Protein AF-A0A519VM79-F1 (afdb_monomer)

Structure (mmCIF, N/CA/C/O backbone):
data_AF-A0A519VM79-F1
#
_entry.id   AF-A0A519VM79-F1
#
loop_
_atom_site.group_PDB
_atom_site.id
_atom_site.type_symbol
_atom_site.label_atom_id
_atom_site.label_alt_id
_atom_site.label_comp_id
_atom_site.label_asym_id
_atom_site.label_entity_id
_atom_site.label_seq_id
_atom_site.pdbx_PDB_ins_code
_atom_site.Cartn_x
_atom_site.Cartn_y
_atom_site.Cartn_z
_atom_site.occupancy
_atom_site.B_iso_or_equiv
_atom_site.auth_seq_id
_atom_site.auth_comp_id
_atom_site.auth_asym_id
_atom_site.auth_atom_id
_atom_site.pdbx_PDB_model_num
ATOM 1 N N . VAL A 1 1 ? 31.205 -3.477 -10.791 1.00 62.97 1 VAL A N 1
ATOM 2 C CA . VAL A 1 1 ? 29.980 -2.893 -10.199 1.00 62.97 1 VAL A CA 1
ATOM 3 C C . VAL A 1 1 ? 28.782 -3.643 -10.773 1.00 62.97 1 VAL A C 1
ATOM 5 O O . VAL A 1 1 ? 28.865 -4.031 -11.931 1.00 62.97 1 VAL A O 1
ATOM 8 N N . LYS A 1 2 ? 27.751 -3.973 -9.988 1.00 83.25 2 LYS A N 1
ATOM 9 C CA . LYS A 1 2 ? 26.575 -4.744 -10.444 1.00 83.25 2 LYS A CA 1
ATOM 10 C C . LYS A 1 2 ? 25.308 -3.921 -10.225 1.00 83.25 2 LYS A C 1
ATOM 12 O O . LYS A 1 2 ? 24.507 -4.230 -9.357 1.00 83.25 2 LYS A O 1
ATOM 17 N N . ASN A 1 3 ? 25.203 -2.827 -10.970 1.00 88.94 3 ASN A N 1
ATOM 18 C CA . ASN A 1 3 ? 24.183 -1.797 -10.795 1.00 88.94 3 ASN A CA 1
ATOM 19 C C . ASN A 1 3 ? 23.744 -1.204 -12.145 1.00 88.94 3 ASN A C 1
ATOM 21 O O . ASN A 1 3 ? 24.187 -1.653 -13.213 1.00 88.94 3 ASN A O 1
ATOM 25 N N . ASN A 1 4 ? 22.920 -0.161 -12.080 1.00 91.69 4 ASN A N 1
ATOM 26 C CA . ASN A 1 4 ? 22.358 0.556 -13.219 1.00 91.69 4 ASN A CA 1
ATOM 27 C C . ASN A 1 4 ? 23.410 0.972 -14.279 1.00 91.69 4 ASN A C 1
ATOM 29 O O . ASN A 1 4 ? 23.183 0.757 -15.470 1.00 91.69 4 ASN A O 1
ATOM 33 N N . HIS A 1 5 ? 24.605 1.434 -13.879 1.00 93.06 5 HIS A N 1
ATOM 34 C CA . HIS A 1 5 ? 25.670 1.846 -14.810 1.00 93.06 5 HIS A CA 1
ATOM 35 C C . HIS A 1 5 ? 26.137 0.704 -15.724 1.00 93.06 5 HIS A C 1
ATOM 37 O O . HIS A 1 5 ? 26.454 0.912 -16.901 1.00 93.06 5 HIS A O 1
ATOM 43 N N . THR A 1 6 ? 26.173 -0.520 -15.188 1.00 94.94 6 THR A N 1
ATOM 44 C CA . THR A 1 6 ? 26.555 -1.708 -15.962 1.00 94.94 6 THR A CA 1
ATOM 45 C C . THR A 1 6 ? 25.464 -2.070 -16.957 1.00 94.94 6 THR A C 1
ATOM 47 O O . THR A 1 6 ? 25.777 -2.363 -18.107 1.00 94.94 6 THR A O 1
ATOM 50 N N . LEU A 1 7 ? 24.193 -1.997 -16.549 1.00 96.44 7 LEU A N 1
ATOM 51 C CA . LEU A 1 7 ? 23.055 -2.242 -17.438 1.00 96.44 7 LEU A CA 1
ATOM 52 C C . LEU A 1 7 ? 23.012 -1.232 -18.583 1.00 96.44 7 LEU A C 1
ATOM 54 O O . LEU A 1 7 ? 22.883 -1.629 -19.739 1.00 96.44 7 LEU A O 1
ATOM 58 N N . MET A 1 8 ? 23.205 0.054 -18.284 1.00 94.38 8 MET A N 1
ATOM 59 C CA . MET A 1 8 ? 23.216 1.105 -19.297 1.00 94.38 8 MET A CA 1
ATOM 60 C C . MET A 1 8 ? 24.316 0.914 -20.337 1.00 94.38 8 MET A C 1
ATOM 62 O O . MET A 1 8 ? 24.041 0.969 -21.538 1.00 94.38 8 MET A O 1
ATOM 66 N N . THR A 1 9 ? 25.549 0.675 -19.883 1.00 95.31 9 THR A N 1
ATOM 67 C CA . THR A 1 9 ? 26.703 0.479 -20.772 1.00 95.31 9 THR A CA 1
ATOM 68 C C . THR A 1 9 ? 26.555 -0.806 -21.590 1.00 95.31 9 THR A C 1
ATOM 70 O O . THR A 1 9 ? 26.780 -0.802 -22.798 1.00 95.31 9 THR A O 1
ATOM 73 N N . ALA A 1 10 ? 26.117 -1.900 -20.957 1.00 96.44 10 ALA A N 1
ATOM 74 C CA . ALA A 1 10 ? 25.907 -3.184 -21.621 1.00 96.44 10 ALA A CA 1
ATOM 75 C C . ALA A 1 10 ? 24.810 -3.112 -22.693 1.00 96.44 10 ALA A C 1
ATOM 77 O O . ALA A 1 10 ? 24.986 -3.637 -23.792 1.00 96.44 10 ALA A O 1
ATOM 78 N N . ALA A 1 11 ? 23.699 -2.434 -22.400 1.00 95.62 11 ALA A N 1
ATOM 79 C CA . ALA A 1 11 ? 22.617 -2.247 -23.355 1.00 95.62 11 ALA A CA 1
ATOM 80 C C . ALA A 1 11 ? 23.006 -1.312 -24.507 1.00 95.62 11 ALA A C 1
ATOM 82 O O . ALA A 1 11 ? 22.643 -1.586 -25.647 1.00 95.62 11 ALA A O 1
ATOM 83 N N . ALA A 1 12 ? 23.786 -0.257 -24.246 1.00 94.56 12 ALA A N 1
ATOM 84 C CA . ALA A 1 12 ? 24.314 0.608 -25.302 1.00 94.56 12 ALA A CA 1
ATOM 85 C C . ALA A 1 12 ? 25.232 -0.168 -26.263 1.00 94.56 12 ALA A C 1
ATOM 87 O O . ALA A 1 12 ? 25.083 -0.058 -27.479 1.00 94.56 12 ALA A O 1
ATOM 88 N N . LEU A 1 13 ? 26.127 -1.002 -25.723 1.00 95.25 13 LEU A N 1
ATOM 89 C CA . LEU A 1 13 ? 27.006 -1.864 -26.514 1.00 95.25 13 LEU A CA 1
ATOM 90 C C . LEU A 1 13 ? 26.213 -2.903 -27.326 1.00 95.25 13 LEU A C 1
ATOM 92 O O . LEU A 1 13 ? 26.481 -3.106 -28.508 1.00 95.25 13 LEU A O 1
ATOM 96 N N . GLY A 1 14 ? 25.197 -3.519 -26.715 1.00 95.12 14 GLY A N 1
ATOM 97 C CA . GLY A 1 14 ? 24.291 -4.440 -27.400 1.00 95.12 14 GLY A CA 1
ATOM 98 C C . GLY A 1 14 ? 23.494 -3.766 -28.520 1.00 95.12 14 GLY A C 1
ATOM 99 O O . GLY A 1 14 ? 23.377 -4.317 -29.611 1.00 95.12 14 GLY A O 1
ATOM 100 N N . LEU A 1 15 ? 22.994 -2.548 -28.299 1.00 94.38 15 LEU A N 1
ATOM 101 C CA . LEU A 1 15 ? 22.299 -1.782 -29.332 1.00 94.38 15 LEU A CA 1
ATOM 102 C C . LEU A 1 15 ? 23.239 -1.415 -30.488 1.00 94.38 15 LEU A C 1
ATOM 104 O O . LEU A 1 15 ? 22.848 -1.551 -31.645 1.00 94.38 15 LEU A O 1
ATOM 108 N N . ALA A 1 16 ? 24.480 -1.011 -30.197 1.00 95.19 16 ALA A N 1
ATOM 109 C CA . ALA A 1 16 ? 25.490 -0.753 -31.223 1.00 95.19 16 ALA A CA 1
ATOM 110 C C . ALA A 1 16 ? 25.760 -1.999 -32.080 1.00 95.19 16 ALA A C 1
ATOM 112 O O . ALA A 1 16 ? 25.867 -1.885 -33.298 1.00 95.19 16 ALA A O 1
ATOM 113 N N . ALA A 1 17 ? 25.782 -3.189 -31.471 1.00 95.12 17 ALA A N 1
ATOM 114 C CA . ALA A 1 17 ? 25.907 -4.452 -32.195 1.00 95.12 17 ALA A CA 1
ATOM 115 C C . ALA A 1 17 ? 24.742 -4.719 -33.155 1.00 95.12 17 ALA A C 1
ATOM 117 O O . ALA A 1 17 ? 24.956 -5.242 -34.244 1.00 95.12 17 ALA A O 1
ATOM 118 N N . VAL A 1 18 ? 23.514 -4.357 -32.767 1.00 92.50 18 VAL A N 1
ATOM 119 C CA . VAL A 1 18 ? 22.342 -4.487 -33.646 1.00 92.50 18 VAL A CA 1
ATOM 120 C C . VAL A 1 18 ? 22.433 -3.510 -34.819 1.00 92.50 18 VAL A C 1
ATOM 122 O O . VAL A 1 18 ? 22.150 -3.894 -35.948 1.00 92.50 18 VAL A O 1
ATOM 125 N N . VAL A 1 19 ? 22.840 -2.262 -34.564 1.00 93.00 19 VAL A N 1
ATOM 126 C CA . VAL A 1 19 ? 22.942 -1.213 -35.595 1.00 93.00 19 VAL A CA 1
ATOM 127 C C . VAL A 1 19 ? 24.080 -1.484 -36.580 1.00 93.00 19 VAL A C 1
ATOM 129 O O . VAL A 1 19 ? 23.922 -1.255 -37.773 1.00 93.00 19 VAL A O 1
ATOM 132 N N . LEU A 1 20 ? 25.220 -1.966 -36.090 1.00 95.44 20 LEU A N 1
ATOM 133 C CA . LEU A 1 20 ? 26.428 -2.214 -36.876 1.00 95.44 20 LEU A CA 1
ATOM 134 C C . LEU A 1 20 ? 26.612 -3.704 -37.178 1.00 95.44 20 LEU A C 1
ATOM 136 O O . LEU A 1 20 ? 27.744 -4.158 -37.278 1.00 95.44 20 LEU A O 1
ATOM 140 N N . ASN A 1 21 ? 25.532 -4.478 -37.294 1.00 93.19 21 ASN A N 1
ATOM 141 C CA . ASN A 1 21 ? 25.582 -5.944 -37.387 1.00 93.19 21 ASN A CA 1
ATOM 142 C C . ASN A 1 21 ? 26.389 -6.495 -38.585 1.00 93.19 21 ASN A C 1
ATOM 144 O O . ASN A 1 21 ? 26.817 -7.646 -38.545 1.00 93.19 21 ASN A O 1
ATOM 148 N N . GLU A 1 22 ? 26.633 -5.678 -39.611 1.00 93.56 22 GLU A N 1
ATOM 149 C CA . GLU A 1 22 ? 27.446 -5.997 -40.792 1.00 93.56 22 GLU A CA 1
ATOM 150 C C . GLU A 1 22 ? 28.919 -5.565 -40.665 1.00 93.56 22 GLU A C 1
ATOM 152 O O . GLU A 1 22 ? 29.732 -5.866 -41.540 1.00 93.56 22 GLU A O 1
ATOM 157 N N . ALA A 1 23 ? 29.298 -4.861 -39.593 1.00 93.19 23 ALA A N 1
ATOM 158 C CA . ALA A 1 23 ? 30.673 -4.420 -39.401 1.00 93.19 23 ALA A CA 1
ATOM 159 C C . ALA A 1 23 ? 31.616 -5.617 -39.205 1.00 93.19 23 ALA A C 1
ATOM 161 O O . ALA A 1 23 ? 31.386 -6.498 -38.374 1.00 93.19 23 ALA A O 1
ATOM 162 N N . SER A 1 24 ? 32.720 -5.622 -39.950 1.00 93.12 24 SER A N 1
ATOM 163 C CA . SER A 1 24 ? 33.740 -6.669 -39.902 1.00 93.12 24 SER A CA 1
ATOM 164 C C . SER A 1 24 ? 35.077 -6.121 -39.411 1.00 93.12 24 SER A C 1
ATOM 166 O O . SER A 1 24 ? 35.515 -5.065 -39.865 1.00 93.12 24 SER A O 1
ATOM 168 N N . SER A 1 25 ? 35.767 -6.870 -38.551 1.00 95.25 25 SER A N 1
ATOM 169 C CA . SER A 1 25 ? 37.140 -6.578 -38.125 1.00 95.25 25 SER A CA 1
ATOM 170 C C . SER A 1 25 ? 37.900 -7.874 -37.846 1.00 95.25 25 SER A C 1
ATOM 172 O O . SER A 1 25 ? 37.303 -8.878 -37.449 1.00 95.25 25 SER A O 1
ATOM 174 N N . ALA A 1 26 ? 39.220 -7.853 -38.048 1.00 95.38 26 ALA A N 1
ATOM 175 C CA . ALA A 1 26 ? 40.108 -8.944 -37.645 1.00 95.38 26 ALA A CA 1
ATOM 176 C C . ALA A 1 26 ? 40.309 -8.995 -36.118 1.00 95.38 26 ALA A C 1
ATOM 178 O O . ALA A 1 26 ? 40.639 -10.048 -35.577 1.00 95.38 26 ALA A O 1
ATOM 179 N N . ASP A 1 27 ? 40.088 -7.877 -35.419 1.00 94.19 27 ASP A N 1
ATOM 180 C CA . ASP A 1 27 ? 40.059 -7.833 -33.959 1.00 94.19 27 ASP A CA 1
ATOM 181 C C . ASP A 1 27 ? 38.678 -8.280 -33.464 1.00 94.19 27 ASP A C 1
ATOM 183 O O . ASP A 1 27 ? 37.670 -7.611 -33.704 1.00 94.19 27 ASP A O 1
ATOM 187 N N . ALA A 1 28 ? 38.629 -9.402 -32.743 1.00 88.88 28 ALA A N 1
ATOM 188 C CA . ALA A 1 28 ? 37.393 -9.941 -32.182 1.00 88.88 28 ALA A CA 1
ATOM 189 C C . ALA A 1 28 ? 36.674 -8.940 -31.260 1.00 88.88 28 ALA A C 1
ATOM 191 O O . ALA A 1 28 ? 35.446 -8.952 -31.193 1.00 88.88 28 ALA A O 1
ATOM 192 N N . ASN A 1 29 ? 37.399 -8.037 -30.589 1.00 89.50 29 ASN A N 1
ATOM 193 C CA . ASN A 1 29 ? 36.801 -7.009 -29.731 1.00 89.50 29 ASN A CA 1
ATOM 194 C C . ASN A 1 29 ? 36.119 -5.887 -30.518 1.00 89.50 29 ASN A C 1
ATOM 196 O O . ASN A 1 29 ? 35.408 -5.081 -29.925 1.00 89.50 29 ASN A O 1
ATOM 200 N N . GLN A 1 30 ? 36.326 -5.823 -31.832 1.00 92.06 30 GLN A N 1
ATOM 201 C CA . GLN A 1 30 ? 35.690 -4.864 -32.734 1.00 92.06 30 GLN A CA 1
ATOM 202 C C . GLN A 1 30 ? 34.558 -5.503 -33.551 1.00 92.06 30 GLN A C 1
ATOM 204 O O . GLN A 1 30 ? 34.051 -4.890 -34.488 1.00 92.06 30 GLN A O 1
ATOM 209 N N . GLN A 1 31 ? 34.173 -6.740 -33.221 1.00 94.25 31 GLN A N 1
ATOM 210 C CA . GLN A 1 31 ? 33.093 -7.443 -33.900 1.00 94.25 31 GLN A CA 1
ATOM 211 C C . GLN A 1 31 ? 31.752 -7.236 -33.174 1.00 94.25 31 GLN A C 1
ATOM 213 O O . GLN A 1 31 ? 31.678 -7.429 -31.954 1.00 94.25 31 GLN A O 1
ATOM 218 N N . PRO A 1 32 ? 30.661 -6.946 -33.908 1.00 95.12 32 PRO A N 1
ATOM 219 C CA . PRO A 1 32 ? 29.314 -6.819 -33.349 1.00 95.12 32 PRO A CA 1
ATOM 220 C C . PRO A 1 32 ? 28.860 -8.037 -32.536 1.00 95.12 32 PRO A C 1
ATOM 222 O O . PRO A 1 32 ? 28.220 -7.891 -31.498 1.00 95.12 32 PRO A O 1
ATOM 225 N N . SER A 1 33 ? 29.226 -9.251 -32.953 1.00 92.00 33 SER A N 1
ATOM 226 C CA . SER A 1 33 ? 28.912 -10.487 -32.222 1.00 92.00 33 SER A CA 1
ATOM 227 C C . SER A 1 33 ? 29.493 -10.493 -30.802 1.00 92.00 33 SER A C 1
ATOM 229 O O . SER A 1 33 ? 28.796 -10.855 -29.852 1.00 92.00 33 SER A O 1
ATOM 231 N N . SER A 1 34 ? 30.733 -10.026 -30.632 1.00 94.19 34 SER A N 1
ATOM 232 C CA . SER A 1 34 ? 31.384 -9.879 -29.325 1.00 94.19 34 SER A CA 1
ATOM 233 C C . SER A 1 34 ? 30.710 -8.808 -28.469 1.00 94.19 34 SER A C 1
ATOM 235 O O . SER A 1 34 ? 30.526 -8.997 -27.267 1.00 94.19 34 SER A O 1
ATOM 237 N N . TRP A 1 35 ? 30.295 -7.695 -29.079 1.00 96.31 35 TRP A N 1
ATOM 238 C CA . TRP A 1 35 ? 29.572 -6.613 -28.403 1.00 96.31 35 TRP A CA 1
ATOM 239 C C . TRP A 1 35 ? 28.198 -7.067 -27.899 1.00 96.31 35 TRP A C 1
ATOM 241 O O . TRP A 1 35 ? 27.870 -6.856 -26.729 1.00 96.31 35 TRP A O 1
ATOM 251 N N . ALA A 1 36 ? 27.422 -7.756 -28.743 1.00 93.75 36 ALA A N 1
ATOM 252 C CA . ALA A 1 36 ? 26.147 -8.360 -28.362 1.00 93.75 36 ALA A CA 1
ATOM 253 C C . ALA A 1 36 ? 26.337 -9.405 -27.252 1.00 93.75 36 ALA A C 1
ATOM 255 O O . ALA A 1 36 ? 25.593 -9.406 -26.269 1.00 93.75 36 ALA A O 1
ATOM 256 N N . GLY A 1 37 ? 27.372 -10.245 -27.374 1.00 94.56 37 GLY A N 1
ATOM 257 C CA . GLY A 1 37 ? 27.750 -11.241 -26.374 1.00 94.56 37 GLY A CA 1
ATOM 258 C C . GLY A 1 37 ? 28.049 -10.629 -25.005 1.00 94.56 37 GLY A C 1
ATOM 259 O O . GLY A 1 37 ? 27.474 -11.042 -23.995 1.00 94.56 37 GLY A O 1
ATOM 260 N N . ALA A 1 38 ? 28.883 -9.586 -24.976 1.00 95.06 38 ALA A N 1
ATOM 261 C CA . ALA A 1 38 ? 29.217 -8.836 -23.769 1.00 95.06 38 ALA A CA 1
ATOM 262 C C . ALA A 1 38 ? 27.999 -8.113 -23.169 1.00 95.06 38 ALA A C 1
ATOM 264 O O . ALA A 1 38 ? 27.812 -8.129 -21.947 1.00 95.06 38 ALA A O 1
ATOM 265 N N . GLY A 1 39 ? 27.159 -7.502 -24.010 1.00 95.88 39 GLY A N 1
ATOM 266 C CA . GLY A 1 39 ? 25.940 -6.812 -23.590 1.00 95.88 39 GLY A CA 1
ATOM 267 C C . GLY A 1 39 ? 24.953 -7.757 -22.903 1.00 95.88 39 GLY A C 1
ATOM 268 O O . GLY A 1 39 ? 24.583 -7.547 -21.745 1.00 95.88 39 GLY A O 1
ATOM 269 N N . LEU A 1 40 ? 24.587 -8.852 -23.576 1.00 96.12 40 LEU A N 1
ATOM 270 C CA . LEU A 1 40 ? 23.679 -9.866 -23.033 1.00 96.12 40 LEU A CA 1
ATOM 271 C C . LEU A 1 40 ? 24.250 -10.538 -21.781 1.00 96.12 40 LEU A C 1
ATOM 273 O O . LEU A 1 40 ? 23.513 -10.725 -20.812 1.00 96.12 40 LEU A O 1
ATOM 277 N N . TYR A 1 41 ? 25.557 -10.828 -21.753 1.00 96.25 41 TYR A N 1
ATOM 278 C CA . TYR A 1 41 ? 26.212 -11.397 -20.575 1.00 96.25 41 TYR A CA 1
ATOM 279 C C . TYR A 1 41 ? 26.046 -10.516 -19.343 1.00 96.25 41 TYR A C 1
ATOM 281 O O . TYR A 1 41 ? 25.646 -10.999 -18.283 1.00 96.25 41 TYR A O 1
ATOM 289 N N . ASN A 1 42 ? 26.349 -9.224 -19.465 1.00 96.19 42 ASN A N 1
ATOM 290 C CA . ASN A 1 42 ? 26.306 -8.324 -18.321 1.00 96.19 42 ASN A CA 1
ATOM 291 C C . ASN A 1 42 ? 24.869 -8.036 -17.870 1.00 96.19 42 ASN A C 1
ATOM 293 O O . ASN A 1 42 ? 24.631 -7.989 -16.665 1.00 96.19 42 ASN A O 1
ATOM 297 N N . ILE A 1 43 ? 23.912 -7.934 -18.798 1.00 96.75 43 ILE A N 1
ATOM 298 C CA . ILE A 1 43 ? 22.486 -7.791 -18.467 1.00 96.75 43 ILE A CA 1
ATOM 299 C C . ILE A 1 43 ? 21.973 -9.027 -17.716 1.00 96.75 43 ILE A C 1
ATOM 301 O O . ILE A 1 43 ? 21.389 -8.887 -16.642 1.00 96.75 43 ILE A O 1
ATOM 305 N N . ASP A 1 44 ? 22.227 -10.234 -18.235 1.00 96.31 44 ASP A N 1
ATOM 306 C CA . ASP A 1 44 ? 21.806 -11.488 -17.594 1.00 96.31 44 ASP A CA 1
ATOM 307 C C . ASP A 1 44 ? 22.456 -11.650 -16.213 1.00 96.31 44 ASP A C 1
ATOM 309 O O . ASP A 1 44 ? 21.819 -12.057 -15.241 1.00 96.31 44 ASP A O 1
ATOM 313 N N . ASN A 1 45 ? 23.736 -11.288 -16.104 1.00 95.31 45 ASN A N 1
ATOM 314 C CA . ASN A 1 45 ? 24.470 -11.392 -14.854 1.00 95.31 45 ASN A CA 1
ATOM 315 C C . ASN A 1 45 ? 23.938 -10.419 -13.796 1.00 95.31 45 ASN A C 1
ATOM 317 O O . ASN A 1 45 ? 23.619 -10.856 -12.696 1.00 95.31 45 ASN A O 1
ATOM 321 N N . VAL A 1 46 ? 23.837 -9.126 -14.120 1.00 95.62 46 VAL A N 1
ATOM 322 C CA . VAL A 1 46 ? 23.421 -8.084 -13.166 1.00 95.62 46 VAL A CA 1
ATOM 323 C C . VAL A 1 46 ? 21.974 -8.261 -12.728 1.00 95.62 46 VAL A C 1
ATOM 325 O O . VAL A 1 46 ? 21.685 -8.069 -11.551 1.00 95.62 46 VAL A O 1
ATOM 328 N N . LEU A 1 47 ? 21.065 -8.636 -13.630 1.00 95.94 47 LEU A N 1
ATOM 329 C CA . LEU A 1 47 ? 19.665 -8.793 -13.251 1.00 95.94 47 LEU A CA 1
ATOM 330 C C . LEU A 1 47 ? 19.390 -10.129 -12.563 1.00 95.94 47 LEU A C 1
ATOM 332 O O . LEU A 1 47 ? 18.621 -10.136 -11.610 1.00 95.94 47 LEU A O 1
ATOM 336 N N . TRP A 1 48 ? 19.994 -11.241 -13.007 1.00 95.62 48 TRP A N 1
ATOM 337 C CA . TRP A 1 48 ? 19.449 -12.570 -12.691 1.00 95.62 48 TRP A CA 1
ATOM 338 C C . TRP A 1 48 ? 20.416 -13.555 -12.036 1.00 95.62 48 TRP A C 1
ATOM 340 O O . TRP A 1 48 ? 19.957 -14.424 -11.299 1.00 95.62 48 TRP A O 1
ATOM 350 N N . ARG A 1 49 ? 21.724 -13.485 -12.309 1.00 93.31 49 ARG A N 1
ATOM 351 C CA . ARG A 1 49 ? 22.651 -14.576 -11.929 1.00 93.31 49 ARG A CA 1
ATOM 352 C C . ARG A 1 49 ? 23.622 -14.240 -10.815 1.00 93.31 49 ARG A C 1
ATOM 354 O O . ARG A 1 49 ? 24.069 -15.149 -10.124 1.00 93.31 49 ARG A O 1
ATOM 361 N N . ASP A 1 50 ? 24.004 -12.978 -10.688 1.00 93.25 50 ASP A N 1
ATOM 362 C CA . ASP A 1 50 ? 24.992 -12.576 -9.696 1.00 93.25 50 ASP A CA 1
ATOM 363 C C . ASP A 1 50 ? 24.468 -12.786 -8.263 1.00 93.25 50 ASP A C 1
ATOM 365 O O . ASP A 1 50 ? 23.260 -12.741 -8.003 1.00 93.25 50 ASP A O 1
ATOM 369 N N . ALA A 1 51 ? 25.375 -12.992 -7.310 1.00 89.38 51 ALA A N 1
ATOM 370 C CA . ALA A 1 51 ? 25.004 -13.026 -5.899 1.00 89.38 51 ALA A CA 1
ATOM 371 C C . ALA A 1 51 ? 24.468 -11.655 -5.445 1.00 89.38 51 ALA A C 1
ATOM 373 O O . ALA A 1 51 ? 23.504 -11.590 -4.687 1.00 89.38 51 ALA A O 1
ATOM 374 N N . GLN A 1 52 ? 25.029 -10.570 -5.992 1.00 89.44 52 GLN A N 1
ATOM 375 C CA . GLN A 1 52 ? 24.589 -9.187 -5.782 1.00 89.44 52 GLN A CA 1
ATOM 376 C C . GLN A 1 52 ? 23.683 -8.692 -6.920 1.00 89.44 52 GLN A C 1
ATOM 378 O O . GLN A 1 52 ? 23.743 -7.532 -7.332 1.00 89.44 52 GLN A O 1
ATOM 383 N N . ARG A 1 53 ? 22.875 -9.592 -7.492 1.00 93.44 53 ARG A N 1
ATOM 384 C CA . ARG A 1 53 ? 21.944 -9.248 -8.570 1.00 93.44 53 ARG A CA 1
ATOM 385 C C . ARG A 1 53 ? 20.888 -8.240 -8.121 1.00 93.44 53 ARG A C 1
ATOM 387 O O . ARG A 1 53 ? 20.486 -8.196 -6.960 1.00 93.44 53 ARG A O 1
ATOM 394 N N . GLN A 1 54 ? 20.401 -7.475 -9.084 1.00 94.50 54 GLN A N 1
ATOM 395 C CA . GLN A 1 54 ? 19.479 -6.370 -8.855 1.00 94.50 54 GLN A CA 1
ATOM 396 C C . GLN A 1 54 ? 18.003 -6.785 -8.853 1.00 94.50 54 GLN A C 1
ATOM 398 O O . GLN A 1 54 ? 17.162 -6.006 -8.414 1.00 94.50 54 GLN A O 1
ATOM 403 N N . SER A 1 55 ? 17.670 -7.987 -9.333 1.00 95.75 55 SER A N 1
ATOM 404 C CA . SER A 1 55 ? 16.297 -8.496 -9.345 1.00 95.75 55 SER A CA 1
ATOM 405 C C . SER A 1 55 ? 16.250 -10.029 -9.274 1.00 95.75 55 SER A C 1
ATOM 407 O O . SER A 1 55 ? 17.275 -10.704 -9.163 1.00 95.75 55 SER A O 1
ATOM 409 N N . ASP A 1 56 ? 15.046 -10.595 -9.284 1.00 94.12 56 ASP A N 1
ATOM 410 C CA . ASP A 1 56 ? 14.826 -12.035 -9.214 1.00 94.12 56 ASP A CA 1
ATOM 411 C C . ASP A 1 56 ? 13.982 -12.522 -10.392 1.00 94.12 56 ASP A C 1
ATOM 413 O O . ASP A 1 56 ? 12.980 -11.921 -10.767 1.00 94.12 56 ASP A O 1
ATOM 417 N N . SER A 1 57 ? 14.411 -13.633 -10.985 1.00 94.44 57 SER A N 1
ATOM 418 C CA . SER A 1 57 ? 13.759 -14.222 -12.156 1.00 94.44 57 SER A CA 1
ATOM 419 C C . SER A 1 57 ? 12.534 -15.080 -11.832 1.00 94.44 57 SER A C 1
ATOM 421 O O . SER A 1 57 ? 11.814 -15.478 -12.745 1.00 94.44 57 SER A O 1
ATOM 423 N N . THR A 1 58 ? 12.314 -15.393 -10.555 1.00 93.62 58 THR A N 1
ATOM 424 C CA . THR A 1 58 ? 11.303 -16.360 -10.103 1.00 93.62 58 THR A CA 1
ATOM 425 C C . THR A 1 58 ? 10.115 -15.708 -9.400 1.00 93.62 58 THR A C 1
ATOM 427 O O . THR A 1 58 ? 9.101 -16.364 -9.175 1.00 93.62 58 THR A O 1
ATOM 430 N N . GLN A 1 59 ? 10.219 -14.420 -9.067 1.00 93.31 59 GLN A N 1
ATOM 431 C CA . GLN A 1 59 ? 9.216 -13.688 -8.298 1.00 93.31 59 GLN A CA 1
ATOM 432 C C . GLN A 1 59 ? 9.277 -12.182 -8.569 1.00 93.31 59 GLN A C 1
ATOM 434 O O . GLN A 1 59 ? 10.270 -11.655 -9.065 1.00 93.31 59 GLN A O 1
ATOM 439 N N . VAL A 1 60 ? 8.224 -11.465 -8.180 1.00 93.81 60 VAL A N 1
ATOM 440 C CA . VAL A 1 60 ? 8.170 -9.998 -8.247 1.00 93.81 60 VAL A CA 1
ATOM 441 C C . VAL A 1 60 ? 9.027 -9.398 -7.118 1.00 93.81 60 VAL A C 1
ATOM 443 O O . VAL A 1 60 ? 8.523 -9.061 -6.050 1.00 93.81 60 VAL A O 1
ATOM 446 N N . ALA A 1 61 ? 10.340 -9.297 -7.347 1.00 92.88 61 ALA A N 1
ATOM 447 C CA . ALA A 1 61 ? 11.319 -8.778 -6.379 1.00 92.88 61 ALA A CA 1
ATOM 448 C C . ALA A 1 61 ? 11.663 -7.288 -6.560 1.00 92.88 61 ALA A C 1
ATOM 450 O O . ALA A 1 61 ? 12.392 -6.715 -5.755 1.00 92.88 61 ALA A O 1
ATOM 451 N N . GLY A 1 62 ? 11.126 -6.648 -7.601 1.00 94.44 62 GLY A N 1
ATOM 452 C CA . GLY A 1 62 ? 11.459 -5.270 -7.952 1.00 94.44 62 GLY A CA 1
ATOM 453 C C . GLY A 1 62 ? 12.907 -5.097 -8.408 1.00 94.44 62 GLY A C 1
ATOM 454 O O . GLY A 1 62 ? 13.502 -6.031 -8.949 1.00 94.44 62 GLY A O 1
ATOM 455 N N . TYR A 1 63 ? 13.449 -3.894 -8.234 1.00 95.50 63 TYR A N 1
ATOM 456 C CA . TYR A 1 63 ? 14.834 -3.549 -8.558 1.00 95.50 63 TYR A CA 1
ATOM 457 C C . TYR A 1 63 ? 15.508 -2.957 -7.324 1.00 95.50 63 TYR A C 1
ATOM 459 O O . TYR A 1 63 ? 14.956 -2.033 -6.726 1.00 95.50 63 TYR A O 1
ATOM 467 N N . ALA A 1 64 ? 16.667 -3.487 -6.929 1.00 92.94 64 ALA A N 1
ATOM 468 C CA . ALA A 1 64 ? 17.214 -3.194 -5.608 1.00 92.94 64 ALA A CA 1
ATOM 469 C C . ALA A 1 64 ? 17.563 -1.710 -5.399 1.00 92.94 64 ALA A C 1
ATOM 471 O O . ALA A 1 64 ? 17.362 -1.208 -4.304 1.00 92.94 64 ALA A O 1
ATOM 472 N N . GLU A 1 65 ? 17.998 -0.976 -6.427 1.00 93.00 65 GLU A N 1
ATOM 473 C CA . GLU A 1 65 ? 18.289 0.470 -6.315 1.00 93.00 65 GLU A CA 1
ATOM 474 C C . GLU A 1 65 ? 17.028 1.364 -6.338 1.00 93.00 65 GLU A C 1
ATOM 476 O O . GLU A 1 65 ? 17.140 2.587 -6.345 1.00 93.00 65 GLU A O 1
ATOM 481 N N . GLY A 1 66 ? 15.828 0.778 -6.380 1.00 93.88 66 GLY A N 1
ATOM 482 C CA . GLY A 1 66 ? 14.563 1.509 -6.369 1.00 93.88 66 GLY A CA 1
ATOM 483 C C . GLY A 1 66 ? 13.988 1.829 -7.758 1.00 93.88 66 GLY A C 1
ATOM 484 O O . GLY A 1 66 ? 14.586 1.520 -8.798 1.00 93.88 66 GLY A O 1
ATOM 485 N N . PRO A 1 67 ? 12.773 2.407 -7.800 1.00 95.25 67 PRO A N 1
ATOM 486 C CA . PRO A 1 67 ? 12.015 2.587 -9.035 1.00 95.25 67 PRO A CA 1
ATOM 487 C C . PRO A 1 67 ? 12.658 3.582 -10.008 1.00 95.25 67 PRO A C 1
ATOM 489 O O . PRO A 1 67 ? 12.637 3.341 -11.219 1.00 95.25 67 PRO A O 1
ATOM 492 N N . TYR A 1 68 ? 13.271 4.665 -9.520 1.00 94.06 68 TYR A N 1
ATOM 493 C CA . TYR A 1 68 ? 13.945 5.616 -10.404 1.00 94.06 68 TYR A CA 1
ATOM 494 C C . TYR A 1 68 ? 15.182 5.014 -11.078 1.00 94.06 68 TYR A C 1
ATOM 496 O O . TYR A 1 68 ? 15.336 5.130 -12.293 1.00 94.06 68 TYR A O 1
ATOM 504 N N . TYR A 1 69 ? 16.044 4.316 -10.336 1.00 94.38 69 TYR A N 1
ATOM 505 C CA . TYR A 1 69 ? 17.229 3.698 -10.935 1.00 94.38 69 TYR A CA 1
ATOM 506 C C . TYR A 1 69 ? 16.898 2.489 -11.816 1.00 94.38 69 TYR A C 1
ATOM 508 O O . TYR A 1 69 ? 17.631 2.229 -12.775 1.00 94.38 69 TYR A O 1
ATOM 516 N N . LEU A 1 70 ? 15.754 1.821 -11.598 1.00 94.88 70 LEU A N 1
ATOM 517 C CA . LEU A 1 70 ? 15.208 0.902 -12.600 1.00 94.88 70 LEU A CA 1
ATOM 518 C C . LEU A 1 70 ? 14.879 1.646 -13.897 1.00 94.88 70 LEU A C 1
ATOM 520 O O . LEU A 1 70 ? 15.317 1.214 -14.963 1.00 94.88 70 LEU A O 1
ATOM 524 N N . LYS A 1 71 ? 14.125 2.754 -13.820 1.00 92.00 71 LYS A N 1
ATOM 525 C CA . LYS A 1 71 ? 13.828 3.595 -14.990 1.00 92.00 71 LYS A CA 1
ATOM 526 C C . LYS A 1 71 ? 15.125 3.984 -15.699 1.00 92.00 71 LYS A C 1
ATOM 528 O O . LYS A 1 71 ? 15.241 3.743 -16.897 1.00 92.00 71 LYS A O 1
ATOM 533 N N . TYR A 1 72 ? 16.103 4.511 -14.964 1.00 91.94 72 TYR A N 1
ATOM 534 C CA . TYR A 1 72 ? 17.389 4.954 -15.501 1.00 91.94 72 TYR A CA 1
ATOM 535 C C . TYR A 1 72 ? 18.132 3.834 -16.248 1.00 91.94 72 TYR A C 1
ATOM 537 O O . TYR A 1 72 ? 18.532 4.016 -17.396 1.00 91.94 72 TYR A O 1
ATOM 545 N N . ALA A 1 73 ? 18.227 2.635 -15.661 1.00 93.69 73 ALA A N 1
ATOM 546 C CA . ALA A 1 73 ? 18.814 1.472 -16.329 1.00 93.69 73 ALA A CA 1
ATOM 547 C C . ALA A 1 73 ? 18.036 1.059 -17.593 1.00 93.69 73 ALA A C 1
ATOM 549 O O . ALA A 1 73 ? 18.623 0.695 -18.621 1.00 93.69 73 ALA A O 1
ATOM 550 N N . LEU A 1 74 ? 16.703 1.108 -17.525 1.00 91.81 74 LEU A N 1
ATOM 551 C CA . LEU A 1 74 ? 15.826 0.679 -18.607 1.00 91.81 74 LEU A CA 1
ATOM 552 C C . LEU A 1 74 ? 15.757 1.655 -19.785 1.00 91.81 74 LEU A C 1
ATOM 554 O O . LEU A 1 74 ? 15.391 1.204 -20.871 1.00 91.81 74 LEU A O 1
ATOM 558 N N . LEU A 1 75 ? 16.178 2.916 -19.627 1.00 87.75 75 LEU A N 1
ATOM 559 C CA . LEU A 1 75 ? 16.293 3.866 -20.743 1.00 87.75 75 LEU A CA 1
ATOM 560 C C . LEU A 1 75 ? 17.173 3.319 -21.875 1.00 87.75 75 LEU A C 1
ATOM 562 O O . LEU A 1 75 ? 16.821 3.453 -23.041 1.00 87.75 75 LEU A O 1
ATOM 566 N N . ASN A 1 76 ? 18.254 2.603 -21.552 1.00 90.38 76 ASN A N 1
ATOM 567 C CA . ASN A 1 76 ? 19.081 1.947 -22.570 1.00 90.38 76 ASN A CA 1
ATOM 568 C C . ASN A 1 76 ? 18.626 0.510 -22.861 1.00 90.38 76 ASN A C 1
ATOM 570 O O . ASN A 1 76 ? 18.709 0.050 -24.003 1.00 90.38 76 ASN A O 1
ATOM 574 N N . CYS A 1 77 ? 18.149 -0.220 -21.846 1.00 94.12 77 CYS A N 1
ATOM 575 C CA . CYS A 1 77 ? 17.784 -1.627 -22.018 1.00 94.12 77 CYS A CA 1
ATOM 576 C C . CYS A 1 77 ? 16.546 -1.813 -22.901 1.00 94.12 77 CYS A C 1
ATOM 578 O O . CYS A 1 77 ? 16.548 -2.690 -23.759 1.00 94.12 77 CYS A O 1
ATOM 580 N N . LEU A 1 78 ? 15.494 -1.005 -22.728 1.00 91.69 78 LEU A N 1
ATOM 581 C CA . LEU A 1 78 ? 14.247 -1.167 -23.480 1.00 91.69 78 LEU A CA 1
ATOM 582 C C . LEU A 1 78 ? 14.422 -0.960 -24.993 1.00 91.69 78 LEU A C 1
ATOM 584 O O . LEU A 1 78 ? 13.935 -1.812 -25.738 1.00 91.69 78 LEU A O 1
ATOM 588 N N . PRO A 1 79 ? 15.135 0.075 -25.483 1.00 89.25 79 PRO A N 1
ATOM 589 C CA . PRO A 1 79 ? 15.456 0.190 -26.904 1.00 89.25 79 PRO A CA 1
ATOM 590 C C . PRO A 1 79 ? 16.226 -1.016 -27.441 1.00 89.25 79 PRO A C 1
ATOM 592 O O . PRO A 1 79 ? 15.887 -1.528 -28.507 1.00 89.25 79 PRO A O 1
ATOM 595 N N . PHE A 1 80 ? 17.221 -1.510 -26.695 1.00 92.44 80 PHE A N 1
ATOM 596 C CA . PHE A 1 80 ? 17.975 -2.697 -27.095 1.00 92.44 80 PHE A CA 1
ATOM 597 C C . PHE A 1 80 ? 17.077 -3.937 -27.172 1.00 92.44 80 PHE A C 1
ATOM 599 O O . PHE A 1 80 ? 17.075 -4.632 -28.187 1.00 92.44 80 PHE A O 1
ATOM 606 N N . PHE A 1 81 ? 16.249 -4.186 -26.155 1.00 94.19 81 PHE A N 1
ATOM 607 C CA . PHE A 1 81 ? 15.313 -5.311 -26.151 1.00 94.19 81 PHE A CA 1
ATOM 608 C C . PHE A 1 81 ? 14.322 -5.196 -27.304 1.00 94.19 81 PHE A C 1
ATOM 610 O O . PHE A 1 81 ? 14.119 -6.158 -28.036 1.00 94.19 81 PHE A O 1
ATOM 617 N N . ARG A 1 82 ? 13.754 -4.009 -27.532 1.00 90.31 82 ARG A N 1
ATOM 618 C CA . ARG A 1 82 ? 12.848 -3.780 -28.657 1.00 90.31 82 ARG A CA 1
ATOM 619 C C . ARG A 1 82 ? 13.528 -4.037 -30.000 1.00 90.31 82 ARG A C 1
ATOM 621 O O . ARG A 1 82 ? 12.911 -4.641 -30.872 1.00 90.31 82 ARG A O 1
ATOM 628 N N . ALA A 1 83 ? 14.784 -3.625 -30.163 1.00 90.44 83 ALA A N 1
ATOM 629 C CA . ALA A 1 83 ? 15.554 -3.907 -31.368 1.00 90.44 83 ALA A CA 1
ATOM 630 C C . ALA A 1 83 ? 15.746 -5.422 -31.563 1.00 90.44 83 ALA A C 1
ATOM 632 O O . ALA A 1 83 ? 15.451 -5.932 -32.641 1.00 90.44 83 ALA A O 1
ATOM 633 N N . LEU A 1 84 ? 16.116 -6.164 -30.511 1.00 91.25 84 LEU A N 1
ATOM 634 C CA . LEU A 1 84 ? 16.176 -7.630 -30.565 1.00 91.25 84 LEU A CA 1
ATOM 635 C C . LEU A 1 84 ? 14.825 -8.244 -30.956 1.00 91.25 84 LEU A C 1
ATOM 637 O O . LEU A 1 84 ? 14.796 -9.150 -31.776 1.00 91.25 84 LEU A O 1
ATOM 641 N N . GLY A 1 85 ? 13.709 -7.751 -30.416 1.00 91.31 85 GLY A N 1
ATOM 642 C CA . GLY A 1 85 ? 12.366 -8.227 -30.763 1.00 91.31 85 GLY A CA 1
ATOM 643 C C . GLY A 1 85 ? 11.925 -7.907 -32.196 1.00 91.31 85 GLY A C 1
ATOM 644 O O . GLY A 1 85 ? 11.108 -8.632 -32.755 1.00 91.31 85 GLY A O 1
ATOM 645 N N . ASN A 1 86 ? 12.460 -6.843 -32.803 1.00 89.38 86 ASN A N 1
ATOM 646 C CA . ASN A 1 86 ? 12.173 -6.491 -34.196 1.00 89.38 86 ASN A CA 1
ATOM 647 C C . ASN A 1 86 ? 12.940 -7.378 -35.193 1.00 89.38 86 ASN A C 1
ATOM 649 O O . ASN A 1 86 ? 12.427 -7.644 -36.277 1.00 89.38 86 ASN A O 1
ATOM 653 N N . PHE A 1 87 ? 14.164 -7.796 -34.853 1.00 89.31 87 PHE A N 1
ATOM 654 C CA . PHE A 1 87 ? 15.061 -8.498 -35.782 1.00 89.31 87 PHE A CA 1
ATOM 655 C C . PHE A 1 87 ? 15.217 -9.993 -35.500 1.00 89.31 87 PHE A C 1
ATOM 657 O O . PHE A 1 87 ? 15.619 -10.738 -36.390 1.00 89.31 87 PHE A O 1
ATOM 664 N N . LEU A 1 88 ? 14.921 -10.445 -34.280 1.00 88.94 88 LEU A N 1
ATOM 665 C CA . LEU A 1 88 ? 15.111 -11.828 -33.853 1.00 88.94 88 LEU A CA 1
ATOM 666 C C . LEU A 1 88 ? 13.798 -12.388 -33.291 1.00 88.94 88 LEU A C 1
ATOM 668 O O . LEU A 1 88 ? 13.094 -11.686 -32.558 1.00 88.94 88 LEU A O 1
ATOM 672 N N . PRO A 1 89 ? 13.463 -13.656 -33.590 1.00 92.44 89 PRO A N 1
ATOM 673 C CA . PRO A 1 89 ? 12.250 -14.273 -33.077 1.00 92.44 89 PRO A CA 1
ATOM 674 C C . PRO A 1 89 ? 12.324 -14.491 -31.560 1.00 92.44 89 PRO A C 1
ATOM 676 O O . PRO A 1 89 ? 13.365 -14.312 -30.911 1.00 92.44 89 PRO A O 1
ATOM 679 N N . ASP A 1 90 ? 11.199 -14.916 -30.992 1.00 95.56 90 ASP A N 1
ATOM 680 C CA . ASP A 1 90 ? 11.179 -15.496 -29.657 1.00 95.56 90 ASP A CA 1
ATOM 681 C C . ASP A 1 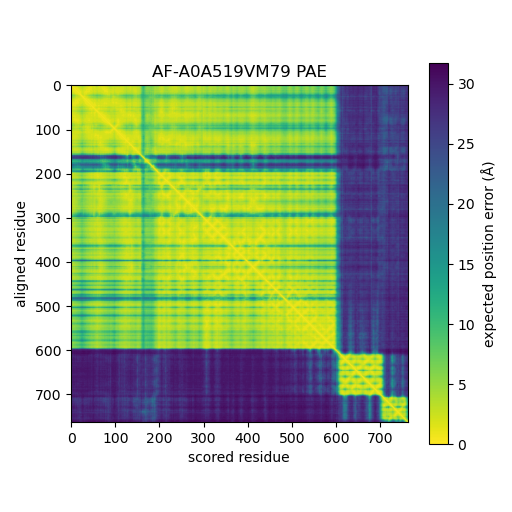90 ? 11.956 -16.818 -29.658 1.00 95.56 90 ASP A C 1
ATOM 683 O O . ASP A 1 90 ? 11.701 -17.715 -30.461 1.00 95.56 90 ASP A O 1
ATOM 687 N N . GLY A 1 91 ? 12.943 -16.918 -28.778 1.00 93.69 91 GLY A N 1
ATOM 688 C CA . GLY A 1 91 ? 13.840 -18.056 -28.713 1.00 93.69 91 GLY A CA 1
ATOM 689 C C . GLY A 1 91 ? 15.028 -17.792 -27.805 1.00 93.69 91 GLY A C 1
ATOM 690 O O . GLY A 1 91 ? 15.264 -16.670 -27.346 1.00 93.69 91 GLY A O 1
ATOM 691 N N . THR A 1 92 ? 15.778 -18.851 -27.531 1.00 94.06 92 THR A N 1
ATOM 692 C CA . THR A 1 92 ? 16.995 -18.798 -26.727 1.00 94.06 92 THR A CA 1
ATOM 693 C C . THR A 1 92 ? 18.204 -18.567 -27.621 1.00 94.06 92 THR A C 1
ATOM 695 O O . THR A 1 92 ? 18.413 -19.290 -28.590 1.00 94.06 92 THR A O 1
ATOM 698 N N . GLN A 1 93 ? 19.012 -17.569 -27.273 1.00 88.50 93 GLN A N 1
ATOM 699 C CA . GLN A 1 93 ? 20.228 -17.214 -27.990 1.00 88.50 93 GLN A CA 1
ATOM 700 C C . GLN A 1 93 ? 21.445 -17.521 -27.129 1.00 88.50 93 GLN A C 1
ATOM 702 O O . GLN A 1 93 ? 21.460 -17.232 -25.927 1.00 88.50 93 GLN A O 1
ATOM 707 N N . ALA A 1 94 ? 22.461 -18.116 -27.751 1.00 93.06 94 ALA A N 1
ATOM 708 C CA . ALA A 1 94 ? 23.773 -18.245 -27.144 1.00 93.06 94 ALA A CA 1
ATOM 709 C C . ALA A 1 94 ? 24.481 -16.887 -27.158 1.00 93.06 94 ALA A C 1
ATOM 711 O O . ALA A 1 94 ? 24.389 -16.139 -28.129 1.00 93.06 94 ALA A O 1
ATOM 712 N N . TYR A 1 95 ? 25.195 -16.579 -26.084 1.00 93.00 95 TYR A N 1
ATOM 713 C CA . TYR A 1 95 ? 26.020 -15.386 -25.983 1.00 93.00 95 TYR A CA 1
ATOM 714 C C . TYR A 1 95 ? 27.331 -15.740 -25.282 1.00 93.00 95 TYR A C 1
ATOM 716 O O . TYR A 1 95 ? 27.353 -16.560 -24.356 1.00 93.00 95 TYR A O 1
ATOM 724 N N . THR A 1 96 ? 28.424 -15.120 -25.718 1.00 90.25 96 THR A N 1
ATOM 725 C CA . THR A 1 96 ? 29.770 -15.414 -25.220 1.00 90.25 96 THR A CA 1
ATOM 726 C C . THR A 1 96 ? 30.438 -14.135 -24.742 1.00 90.25 96 THR A C 1
ATOM 728 O O . THR A 1 96 ? 30.397 -13.111 -25.420 1.00 90.25 96 THR A O 1
ATOM 731 N N . PHE A 1 97 ? 31.058 -14.195 -23.565 1.00 91.69 97 PHE A N 1
ATOM 732 C CA . PHE A 1 97 ? 31.913 -13.136 -23.040 1.00 91.69 97 PHE A CA 1
ATOM 733 C C . PHE A 1 97 ? 33.150 -13.757 -22.387 1.00 91.69 97 PHE A C 1
ATOM 735 O O . PHE A 1 97 ? 33.044 -14.588 -21.477 1.00 91.69 97 PHE A O 1
ATOM 742 N N . GLY A 1 98 ? 34.332 -13.383 -22.881 1.00 88.56 98 GLY A N 1
ATOM 743 C CA . GLY A 1 98 ? 35.575 -14.078 -22.548 1.00 88.56 98 GLY A CA 1
ATOM 744 C C . GLY A 1 98 ? 35.478 -15.571 -22.885 1.00 88.56 98 GLY A C 1
ATOM 745 O O . GLY A 1 98 ? 35.013 -15.942 -23.957 1.00 88.56 98 GLY A O 1
ATOM 746 N N . ALA A 1 99 ? 35.865 -16.433 -21.945 1.00 90.69 99 ALA A N 1
ATOM 747 C CA . ALA A 1 99 ? 35.789 -17.890 -22.103 1.00 90.69 99 ALA A CA 1
ATOM 748 C C . ALA A 1 99 ? 34.410 -18.493 -21.759 1.00 90.69 99 ALA A C 1
ATOM 750 O O . ALA A 1 99 ? 34.242 -19.710 -21.789 1.00 90.69 99 ALA A O 1
ATOM 751 N N . THR A 1 100 ? 33.423 -17.671 -21.384 1.00 93.44 100 THR A N 1
ATOM 752 C CA . THR A 1 100 ? 32.130 -18.160 -20.891 1.00 93.44 100 THR A CA 1
ATOM 753 C C . THR A 1 100 ? 31.055 -18.012 -21.956 1.00 93.44 100 THR A C 1
ATOM 755 O O . THR A 1 100 ? 30.730 -16.895 -22.355 1.00 93.44 100 THR A O 1
ATOM 758 N N . THR A 1 101 ? 30.451 -19.132 -22.355 1.00 94.69 101 THR A N 1
ATOM 759 C CA . THR A 1 101 ? 29.252 -19.156 -23.206 1.00 94.69 101 THR A CA 1
ATOM 760 C C . THR A 1 101 ? 28.039 -19.544 -22.373 1.00 94.69 101 THR A C 1
ATOM 762 O O . THR A 1 101 ? 28.088 -20.485 -21.581 1.00 94.69 101 THR A O 1
ATOM 765 N N . ARG A 1 102 ? 26.952 -18.794 -22.527 1.00 95.19 102 ARG A N 1
ATOM 766 C CA . ARG A 1 102 ? 25.677 -18.994 -21.829 1.00 95.19 102 ARG A CA 1
ATOM 767 C C . ARG A 1 102 ? 24.528 -18.800 -22.811 1.00 95.19 102 ARG A C 1
ATOM 769 O O . ARG A 1 102 ? 24.736 -18.538 -23.993 1.00 95.19 102 ARG A O 1
ATOM 776 N N . SER A 1 103 ? 23.308 -18.930 -22.307 1.00 94.50 103 SER A N 1
ATOM 777 C CA . SER A 1 103 ? 22.100 -18.747 -23.098 1.00 94.50 103 SER A CA 1
ATOM 778 C C . SER A 1 103 ? 21.069 -17.902 -22.360 1.00 94.50 103 SER A C 1
ATOM 780 O O . SER A 1 103 ? 20.914 -18.023 -21.142 1.00 94.50 103 SER A O 1
ATOM 782 N N . ILE A 1 104 ? 20.376 -17.042 -23.105 1.00 94.44 104 ILE A N 1
ATOM 783 C CA . ILE A 1 104 ? 19.288 -16.181 -22.626 1.00 94.44 104 ILE A CA 1
ATOM 784 C C . ILE A 1 104 ? 18.150 -16.215 -23.647 1.00 94.44 104 ILE A C 1
ATOM 786 O O . ILE A 1 104 ? 18.394 -16.239 -24.852 1.00 94.44 104 ILE A O 1
ATOM 790 N N . ARG A 1 105 ? 16.897 -16.260 -23.185 1.00 95.75 105 ARG A N 1
ATOM 791 C CA . ARG A 1 105 ? 15.746 -16.043 -24.070 1.00 95.75 105 ARG A CA 1
ATOM 792 C C . ARG A 1 105 ? 15.730 -14.580 -24.492 1.00 95.75 105 ARG A C 1
ATOM 794 O O . ARG A 1 105 ? 16.063 -13.724 -23.683 1.00 95.75 105 ARG A O 1
ATOM 801 N N . ASN A 1 106 ? 15.361 -14.290 -25.735 1.00 95.31 106 ASN A N 1
ATOM 802 C CA . ASN A 1 106 ? 15.265 -12.922 -26.239 1.00 95.31 106 ASN A CA 1
ATOM 803 C C . ASN A 1 106 ? 14.548 -12.011 -25.207 1.00 95.31 106 ASN A C 1
ATOM 805 O O . ASN A 1 106 ? 13.360 -12.234 -24.945 1.00 95.31 106 ASN A O 1
ATOM 809 N N . PRO A 1 107 ? 15.242 -11.012 -24.615 1.00 95.69 107 PRO A N 1
ATOM 810 C CA . PRO A 1 107 ? 14.719 -10.202 -23.512 1.00 95.69 107 PRO A CA 1
ATOM 811 C C . PRO A 1 107 ? 13.370 -9.533 -23.782 1.00 95.69 107 PRO A C 1
ATOM 813 O O . PRO A 1 107 ? 12.606 -9.284 -22.855 1.00 95.69 107 PRO A O 1
ATOM 816 N N . TYR A 1 108 ? 13.048 -9.268 -25.050 1.00 94.75 108 TYR A N 1
ATOM 817 C CA . TYR A 1 108 ? 11.761 -8.698 -25.443 1.00 94.75 108 TYR A CA 1
ATOM 818 C C . TYR A 1 108 ? 10.569 -9.628 -25.149 1.00 94.75 108 TYR A C 1
ATOM 820 O O . TYR A 1 108 ? 9.490 -9.181 -24.744 1.00 94.75 108 TYR A O 1
ATOM 828 N N . PHE A 1 109 ? 10.772 -10.936 -25.324 1.00 95.62 109 PHE A N 1
ATOM 829 C CA . PHE A 1 109 ? 9.755 -11.973 -25.137 1.00 95.62 109 PHE A CA 1
ATOM 830 C C . PHE A 1 109 ? 9.870 -12.689 -23.785 1.00 95.62 109 PHE A C 1
ATOM 832 O O . PHE A 1 109 ? 8.947 -13.393 -23.376 1.00 95.62 109 PHE A O 1
ATOM 839 N N . ASP A 1 110 ? 10.984 -12.512 -23.076 1.00 96.44 110 ASP A N 1
ATOM 840 C CA . ASP A 1 110 ? 11.278 -13.242 -21.849 1.00 96.44 110 ASP A CA 1
ATOM 841 C C . ASP A 1 110 ? 10.395 -12.765 -20.667 1.00 96.44 110 ASP A C 1
ATOM 843 O O . ASP A 1 110 ? 10.422 -11.585 -20.291 1.00 96.44 110 ASP A O 1
ATOM 847 N N . PRO A 1 111 ? 9.604 -13.667 -20.045 1.00 95.56 111 PRO A N 1
ATOM 848 C CA . PRO A 1 111 ? 8.701 -13.318 -18.950 1.00 95.56 111 PRO A CA 1
ATOM 849 C C . PRO A 1 111 ? 9.418 -12.820 -17.688 1.00 95.56 111 PRO A C 1
ATOM 851 O O . PRO A 1 111 ? 8.787 -12.130 -16.890 1.00 95.56 111 PRO A O 1
ATOM 854 N N . LYS A 1 112 ? 10.723 -13.072 -17.507 1.00 96.06 112 LYS A N 1
ATOM 855 C CA . LYS A 1 112 ? 11.480 -12.525 -16.365 1.00 96.06 112 LYS A CA 1
ATOM 856 C C . LYS A 1 112 ? 11.433 -10.997 -16.326 1.00 96.06 112 LYS A C 1
ATOM 858 O O . LYS A 1 112 ? 11.292 -10.402 -15.264 1.00 96.06 112 LYS A O 1
ATOM 863 N N . TYR A 1 113 ? 11.477 -10.348 -17.488 1.00 96.31 113 TYR A N 1
ATOM 864 C CA . TYR A 1 113 ? 11.403 -8.888 -17.578 1.00 96.31 113 TYR A CA 1
ATOM 865 C C . TYR A 1 113 ? 9.989 -8.363 -17.304 1.00 96.31 113 TYR A C 1
ATOM 867 O O . TYR A 1 113 ? 9.827 -7.262 -16.784 1.00 96.31 113 TYR A O 1
ATOM 875 N N . ALA A 1 114 ? 8.958 -9.173 -17.568 1.00 95.00 114 ALA A N 1
ATOM 876 C CA . ALA A 1 114 ? 7.582 -8.834 -17.217 1.00 95.00 114 ALA A CA 1
ATOM 877 C C . ALA A 1 114 ? 7.375 -8.710 -15.697 1.00 95.00 114 ALA A C 1
ATOM 879 O O . ALA A 1 114 ? 6.514 -7.938 -15.281 1.00 95.00 114 ALA A O 1
ATOM 880 N N . LEU A 1 115 ? 8.182 -9.393 -14.871 1.00 96.06 115 LEU A N 1
ATOM 881 C CA . LEU A 1 115 ? 8.169 -9.234 -13.410 1.00 96.06 115 LEU A CA 1
ATOM 882 C C . LEU A 1 115 ? 8.618 -7.825 -12.985 1.00 96.06 115 LEU A C 1
ATOM 884 O O . LEU A 1 115 ? 8.012 -7.243 -12.088 1.00 96.06 115 LEU A O 1
ATOM 888 N N . LEU A 1 116 ? 9.617 -7.243 -13.663 1.00 95.88 116 LEU A N 1
ATOM 889 C CA . LEU A 1 116 ? 10.072 -5.865 -13.421 1.00 95.88 116 LEU A CA 1
ATOM 890 C C . LEU A 1 116 ? 9.006 -4.843 -13.826 1.00 95.88 116 LEU A C 1
ATOM 892 O O . LEU A 1 116 ? 8.694 -3.932 -13.062 1.00 95.88 116 LEU A O 1
ATOM 896 N N . TYR A 1 117 ? 8.424 -5.006 -15.017 1.00 94.38 117 TYR A N 1
ATOM 897 C CA . TYR A 1 117 ? 7.389 -4.094 -15.519 1.00 94.38 117 TYR A CA 1
ATOM 898 C C . TYR A 1 117 ? 6.106 -4.196 -14.684 1.00 94.38 117 TYR A C 1
ATOM 900 O O . TYR A 1 117 ? 5.477 -3.186 -14.368 1.00 94.38 117 TYR A O 1
ATOM 908 N N . GLY A 1 118 ? 5.741 -5.420 -14.292 1.00 94.38 118 GLY A N 1
ATOM 909 C CA . GLY A 1 118 ? 4.623 -5.700 -13.398 1.00 94.38 118 GLY A CA 1
ATOM 910 C C . GLY A 1 118 ? 4.819 -5.072 -12.023 1.00 94.38 118 GLY A C 1
ATOM 911 O O . GLY A 1 118 ? 3.918 -4.392 -11.550 1.00 94.38 118 GLY A O 1
ATOM 912 N N . TRP A 1 119 ? 6.006 -5.211 -11.421 1.00 95.88 119 TRP A N 1
ATOM 913 C CA . TRP A 1 119 ? 6.338 -4.522 -10.171 1.00 95.88 119 TRP A CA 1
ATOM 914 C C . TRP A 1 119 ? 6.167 -3.009 -10.295 1.00 95.88 119 TRP A C 1
ATOM 916 O O . TRP A 1 119 ? 5.412 -2.417 -9.528 1.00 95.88 119 TRP A O 1
ATOM 926 N N . LEU A 1 120 ? 6.834 -2.394 -11.277 1.00 94.75 120 LEU A N 1
ATOM 927 C CA . LEU A 1 120 ? 6.870 -0.940 -11.400 1.00 94.75 120 LEU A CA 1
ATOM 928 C C . LEU A 1 120 ? 5.470 -0.354 -11.606 1.00 94.75 120 LEU A C 1
ATOM 930 O O . LEU A 1 120 ? 5.131 0.657 -11.005 1.00 94.75 120 LEU A O 1
ATOM 934 N N . THR A 1 121 ? 4.640 -1.013 -12.419 1.00 92.50 121 THR A N 1
ATOM 935 C CA . THR A 1 121 ? 3.260 -0.573 -12.676 1.00 92.50 121 THR A CA 1
ATOM 936 C C . THR A 1 121 ? 2.312 -0.825 -11.507 1.00 92.50 121 THR A C 1
ATOM 938 O O . THR A 1 121 ? 1.373 -0.053 -11.324 1.00 92.50 121 THR A O 1
ATOM 941 N N . ALA A 1 122 ? 2.562 -1.853 -10.693 1.00 94.19 122 ALA A N 1
ATOM 942 C CA . ALA A 1 122 ? 1.760 -2.159 -9.511 1.00 94.19 122 ALA A CA 1
ATOM 943 C C . ALA A 1 122 ? 1.943 -1.135 -8.375 1.00 94.19 122 ALA A C 1
ATOM 945 O O . ALA A 1 122 ? 1.030 -0.946 -7.572 1.00 94.19 122 ALA A O 1
ATOM 946 N N . ILE A 1 123 ? 3.096 -0.458 -8.319 1.00 95.38 123 ILE A N 1
ATOM 947 C CA . ILE A 1 123 ? 3.428 0.511 -7.261 1.00 95.38 123 ILE A CA 1
ATOM 948 C C . ILE A 1 123 ? 3.180 1.974 -7.645 1.00 95.38 123 ILE A C 1
ATOM 950 O O . ILE A 1 123 ? 3.448 2.855 -6.835 1.00 95.38 123 ILE A O 1
ATOM 954 N N . LEU A 1 124 ? 2.713 2.259 -8.865 1.00 93.62 124 LEU A N 1
ATOM 955 C CA . LEU A 1 124 ? 2.493 3.638 -9.313 1.00 93.62 124 LEU A CA 1
ATOM 956 C C . LEU A 1 124 ? 1.475 4.359 -8.436 1.00 93.62 124 LEU A C 1
ATOM 958 O O . LEU A 1 124 ? 0.438 3.799 -8.073 1.00 93.62 124 LEU A O 1
ATOM 962 N N . MET A 1 125 ? 1.722 5.638 -8.178 1.00 93.06 125 MET A N 1
ATOM 963 C CA . MET A 1 125 ? 0.709 6.521 -7.617 1.00 93.06 125 MET A CA 1
ATOM 964 C C . MET A 1 125 ? -0.475 6.662 -8.597 1.00 93.06 125 MET A C 1
ATOM 966 O O . MET A 1 125 ? -0.327 6.394 -9.794 1.00 93.06 125 MET A O 1
ATOM 970 N N . PRO A 1 126 ? -1.682 7.025 -8.119 1.00 89.50 126 PRO A N 1
ATOM 971 C CA . PRO A 1 126 ? -2.881 7.179 -8.958 1.00 89.50 126 PRO A CA 1
ATOM 972 C C . PRO A 1 126 ? -2.689 8.058 -10.196 1.00 89.50 126 PRO A C 1
ATOM 974 O O . PRO A 1 126 ? -3.255 7.782 -11.250 1.00 89.50 126 PRO A O 1
ATOM 977 N N . ASP A 1 127 ? -1.847 9.077 -10.089 1.00 85.00 127 ASP A N 1
ATOM 978 C CA . ASP A 1 127 ? -1.510 10.003 -11.162 1.00 85.00 127 ASP A CA 1
ATOM 979 C C . ASP A 1 127 ? -0.407 9.496 -12.110 1.00 85.00 127 ASP A C 1
ATOM 981 O O . ASP A 1 127 ? 0.088 10.255 -12.937 1.00 85.00 127 ASP A O 1
ATOM 985 N N . GLY A 1 128 ? -0.004 8.226 -12.014 1.00 84.81 128 GLY A N 1
ATOM 986 C CA . GLY A 1 128 ? 0.990 7.606 -12.893 1.00 84.81 128 GLY A CA 1
ATOM 987 C C . GLY A 1 128 ? 2.446 7.932 -12.554 1.00 84.81 128 GLY A C 1
ATOM 988 O O . GLY A 1 128 ? 3.345 7.437 -13.243 1.00 84.81 128 GLY A O 1
ATOM 989 N N . ARG A 1 129 ? 2.708 8.718 -11.502 1.00 88.62 129 ARG A N 1
ATOM 990 C CA . ARG A 1 129 ? 4.069 8.931 -10.999 1.00 88.62 129 ARG A CA 1
ATOM 991 C C . ARG A 1 129 ? 4.579 7.715 -10.223 1.00 88.62 129 ARG A C 1
ATOM 993 O O . ARG A 1 129 ? 3.823 6.953 -9.618 1.00 88.62 129 ARG A O 1
ATOM 1000 N N . LEU A 1 130 ? 5.894 7.542 -10.239 1.00 92.25 130 LEU A N 1
ATOM 1001 C CA . LEU A 1 130 ? 6.619 6.635 -9.365 1.00 92.25 130 LEU A CA 1
ATOM 1002 C C . LEU A 1 130 ? 6.502 7.141 -7.921 1.00 92.25 130 LEU A C 1
ATOM 1004 O O . LEU A 1 130 ? 6.611 8.346 -7.688 1.00 92.25 130 LEU A O 1
ATOM 1008 N N . PRO A 1 131 ? 6.317 6.246 -6.941 1.00 94.62 131 PRO A N 1
ATOM 1009 C CA . PRO A 1 131 ? 6.479 6.625 -5.550 1.00 94.62 131 PRO A CA 1
ATOM 1010 C C . PRO A 1 131 ? 7.956 6.972 -5.305 1.00 94.62 131 PRO A C 1
ATOM 1012 O O . PRO A 1 131 ? 8.848 6.298 -5.831 1.00 94.62 131 PRO A O 1
ATOM 1015 N N . ALA A 1 132 ? 8.216 8.009 -4.509 1.00 92.62 132 ALA A N 1
ATOM 1016 C CA . ALA A 1 132 ? 9.561 8.488 -4.183 1.00 92.62 132 ALA A CA 1
ATOM 1017 C C . ALA A 1 132 ? 10.275 7.568 -3.175 1.00 92.62 132 ALA A C 1
ATOM 1019 O O . ALA A 1 132 ? 10.655 7.986 -2.094 1.00 92.62 132 ALA A O 1
ATOM 1020 N N . LEU A 1 133 ? 10.385 6.282 -3.510 1.00 90.94 133 LEU A N 1
ATOM 1021 C CA . LEU A 1 133 ? 11.047 5.277 -2.688 1.00 90.94 133 LEU A CA 1
ATOM 1022 C C . LEU A 1 133 ? 12.526 5.201 -3.036 1.00 90.94 133 LEU A C 1
ATOM 1024 O O . LEU A 1 133 ? 12.880 5.139 -4.215 1.00 90.94 133 LEU A O 1
ATOM 1028 N N . GLU A 1 134 ? 13.364 5.085 -2.009 1.00 92.00 134 GLU A N 1
ATOM 1029 C CA . GLU A 1 134 ? 14.821 5.083 -2.170 1.00 92.00 134 GLU A CA 1
ATOM 1030 C C . GLU A 1 134 ? 15.294 6.373 -2.847 1.00 92.00 134 GLU A C 1
ATOM 1032 O O . GLU A 1 134 ? 14.637 7.404 -2.737 1.00 92.00 134 GLU A O 1
ATOM 1037 N N . ASP A 1 135 ? 16.425 6.345 -3.544 1.00 93.56 135 ASP A N 1
ATOM 1038 C CA . ASP A 1 135 ? 16.888 7.467 -4.358 1.00 93.56 135 ASP A CA 1
ATOM 1039 C C . ASP A 1 135 ? 16.001 7.673 -5.617 1.00 93.56 135 ASP A C 1
ATOM 1041 O O . ASP A 1 135 ? 16.431 7.491 -6.760 1.00 93.56 135 ASP A O 1
ATOM 1045 N N . SER A 1 136 ? 14.737 8.053 -5.401 1.00 93.69 136 SER A N 1
ATOM 1046 C CA . SER A 1 136 ? 13.745 8.365 -6.431 1.00 93.69 136 SER A CA 1
ATOM 1047 C C . SER A 1 136 ? 13.165 9.765 -6.264 1.00 93.69 136 SER A C 1
ATOM 1049 O O . SER A 1 136 ? 12.801 10.191 -5.174 1.00 93.69 136 SER A O 1
ATOM 1051 N N . TYR A 1 137 ? 13.025 10.461 -7.388 1.00 91.31 137 TYR A N 1
ATOM 1052 C CA . TYR A 1 137 ? 12.426 11.791 -7.457 1.00 91.31 137 TYR A CA 1
ATOM 1053 C C . TYR A 1 137 ? 10.902 11.754 -7.264 1.00 91.31 137 TYR A C 1
ATOM 1055 O O . TYR A 1 137 ? 10.234 10.851 -7.771 1.00 91.31 137 TYR A O 1
ATOM 1063 N N . VAL A 1 138 ? 10.345 12.784 -6.617 1.00 87.56 138 VAL A N 1
ATOM 1064 C CA . VAL A 1 138 ? 8.889 12.923 -6.368 1.00 87.56 138 VAL A CA 1
ATOM 1065 C C . VAL A 1 138 ? 8.083 13.201 -7.643 1.00 87.56 138 VAL A C 1
ATOM 1067 O O . VAL A 1 138 ? 6.891 12.887 -7.714 1.00 87.56 138 VAL A O 1
ATOM 1070 N N . ASP A 1 139 ? 8.716 13.773 -8.666 1.00 82.00 139 ASP A N 1
ATOM 1071 C CA . ASP A 1 139 ? 8.066 14.159 -9.920 1.00 82.00 139 ASP A CA 1
ATOM 1072 C C . ASP A 1 139 ? 8.587 13.363 -11.127 1.00 82.00 139 ASP A C 1
ATOM 1074 O O . ASP A 1 139 ? 9.179 13.899 -12.062 1.00 82.00 139 ASP A O 1
ATOM 1078 N N . MET A 1 140 ? 8.436 12.038 -11.075 1.00 82.31 140 MET A N 1
ATOM 1079 C CA . MET A 1 140 ? 8.863 11.138 -12.150 1.00 82.31 140 MET A CA 1
ATOM 1080 C C . MET A 1 140 ? 7.803 10.088 -12.455 1.00 82.31 140 MET A C 1
ATOM 1082 O O . MET A 1 140 ? 7.194 9.544 -11.549 1.00 82.31 140 MET A O 1
ATOM 1086 N N . GLY A 1 141 ? 7.655 9.724 -13.727 1.00 83.38 141 GLY A N 1
ATOM 1087 C CA . GLY A 1 141 ? 6.957 8.516 -14.186 1.00 83.38 141 GLY A CA 1
ATOM 1088 C C . GLY A 1 141 ? 7.798 7.757 -15.212 1.00 83.38 141 GLY A C 1
ATOM 1089 O O . GLY A 1 141 ? 8.935 8.153 -15.489 1.00 83.38 141 GLY A O 1
ATOM 1090 N N . MET A 1 142 ? 7.256 6.679 -15.786 1.00 85.25 142 MET A N 1
ATOM 1091 C CA . MET A 1 142 ? 7.956 5.872 -16.798 1.00 85.25 142 MET A CA 1
ATOM 1092 C C . MET A 1 142 ? 7.073 5.548 -18.022 1.00 85.25 142 MET A C 1
ATOM 1094 O O . MET A 1 142 ? 6.714 4.385 -18.243 1.00 85.25 142 MET A O 1
ATOM 1098 N N . PRO A 1 143 ? 6.699 6.548 -18.845 1.00 79.56 143 PRO A N 1
ATOM 1099 C CA . PRO A 1 143 ? 5.976 6.297 -20.094 1.00 79.56 143 PRO A CA 1
ATOM 1100 C C . PRO A 1 143 ? 6.770 5.411 -21.080 1.00 79.56 143 PRO A C 1
ATOM 1102 O O . PRO A 1 143 ? 6.178 4.756 -21.940 1.00 79.56 143 PRO A O 1
ATOM 1105 N N . GLU A 1 144 ? 8.096 5.315 -20.930 1.00 82.00 144 GLU A N 1
ATOM 1106 C CA . GLU A 1 144 ? 9.002 4.514 -21.763 1.00 82.00 144 GLU A CA 1
ATOM 1107 C C . GLU A 1 144 ? 8.699 3.007 -21.722 1.00 82.00 144 GLU A C 1
ATOM 1109 O O . GLU A 1 144 ? 9.088 2.283 -22.641 1.00 82.00 144 GLU A O 1
ATOM 1114 N N . LEU A 1 145 ? 7.931 2.521 -20.733 1.00 86.94 145 LEU A N 1
ATOM 1115 C CA . LEU A 1 145 ? 7.412 1.145 -20.719 1.00 86.94 145 LEU A CA 1
ATOM 1116 C C . LEU A 1 145 ? 6.588 0.795 -21.967 1.00 86.94 145 LEU A C 1
ATOM 1118 O O . LEU A 1 145 ? 6.415 -0.383 -22.281 1.00 86.94 145 LEU A O 1
ATOM 1122 N N . ALA A 1 146 ? 6.130 1.780 -22.736 1.00 82.06 146 ALA A N 1
ATOM 1123 C CA . ALA A 1 146 ? 5.513 1.542 -24.032 1.00 82.06 146 ALA A CA 1
ATOM 1124 C C . ALA A 1 146 ? 6.447 0.852 -25.052 1.00 82.06 146 ALA A C 1
ATOM 1126 O O . ALA A 1 146 ? 5.969 0.123 -25.922 1.00 82.06 146 ALA A O 1
ATOM 1127 N N . LEU A 1 147 ? 7.773 0.947 -24.897 1.00 84.69 147 LEU A N 1
ATOM 1128 C CA . LEU A 1 147 ? 8.743 0.198 -25.712 1.00 84.69 147 LEU A CA 1
ATOM 1129 C C . LEU A 1 147 ? 8.669 -1.324 -25.517 1.00 84.69 147 LEU A C 1
ATOM 1131 O O . LEU A 1 147 ? 9.164 -2.076 -26.357 1.00 84.69 147 LEU A O 1
ATOM 1135 N N . THR A 1 148 ? 8.001 -1.798 -24.462 1.00 88.75 148 THR A N 1
ATOM 1136 C CA . THR A 1 148 ? 7.701 -3.228 -24.290 1.00 88.75 148 THR A CA 1
ATOM 1137 C C . THR A 1 148 ? 6.729 -3.760 -25.347 1.00 88.75 148 THR A C 1
ATOM 1139 O O . THR A 1 148 ? 6.601 -4.973 -25.492 1.00 88.75 148 THR A O 1
ATOM 1142 N N . GLY A 1 149 ? 6.013 -2.878 -26.061 1.00 84.94 149 GLY A N 1
ATOM 1143 C CA . GLY A 1 149 ? 4.962 -3.256 -27.005 1.00 84.94 149 GLY A CA 1
ATOM 1144 C C . GLY A 1 149 ? 3.677 -3.770 -26.347 1.00 84.94 149 GLY A C 1
ATOM 1145 O O . GLY A 1 149 ? 2.793 -4.246 -27.053 1.00 84.94 149 GLY A O 1
ATOM 1146 N N . LYS A 1 150 ? 3.567 -3.708 -25.012 1.00 87.06 150 LYS A N 1
ATOM 1147 C CA . LYS A 1 150 ? 2.474 -4.304 -24.231 1.00 87.06 150 LYS A CA 1
ATOM 1148 C C . LYS A 1 150 ? 1.642 -3.199 -23.577 1.00 87.06 150 LYS A C 1
ATOM 1150 O O . LYS A 1 150 ? 2.096 -2.546 -22.639 1.00 87.06 150 LYS A O 1
ATOM 1155 N N . THR A 1 151 ? 0.406 -3.009 -24.043 1.00 84.12 151 THR A N 1
ATOM 1156 C CA . THR A 1 151 ? -0.498 -1.917 -23.614 1.00 84.12 151 THR A CA 1
ATOM 1157 C C . THR A 1 151 ? -0.769 -1.896 -22.108 1.00 84.12 151 THR A C 1
ATOM 1159 O O . THR A 1 151 ? -0.936 -0.826 -21.525 1.00 84.12 151 THR A O 1
ATOM 1162 N N . GLN A 1 152 ? -0.745 -3.060 -21.453 1.00 86.12 152 GLN A N 1
ATOM 1163 C CA . GLN A 1 152 ? -0.948 -3.193 -20.007 1.00 86.12 152 GLN A CA 1
ATOM 1164 C C . GLN A 1 152 ? 0.094 -2.441 -19.162 1.00 86.12 152 GLN A C 1
ATOM 1166 O O . GLN A 1 152 ? -0.236 -2.001 -18.060 1.00 86.12 152 GLN A O 1
ATOM 1171 N N . TYR A 1 153 ? 1.314 -2.237 -19.680 1.00 88.19 153 TYR A N 1
ATOM 1172 C CA . TYR A 1 153 ? 2.383 -1.512 -18.982 1.00 88.19 153 TYR A CA 1
ATOM 1173 C C . TYR A 1 153 ? 2.440 -0.022 -19.320 1.00 88.19 153 TYR A C 1
ATOM 1175 O O . TYR A 1 153 ? 3.195 0.721 -18.702 1.00 88.19 153 TYR A O 1
ATOM 1183 N N . VAL A 1 154 ? 1.631 0.433 -20.276 1.00 81.81 154 VAL A N 1
ATOM 1184 C CA . VAL A 1 154 ? 1.548 1.849 -20.627 1.00 81.81 154 VAL A CA 1
ATOM 1185 C C . VAL A 1 154 ? 0.669 2.543 -19.593 1.00 81.81 154 VAL A C 1
ATOM 1187 O O . VAL A 1 154 ? -0.499 2.183 -19.408 1.00 81.81 154 VAL A O 1
ATOM 1190 N N . LYS A 1 155 ? 1.252 3.501 -18.871 1.00 78.88 155 LYS A N 1
ATOM 1191 C CA . LYS A 1 155 ? 0.603 4.248 -17.789 1.00 78.88 155 LYS A CA 1
ATOM 1192 C C . LYS A 1 155 ? 0.915 5.738 -17.968 1.00 78.88 155 LYS A C 1
ATOM 1194 O O . LYS A 1 155 ? 2.050 6.139 -17.721 1.00 78.88 155 LYS A O 1
ATOM 1199 N N . PRO A 1 156 ? -0.042 6.536 -18.475 1.00 72.31 156 PRO A N 1
ATOM 1200 C CA . PRO A 1 156 ? 0.129 7.978 -18.591 1.00 72.31 156 PRO A CA 1
ATOM 1201 C C . PRO A 1 156 ? 0.259 8.631 -17.216 1.00 72.31 156 PRO A C 1
ATOM 1203 O O . PRO A 1 156 ? -0.318 8.142 -16.244 1.00 72.31 156 PRO A O 1
ATOM 1206 N N . MET A 1 157 ? 0.963 9.756 -17.162 1.00 76.38 157 MET A N 1
ATOM 1207 C CA . MET A 1 157 ? 0.972 10.638 -15.998 1.00 76.38 157 MET A CA 1
ATOM 1208 C C . MET A 1 157 ? -0.189 11.639 -16.070 1.00 76.38 157 MET A C 1
ATOM 1210 O O . MET A 1 157 ? -0.494 12.160 -17.143 1.00 76.38 157 MET A O 1
ATOM 1214 N N . TYR A 1 158 ? -0.824 11.938 -14.943 1.00 71.25 158 TYR A N 1
ATOM 1215 C CA . TYR A 1 158 ? -1.950 12.865 -14.837 1.00 71.25 158 TYR A CA 1
ATOM 1216 C C . TYR A 1 158 ? -1.580 14.028 -13.923 1.00 71.25 158 TYR A C 1
ATOM 1218 O O . TYR A 1 158 ? -1.669 13.944 -12.706 1.00 71.25 158 TYR A O 1
ATOM 1226 N N . PHE A 1 159 ? -1.177 15.146 -14.512 1.00 61.66 159 PHE A N 1
ATOM 1227 C CA . PHE A 1 159 ? -0.767 16.320 -13.753 1.00 61.66 159 PHE A CA 1
ATOM 1228 C C . PHE A 1 159 ? -1.860 17.384 -13.724 1.00 61.66 159 PHE A C 1
ATOM 1230 O O . PHE A 1 159 ? -2.319 17.838 -14.772 1.00 61.66 159 PHE A O 1
ATOM 1237 N N . SER A 1 160 ? -2.190 17.885 -12.533 1.00 45.78 160 SER A N 1
ATOM 1238 C CA . SER A 1 160 ? -3.105 19.024 -12.367 1.00 45.78 160 SER A CA 1
ATOM 1239 C C . SER A 1 160 ? -2.576 20.313 -13.025 1.00 45.78 160 SER A C 1
ATOM 1241 O O . SER A 1 160 ? -3.347 21.060 -13.625 1.00 45.78 160 SER A O 1
ATOM 1243 N N . LYS A 1 161 ? -1.250 20.537 -13.008 1.00 39.16 161 LYS A N 1
ATOM 1244 C CA . LYS A 1 161 ? -0.577 21.690 -13.648 1.00 39.16 161 LYS A CA 1
ATOM 1245 C C . LYS A 1 161 ? -0.435 21.603 -15.175 1.00 39.16 161 LYS A C 1
ATOM 1247 O O . LYS A 1 161 ? -0.003 22.577 -15.782 1.00 39.16 161 LYS A O 1
ATOM 1252 N N . LEU A 1 162 ? -0.754 20.470 -15.803 1.00 43.75 162 LEU A N 1
ATOM 1253 C CA . LEU A 1 162 ? -0.569 20.287 -17.252 1.00 43.75 162 LEU A CA 1
ATOM 1254 C C . LEU A 1 162 ? -1.864 20.429 -18.057 1.00 43.75 162 LEU A C 1
ATOM 1256 O O . LEU A 1 162 ? -1.873 20.187 -19.263 1.00 43.75 162 LEU A O 1
ATOM 1260 N N . SER A 1 163 ? -2.951 20.873 -17.422 1.00 38.69 163 SER A N 1
ATOM 1261 C CA . SER A 1 163 ? -4.115 21.383 -18.144 1.00 38.69 163 SER A CA 1
ATOM 1262 C C . SER A 1 163 ? -3.727 22.688 -18.860 1.00 38.69 163 SER A C 1
ATOM 1264 O O . SER A 1 163 ? -3.781 23.777 -18.304 1.00 38.69 163 SER A O 1
ATOM 1266 N N . GLY A 1 164 ? -3.239 22.569 -20.098 1.00 38.34 164 GLY A N 1
ATOM 1267 C CA . GLY A 1 164 ? -2.868 23.714 -20.940 1.00 38.34 164 GLY A CA 1
ATOM 1268 C C . GLY A 1 164 ? -1.599 23.528 -21.773 1.00 38.34 164 GLY A C 1
ATOM 1269 O O . GLY A 1 164 ? -1.430 24.214 -22.776 1.00 38.34 164 GLY A O 1
ATOM 1270 N N . THR A 1 165 ? -0.733 22.572 -21.431 1.00 39.84 165 THR A N 1
ATOM 1271 C CA . THR A 1 165 ? 0.341 22.103 -22.319 1.00 39.84 165 THR A CA 1
ATOM 1272 C C . THR A 1 165 ? -0.123 20.796 -22.958 1.00 39.84 165 THR A C 1
ATOM 1274 O O . THR A 1 165 ? -0.846 20.027 -22.335 1.00 39.84 165 THR A O 1
ATOM 1277 N N . GLY A 1 166 ? 0.229 20.515 -24.215 1.00 43.62 166 GLY A N 1
ATOM 1278 C CA . GLY A 1 166 ? -0.275 19.362 -24.987 1.00 43.62 166 GLY A CA 1
ATOM 1279 C C . GLY A 1 166 ? 0.027 17.956 -24.427 1.00 43.62 166 GLY A C 1
ATOM 1280 O O . GLY A 1 166 ? -0.151 16.983 -25.148 1.00 43.62 166 GLY A O 1
ATOM 1281 N N . LEU A 1 167 ? 0.449 17.841 -23.165 1.00 46.75 167 LEU A N 1
ATOM 1282 C CA . LEU A 1 167 ? 0.875 16.670 -22.393 1.00 46.75 167 LEU A CA 1
ATOM 1283 C C . LEU A 1 167 ? -0.259 15.734 -21.929 1.00 46.75 167 LEU A C 1
ATOM 1285 O O . LEU A 1 167 ? -0.015 14.775 -21.197 1.00 46.75 167 LEU A O 1
ATOM 1289 N N . ALA A 1 168 ? -1.489 15.965 -22.393 1.00 51.66 168 ALA A N 1
ATOM 1290 C CA . ALA A 1 168 ? -2.663 15.141 -22.089 1.00 51.66 168 ALA A CA 1
ATOM 1291 C C . ALA A 1 168 ? -2.683 13.776 -22.814 1.00 51.66 168 ALA A C 1
ATOM 1293 O O . ALA A 1 168 ? -3.565 12.958 -22.563 1.00 51.66 168 ALA A O 1
ATOM 1294 N N . SER A 1 169 ? -1.729 13.509 -23.714 1.00 59.53 169 SER A N 1
ATOM 1295 C CA . SER A 1 169 ? -1.597 12.217 -24.399 1.00 59.53 169 SER A CA 1
ATOM 1296 C C . SER A 1 169 ? -0.271 11.539 -24.062 1.00 59.53 169 SER A C 1
ATOM 1298 O O . SER A 1 169 ? 0.752 12.207 -23.910 1.00 59.53 169 SER A O 1
ATOM 1300 N N . ALA A 1 170 ? -0.258 10.202 -24.020 1.00 63.91 170 ALA A N 1
ATOM 1301 C CA . ALA A 1 170 ? 0.971 9.421 -23.853 1.00 63.91 170 ALA A CA 1
ATOM 1302 C C . ALA A 1 170 ? 2.043 9.795 -24.898 1.00 63.91 170 ALA A C 1
ATOM 1304 O O . ALA A 1 170 ? 3.227 9.833 -24.585 1.00 63.91 170 ALA A O 1
ATOM 1305 N N . VAL A 1 171 ? 1.621 10.149 -26.119 1.00 60.06 171 VAL A N 1
ATOM 1306 C CA . VAL A 1 171 ? 2.496 10.635 -27.198 1.00 60.06 171 VAL A CA 1
ATOM 1307 C C . VAL A 1 171 ? 3.207 11.927 -26.803 1.00 60.06 171 VAL A C 1
ATOM 1309 O O . VAL A 1 171 ? 4.419 12.036 -26.966 1.00 60.06 171 VAL A O 1
ATOM 1312 N N . ALA A 1 172 ? 2.476 12.899 -26.259 1.00 61.03 172 ALA A N 1
ATOM 1313 C CA . ALA A 1 172 ? 3.070 14.150 -25.809 1.00 61.03 172 ALA A CA 1
ATOM 1314 C C . ALA A 1 172 ? 3.948 13.955 -24.570 1.00 61.03 172 ALA A C 1
ATOM 1316 O O . ALA A 1 172 ? 5.012 14.553 -24.486 1.00 61.03 172 ALA A O 1
ATOM 1317 N N . GLN A 1 173 ? 3.572 13.060 -23.654 1.00 64.75 173 GLN A N 1
ATOM 1318 C CA . GLN A 1 173 ? 4.408 12.724 -22.497 1.00 64.75 173 GLN A CA 1
ATOM 1319 C C . GLN A 1 173 ? 5.740 12.102 -22.913 1.00 64.75 173 GLN A C 1
ATOM 1321 O O . GLN A 1 173 ? 6.788 12.494 -22.412 1.00 64.75 173 GLN A O 1
ATOM 1326 N N . LEU A 1 174 ? 5.714 11.186 -23.881 1.00 64.69 174 LEU A N 1
ATOM 1327 C CA . LEU A 1 174 ? 6.922 10.613 -24.466 1.00 64.69 174 LEU A CA 1
ATOM 1328 C C . LEU A 1 174 ? 7.763 11.659 -25.215 1.00 64.69 174 LEU A C 1
ATOM 1330 O O . LEU A 1 174 ? 8.986 11.572 -25.181 1.00 64.69 174 LEU A O 1
ATOM 1334 N N . ARG A 1 175 ? 7.125 12.634 -25.878 1.00 59.50 175 ARG A N 1
ATOM 1335 C CA . ARG A 1 175 ? 7.797 13.713 -26.620 1.00 59.50 175 ARG A CA 1
ATOM 1336 C C . ARG A 1 175 ? 8.445 14.759 -25.706 1.00 59.50 175 ARG A C 1
ATOM 1338 O O . ARG A 1 175 ? 9.570 15.155 -25.983 1.00 59.50 175 ARG A O 1
ATOM 1345 N N . ASP A 1 176 ? 7.740 15.206 -24.666 1.00 55.50 176 ASP A N 1
ATOM 1346 C CA . ASP A 1 176 ? 8.090 16.428 -23.924 1.00 55.50 176 ASP A CA 1
ATOM 1347 C C . ASP A 1 176 ? 8.521 16.182 -22.463 1.00 55.50 176 ASP A C 1
ATOM 1349 O O . ASP A 1 176 ? 9.150 17.060 -21.880 1.00 55.50 176 ASP A O 1
ATOM 1353 N N . VAL A 1 177 ? 8.193 15.032 -21.847 1.00 53.88 177 VAL A N 1
ATOM 1354 C CA . VAL A 1 177 ? 8.569 14.721 -20.440 1.00 53.88 177 VAL A CA 1
ATOM 1355 C C . VAL A 1 177 ? 9.788 13.798 -20.353 1.00 53.88 177 VAL A C 1
ATOM 1357 O O . VAL A 1 177 ? 10.391 13.660 -19.290 1.00 53.88 177 VAL A O 1
ATOM 1360 N N . THR A 1 178 ? 10.184 13.160 -21.456 1.00 55.56 178 THR A N 1
ATOM 1361 C CA . THR A 1 178 ? 11.354 12.272 -21.477 1.00 55.56 178 THR A CA 1
ATOM 1362 C C . THR A 1 178 ? 12.540 12.957 -22.147 1.00 55.56 178 THR A C 1
ATOM 1364 O O . THR A 1 178 ? 12.386 13.689 -23.121 1.00 55.56 178 THR A O 1
ATOM 1367 N N . VAL A 1 179 ? 13.750 12.688 -21.652 1.00 51.66 179 VAL A N 1
ATOM 1368 C CA . VAL A 1 179 ? 15.004 13.148 -22.279 1.00 51.66 179 VAL A CA 1
ATOM 1369 C C . VAL A 1 179 ? 15.354 12.314 -23.528 1.00 51.66 179 VAL A C 1
ATOM 1371 O O . VAL A 1 179 ? 16.424 12.488 -24.106 1.00 51.66 179 VAL A O 1
ATOM 1374 N N . ASP A 1 180 ? 14.484 11.383 -23.944 1.00 55.25 180 ASP A N 1
ATOM 1375 C CA . ASP A 1 180 ? 14.799 10.347 -24.928 1.00 55.25 180 ASP A CA 1
ATOM 1376 C C . ASP A 1 180 ? 13.758 10.294 -26.060 1.00 55.25 180 ASP A C 1
ATOM 1378 O O . ASP A 1 180 ? 12.840 9.470 -26.103 1.00 55.25 180 ASP A O 1
ATOM 1382 N N . MET A 1 181 ? 13.955 11.177 -27.044 1.00 49.03 181 MET A N 1
ATOM 1383 C CA . MET A 1 181 ? 13.098 11.376 -28.226 1.00 49.03 181 MET A CA 1
ATOM 1384 C C . MET A 1 181 ? 12.849 10.098 -29.065 1.00 49.03 181 MET A C 1
ATOM 1386 O O . MET A 1 181 ? 11.982 10.082 -29.939 1.00 49.03 181 MET A O 1
ATOM 1390 N N . ARG A 1 182 ? 13.581 9.004 -28.806 1.00 52.97 182 ARG A N 1
ATOM 1391 C CA . ARG A 1 182 ? 13.494 7.711 -29.511 1.00 52.97 182 ARG A CA 1
ATOM 1392 C C . ARG A 1 182 ? 12.290 6.859 -29.091 1.00 52.97 182 ARG A C 1
ATOM 1394 O O . ARG A 1 182 ? 11.814 6.052 -29.890 1.00 52.97 182 ARG A O 1
ATOM 1401 N N . ALA A 1 183 ? 11.766 7.051 -27.878 1.00 52.44 183 ALA A N 1
ATOM 1402 C CA . ALA A 1 183 ? 10.604 6.308 -27.388 1.00 52.44 183 ALA A CA 1
ATOM 1403 C C . ALA A 1 183 ? 9.288 6.805 -28.012 1.00 52.44 183 ALA A C 1
ATOM 1405 O O . ALA A 1 183 ? 8.407 5.998 -28.307 1.00 52.44 183 ALA A O 1
ATOM 1406 N N . ALA A 1 184 ? 9.181 8.108 -28.290 1.00 51.59 184 ALA A N 1
ATOM 1407 C CA . ALA A 1 184 ? 7.960 8.743 -28.787 1.00 51.59 184 ALA A CA 1
ATOM 1408 C C . ALA A 1 184 ? 7.440 8.137 -30.101 1.00 51.59 184 ALA A C 1
ATOM 1410 O O . ALA A 1 184 ? 6.249 7.861 -30.209 1.00 51.59 184 ALA A O 1
ATOM 1411 N N . TRP A 1 185 ? 8.311 7.856 -31.077 1.00 51.53 185 TRP A N 1
ATOM 1412 C CA . TRP A 1 185 ? 7.896 7.311 -32.380 1.00 51.53 185 TRP A CA 1
ATOM 1413 C C . TRP A 1 185 ? 7.473 5.831 -32.317 1.00 51.53 185 TRP A C 1
ATOM 1415 O O . TRP A 1 185 ? 6.466 5.451 -32.912 1.00 51.53 185 TRP A O 1
ATOM 1425 N N . LEU A 1 186 ? 8.197 4.993 -31.562 1.00 54.34 186 LEU A N 1
ATOM 1426 C CA . LEU A 1 186 ? 7.926 3.548 -31.459 1.00 54.34 186 LEU A CA 1
ATOM 1427 C C . LEU A 1 186 ? 6.711 3.216 -30.577 1.00 54.34 186 LEU A C 1
ATOM 1429 O O . LEU A 1 186 ? 6.080 2.176 -30.767 1.00 54.34 186 LEU A O 1
ATOM 1433 N N . ALA A 1 187 ? 6.387 4.088 -29.621 1.00 56.78 187 ALA A N 1
ATOM 1434 C CA . ALA A 1 187 ? 5.306 3.894 -28.659 1.00 56.78 187 ALA A CA 1
ATOM 1435 C C . ALA A 1 187 ? 4.001 4.632 -29.005 1.00 56.78 187 ALA A C 1
ATOM 1437 O O . ALA A 1 187 ? 2.960 4.301 -28.437 1.00 56.78 187 ALA A O 1
ATOM 1438 N N . ALA A 1 188 ? 4.018 5.591 -29.940 1.00 55.94 188 ALA A N 1
ATOM 1439 C CA . ALA A 1 188 ? 2.863 6.447 -30.236 1.00 55.94 188 ALA A CA 1
ATOM 1440 C C . ALA A 1 188 ? 1.606 5.713 -30.739 1.00 55.94 188 ALA A C 1
ATOM 1442 O O . ALA A 1 188 ? 0.522 6.291 -30.742 1.00 55.94 188 ALA A O 1
ATOM 1443 N N . ALA A 1 189 ? 1.730 4.449 -31.153 1.00 60.81 189 ALA A N 1
ATOM 1444 C CA . ALA A 1 189 ? 0.617 3.638 -31.643 1.00 60.81 189 ALA A CA 1
ATOM 1445 C C . ALA A 1 189 ? -0.051 2.756 -30.567 1.00 60.81 189 ALA A C 1
ATOM 1447 O O . ALA A 1 189 ? -0.948 1.981 -30.898 1.00 60.81 189 ALA A O 1
ATOM 1448 N N . LEU A 1 190 ? 0.387 2.822 -29.304 1.00 69.44 190 LEU A N 1
ATOM 1449 C CA . LEU A 1 190 ? -0.171 2.009 -28.221 1.00 69.44 190 LEU A CA 1
ATOM 1450 C C . LEU A 1 190 ? -1.197 2.808 -27.419 1.00 69.44 190 LEU A C 1
ATOM 1452 O O . LEU A 1 190 ? -0.860 3.780 -26.746 1.00 69.44 190 LEU A O 1
ATOM 1456 N N . ALA A 1 191 ? -2.450 2.359 -27.452 1.00 69.56 191 ALA A N 1
ATOM 1457 C CA . ALA A 1 191 ? -3.472 2.857 -26.543 1.00 69.56 191 ALA A CA 1
ATOM 1458 C C . ALA A 1 191 ? -3.213 2.295 -25.130 1.00 69.56 191 ALA A C 1
ATOM 1460 O O . ALA A 1 191 ? -3.097 1.071 -24.984 1.00 69.56 191 ALA A O 1
ATOM 1461 N N . PRO A 1 192 ? -3.113 3.140 -24.088 1.00 70.50 192 PRO A N 1
ATOM 1462 C CA . PRO A 1 192 ? -3.027 2.662 -22.716 1.00 70.50 192 PRO A CA 1
ATOM 1463 C C . PRO A 1 192 ? -4.265 1.842 -22.358 1.00 70.50 192 PRO A C 1
ATOM 1465 O O . PRO A 1 192 ? -5.393 2.257 -22.622 1.00 70.50 192 PRO A O 1
ATOM 1468 N N . THR A 1 193 ? -4.068 0.690 -21.721 1.00 71.12 193 THR A N 1
ATOM 1469 C CA . THR A 1 193 ? -5.185 -0.015 -21.085 1.00 71.12 193 THR A CA 1
ATOM 1470 C C . THR A 1 193 ? -5.612 0.774 -19.842 1.00 71.12 193 THR A C 1
ATOM 1472 O O . THR A 1 193 ? -4.719 1.170 -19.075 1.00 71.12 193 THR A O 1
ATOM 1475 N N . PRO A 1 194 ? -6.927 0.993 -19.615 1.00 67.62 194 PRO A N 1
ATOM 1476 C CA . PRO A 1 194 ? -7.418 1.610 -18.389 1.00 67.62 194 PRO A CA 1
ATOM 1477 C C . PRO A 1 194 ? -6.765 0.966 -17.160 1.00 67.62 194 PRO A C 1
ATOM 1479 O O . PRO A 1 194 ? -6.580 -0.257 -17.148 1.00 67.62 194 PRO A O 1
ATOM 1482 N N . PRO A 1 195 ? -6.358 1.750 -16.150 1.00 66.38 195 PRO A N 1
ATOM 1483 C CA . PRO A 1 195 ? -5.725 1.184 -14.972 1.00 66.38 195 PRO A CA 1
ATOM 1484 C C . PRO A 1 195 ? -6.674 0.188 -14.292 1.00 66.38 195 PRO A C 1
ATOM 1486 O O . PRO A 1 195 ? -7.785 0.537 -13.906 1.00 66.38 195 PRO A O 1
ATOM 1489 N N . SER A 1 196 ? -6.227 -1.055 -14.123 1.00 70.56 196 SER A N 1
ATOM 1490 C CA . SER A 1 196 ? -6.845 -2.009 -13.204 1.00 70.56 196 SER A CA 1
ATOM 1491 C C . SER A 1 196 ? -5.874 -2.217 -12.051 1.00 70.56 196 SER A C 1
ATOM 1493 O O . SER A 1 196 ? -4.843 -2.871 -12.216 1.00 70.56 196 SER A O 1
ATOM 1495 N N . ALA A 1 197 ? -6.164 -1.625 -10.900 1.00 78.81 197 ALA A N 1
ATOM 1496 C CA . ALA A 1 197 ? -5.362 -1.802 -9.701 1.00 78.81 197 ALA A CA 1
ATOM 1497 C C . ALA A 1 197 ? -6.211 -2.491 -8.633 1.00 78.81 197 ALA A C 1
ATOM 1499 O O . ALA A 1 197 ? -7.366 -2.124 -8.419 1.00 78.81 197 ALA A O 1
ATOM 1500 N N . ALA A 1 198 ? -5.640 -3.510 -7.992 1.00 88.56 198 ALA A N 1
ATOM 1501 C CA . ALA A 1 198 ? -6.2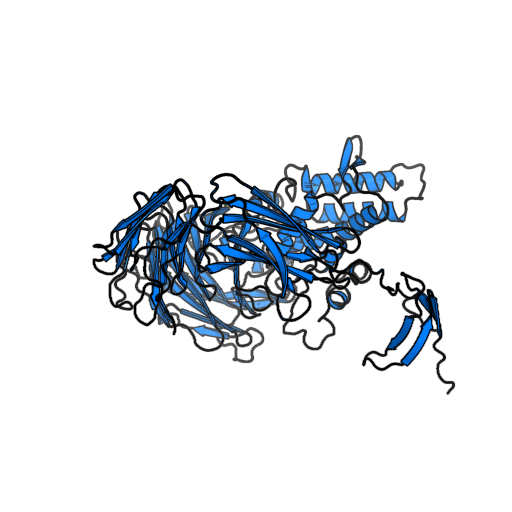80 -4.170 -6.865 1.00 88.56 198 ALA A CA 1
ATOM 1502 C C . ALA A 1 198 ? -6.406 -3.195 -5.685 1.00 88.56 198 ALA A C 1
ATOM 1504 O O . ALA A 1 198 ? -5.544 -2.332 -5.501 1.00 88.56 198 ALA A O 1
ATOM 1505 N N . ALA A 1 199 ? -7.452 -3.367 -4.872 1.00 92.44 199 ALA A N 1
ATOM 1506 C CA . ALA A 1 199 ? -7.632 -2.579 -3.652 1.00 92.44 199 ALA A CA 1
ATOM 1507 C C . ALA A 1 199 ? -6.495 -2.812 -2.641 1.00 92.44 199 ALA A C 1
ATOM 1509 O O . ALA A 1 199 ? -6.088 -1.891 -1.938 1.00 92.44 199 ALA A O 1
ATOM 1510 N N . LEU A 1 200 ? -5.925 -4.018 -2.632 1.00 97.38 200 LEU A N 1
ATOM 1511 C CA . LEU A 1 200 ? -4.714 -4.358 -1.901 1.00 97.38 200 LEU A CA 1
ATOM 1512 C C . LEU A 1 200 ? -3.721 -5.063 -2.828 1.00 97.38 200 LEU A C 1
ATOM 1514 O O . LEU A 1 200 ? -4.031 -6.089 -3.432 1.00 97.38 200 LEU A O 1
ATOM 1518 N N . THR A 1 201 ? -2.510 -4.523 -2.921 1.00 97.25 201 THR A N 1
ATOM 1519 C CA . THR A 1 201 ? -1.382 -5.129 -3.635 1.00 97.25 201 THR A CA 1
ATOM 1520 C C . THR A 1 201 ? -0.287 -5.475 -2.633 1.00 97.25 201 THR A C 1
ATOM 1522 O O . THR A 1 201 ? 0.195 -4.607 -1.907 1.00 97.25 201 THR A O 1
ATOM 1525 N N . VAL A 1 202 ? 0.108 -6.751 -2.601 1.00 97.06 202 VAL A N 1
ATOM 1526 C CA . VAL A 1 202 ? 1.070 -7.298 -1.634 1.00 97.06 202 VAL A CA 1
ATOM 1527 C C . VAL A 1 202 ? 2.244 -7.912 -2.386 1.00 97.06 202 VAL A C 1
ATOM 1529 O O . VAL A 1 202 ? 2.106 -8.967 -3.002 1.00 97.06 202 VAL A O 1
ATOM 1532 N N . LEU A 1 203 ? 3.404 -7.255 -2.346 1.00 96.00 203 LEU A N 1
ATOM 1533 C CA . LEU A 1 203 ? 4.620 -7.696 -3.035 1.00 96.00 203 LEU A CA 1
ATOM 1534 C C . LEU A 1 203 ? 5.744 -7.926 -2.010 1.00 96.00 203 LEU A C 1
ATOM 1536 O O . LEU A 1 203 ? 6.598 -7.056 -1.828 1.00 96.00 203 LEU A O 1
ATOM 1540 N N . PRO A 1 204 ? 5.773 -9.081 -1.317 1.00 93.19 204 PRO A N 1
ATOM 1541 C CA . PRO A 1 204 ? 6.729 -9.332 -0.236 1.00 93.19 204 PRO A CA 1
ATOM 1542 C C . PRO A 1 204 ? 8.181 -9.389 -0.725 1.00 93.19 204 PRO A C 1
ATOM 1544 O O . PRO A 1 204 ? 9.070 -8.900 -0.035 1.00 93.19 204 PRO A O 1
ATOM 1547 N N . GLY A 1 205 ? 8.422 -9.903 -1.938 1.00 92.19 205 GLY A N 1
ATOM 1548 C CA . GLY A 1 205 ? 9.765 -9.993 -2.524 1.00 92.19 205 GLY A CA 1
ATOM 1549 C C . GLY A 1 205 ? 10.445 -8.637 -2.742 1.00 92.19 205 GLY A C 1
ATOM 1550 O O . GLY A 1 205 ? 11.671 -8.572 -2.745 1.00 92.19 205 GLY A O 1
ATOM 1551 N N . SER A 1 206 ? 9.659 -7.566 -2.892 1.00 92.75 206 SER A N 1
ATOM 1552 C CA . SER A 1 206 ? 10.133 -6.183 -3.021 1.00 92.75 206 SER A CA 1
ATOM 1553 C C . SER A 1 206 ? 9.785 -5.307 -1.809 1.00 92.75 206 SER A C 1
ATOM 1555 O O . SER A 1 206 ? 10.214 -4.160 -1.733 1.00 92.75 206 SER A O 1
ATOM 1557 N N . GLY A 1 207 ? 9.000 -5.822 -0.857 1.00 94.31 207 GLY A N 1
ATOM 1558 C CA . GLY A 1 207 ? 8.510 -5.101 0.320 1.00 94.31 207 GLY A CA 1
ATOM 1559 C C . GLY A 1 207 ? 7.528 -3.970 0.017 1.00 94.31 207 GLY A C 1
ATOM 1560 O O . GLY A 1 207 ? 7.515 -2.988 0.747 1.00 94.31 207 GLY A O 1
ATOM 1561 N N . ASN A 1 208 ? 6.725 -4.074 -1.045 1.00 96.69 208 ASN A N 1
ATOM 1562 C CA . ASN A 1 208 ? 5.738 -3.043 -1.390 1.00 96.69 208 ASN A CA 1
ATOM 1563 C C . ASN A 1 208 ? 4.340 -3.500 -0.944 1.00 96.69 208 ASN A C 1
ATOM 1565 O O . ASN A 1 208 ? 3.845 -4.527 -1.420 1.00 96.69 208 ASN A O 1
ATOM 1569 N N . LEU A 1 209 ? 3.719 -2.749 -0.032 1.00 97.94 209 LEU A N 1
ATOM 1570 C CA . LEU A 1 209 ? 2.350 -2.960 0.439 1.00 97.94 209 LEU A CA 1
ATOM 1571 C C . LEU A 1 209 ? 1.512 -1.731 0.076 1.00 97.94 209 LEU A C 1
ATOM 1573 O O . LEU A 1 209 ? 1.693 -0.658 0.650 1.00 97.94 209 LEU A O 1
ATOM 1577 N N . VAL A 1 210 ? 0.612 -1.885 -0.894 1.00 98.25 210 VAL A N 1
ATOM 1578 C CA . VAL A 1 210 ? -0.155 -0.775 -1.474 1.00 98.25 210 VAL A CA 1
ATOM 1579 C C . VAL A 1 210 ? -1.646 -0.984 -1.250 1.00 98.25 210 VAL A C 1
ATOM 1581 O O . VAL A 1 210 ? -2.210 -1.995 -1.667 1.00 98.25 210 VAL A O 1
ATOM 1584 N N . PHE A 1 211 ? -2.282 0.017 -0.655 1.00 98.56 211 PHE A N 1
ATOM 1585 C CA . PHE A 1 211 ? -3.723 0.123 -0.461 1.00 98.56 211 PHE A CA 1
ATOM 1586 C C . PHE A 1 211 ? -4.294 1.114 -1.471 1.00 98.56 211 PHE A C 1
ATOM 1588 O O . PHE A 1 211 ? -3.704 2.176 -1.677 1.00 98.56 211 PHE A O 1
ATOM 1595 N N . ARG A 1 212 ? -5.433 0.795 -2.090 1.00 96.69 212 ARG A N 1
ATOM 1596 C CA . ARG A 1 212 ? -6.077 1.650 -3.089 1.00 96.69 212 ARG A CA 1
ATOM 1597 C C . ARG A 1 212 ? -7.602 1.596 -3.031 1.00 96.69 212 ARG A C 1
ATOM 1599 O O . ARG A 1 212 ? -8.185 0.528 -2.890 1.00 96.69 212 ARG A O 1
ATOM 1606 N N . ALA A 1 213 ? -8.254 2.745 -3.197 1.00 94.88 213 ALA A N 1
ATOM 1607 C CA . ALA A 1 213 ? -9.686 2.838 -3.476 1.00 94.88 213 ALA A CA 1
ATOM 1608 C C . ALA A 1 213 ? -9.912 3.747 -4.683 1.00 94.88 213 ALA A C 1
ATOM 1610 O O . ALA A 1 213 ? -9.489 4.901 -4.680 1.00 94.88 213 ALA A O 1
ATOM 1611 N N . GLY A 1 214 ? -10.577 3.214 -5.707 1.00 89.19 214 GLY A N 1
ATOM 1612 C CA . GLY A 1 214 ? -10.698 3.851 -7.017 1.00 89.19 214 GLY A CA 1
ATOM 1613 C C . GLY A 1 214 ? -9.653 3.351 -8.017 1.00 89.19 214 GLY A C 1
ATOM 1614 O O . GLY A 1 214 ? -8.682 2.679 -7.666 1.00 89.19 214 GLY A O 1
ATOM 1615 N N . THR A 1 215 ? -9.886 3.653 -9.291 1.00 83.69 215 THR A N 1
ATOM 1616 C CA . THR A 1 215 ? -9.059 3.190 -10.423 1.00 83.69 215 THR A CA 1
ATOM 1617 C C . THR A 1 215 ? -8.562 4.332 -11.310 1.00 83.69 215 THR A C 1
ATOM 1619 O O . THR A 1 215 ? -7.841 4.090 -12.275 1.00 83.69 215 THR A O 1
ATOM 1622 N N . ASP A 1 216 ? -8.911 5.573 -10.975 1.00 83.12 216 ASP A N 1
ATOM 1623 C CA . ASP A 1 216 ? -8.531 6.778 -11.705 1.00 83.12 216 ASP A CA 1
ATOM 1624 C C . ASP A 1 216 ? -7.423 7.562 -10.977 1.00 83.12 216 ASP A C 1
ATOM 1626 O O . ASP A 1 216 ? -6.869 7.120 -9.966 1.00 83.12 216 ASP A O 1
ATOM 1630 N N . SER A 1 217 ? -7.096 8.746 -11.498 1.00 83.44 217 SER A N 1
ATOM 1631 C CA . SER A 1 217 ? -6.105 9.645 -10.903 1.00 83.44 217 SER A CA 1
ATOM 1632 C C . SER A 1 217 ? -6.548 10.275 -9.582 1.00 83.44 217 SER A C 1
ATOM 1634 O O . SER A 1 217 ? -5.724 10.872 -8.894 1.00 83.44 217 SER A O 1
ATOM 1636 N N . LEU A 1 218 ? -7.826 10.169 -9.212 1.00 86.81 218 LEU A N 1
ATOM 1637 C CA . LEU A 1 218 ? -8.363 10.677 -7.949 1.00 86.81 218 LEU A CA 1
ATOM 1638 C C . LEU A 1 218 ? -8.357 9.617 -6.844 1.00 86.81 218 LEU A C 1
ATOM 1640 O O . LEU A 1 218 ? -8.621 9.954 -5.688 1.00 86.81 218 LEU A O 1
ATOM 1644 N N . ALA A 1 219 ? -8.022 8.369 -7.182 1.00 90.19 219 ALA A N 1
ATOM 1645 C CA . ALA A 1 219 ? -7.994 7.257 -6.249 1.00 90.19 219 ALA A CA 1
ATOM 1646 C C . ALA A 1 219 ? -7.208 7.584 -4.968 1.00 90.19 219 ALA A C 1
ATOM 1648 O O . ALA A 1 219 ? -6.153 8.229 -4.989 1.00 90.19 219 ALA A O 1
ATOM 1649 N N . THR A 1 220 ? -7.718 7.085 -3.848 1.00 96.25 220 THR A N 1
ATOM 1650 C CA . THR A 1 220 ? -6.995 7.074 -2.577 1.00 96.25 220 THR A CA 1
ATOM 1651 C C . THR A 1 220 ? -5.962 5.960 -2.625 1.00 96.25 220 THR A C 1
ATOM 1653 O O . THR A 1 220 ? -6.264 4.850 -3.060 1.00 96.25 220 THR A O 1
ATOM 1656 N N . TYR A 1 221 ? -4.746 6.256 -2.192 1.00 97.75 221 TYR A N 1
ATOM 1657 C CA . TYR A 1 221 ? -3.577 5.399 -2.265 1.00 97.75 221 TYR A CA 1
ATOM 1658 C C . TYR A 1 221 ? -2.706 5.617 -1.029 1.00 97.75 221 TYR A C 1
ATOM 1660 O O . TYR A 1 221 ? -2.353 6.751 -0.705 1.00 97.75 221 TYR A O 1
ATOM 1668 N N . LEU A 1 222 ? -2.325 4.527 -0.371 1.00 98.69 222 LEU A N 1
ATOM 1669 C CA . LEU A 1 222 ? -1.283 4.523 0.651 1.00 98.69 222 LEU A CA 1
ATOM 1670 C C . LEU A 1 222 ? -0.303 3.405 0.327 1.00 98.69 222 LEU A C 1
ATOM 1672 O O . LEU A 1 222 ? -0.711 2.270 0.085 1.00 98.69 222 LEU A O 1
ATOM 1676 N N . HIS A 1 223 ? 0.985 3.717 0.350 1.00 98.50 223 HIS A N 1
ATOM 1677 C CA . HIS A 1 223 ? 2.038 2.734 0.142 1.00 98.50 223 HIS A CA 1
ATOM 1678 C C . HIS A 1 223 ? 2.908 2.673 1.380 1.00 98.50 223 HIS A C 1
ATOM 1680 O O . HIS A 1 223 ? 3.589 3.645 1.674 1.00 98.50 223 HIS A O 1
ATOM 1686 N N . VAL A 1 224 ? 2.882 1.536 2.076 1.00 98.19 224 VAL A N 1
ATOM 1687 C CA . VAL A 1 224 ? 3.798 1.216 3.173 1.00 98.19 224 VAL A CA 1
ATOM 1688 C C . VAL A 1 224 ? 4.974 0.430 2.603 1.00 98.19 224 VAL A C 1
ATOM 1690 O O . VAL A 1 224 ? 4.799 -0.654 2.037 1.00 98.19 224 VAL A O 1
ATOM 1693 N N . TYR A 1 225 ? 6.174 0.983 2.727 1.00 95.31 225 TYR A N 1
ATOM 1694 C CA . TYR A 1 225 ? 7.376 0.412 2.146 1.00 95.31 225 TYR A CA 1
ATOM 1695 C C . TYR A 1 225 ? 8.159 -0.380 3.186 1.00 95.31 225 TYR A C 1
ATOM 1697 O O . TYR A 1 225 ? 8.874 0.149 4.031 1.00 95.31 225 TYR A O 1
ATOM 1705 N N . GLY A 1 226 ? 8.023 -1.696 3.114 1.00 91.75 226 GLY A N 1
ATOM 1706 C CA . GLY A 1 226 ? 8.717 -2.640 3.968 1.00 91.75 226 GLY A CA 1
ATOM 1707 C C . GLY A 1 226 ? 10.060 -3.123 3.435 1.00 91.75 226 GLY A C 1
ATOM 1708 O O . GLY A 1 226 ? 10.523 -4.106 3.991 1.00 91.75 226 GLY A O 1
ATOM 1709 N N . ARG A 1 227 ? 10.654 -2.536 2.383 1.00 87.81 227 ARG A N 1
ATOM 1710 C CA . ARG A 1 227 ? 12.000 -2.870 1.856 1.00 87.81 227 ARG A CA 1
ATOM 1711 C C . ARG A 1 227 ? 12.377 -4.362 1.963 1.00 87.81 227 ARG A C 1
ATOM 1713 O O . ARG A 1 227 ? 13.190 -4.761 2.792 1.00 87.81 227 ARG A O 1
ATOM 1720 N N . GLY A 1 228 ? 11.774 -5.190 1.118 1.00 84.62 228 GLY A N 1
ATOM 1721 C CA . GLY A 1 228 ? 11.955 -6.642 1.153 1.00 84.62 228 GLY A CA 1
ATOM 1722 C C . GLY A 1 228 ? 13.069 -7.143 0.231 1.00 84.62 228 GLY A C 1
ATOM 1723 O O . GLY A 1 228 ? 13.461 -6.479 -0.730 1.00 84.62 228 GLY A O 1
ATOM 1724 N N . GLY A 1 229 ? 13.553 -8.358 0.499 1.00 87.62 229 GLY A N 1
ATOM 1725 C CA . GLY A 1 229 ? 14.352 -9.146 -0.442 1.00 87.62 229 GLY A CA 1
ATOM 1726 C C . GLY A 1 229 ? 15.633 -8.461 -0.929 1.00 87.62 229 GLY A C 1
ATOM 1727 O O . GLY A 1 229 ? 16.481 -8.042 -0.140 1.00 87.62 229 GLY A O 1
ATOM 1728 N N . LEU A 1 230 ? 15.799 -8.384 -2.253 1.00 89.69 230 LEU A N 1
ATOM 1729 C CA . LEU A 1 230 ? 17.023 -7.860 -2.869 1.00 89.69 230 LEU A CA 1
ATOM 1730 C C . LEU A 1 230 ? 17.202 -6.356 -2.647 1.00 89.69 230 LEU A C 1
ATOM 1732 O O . LEU A 1 230 ? 18.343 -5.913 -2.589 1.00 89.69 230 LEU A O 1
ATOM 1736 N N . ALA A 1 231 ? 16.127 -5.584 -2.457 1.00 86.25 231 ALA A N 1
ATOM 1737 C CA . ALA A 1 231 ? 16.242 -4.174 -2.076 1.00 86.25 231 ALA A CA 1
ATOM 1738 C C . ALA A 1 231 ? 16.912 -4.021 -0.702 1.00 86.25 231 ALA A C 1
ATOM 1740 O O . ALA A 1 231 ? 17.755 -3.151 -0.507 1.00 86.25 231 ALA A O 1
ATOM 1741 N N . GLN A 1 232 ? 16.643 -4.925 0.241 1.00 86.25 232 GLN A N 1
ATOM 1742 C CA . GLN A 1 232 ? 17.355 -4.922 1.518 1.00 86.25 232 GLN A CA 1
ATOM 1743 C C . GLN A 1 232 ? 18.832 -5.319 1.351 1.00 86.25 232 GLN A C 1
ATOM 1745 O O . GLN A 1 232 ? 19.711 -4.697 1.945 1.00 86.25 232 GLN A O 1
ATOM 1750 N N . ALA A 1 233 ? 19.115 -6.342 0.540 1.00 85.56 233 ALA A N 1
ATOM 1751 C CA . ALA A 1 233 ? 20.459 -6.906 0.409 1.00 85.56 233 ALA A CA 1
ATOM 1752 C C . ALA A 1 233 ? 21.409 -6.078 -0.478 1.00 85.56 233 ALA A C 1
ATOM 1754 O O . ALA A 1 233 ? 22.598 -5.996 -0.180 1.00 85.56 233 ALA A O 1
ATOM 1755 N N . ASN A 1 234 ? 20.896 -5.479 -1.558 1.00 88.62 234 ASN A N 1
ATOM 1756 C CA . ASN A 1 234 ? 21.703 -5.024 -2.696 1.00 88.62 234 ASN A CA 1
ATOM 1757 C C . ASN A 1 234 ? 21.453 -3.564 -3.121 1.00 88.62 234 ASN A C 1
ATOM 1759 O O . ASN A 1 234 ? 22.113 -3.106 -4.054 1.00 88.62 234 ASN A O 1
ATOM 1763 N N . ALA A 1 235 ? 20.554 -2.819 -2.459 1.00 83.62 235 ALA A N 1
ATOM 1764 C CA . ALA A 1 235 ? 20.325 -1.399 -2.768 1.00 83.62 235 ALA A CA 1
ATOM 1765 C C . ALA A 1 235 ? 21.579 -0.534 -2.556 1.00 83.62 235 ALA A C 1
ATOM 1767 O O . ALA A 1 235 ? 21.799 0.445 -3.271 1.00 83.62 235 ALA A O 1
ATOM 1768 N N . GLY A 1 236 ? 22.425 -0.897 -1.583 1.00 82.25 236 GLY A N 1
ATOM 1769 C CA . GLY A 1 236 ? 23.703 -0.231 -1.350 1.00 82.25 236 GLY A CA 1
ATOM 1770 C C . GLY A 1 236 ? 23.558 1.273 -1.144 1.00 82.25 236 GLY A C 1
ATOM 1771 O O . GLY A 1 236 ? 22.749 1.741 -0.343 1.00 82.25 236 GLY A O 1
ATOM 1772 N N . GLY A 1 237 ? 24.341 2.035 -1.911 1.00 84.00 237 GLY A N 1
ATOM 1773 C CA . GLY A 1 237 ? 24.397 3.495 -1.839 1.00 84.00 237 GLY A CA 1
ATOM 1774 C C . GLY A 1 237 ? 23.142 4.218 -2.324 1.00 84.00 237 GLY A C 1
ATOM 1775 O O . GLY A 1 237 ? 23.073 5.426 -2.145 1.00 84.00 237 GLY A O 1
ATOM 1776 N N . HIS A 1 238 ? 22.168 3.505 -2.897 1.00 89.75 238 HIS A N 1
ATOM 1777 C CA . HIS A 1 238 ? 20.901 4.087 -3.346 1.00 89.75 238 HIS A CA 1
ATOM 1778 C C . HIS A 1 238 ? 19.774 3.960 -2.328 1.00 89.75 238 HIS A C 1
ATOM 1780 O O . HIS A 1 238 ? 18.668 4.430 -2.568 1.00 89.75 238 HIS A O 1
ATOM 1786 N N . SER A 1 239 ? 20.047 3.324 -1.190 1.00 90.56 239 SER A N 1
ATOM 1787 C CA . SER A 1 239 ? 19.031 3.070 -0.179 1.00 90.56 239 SER A CA 1
ATOM 1788 C C . SER A 1 239 ? 18.918 4.230 0.819 1.00 90.56 239 SER A C 1
ATOM 1790 O O . SER A 1 239 ? 19.943 4.779 1.238 1.00 90.56 239 SER A O 1
ATOM 1792 N N . GLN A 1 240 ? 17.704 4.583 1.238 1.00 93.12 240 GLN A N 1
ATOM 1793 C CA . GLN A 1 240 ? 17.442 5.644 2.227 1.00 93.12 240 GLN A CA 1
ATOM 1794 C C . GLN A 1 240 ? 17.106 5.103 3.631 1.00 93.12 240 GLN A C 1
ATOM 1796 O O . GLN A 1 240 ? 17.113 3.897 3.856 1.00 93.12 240 GLN A O 1
ATOM 1801 N N . GLY A 1 241 ? 16.847 5.961 4.614 1.00 92.94 241 GLY A N 1
ATOM 1802 C CA . GLY A 1 241 ? 16.465 5.561 5.975 1.00 92.94 241 GLY A CA 1
ATOM 1803 C C . GLY A 1 241 ? 14.989 5.171 6.125 1.00 92.94 241 GLY A C 1
ATOM 1804 O O . GLY A 1 241 ? 14.397 5.470 7.153 1.00 92.94 241 GLY A O 1
ATOM 1805 N N . ASN A 1 242 ? 14.372 4.562 5.109 1.00 92.56 242 ASN A N 1
ATOM 1806 C CA . ASN A 1 242 ? 12.916 4.567 4.903 1.00 92.56 242 ASN A CA 1
ATOM 1807 C C . ASN A 1 242 ? 12.207 3.218 5.121 1.00 92.56 242 ASN A C 1
ATOM 1809 O O . ASN A 1 242 ? 11.069 3.037 4.693 1.00 92.56 242 ASN A O 1
ATOM 1813 N N . ALA A 1 243 ? 12.846 2.249 5.780 1.00 91.12 243 ALA A N 1
ATOM 1814 C CA . ALA A 1 243 ? 12.185 0.979 6.083 1.00 91.12 243 ALA A CA 1
ATOM 1815 C C . ALA A 1 243 ? 10.965 1.214 7.001 1.00 91.12 243 ALA A C 1
ATOM 1817 O O . ALA A 1 243 ? 11.110 1.805 8.070 1.00 91.12 243 ALA A O 1
ATOM 1818 N N . SER A 1 244 ? 9.786 0.730 6.591 1.00 93.06 244 SER A N 1
ATOM 1819 C CA . SER A 1 244 ? 8.437 0.995 7.140 1.00 93.06 244 SER A CA 1
ATOM 1820 C C . SER A 1 244 ? 7.843 2.385 6.881 1.00 93.06 244 SER A C 1
ATOM 1822 O O . SER A 1 244 ? 6.758 2.675 7.403 1.00 93.06 244 SER A O 1
ATOM 1824 N N . SER A 1 245 ? 8.489 3.232 6.066 1.00 96.50 245 SER A N 1
ATOM 1825 C CA . SER A 1 245 ? 7.908 4.526 5.697 1.00 96.50 245 SER A CA 1
ATOM 1826 C C . SER A 1 245 ? 6.623 4.348 4.892 1.00 96.50 245 SER A C 1
ATOM 1828 O O . SER A 1 245 ? 6.330 3.267 4.368 1.00 96.50 245 SER A O 1
ATOM 1830 N N . PHE A 1 246 ? 5.826 5.409 4.806 1.00 98.31 246 PHE A N 1
ATOM 1831 C CA . PHE A 1 246 ? 4.680 5.425 3.914 1.00 98.31 246 PHE A CA 1
ATOM 1832 C C . PHE A 1 246 ? 4.519 6.747 3.184 1.00 98.31 246 PHE A C 1
ATOM 1834 O O . PHE A 1 246 ? 4.974 7.787 3.647 1.00 98.31 246 PHE A O 1
ATOM 1841 N N . ILE A 1 247 ? 3.792 6.697 2.073 1.00 98.00 247 ILE A N 1
ATOM 1842 C CA . ILE A 1 247 ? 3.287 7.868 1.350 1.00 98.00 247 ILE A CA 1
ATOM 1843 C C . ILE A 1 247 ? 1.778 7.755 1.171 1.00 98.00 247 ILE A C 1
ATOM 1845 O O . ILE A 1 247 ? 1.249 6.643 1.082 1.00 98.00 247 ILE A O 1
ATOM 1849 N N . LEU A 1 248 ? 1.094 8.896 1.083 1.00 98.38 248 LEU A N 1
ATOM 1850 C CA . LEU A 1 248 ? -0.360 8.968 0.918 1.00 98.38 248 LEU A CA 1
ATOM 1851 C C . LEU A 1 248 ? -0.703 9.917 -0.225 1.00 98.38 248 LEU A C 1
ATOM 1853 O O . LEU A 1 248 ? -0.299 11.077 -0.208 1.00 98.38 248 LEU A O 1
ATOM 1857 N N . HIS A 1 249 ? -1.493 9.437 -1.179 1.00 95.94 249 HIS A N 1
ATOM 1858 C CA . HIS A 1 249 ? -2.092 10.232 -2.244 1.00 95.94 249 HIS A CA 1
ATOM 1859 C C . HIS A 1 249 ? -3.607 10.024 -2.236 1.00 95.94 249 HIS A C 1
ATOM 1861 O O . HIS A 1 249 ? -4.068 8.892 -2.152 1.00 95.94 249 HIS A O 1
ATOM 1867 N N . ALA A 1 250 ? -4.399 11.082 -2.353 1.00 95.19 250 ALA A N 1
ATOM 1868 C CA . ALA A 1 250 ? -5.849 10.971 -2.484 1.00 95.19 250 ALA A CA 1
ATOM 1869 C C . ALA A 1 250 ? -6.408 12.186 -3.217 1.00 95.19 250 ALA A C 1
ATOM 1871 O O . ALA A 1 250 ? -5.825 13.265 -3.151 1.00 95.19 250 ALA A O 1
ATOM 1872 N N . GLN A 1 251 ? -7.543 12.024 -3.901 1.00 90.25 251 GLN A N 1
ATOM 1873 C CA . GLN A 1 251 ? -8.244 13.134 -4.560 1.00 90.25 251 GLN A CA 1
ATOM 1874 C C . GLN A 1 251 ? -7.348 13.905 -5.552 1.00 90.25 251 GLN A C 1
ATOM 1876 O O . GLN A 1 251 ? -7.454 15.120 -5.691 1.00 90.25 251 GLN A O 1
ATOM 1881 N N . GLY A 1 252 ? -6.425 13.206 -6.226 1.00 87.88 252 GLY A N 1
ATOM 1882 C CA . GLY A 1 252 ? -5.492 13.818 -7.181 1.00 87.88 252 GLY A CA 1
ATOM 1883 C C . GLY A 1 252 ? -4.338 14.599 -6.543 1.00 87.88 252 GLY A C 1
ATOM 1884 O O . GLY A 1 252 ? -3.655 15.343 -7.246 1.00 87.88 252 GLY A O 1
ATOM 1885 N N . GLN A 1 253 ? -4.133 14.470 -5.228 1.00 90.81 253 GLN A N 1
ATOM 1886 C CA . GLN A 1 253 ? -3.121 15.204 -4.482 1.00 90.81 253 GLN A CA 1
ATOM 1887 C C . GLN A 1 253 ? -2.237 14.259 -3.661 1.00 90.81 253 GLN A C 1
ATOM 1889 O O . GLN A 1 253 ? -2.718 13.390 -2.934 1.00 90.81 253 GLN A O 1
ATOM 1894 N N . LEU A 1 254 ? -0.919 14.467 -3.739 1.00 93.38 254 LEU A N 1
ATOM 1895 C CA . LEU A 1 254 ? 0.037 13.881 -2.799 1.00 93.38 254 LEU A CA 1
ATOM 1896 C C . LEU A 1 254 ? -0.095 14.606 -1.452 1.00 93.38 254 LEU A C 1
ATOM 1898 O O . LEU A 1 254 ? -0.036 15.834 -1.414 1.00 93.38 254 LEU A O 1
ATOM 1902 N N . LEU A 1 255 ? -0.295 13.859 -0.371 1.00 96.44 255 LEU A N 1
ATOM 1903 C CA . LEU A 1 255 ? -0.663 14.392 0.941 1.00 96.44 255 LEU A CA 1
ATOM 1904 C C . LEU A 1 255 ? 0.371 14.067 2.021 1.00 96.44 255 LEU A C 1
ATOM 1906 O O . LEU A 1 255 ? 0.777 14.981 2.730 1.00 96.44 255 LEU A O 1
ATOM 1910 N N . ALA A 1 256 ? 0.819 12.809 2.122 1.00 98.06 256 ALA A N 1
ATOM 1911 C CA . ALA A 1 256 ? 1.947 12.421 2.977 1.00 98.06 256 ALA A CA 1
ATOM 1912 C C . ALA A 1 256 ? 3.180 12.139 2.110 1.00 98.06 256 ALA A C 1
ATOM 1914 O O . ALA A 1 256 ? 3.099 11.359 1.154 1.00 98.06 256 ALA A O 1
ATOM 1915 N N . LEU A 1 257 ? 4.289 12.796 2.440 1.00 96.56 257 LEU A N 1
ATOM 1916 C CA . LEU A 1 257 ? 5.507 12.877 1.640 1.00 96.56 257 LEU A CA 1
ATOM 1917 C C . LEU A 1 257 ? 6.557 11.858 2.094 1.00 96.56 257 LEU A C 1
ATOM 1919 O O . LEU A 1 257 ? 6.774 11.680 3.288 1.00 96.56 257 LEU A O 1
ATOM 1923 N N . ASP A 1 258 ? 7.252 11.254 1.132 1.00 96.31 258 ASP A N 1
ATOM 1924 C CA . ASP A 1 258 ? 8.650 10.830 1.305 1.00 96.31 258 ASP A CA 1
ATOM 1925 C C . ASP A 1 258 ? 9.518 11.996 0.770 1.00 96.31 258 ASP A C 1
ATOM 1927 O O . ASP A 1 258 ? 9.031 12.770 -0.067 1.00 96.31 258 ASP A O 1
ATOM 1931 N N . PRO A 1 259 ? 10.767 12.190 1.224 1.00 95.12 259 PRO A N 1
ATOM 1932 C CA . PRO A 1 259 ? 11.506 13.421 0.974 1.00 95.12 259 PRO A CA 1
ATOM 1933 C C . PRO A 1 259 ? 12.144 13.485 -0.418 1.00 95.12 259 PRO A C 1
ATOM 1935 O O . PRO A 1 259 ? 12.684 14.529 -0.784 1.00 95.12 259 PRO A O 1
ATOM 1938 N N . GLY A 1 260 ? 12.049 12.420 -1.218 1.00 94.94 260 GLY A N 1
ATOM 1939 C CA . GLY A 1 260 ? 12.618 12.366 -2.562 1.00 94.94 260 GLY A CA 1
ATOM 1940 C C . GLY A 1 260 ? 14.123 12.119 -2.552 1.00 94.94 260 GLY A C 1
ATOM 1941 O O . GLY A 1 260 ? 14.643 11.434 -1.671 1.00 94.94 260 GLY A O 1
ATOM 1942 N N . TYR A 1 261 ? 14.837 12.654 -3.548 1.00 94.25 261 TYR A N 1
ATOM 1943 C CA . TYR A 1 261 ? 16.248 12.307 -3.750 1.00 94.25 261 TYR A CA 1
ATOM 1944 C C . TYR A 1 261 ? 17.212 13.496 -3.881 1.00 94.25 261 TYR A C 1
ATOM 1946 O O . TYR A 1 261 ? 18.316 13.446 -3.337 1.00 94.25 261 TYR A O 1
ATOM 1954 N N . LEU A 1 262 ? 16.823 14.572 -4.569 1.00 92.88 262 LEU A N 1
ATOM 1955 C CA . LEU A 1 262 ? 17.700 15.676 -4.993 1.00 92.88 262 LEU A CA 1
ATOM 1956 C C . LEU A 1 262 ? 18.788 15.256 -5.999 1.00 92.88 262 LEU A C 1
ATOM 1958 O O . LEU A 1 262 ? 18.669 15.477 -7.204 1.00 92.88 262 LEU A O 1
ATOM 1962 N N . SER A 1 263 ? 19.895 14.698 -5.521 1.00 92.94 263 SER A N 1
ATOM 1963 C CA . SER A 1 263 ? 21.012 14.205 -6.338 1.00 92.94 263 SER A CA 1
ATOM 1964 C C . SER A 1 263 ? 21.958 13.377 -5.476 1.00 92.94 263 SER A C 1
ATOM 1966 O O . SER A 1 263 ? 21.924 13.470 -4.252 1.00 92.94 263 SER A O 1
ATOM 1968 N N . TYR A 1 264 ? 22.841 12.594 -6.101 1.00 89.94 264 TYR A N 1
ATOM 1969 C CA . TYR A 1 264 ? 23.773 11.733 -5.368 1.00 89.94 264 TYR A CA 1
ATOM 1970 C C . TYR A 1 264 ? 24.602 12.495 -4.321 1.00 89.94 264 TYR A C 1
ATOM 1972 O O . TYR A 1 264 ? 24.672 12.061 -3.174 1.00 89.94 264 TYR A O 1
ATOM 1980 N N . ASP A 1 265 ? 25.146 13.663 -4.673 1.00 92.06 265 ASP A N 1
ATOM 1981 C CA . ASP A 1 265 ? 25.977 14.469 -3.765 1.00 92.06 265 ASP A CA 1
ATOM 1982 C C . ASP A 1 265 ? 25.169 15.158 -2.653 1.00 92.06 265 ASP A C 1
ATOM 1984 O O . ASP A 1 265 ? 25.723 15.554 -1.630 1.00 92.06 265 ASP A O 1
ATOM 1988 N N . ARG A 1 266 ? 23.849 15.282 -2.835 1.00 94.50 266 ARG A N 1
ATOM 1989 C CA . ARG A 1 266 ? 22.927 15.964 -1.911 1.00 94.50 266 ARG A CA 1
ATOM 1990 C C . ARG A 1 266 ? 21.987 15.019 -1.178 1.00 94.50 266 ARG A C 1
ATOM 1992 O O . ARG A 1 266 ? 21.197 15.449 -0.345 1.00 94.50 266 ARG A O 1
ATOM 1999 N N . ARG A 1 267 ? 22.086 13.715 -1.433 1.00 92.12 267 ARG A N 1
ATOM 2000 C CA . ARG A 1 267 ? 21.173 12.704 -0.885 1.00 92.12 267 ARG A CA 1
ATOM 2001 C C . ARG A 1 267 ? 21.120 12.695 0.639 1.00 92.12 267 ARG A C 1
ATOM 2003 O O . ARG A 1 267 ? 20.096 12.357 1.215 1.00 92.12 267 ARG A O 1
ATOM 2010 N N . ALA A 1 268 ? 22.210 13.082 1.303 1.00 91.81 268 ALA A N 1
ATOM 2011 C CA . ALA A 1 268 ? 22.272 13.150 2.759 1.00 91.81 268 ALA A CA 1
ATOM 2012 C C . ALA A 1 268 ? 21.371 14.247 3.357 1.00 91.81 268 ALA A C 1
ATOM 2014 O O . ALA A 1 268 ? 21.042 14.154 4.537 1.00 91.81 268 ALA A O 1
ATOM 2015 N N . GLU A 1 269 ? 20.956 15.246 2.567 1.00 94.56 269 GLU A N 1
ATOM 2016 C CA . GLU A 1 269 ? 20.012 16.291 2.991 1.00 94.56 269 GLU A CA 1
ATOM 2017 C C . GLU A 1 269 ? 18.603 15.720 3.230 1.00 94.56 269 GLU A C 1
ATOM 2019 O O . GLU A 1 269 ? 17.887 16.200 4.108 1.00 94.56 269 GLU A O 1
ATOM 2024 N N . VAL A 1 270 ? 18.217 14.684 2.472 1.00 94.56 270 VAL A N 1
ATOM 2025 C CA . VAL A 1 270 ? 16.849 14.140 2.448 1.00 94.56 270 VAL A CA 1
ATOM 2026 C C . VAL A 1 270 ? 16.751 12.678 2.884 1.00 94.56 270 VAL A C 1
ATOM 2028 O O . VAL A 1 270 ? 15.817 12.346 3.590 1.00 94.56 270 VAL A O 1
ATOM 2031 N N . GLY A 1 271 ? 17.723 11.812 2.598 1.00 94.25 271 GLY A N 1
ATOM 2032 C CA . GLY A 1 271 ? 17.590 10.358 2.789 1.00 94.25 271 GLY A CA 1
ATOM 2033 C C . GLY A 1 271 ? 17.775 9.824 4.216 1.00 94.25 271 GLY A C 1
ATOM 2034 O O . GLY A 1 271 ? 17.927 8.613 4.394 1.00 94.25 271 GLY A O 1
ATOM 2035 N N . GLN A 1 272 ? 17.840 10.692 5.230 1.00 94.75 272 GLN A N 1
ATOM 2036 C CA . GLN A 1 272 ? 17.921 10.288 6.639 1.00 94.75 272 GLN A CA 1
ATOM 2037 C C . GLN A 1 272 ? 16.547 9.878 7.169 1.00 94.75 272 GLN A C 1
ATOM 2039 O O . GLN A 1 272 ? 15.548 10.502 6.829 1.00 94.75 272 GLN A O 1
ATOM 2044 N N . ALA A 1 273 ? 16.498 8.908 8.089 1.00 95.69 273 ALA A N 1
ATOM 2045 C CA . ALA A 1 273 ? 15.251 8.423 8.698 1.00 95.69 273 ALA A CA 1
ATOM 2046 C C . ALA A 1 273 ? 14.345 9.534 9.266 1.00 95.69 273 ALA A C 1
ATOM 2048 O O . ALA A 1 273 ? 13.127 9.400 9.254 1.00 95.69 273 ALA A O 1
ATOM 2049 N N . THR A 1 274 ? 14.924 10.647 9.725 1.00 96.75 274 THR A N 1
ATOM 2050 C CA . THR A 1 274 ? 14.223 11.835 10.247 1.00 96.75 274 THR A CA 1
ATOM 2051 C C . THR A 1 274 ? 13.418 12.613 9.201 1.00 96.75 274 THR A C 1
ATOM 2053 O O . THR A 1 274 ? 12.747 13.574 9.556 1.00 96.75 274 THR A O 1
ATOM 2056 N N . ASN A 1 275 ? 13.514 12.243 7.924 1.00 97.06 275 ASN A N 1
ATOM 2057 C CA . ASN A 1 275 ? 12.783 12.853 6.816 1.00 97.06 275 ASN A CA 1
ATOM 2058 C C . ASN A 1 275 ? 11.718 11.911 6.212 1.00 97.06 275 ASN A C 1
ATOM 2060 O O . ASN A 1 275 ? 11.171 12.214 5.157 1.00 97.06 275 ASN A O 1
ATOM 2064 N N . HIS A 1 276 ? 11.437 10.765 6.845 1.00 97.62 276 HIS A N 1
ATOM 2065 C CA . HIS A 1 276 ? 10.481 9.763 6.358 1.00 97.62 276 HI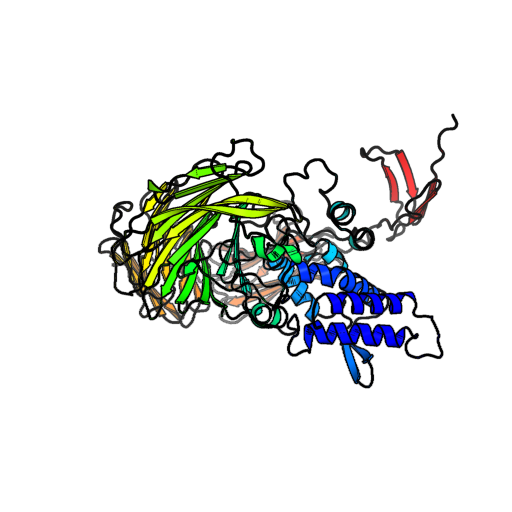S A CA 1
ATOM 2066 C C . HIS A 1 276 ? 9.353 9.511 7.364 1.00 97.62 276 HIS A C 1
ATOM 2068 O O . HIS A 1 276 ? 9.556 9.586 8.569 1.00 97.62 276 HIS A O 1
ATOM 2074 N N . ASN A 1 277 ? 8.174 9.094 6.902 1.00 98.31 277 ASN A N 1
ATOM 2075 C CA . ASN A 1 277 ? 7.033 8.791 7.780 1.00 98.31 277 ASN A CA 1
ATOM 2076 C C . ASN A 1 277 ? 7.204 7.467 8.551 1.00 98.31 277 ASN A C 1
ATOM 2078 O O . ASN A 1 277 ? 6.636 6.449 8.161 1.00 98.31 277 ASN A O 1
ATOM 2082 N N . LEU A 1 278 ? 7.983 7.441 9.636 1.00 96.31 278 LEU A N 1
ATOM 2083 C CA . LEU A 1 278 ? 8.283 6.239 10.436 1.00 96.31 278 LEU A CA 1
ATOM 2084 C C . LEU A 1 278 ? 8.324 6.527 11.948 1.00 96.31 278 LEU A C 1
ATOM 2086 O O . LEU A 1 278 ? 7.995 7.626 12.385 1.00 96.31 278 LEU A O 1
ATOM 2090 N N . VAL A 1 279 ? 8.672 5.524 12.759 1.00 98.31 279 VAL A N 1
ATOM 2091 C CA . VAL A 1 279 ? 8.874 5.693 14.208 1.00 98.31 279 VAL A CA 1
ATOM 2092 C C . VAL A 1 279 ? 10.368 5.768 14.512 1.00 98.31 279 VAL A C 1
ATOM 2094 O O . VAL A 1 279 ? 11.093 4.807 14.273 1.00 98.31 279 VAL A O 1
ATOM 2097 N N . LEU A 1 280 ? 10.850 6.879 15.055 1.00 98.38 280 LEU A N 1
ATOM 2098 C CA . LEU A 1 280 ? 12.229 6.997 15.532 1.00 98.38 280 LEU A CA 1
ATOM 2099 C C . LEU A 1 280 ? 12.375 6.386 16.930 1.00 98.38 280 LEU A C 1
ATOM 2101 O O . LEU A 1 280 ? 11.449 6.443 17.736 1.00 98.38 280 LEU A O 1
ATOM 2105 N N . VAL A 1 281 ? 13.557 5.851 17.224 1.00 98.19 281 VAL A N 1
ATOM 2106 C CA . VAL A 1 281 ? 13.984 5.337 18.532 1.00 98.19 281 VAL A CA 1
ATOM 2107 C C . VAL A 1 281 ? 15.133 6.223 19.002 1.00 98.19 281 VAL A C 1
ATOM 2109 O O . VAL A 1 281 ? 16.160 6.308 18.330 1.00 98.19 281 VAL A O 1
ATOM 2112 N N . ASP A 1 282 ? 14.928 6.944 20.102 1.00 97.75 282 ASP A N 1
ATOM 2113 C CA . ASP A 1 282 ? 15.841 7.971 20.622 1.00 97.75 282 ASP A CA 1
ATOM 2114 C C . ASP A 1 282 ? 16.297 8.978 19.549 1.00 97.75 282 ASP A C 1
ATOM 2116 O O . ASP A 1 282 ? 17.455 9.387 19.481 1.00 97.75 282 ASP A O 1
ATOM 2120 N N . GLY A 1 283 ? 15.365 9.366 18.670 1.00 96.69 283 GLY A N 1
ATOM 2121 C CA . GLY A 1 283 ? 15.617 10.308 17.575 1.00 96.69 283 GLY A CA 1
ATOM 2122 C C . GLY A 1 283 ? 16.327 9.711 16.353 1.00 96.69 283 GLY A C 1
ATOM 2123 O O . GLY A 1 283 ? 16.615 10.448 15.412 1.00 96.69 283 GLY A O 1
ATOM 2124 N N . ALA A 1 284 ? 16.583 8.400 16.322 1.00 96.31 284 ALA A N 1
ATOM 2125 C CA . ALA A 1 284 ? 17.235 7.716 15.209 1.00 96.31 284 ALA A CA 1
ATOM 2126 C C . ALA A 1 284 ? 16.337 6.648 14.561 1.00 96.31 284 ALA A C 1
ATOM 2128 O O . ALA A 1 284 ? 15.456 6.070 15.191 1.00 96.31 284 ALA A O 1
ATOM 2129 N N . GLY A 1 285 ? 16.584 6.347 13.288 1.00 94.69 285 GLY A N 1
ATOM 2130 C CA . GLY A 1 285 ? 15.925 5.258 12.561 1.00 94.69 285 GLY A CA 1
ATOM 2131 C C . GLY A 1 285 ? 16.931 4.424 11.763 1.00 94.69 285 GLY A C 1
ATOM 2132 O O . GLY A 1 285 ? 18.120 4.418 12.106 1.00 94.69 285 GLY A O 1
ATOM 2133 N N . PRO A 1 286 ? 16.487 3.715 10.709 1.00 92.00 286 PRO A N 1
ATOM 2134 C CA . PRO A 1 286 ? 17.382 3.030 9.784 1.00 92.00 286 PRO A CA 1
ATOM 2135 C C . PRO A 1 286 ? 18.421 3.986 9.186 1.00 92.00 286 PRO A C 1
ATOM 2137 O O . PRO A 1 286 ? 18.104 5.112 8.803 1.00 92.00 286 PRO A O 1
ATOM 2140 N N . ALA A 1 287 ? 19.667 3.530 9.077 1.00 89.12 287 ALA A N 1
ATOM 2141 C CA . ALA A 1 287 ? 20.718 4.315 8.444 1.00 89.12 287 ALA A CA 1
ATOM 2142 C C . ALA A 1 287 ? 20.503 4.411 6.928 1.00 89.12 287 ALA A C 1
ATOM 2144 O O . ALA A 1 287 ? 20.061 3.454 6.285 1.00 89.12 287 ALA A O 1
ATOM 2145 N N . ILE A 1 288 ? 20.896 5.550 6.360 1.00 90.25 288 ILE A N 1
ATOM 2146 C CA . ILE A 1 288 ? 21.044 5.702 4.916 1.00 90.25 288 ILE A CA 1
ATOM 2147 C C . ILE A 1 288 ? 22.076 4.686 4.391 1.00 90.25 288 ILE A C 1
ATOM 2149 O O . ILE A 1 288 ? 23.073 4.389 5.052 1.00 90.25 288 ILE A O 1
ATOM 2153 N N . GLY A 1 289 ? 21.832 4.121 3.211 1.00 86.12 289 GLY A N 1
ATOM 2154 C CA . GLY A 1 289 ? 22.681 3.079 2.644 1.00 86.12 289 GLY A CA 1
ATOM 2155 C C . GLY A 1 289 ? 24.051 3.571 2.190 1.00 86.12 289 GLY A C 1
ATOM 2156 O O . GLY A 1 289 ? 24.198 4.696 1.704 1.00 86.12 289 GLY A O 1
ATOM 2157 N N . THR A 1 290 ? 25.032 2.674 2.294 1.00 84.69 290 THR A N 1
ATOM 2158 C CA . THR A 1 290 ? 26.419 2.870 1.853 1.00 84.69 290 THR A CA 1
ATOM 2159 C C . THR A 1 290 ? 26.703 1.980 0.638 1.00 84.69 290 THR A C 1
ATOM 2161 O O . THR A 1 290 ? 26.261 0.825 0.615 1.00 84.69 290 THR A O 1
ATOM 2164 N N . PRO A 1 291 ? 27.450 2.453 -0.380 1.00 81.19 291 PRO A N 1
ATOM 2165 C CA . PRO A 1 291 ? 27.835 1.628 -1.523 1.00 81.19 291 PRO A CA 1
ATOM 2166 C C . PRO A 1 291 ? 28.455 0.285 -1.111 1.00 81.19 291 PRO A C 1
ATOM 2168 O O . PRO A 1 291 ? 29.393 0.237 -0.320 1.00 81.19 291 PRO A O 1
ATOM 2171 N N . GLY A 1 292 ? 27.929 -0.812 -1.663 1.00 74.50 292 GLY A N 1
ATOM 2172 C CA . GLY A 1 292 ? 28.417 -2.172 -1.403 1.00 74.50 292 GLY A CA 1
ATOM 2173 C C . GLY A 1 292 ? 27.933 -2.821 -0.101 1.00 74.50 292 GLY A C 1
ATOM 2174 O O . GLY A 1 292 ? 28.258 -3.985 0.123 1.00 74.50 292 GLY A O 1
ATOM 2175 N N . ALA A 1 293 ? 27.150 -2.121 0.727 1.00 78.69 293 ALA A N 1
ATOM 2176 C CA . ALA A 1 293 ? 26.577 -2.663 1.958 1.00 78.69 293 ALA A CA 1
ATOM 2177 C C . ALA A 1 293 ? 25.078 -2.973 1.807 1.00 78.69 293 ALA A C 1
ATOM 2179 O O . ALA A 1 293 ? 24.334 -2.207 1.199 1.00 78.69 293 ALA A O 1
ATOM 2180 N N . GLY A 1 294 ? 24.621 -4.076 2.402 1.00 77.00 294 GLY A N 1
ATOM 2181 C CA . GLY A 1 294 ? 23.191 -4.300 2.615 1.00 77.00 294 GLY A CA 1
ATOM 2182 C C . GLY A 1 294 ? 22.643 -3.374 3.703 1.00 77.00 294 GLY A C 1
ATOM 2183 O O . GLY A 1 294 ? 23.396 -2.836 4.518 1.00 77.00 294 GLY A O 1
ATOM 2184 N N . SER A 1 295 ? 21.325 -3.198 3.738 1.00 75.00 295 SER A N 1
ATOM 2185 C CA . SER A 1 295 ? 20.677 -2.473 4.830 1.00 75.00 295 SER A CA 1
ATOM 2186 C C . SER A 1 295 ? 20.725 -3.300 6.123 1.00 75.00 295 SER A C 1
ATOM 2188 O O . SER A 1 295 ? 20.385 -4.487 6.094 1.00 75.00 295 SER A O 1
ATOM 2190 N N . PRO A 1 296 ? 21.105 -2.700 7.267 1.00 67.25 296 PRO A N 1
ATOM 2191 C CA . PRO A 1 296 ? 21.085 -3.388 8.556 1.00 67.25 296 PRO A CA 1
ATOM 2192 C C . PRO A 1 296 ? 19.664 -3.548 9.120 1.00 67.25 296 PRO A C 1
ATOM 2194 O O . PRO A 1 296 ? 19.455 -4.369 10.009 1.00 67.25 296 PRO A O 1
ATOM 2197 N N . ALA A 1 297 ? 18.691 -2.774 8.625 1.00 69.88 297 ALA A N 1
ATOM 2198 C CA . ALA A 1 297 ? 17.305 -2.879 9.055 1.00 69.88 297 ALA A CA 1
ATOM 2199 C C . ALA A 1 297 ? 16.649 -4.086 8.376 1.00 69.88 297 ALA A C 1
ATOM 2201 O O . ALA A 1 297 ? 16.518 -4.134 7.152 1.00 69.88 297 ALA A O 1
ATOM 2202 N N . MET A 1 298 ? 16.225 -5.060 9.181 1.00 75.75 298 MET A N 1
ATOM 2203 C CA . MET A 1 298 ? 15.340 -6.121 8.708 1.00 75.75 298 MET A CA 1
ATOM 2204 C C . MET A 1 298 ? 13.946 -5.548 8.547 1.00 75.75 298 MET A C 1
ATOM 2206 O O . MET A 1 298 ? 13.458 -4.907 9.476 1.00 75.75 298 MET A O 1
ATOM 2210 N N . SER A 1 299 ? 13.324 -5.780 7.394 1.00 83.69 299 SER A N 1
ATOM 2211 C CA . SER A 1 299 ? 11.977 -5.305 7.125 1.00 83.69 299 SER A CA 1
ATOM 2212 C C . SER A 1 299 ? 11.205 -6.296 6.254 1.00 83.69 299 SER A C 1
ATOM 2214 O O . SER A 1 299 ? 11.758 -6.896 5.333 1.00 83.69 299 SER A O 1
ATOM 2216 N N . GLY A 1 300 ? 9.926 -6.516 6.552 1.00 89.75 300 GLY A N 1
ATOM 2217 C CA . GLY A 1 300 ? 9.132 -7.474 5.787 1.00 89.75 300 GLY A CA 1
ATOM 2218 C C . GLY A 1 300 ? 7.640 -7.402 6.059 1.00 89.75 300 GLY A C 1
ATOM 2219 O O . GLY A 1 300 ? 7.210 -7.131 7.181 1.00 89.75 300 GLY A O 1
ATOM 2220 N N . ILE A 1 301 ? 6.866 -7.681 5.010 1.00 94.94 301 ILE A N 1
ATOM 2221 C CA . ILE A 1 301 ? 5.414 -7.845 5.087 1.00 94.94 301 ILE A CA 1
ATOM 2222 C C . ILE A 1 301 ? 5.124 -9.208 5.721 1.00 94.94 301 ILE A C 1
ATOM 2224 O O . ILE A 1 301 ? 5.644 -10.216 5.243 1.00 94.94 301 ILE A O 1
ATOM 2228 N N . GLN A 1 302 ? 4.303 -9.242 6.771 1.00 90.00 302 GLN A N 1
ATOM 2229 C CA . GLN A 1 302 ? 3.999 -10.482 7.502 1.00 90.00 302 GLN A CA 1
ATOM 2230 C C . GLN A 1 302 ? 2.627 -11.040 7.120 1.00 90.00 302 GLN A C 1
ATOM 2232 O O . GLN A 1 302 ? 2.517 -12.133 6.566 1.00 90.00 302 GLN A O 1
ATOM 2237 N N . HIS A 1 303 ? 1.576 -10.262 7.375 1.00 91.94 303 HIS A N 1
ATOM 2238 C CA . HIS A 1 303 ? 0.191 -10.643 7.128 1.00 91.94 303 HIS A CA 1
ATOM 2239 C C . HIS A 1 303 ? -0.520 -9.540 6.356 1.00 91.94 303 HIS A C 1
ATOM 2241 O O . HIS A 1 303 ? -0.308 -8.357 6.615 1.00 91.94 303 HIS A O 1
ATOM 2247 N N . ALA A 1 304 ? -1.371 -9.932 5.412 1.00 96.62 304 ALA A N 1
ATOM 2248 C CA . ALA A 1 304 ? -2.209 -9.016 4.659 1.00 96.62 304 ALA A CA 1
ATOM 2249 C C . ALA A 1 304 ? -3.459 -9.740 4.154 1.00 96.62 304 ALA A C 1
ATOM 2251 O O . ALA A 1 304 ? -3.391 -10.902 3.749 1.00 96.62 304 ALA A O 1
ATOM 2252 N N . PHE A 1 305 ? -4.600 -9.061 4.181 1.00 96.75 305 PHE A N 1
ATOM 2253 C CA . PHE A 1 305 ? -5.848 -9.559 3.612 1.00 96.75 305 PHE A CA 1
ATOM 2254 C C . PHE A 1 305 ? -6.769 -8.390 3.271 1.00 96.75 305 PHE A C 1
ATOM 2256 O O . PHE A 1 305 ? -6.595 -7.274 3.758 1.00 96.75 305 PHE A O 1
ATOM 2263 N N . GLN A 1 306 ? -7.783 -8.658 2.456 1.00 96.50 306 GLN A N 1
ATOM 2264 C CA . GLN A 1 306 ? -8.833 -7.692 2.168 1.00 96.50 306 GLN A CA 1
ATOM 2265 C C . GLN A 1 306 ? -10.206 -8.357 2.230 1.00 96.50 306 GLN A C 1
ATOM 2267 O O . GLN A 1 306 ? -10.375 -9.522 1.865 1.00 96.50 306 GLN A O 1
ATOM 2272 N N . THR A 1 307 ? -11.184 -7.580 2.662 1.00 96.25 307 THR A N 1
ATOM 2273 C CA . THR A 1 307 ? -12.621 -7.809 2.524 1.00 96.25 307 THR A CA 1
ATOM 2274 C C . THR A 1 307 ? -13.209 -6.606 1.764 1.00 96.25 307 THR A C 1
ATOM 2276 O O . THR A 1 307 ? -12.524 -5.597 1.586 1.00 96.25 307 THR A O 1
ATOM 2279 N N . PRO A 1 308 ? -14.472 -6.647 1.301 1.00 95.19 308 PRO A N 1
ATOM 2280 C CA . PRO A 1 308 ? -15.031 -5.555 0.491 1.00 95.19 308 PRO A CA 1
ATOM 2281 C C . PRO A 1 308 ? -14.937 -4.125 1.060 1.00 95.19 308 PRO A C 1
ATOM 2283 O O . PRO A 1 308 ? -14.921 -3.174 0.286 1.00 95.19 308 PRO A O 1
ATOM 2286 N N . GLN A 1 309 ? -14.889 -3.950 2.384 1.00 95.44 309 GLN A N 1
ATOM 2287 C CA . GLN A 1 309 ? -14.878 -2.646 3.052 1.00 95.44 309 GLN A CA 1
ATOM 2288 C C . GLN A 1 309 ? -13.674 -2.476 3.994 1.00 95.44 309 GLN A C 1
ATOM 2290 O O . GLN A 1 309 ? -13.622 -1.500 4.743 1.00 95.44 309 GLN A O 1
ATOM 2295 N N . LEU A 1 310 ? -12.715 -3.405 3.994 1.00 97.25 310 LEU A N 1
ATOM 2296 C CA . LEU A 1 310 ? -11.511 -3.326 4.819 1.00 97.25 310 LEU A CA 1
ATOM 2297 C C . LEU A 1 310 ? -10.331 -3.928 4.072 1.00 97.25 310 LEU A C 1
ATOM 2299 O O . LEU A 1 310 ? -10.410 -5.040 3.562 1.00 97.25 310 LEU A O 1
ATOM 2303 N N . SER A 1 311 ? -9.201 -3.241 4.070 1.00 98.25 311 SER A N 1
ATOM 2304 C CA . SER A 1 311 ? -7.922 -3.867 3.733 1.00 98.25 311 SER A CA 1
ATOM 2305 C C . SER A 1 311 ? -6.991 -3.779 4.927 1.00 98.25 311 SER A C 1
ATOM 2307 O O . SER A 1 311 ? -6.954 -2.753 5.601 1.00 98.25 311 SER A O 1
ATOM 2309 N N . TYR A 1 312 ? -6.247 -4.848 5.181 1.00 98.50 312 TYR A N 1
ATOM 2310 C CA . TYR A 1 312 ? -5.273 -4.947 6.258 1.00 98.50 312 TYR A CA 1
ATOM 2311 C C . TYR A 1 312 ? -3.922 -5.383 5.708 1.00 98.50 312 TYR A C 1
ATOM 2313 O O . TYR A 1 312 ? -3.846 -6.268 4.853 1.00 98.50 312 TYR A O 1
ATOM 2321 N N . GLY A 1 313 ? -2.855 -4.824 6.261 1.00 97.94 313 GLY A N 1
ATOM 2322 C CA . GLY A 1 313 ? -1.526 -5.391 6.120 1.00 97.94 313 GLY A CA 1
ATOM 2323 C C . GLY A 1 313 ? -0.566 -4.860 7.171 1.00 97.94 313 GLY A C 1
ATOM 2324 O O . GLY A 1 313 ? -0.802 -3.800 7.752 1.00 97.94 313 GLY A O 1
ATOM 2325 N N . GLU A 1 314 ? 0.510 -5.599 7.422 1.00 96.75 314 GLU A N 1
ATOM 2326 C CA . GLU A 1 314 ? 1.509 -5.208 8.414 1.00 96.75 314 GLU A CA 1
ATOM 2327 C C . GLU A 1 314 ? 2.947 -5.387 7.926 1.00 96.75 314 GLU A C 1
ATOM 2329 O O . GLU A 1 314 ? 3.277 -6.338 7.208 1.00 96.75 314 GLU A O 1
ATOM 2334 N N . VAL A 1 315 ? 3.799 -4.458 8.354 1.00 97.44 315 VAL A N 1
ATOM 2335 C CA . VAL A 1 315 ? 5.240 -4.447 8.106 1.00 97.44 315 VAL A CA 1
ATOM 2336 C C . VAL A 1 315 ? 5.959 -4.439 9.447 1.00 97.44 315 VAL A C 1
ATOM 2338 O O . VAL A 1 315 ? 5.714 -3.570 10.283 1.00 97.44 315 VAL A O 1
ATOM 2341 N N . THR A 1 316 ? 6.865 -5.393 9.641 1.00 96.19 316 THR A N 1
ATOM 2342 C CA . THR A 1 316 ? 7.738 -5.443 10.819 1.00 96.19 316 THR A CA 1
ATOM 2343 C C . THR A 1 316 ? 9.130 -4.979 10.442 1.00 96.19 316 THR A C 1
ATOM 2345 O O . THR A 1 316 ? 9.697 -5.483 9.475 1.00 96.19 316 THR A O 1
ATOM 2348 N N . THR A 1 317 ? 9.681 -4.071 11.241 1.00 95.06 317 THR A N 1
ATOM 2349 C CA . THR A 1 317 ? 11.054 -3.576 11.160 1.00 95.06 317 THR A CA 1
ATOM 2350 C C . THR A 1 317 ? 11.798 -3.743 12.474 1.00 95.06 317 THR A C 1
ATOM 2352 O O . THR A 1 317 ? 11.192 -3.691 13.544 1.00 95.06 317 THR A O 1
ATOM 2355 N N . ALA A 1 318 ? 13.123 -3.859 12.404 1.00 93.81 318 ALA A N 1
ATOM 2356 C CA . ALA A 1 318 ? 13.984 -3.782 13.579 1.00 93.81 318 ALA A CA 1
ATOM 2357 C C . ALA A 1 318 ? 15.176 -2.849 13.341 1.00 93.81 318 ALA A C 1
ATOM 2359 O O . ALA A 1 318 ? 15.918 -3.005 12.368 1.00 93.81 318 ALA A O 1
ATOM 2360 N N . TYR A 1 319 ? 15.361 -1.887 14.242 1.00 93.56 319 TYR A N 1
ATOM 2361 C CA . TYR A 1 319 ? 16.500 -0.969 14.282 1.00 93.56 319 TYR A CA 1
ATOM 2362 C C . TYR A 1 319 ? 16.629 -0.376 15.684 1.00 93.56 319 TYR A C 1
ATOM 2364 O O . TYR A 1 319 ? 15.674 -0.376 16.454 1.00 93.56 319 TYR A O 1
ATOM 2372 N N . GLN A 1 320 ? 17.828 0.102 16.029 1.00 93.94 320 GLN A N 1
ATOM 2373 C CA . GLN A 1 320 ? 18.105 0.699 17.343 1.00 93.94 320 GLN A CA 1
ATOM 2374 C C . GLN A 1 320 ? 17.642 -0.179 18.521 1.00 93.94 320 GLN A C 1
ATOM 2376 O O . GLN A 1 320 ? 17.083 0.310 19.492 1.00 93.94 320 GLN A O 1
ATOM 2381 N N . GLN A 1 321 ? 17.841 -1.500 18.409 1.00 94.19 321 GLN A N 1
ATOM 2382 C CA . GLN A 1 321 ? 17.448 -2.496 19.422 1.00 94.19 321 GLN A CA 1
ATOM 2383 C C . GLN A 1 321 ? 15.941 -2.543 19.748 1.00 94.19 321 GLN A C 1
ATOM 2385 O O . GLN A 1 321 ? 15.538 -3.228 20.690 1.00 94.19 321 GLN A O 1
ATOM 2390 N N . ALA A 1 322 ? 15.108 -1.896 18.933 1.00 96.44 322 ALA A N 1
ATOM 2391 C CA . ALA A 1 322 ? 13.661 -1.965 19.004 1.00 96.44 322 ALA A CA 1
ATOM 2392 C C . ALA A 1 322 ? 13.094 -2.745 17.811 1.00 96.44 322 ALA A C 1
ATOM 2394 O O . ALA A 1 322 ? 13.585 -2.663 16.683 1.00 96.44 322 ALA A O 1
ATOM 2395 N N . SER A 1 323 ? 12.031 -3.496 18.077 1.00 96.94 323 SER A N 1
ATOM 2396 C CA . SER A 1 323 ? 11.159 -4.095 17.072 1.00 96.94 323 SER A CA 1
ATOM 2397 C C . SER A 1 323 ? 9.904 -3.243 16.952 1.00 96.94 323 SER A C 1
ATOM 2399 O O . SER A 1 323 ? 9.267 -2.935 17.961 1.00 96.94 323 SER A O 1
ATOM 2401 N N . ILE A 1 324 ? 9.541 -2.883 15.726 1.00 97.56 324 ILE A N 1
ATOM 2402 C CA . ILE A 1 324 ? 8.391 -2.038 15.403 1.00 97.56 324 ILE A CA 1
ATOM 2403 C C . ILE A 1 324 ? 7.545 -2.787 14.380 1.00 97.56 324 ILE A C 1
ATOM 2405 O O . ILE A 1 324 ? 8.052 -3.205 13.344 1.00 97.56 324 ILE A O 1
ATOM 2409 N N . THR A 1 325 ? 6.262 -2.990 14.666 1.00 97.94 325 THR A N 1
ATOM 2410 C CA . THR A 1 325 ? 5.306 -3.558 13.707 1.00 97.94 325 THR A CA 1
ATOM 2411 C C . THR A 1 325 ? 4.227 -2.539 13.404 1.00 97.94 325 THR A C 1
ATOM 2413 O O . THR A 1 325 ? 3.388 -2.254 14.260 1.00 97.94 325 THR A O 1
ATOM 2416 N N . ARG A 1 326 ? 4.251 -2.024 12.175 1.00 98.31 326 ARG A N 1
ATOM 2417 C CA . ARG A 1 326 ? 3.257 -1.108 11.629 1.00 98.31 326 ARG A CA 1
ATOM 2418 C C . ARG A 1 326 ? 2.113 -1.896 11.029 1.00 98.31 326 ARG A C 1
ATOM 2420 O O . ARG A 1 326 ? 2.309 -2.631 10.064 1.00 98.31 326 ARG A O 1
ATOM 2427 N N . LYS A 1 327 ? 0.925 -1.722 11.587 1.00 98.19 327 LYS A N 1
ATOM 2428 C CA . LYS A 1 327 ? -0.315 -2.375 11.167 1.00 98.19 327 LYS A CA 1
ATOM 2429 C C . LYS A 1 327 ? -1.202 -1.325 10.522 1.00 98.19 327 LYS A C 1
ATOM 2431 O O . LYS A 1 327 ? -1.484 -0.301 11.138 1.00 98.19 327 LYS A O 1
ATOM 2436 N N . THR A 1 328 ? -1.647 -1.572 9.301 1.00 98.62 328 THR A N 1
ATOM 2437 C CA . THR A 1 328 ? -2.419 -0.604 8.524 1.00 98.62 328 THR A CA 1
ATOM 2438 C C . THR A 1 328 ? -3.784 -1.173 8.190 1.00 98.62 328 THR A C 1
ATOM 2440 O O . THR A 1 328 ? -3.880 -2.230 7.568 1.00 98.62 328 THR A O 1
ATOM 2443 N N . LEU A 1 329 ? -4.835 -0.450 8.573 1.00 98.62 329 LEU A N 1
ATOM 2444 C CA . LEU A 1 329 ? -6.201 -0.683 8.118 1.00 98.62 329 LEU A CA 1
ATOM 2445 C C . LEU A 1 329 ? -6.598 0.423 7.148 1.00 98.62 329 LEU A C 1
ATOM 2447 O O . LEU A 1 329 ? -6.445 1.601 7.460 1.00 98.62 329 LEU A O 1
ATOM 2451 N N . PHE A 1 330 ? -7.159 0.043 6.006 1.00 98.56 330 PHE A N 1
ATOM 2452 C CA . PHE A 1 330 ? -7.832 0.962 5.102 1.00 98.56 330 PHE A CA 1
ATOM 2453 C C . PHE A 1 330 ? -9.337 0.743 5.197 1.00 98.56 330 PHE A C 1
ATOM 2455 O O . PHE A 1 330 ? -9.863 -0.275 4.736 1.00 98.56 330 PHE A O 1
ATOM 2462 N N . VAL A 1 331 ? -10.013 1.678 5.857 1.00 97.75 331 VAL A N 1
ATOM 2463 C CA . VAL A 1 331 ? -11.402 1.527 6.284 1.00 97.75 331 VAL A CA 1
ATOM 2464 C C . VAL A 1 331 ? -12.321 2.123 5.226 1.00 97.75 331 VAL A C 1
ATOM 2466 O O . VAL A 1 331 ? -12.257 3.317 4.933 1.00 97.75 331 VAL A O 1
ATOM 2469 N N . ARG A 1 332 ? -13.171 1.277 4.632 1.00 95.38 332 ARG A N 1
ATOM 2470 C CA . ARG A 1 332 ? -14.213 1.633 3.647 1.00 95.38 332 ARG A CA 1
ATOM 2471 C C . ARG A 1 332 ? -13.714 2.458 2.455 1.00 95.38 332 ARG A C 1
ATOM 2473 O O . ARG A 1 332 ? -14.483 3.183 1.833 1.00 95.38 332 ARG A O 1
ATOM 2480 N N . GLY A 1 333 ? -12.424 2.370 2.138 1.00 94.94 333 GLY A N 1
ATOM 2481 C CA . GLY A 1 333 ? -11.806 3.185 1.095 1.00 94.94 333 GLY A CA 1
ATOM 2482 C C . GLY A 1 333 ? -11.664 4.678 1.438 1.00 94.94 333 GLY A C 1
ATOM 2483 O O . GLY A 1 333 ? -11.308 5.463 0.560 1.00 94.94 333 GLY A O 1
ATOM 2484 N N . ALA A 1 334 ? -11.954 5.077 2.680 1.00 94.44 334 ALA A N 1
ATOM 2485 C CA . ALA A 1 334 ? -12.108 6.474 3.079 1.00 94.44 334 ALA A CA 1
ATOM 2486 C C . ALA A 1 334 ? -10.897 7.022 3.846 1.00 94.44 334 ALA A C 1
ATOM 2488 O O . ALA A 1 334 ? -10.437 8.123 3.556 1.00 94.44 334 ALA A O 1
ATOM 2489 N N . TYR A 1 335 ? -10.368 6.266 4.809 1.00 97.50 335 TYR A N 1
ATOM 2490 C CA . TYR A 1 335 ? -9.285 6.720 5.684 1.00 97.50 335 TYR A CA 1
ATOM 2491 C C . TYR A 1 335 ? -8.445 5.550 6.195 1.00 97.50 335 TYR A C 1
ATOM 2493 O O . TYR A 1 335 ? -8.842 4.385 6.085 1.00 97.50 335 TYR A O 1
ATOM 2501 N N . PHE A 1 336 ? -7.281 5.865 6.760 1.00 98.75 336 PHE A N 1
ATOM 2502 C CA . PHE A 1 336 ? -6.343 4.865 7.260 1.00 98.75 336 PHE A CA 1
ATOM 2503 C C . PHE A 1 336 ? -6.238 4.903 8.779 1.00 98.75 336 PHE A C 1
ATOM 2505 O O . PHE A 1 336 ? -6.126 5.982 9.357 1.00 98.75 336 PHE A O 1
ATOM 2512 N N . LEU A 1 337 ? -6.199 3.729 9.408 1.00 98.69 337 LEU A N 1
ATOM 2513 C CA . LEU A 1 337 ? -5.701 3.569 10.772 1.00 98.69 337 LEU A CA 1
ATOM 2514 C C . LEU A 1 337 ? -4.310 2.944 10.714 1.00 98.69 337 LEU A C 1
ATOM 2516 O O . LEU A 1 337 ? -4.126 1.911 10.067 1.00 98.69 337 LEU A O 1
ATOM 2520 N N . LEU A 1 338 ? -3.344 3.554 11.395 1.00 98.69 338 LEU A N 1
ATOM 2521 C CA . LEU A 1 338 ? -1.996 3.016 11.546 1.00 98.69 338 LEU A CA 1
ATOM 2522 C C . LEU A 1 338 ? -1.739 2.744 13.022 1.00 98.69 338 LEU A C 1
ATOM 2524 O O . LEU A 1 338 ? -1.717 3.674 13.824 1.00 98.69 338 LEU A O 1
ATOM 2528 N N . ALA A 1 339 ? -1.548 1.475 13.372 1.00 98.44 339 ALA A N 1
ATOM 2529 C CA . ALA A 1 339 ? -1.153 1.073 14.712 1.00 98.44 339 ALA A CA 1
ATOM 2530 C C . ALA A 1 339 ? 0.299 0.594 14.701 1.00 98.44 339 ALA A C 1
ATOM 2532 O O . ALA A 1 339 ? 0.614 -0.409 14.058 1.00 98.44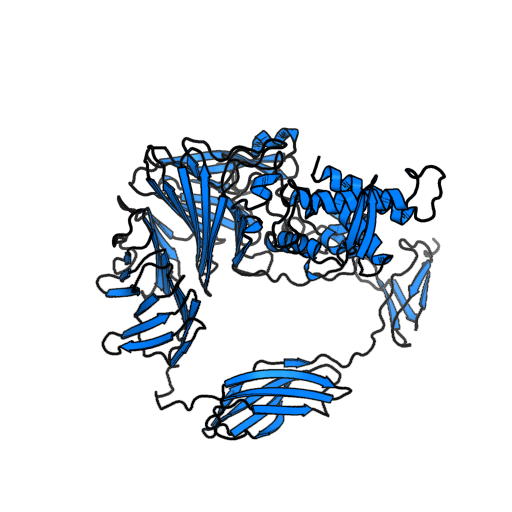 339 ALA A O 1
ATOM 2533 N N . ASP A 1 340 ? 1.173 1.294 15.416 1.00 98.50 340 ASP A N 1
ATOM 2534 C CA . ASP A 1 340 ? 2.583 0.932 15.537 1.00 98.50 340 ASP A CA 1
ATOM 2535 C C . ASP A 1 340 ? 2.828 0.284 16.900 1.00 98.50 340 ASP A C 1
ATOM 2537 O O . ASP A 1 340 ? 2.773 0.947 17.936 1.00 98.50 340 ASP A O 1
ATOM 2541 N N . ALA A 1 341 ? 3.096 -1.023 16.890 1.00 97.88 341 ALA A N 1
ATOM 2542 C CA . ALA A 1 341 ? 3.455 -1.786 18.078 1.00 97.88 341 ALA A CA 1
ATOM 2543 C C . ALA A 1 341 ? 4.974 -1.801 18.246 1.00 97.88 341 ALA A C 1
ATOM 2545 O O . ALA A 1 341 ? 5.676 -2.368 17.405 1.00 97.88 341 ALA A O 1
ATOM 2546 N N . VAL A 1 342 ? 5.472 -1.211 19.332 1.00 97.38 342 VAL A N 1
ATOM 2547 C CA . VAL A 1 342 ? 6.908 -1.069 19.589 1.00 97.38 342 VAL A CA 1
ATOM 2548 C C . VAL A 1 342 ? 7.320 -1.856 20.827 1.00 97.38 342 VAL A C 1
ATOM 2550 O O . VAL A 1 342 ? 6.629 -1.826 21.848 1.00 97.38 342 VAL A O 1
ATOM 2553 N N . SER A 1 343 ? 8.456 -2.550 20.750 1.00 97.38 343 SER A N 1
ATOM 2554 C CA . SER A 1 343 ? 9.052 -3.263 21.882 1.00 97.38 343 SER A CA 1
ATOM 2555 C C . SER A 1 343 ? 10.578 -3.283 21.826 1.00 97.38 343 SER A C 1
ATOM 2557 O O . SER A 1 343 ? 11.145 -3.558 20.768 1.00 97.38 343 SER A O 1
ATOM 2559 N N . ALA A 1 344 ? 11.227 -3.105 22.971 1.00 97.88 344 ALA A N 1
ATOM 2560 C CA . ALA A 1 344 ? 12.671 -3.188 23.152 1.00 97.88 344 ALA A CA 1
ATOM 2561 C C . ALA A 1 344 ? 13.023 -3.817 24.513 1.00 97.88 344 ALA A C 1
ATOM 2563 O O . ALA A 1 344 ? 12.186 -3.910 25.413 1.00 97.88 344 ALA A O 1
ATOM 2564 N N . ALA A 1 345 ? 14.277 -4.252 24.667 1.00 97.94 345 ALA A N 1
ATOM 2565 C CA . ALA A 1 345 ? 14.770 -4.832 25.921 1.00 97.94 345 ALA A CA 1
ATOM 2566 C C . ALA A 1 345 ? 15.026 -3.777 27.015 1.00 97.94 345 ALA A C 1
ATOM 2568 O O . ALA A 1 345 ? 14.955 -4.096 28.201 1.00 97.94 345 ALA A O 1
ATOM 2569 N N . ALA A 1 346 ? 15.315 -2.535 26.620 1.00 97.69 346 ALA A N 1
ATOM 2570 C CA . ALA A 1 346 ? 15.542 -1.400 27.506 1.00 97.69 346 ALA A CA 1
ATOM 2571 C C . ALA A 1 346 ? 14.539 -0.270 27.207 1.00 97.69 346 ALA A C 1
ATOM 2573 O O . ALA A 1 346 ? 13.948 -0.252 26.124 1.00 97.69 346 ALA A O 1
ATOM 2574 N N . PRO A 1 347 ? 14.293 0.649 28.158 1.00 97.50 347 PRO A N 1
ATOM 2575 C CA . PRO A 1 347 ? 13.463 1.815 27.897 1.00 97.50 347 PRO A CA 1
ATOM 2576 C C . PRO A 1 347 ? 14.094 2.739 26.852 1.00 97.50 347 PRO A C 1
ATOM 2578 O O . PRO A 1 347 ? 15.248 3.133 26.999 1.00 97.50 347 PRO A O 1
ATOM 2581 N N . HIS A 1 348 ? 13.307 3.127 25.851 1.00 97.81 348 HIS A N 1
ATOM 2582 C CA . HIS A 1 348 ? 13.663 4.129 24.846 1.00 97.81 348 HIS A CA 1
ATOM 2583 C C . HIS A 1 348 ? 12.547 5.156 24.717 1.00 97.81 348 HIS A C 1
ATOM 2585 O O . HIS A 1 348 ? 11.409 4.921 25.134 1.00 97.81 348 HIS A O 1
ATOM 2591 N N . THR A 1 349 ? 12.874 6.288 24.112 1.00 97.12 349 THR A N 1
ATOM 2592 C CA . THR A 1 349 ? 11.894 7.287 23.696 1.00 97.12 349 THR A CA 1
ATOM 2593 C C . THR A 1 349 ? 11.540 7.039 22.238 1.00 97.12 349 THR A C 1
ATOM 2595 O O . THR A 1 349 ? 12.437 6.926 21.404 1.00 97.12 349 THR A O 1
ATOM 2598 N N . TYR A 1 350 ? 10.253 6.974 21.908 1.00 98.38 350 TYR A N 1
ATOM 2599 C CA . TYR A 1 350 ? 9.816 6.716 20.538 1.00 98.38 350 TYR A CA 1
ATOM 2600 C C . TYR A 1 350 ? 9.124 7.942 19.964 1.00 98.38 350 TYR A C 1
ATOM 2602 O O . TYR A 1 350 ? 8.281 8.525 20.639 1.00 98.38 350 TYR A O 1
ATOM 2610 N N . THR A 1 351 ? 9.442 8.316 18.728 1.00 98.62 351 THR A N 1
ATOM 2611 C CA . THR A 1 351 ? 8.819 9.465 18.057 1.00 98.62 351 THR A CA 1
ATOM 2612 C C . THR A 1 351 ? 8.141 9.007 16.780 1.00 98.62 351 THR A C 1
ATOM 2614 O O . THR A 1 351 ? 8.810 8.648 15.815 1.00 98.62 351 THR A O 1
ATOM 2617 N N . TRP A 1 352 ? 6.813 9.024 16.768 1.00 98.62 352 TRP A N 1
ATOM 2618 C CA . TRP A 1 352 ? 6.025 8.861 15.554 1.00 98.62 352 TRP A CA 1
ATOM 2619 C C . TRP A 1 352 ? 6.028 10.178 14.777 1.00 98.62 352 TRP A C 1
ATOM 2621 O O . TRP A 1 352 ? 5.766 11.229 15.369 1.00 98.62 352 TRP A O 1
ATOM 2631 N N . GLN A 1 353 ? 6.330 10.139 13.478 1.00 98.44 353 GLN A N 1
ATOM 2632 C CA . GLN A 1 353 ? 6.397 11.351 12.660 1.00 98.44 353 GLN A CA 1
ATOM 2633 C C . GLN A 1 353 ? 5.604 11.255 11.357 1.00 98.44 353 GLN A C 1
ATOM 2635 O O . GLN A 1 353 ? 5.544 10.198 10.721 1.00 98.44 353 GLN A O 1
ATOM 2640 N N . LEU A 1 354 ? 5.026 12.391 10.959 1.00 98.75 354 LEU A N 1
ATOM 2641 C CA . LEU A 1 354 ? 4.317 12.559 9.694 1.00 98.75 354 LEU A CA 1
ATOM 2642 C C . LEU A 1 354 ? 4.725 13.855 8.999 1.00 98.75 354 LEU A C 1
ATOM 2644 O O . LEU A 1 354 ? 4.535 14.956 9.511 1.00 98.75 354 LEU A O 1
ATOM 2648 N N . HIS A 1 355 ? 5.223 13.681 7.789 1.00 98.50 355 HIS A N 1
ATOM 2649 C CA . HIS A 1 355 ? 5.611 14.677 6.818 1.00 98.50 355 HIS A CA 1
ATOM 2650 C C . HIS A 1 355 ? 4.441 14.889 5.856 1.00 98.50 355 HIS A C 1
ATOM 2652 O O . HIS A 1 355 ? 4.206 14.080 4.955 1.00 98.50 355 HIS A O 1
ATOM 2658 N N . GLY A 1 356 ? 3.663 15.949 6.064 1.00 97.62 356 GLY A N 1
ATOM 2659 C CA . GLY A 1 356 ? 2.549 16.290 5.181 1.00 97.62 356 GLY A CA 1
ATOM 2660 C C . GLY A 1 356 ? 2.891 17.403 4.191 1.00 97.62 356 GLY A C 1
ATOM 2661 O O . GLY A 1 356 ? 3.822 18.181 4.394 1.00 97.62 356 GLY A O 1
ATOM 2662 N N . TYR A 1 357 ? 2.115 17.503 3.112 1.00 96.31 357 TYR A N 1
ATOM 2663 C CA . TYR A 1 357 ? 2.303 18.520 2.075 1.00 96.31 357 TYR A CA 1
ATOM 2664 C C . TYR A 1 357 ? 1.707 19.873 2.504 1.00 96.31 357 TYR A C 1
ATOM 2666 O O . TYR A 1 357 ? 0.591 20.236 2.132 1.00 96.31 357 TYR A O 1
ATOM 2674 N N . GLY A 1 358 ? 2.466 20.624 3.298 1.00 96.94 358 GLY A N 1
ATOM 2675 C CA . GLY A 1 358 ? 2.132 21.982 3.728 1.00 96.94 358 GLY A CA 1
ATOM 2676 C C . GLY A 1 358 ? 3.168 22.562 4.689 1.00 96.94 358 GLY A C 1
ATOM 2677 O O . GLY A 1 358 ? 3.883 21.815 5.358 1.00 96.94 358 GLY A O 1
ATOM 2678 N N . LEU A 1 359 ? 3.230 23.891 4.786 1.00 98.06 359 LEU A N 1
ATOM 2679 C CA . LEU A 1 359 ? 4.135 24.593 5.699 1.00 98.06 359 LEU A CA 1
ATOM 2680 C C . LEU A 1 359 ? 3.357 25.511 6.654 1.00 98.06 359 LEU A C 1
ATOM 2682 O O . LEU A 1 359 ? 2.444 26.236 6.250 1.00 98.06 359 LEU A O 1
ATOM 2686 N N . ALA A 1 360 ? 3.721 25.487 7.934 1.00 97.38 360 ALA A N 1
ATOM 2687 C CA . ALA A 1 360 ? 3.149 26.351 8.959 1.00 97.38 360 ALA A CA 1
ATOM 2688 C C . ALA A 1 360 ? 3.464 27.824 8.664 1.00 97.38 360 ALA A C 1
ATOM 2690 O O . ALA A 1 360 ? 4.582 28.177 8.291 1.00 97.38 360 ALA A O 1
ATOM 2691 N N . GLY A 1 361 ? 2.466 28.695 8.823 1.00 94.75 361 GLY A N 1
ATOM 2692 C CA . GLY A 1 361 ? 2.603 30.127 8.538 1.00 94.75 361 GLY A CA 1
ATOM 2693 C C . GLY A 1 361 ? 2.641 30.492 7.048 1.00 94.75 361 GLY A C 1
ATOM 2694 O O . GLY A 1 361 ? 2.689 31.679 6.724 1.00 94.75 361 GLY A O 1
ATOM 2695 N N . ALA A 1 362 ? 2.583 29.519 6.131 1.00 93.38 362 ALA A N 1
ATOM 2696 C CA . ALA A 1 362 ? 2.424 29.807 4.712 1.00 93.38 362 ALA A CA 1
ATOM 2697 C C . ALA A 1 362 ? 1.025 30.400 4.431 1.00 93.38 362 ALA A C 1
ATOM 2699 O O . ALA A 1 362 ? 0.036 29.958 5.020 1.00 93.38 362 ALA A O 1
ATOM 2700 N N . PRO A 1 363 ? 0.901 31.394 3.531 1.00 88.50 363 PRO A N 1
ATOM 2701 C CA . PRO A 1 363 ? -0.404 31.922 3.145 1.00 88.50 363 PRO A CA 1
ATOM 2702 C C . PRO A 1 363 ? -1.217 30.869 2.377 1.00 88.50 363 PRO A C 1
ATOM 2704 O O . PRO A 1 363 ? -0.651 30.039 1.673 1.00 88.50 363 PRO A O 1
ATOM 2707 N N . ALA A 1 364 ? -2.550 30.952 2.421 1.00 81.31 364 ALA A N 1
ATOM 2708 C CA . ALA A 1 364 ? -3.446 29.975 1.780 1.00 81.31 364 ALA A CA 1
ATOM 2709 C C . ALA A 1 364 ? -3.202 29.776 0.267 1.00 81.31 364 ALA A C 1
ATOM 2711 O O . ALA A 1 364 ? -3.450 28.702 -0.272 1.00 81.31 364 ALA A O 1
ATOM 2712 N N . ALA A 1 365 ? -2.693 30.800 -0.426 1.00 82.00 365 ALA A N 1
ATOM 2713 C CA . ALA A 1 365 ? -2.364 30.737 -1.852 1.00 82.00 365 ALA A CA 1
ATOM 2714 C C . ALA A 1 365 ? -0.957 30.171 -2.147 1.00 82.00 365 ALA A C 1
ATOM 2716 O O . ALA A 1 365 ? -0.538 30.143 -3.305 1.00 82.00 365 ALA A O 1
ATOM 2717 N N . ALA A 1 366 ? -0.192 29.766 -1.128 1.00 84.62 366 ALA A N 1
ATOM 2718 C CA . ALA A 1 366 ? 1.185 29.333 -1.307 1.00 84.62 366 ALA A CA 1
ATOM 2719 C C . ALA A 1 366 ? 1.284 28.033 -2.116 1.00 84.62 366 ALA A C 1
ATOM 2721 O O . ALA A 1 366 ? 0.553 27.060 -1.906 1.00 84.62 366 ALA A O 1
ATOM 2722 N N . ALA A 1 367 ? 2.274 27.980 -3.007 1.00 86.38 367 ALA A N 1
ATOM 2723 C CA . ALA A 1 367 ? 2.566 26.780 -3.781 1.00 86.38 367 ALA A CA 1
ATOM 2724 C C . ALA A 1 367 ? 2.973 25.586 -2.898 1.00 86.38 367 ALA A C 1
ATOM 2726 O O . ALA A 1 367 ? 2.737 24.458 -3.317 1.00 86.38 367 ALA A O 1
ATOM 2727 N N . THR A 1 368 ? 3.482 25.831 -1.687 1.00 90.19 368 THR A N 1
ATOM 2728 C CA . THR A 1 368 ? 3.859 24.796 -0.709 1.00 90.19 368 THR A CA 1
ATOM 2729 C C . THR A 1 368 ? 2.674 24.196 0.055 1.00 90.19 368 THR A C 1
ATOM 2731 O O . THR A 1 368 ? 2.785 23.130 0.647 1.00 90.19 368 THR A O 1
ATOM 2734 N N . GLY A 1 369 ? 1.492 24.821 -0.019 1.00 95.62 369 GLY A N 1
ATOM 2735 C CA . GLY A 1 369 ? 0.353 24.456 0.828 1.00 95.62 369 GLY A CA 1
ATOM 2736 C C . GLY A 1 369 ? 0.493 25.003 2.249 1.00 95.62 369 GLY A C 1
ATOM 2737 O O . GLY A 1 369 ? 1.434 25.731 2.562 1.00 95.62 369 GLY A O 1
ATOM 2738 N N . THR A 1 370 ? -0.454 24.672 3.118 1.00 97.81 370 THR A N 1
ATOM 2739 C CA . THR A 1 370 ? -0.508 25.192 4.492 1.00 97.81 370 THR A CA 1
ATOM 2740 C C . THR A 1 370 ? -0.540 24.069 5.512 1.00 97.81 370 THR A C 1
ATOM 2742 O O . THR A 1 370 ? -1.092 23.006 5.238 1.00 97.81 370 THR A O 1
ATOM 2745 N N . PHE A 1 371 ? -0.022 24.337 6.706 1.00 98.44 371 PHE A N 1
ATOM 2746 C CA . PHE A 1 371 ? -0.237 23.508 7.888 1.00 98.44 371 PHE A CA 1
ATOM 2747 C C . PHE A 1 371 ? -1.018 24.290 8.948 1.00 98.44 371 PHE A C 1
ATOM 2749 O O . PHE A 1 371 ? -0.657 25.425 9.270 1.00 98.44 371 PHE A O 1
ATOM 2756 N N . ALA A 1 372 ? -2.063 23.671 9.489 1.00 97.38 372 ALA A N 1
ATOM 2757 C CA . ALA A 1 372 ? -2.797 24.140 10.651 1.00 97.38 372 ALA A CA 1
ATOM 2758 C C . ALA A 1 372 ? -2.454 23.262 11.861 1.00 97.38 372 ALA A C 1
ATOM 2760 O O . ALA A 1 372 ? -2.601 22.037 11.826 1.00 97.38 372 ALA A O 1
ATOM 2761 N N . ASP A 1 373 ? -1.994 23.925 12.918 1.00 95.44 373 ASP A N 1
ATOM 2762 C CA . ASP A 1 373 ? -1.694 23.325 14.213 1.00 95.44 373 ASP A CA 1
ATOM 2763 C C . ASP A 1 373 ? -2.998 22.930 14.929 1.00 95.44 373 ASP A C 1
ATOM 2765 O O . ASP A 1 373 ? -3.907 23.750 15.076 1.00 95.44 373 ASP A O 1
ATOM 2769 N N . GLY A 1 374 ? -3.071 21.669 15.363 1.00 96.88 374 GLY A N 1
ATOM 2770 C CA . GLY A 1 374 ? -4.105 21.127 16.242 1.00 96.88 374 GLY A CA 1
ATOM 2771 C C . GLY A 1 374 ? -3.514 20.311 17.398 1.00 96.88 374 GLY A C 1
ATOM 2772 O O . GLY A 1 374 ? -4.175 19.416 17.918 1.00 96.88 374 GLY A O 1
ATOM 2773 N N . LEU A 1 375 ? -2.270 20.582 17.813 1.00 97.25 375 LEU A N 1
ATOM 2774 C CA . LEU A 1 375 ? -1.499 19.729 18.729 1.00 97.25 375 LEU A CA 1
ATOM 2775 C C . LEU A 1 375 ? -2.203 19.518 20.079 1.00 97.25 375 LEU A C 1
ATOM 2777 O O . LEU A 1 375 ? -2.130 18.431 20.648 1.00 97.25 375 LEU A O 1
ATOM 2781 N N . ALA A 1 376 ? -2.932 20.525 20.575 1.00 96.12 376 ALA A N 1
ATOM 2782 C CA . ALA A 1 376 ? -3.720 20.424 21.808 1.00 96.12 376 ALA A CA 1
ATOM 2783 C C . ALA A 1 376 ? -4.877 19.410 21.711 1.00 96.12 376 ALA A C 1
ATOM 2785 O O . ALA A 1 376 ? -5.293 18.858 22.727 1.00 96.12 376 ALA A O 1
ATOM 2786 N N . ALA A 1 377 ? -5.377 19.161 20.500 1.00 95.31 377 ALA A N 1
ATOM 2787 C CA . ALA A 1 377 ? -6.360 18.126 20.191 1.00 95.31 377 ALA A CA 1
ATOM 2788 C C . ALA A 1 377 ? -5.707 16.814 19.717 1.00 95.31 377 ALA A C 1
ATOM 2790 O O . ALA A 1 377 ? -6.420 15.875 19.384 1.00 95.31 377 ALA A O 1
ATOM 2791 N N . HIS A 1 378 ? -4.370 16.731 19.731 1.00 97.19 378 HIS A N 1
ATOM 2792 C CA . HIS A 1 378 ? -3.574 15.634 19.169 1.00 97.19 378 HIS A CA 1
ATOM 2793 C C . HIS A 1 378 ? -3.635 15.533 17.635 1.00 97.19 378 HIS A C 1
ATOM 2795 O O . HIS A 1 378 ? -3.491 14.448 17.062 1.00 97.19 378 HIS A O 1
ATOM 2801 N N . GLU A 1 379 ? -3.824 16.677 16.975 1.00 97.94 379 GLU A N 1
ATOM 2802 C CA . GLU A 1 379 ? -4.045 16.775 15.537 1.00 97.94 379 GLU A CA 1
ATOM 2803 C C . GLU A 1 379 ? -2.972 17.600 14.808 1.00 97.94 379 GLU A C 1
ATOM 2805 O O . GLU A 1 379 ? -2.317 18.483 15.364 1.00 97.94 379 GLU A O 1
ATOM 2810 N N . GLY A 1 380 ? -2.842 17.346 13.508 1.00 98.31 380 GLY A N 1
ATOM 2811 C CA . GLY A 1 380 ? -2.188 18.233 12.549 1.00 98.31 380 GLY A CA 1
ATOM 2812 C C . GLY A 1 380 ? -2.905 18.161 11.205 1.00 98.31 380 GLY A C 1
ATOM 2813 O O . GLY A 1 380 ? -3.273 17.070 10.764 1.00 98.31 380 GLY A O 1
ATOM 2814 N N . THR A 1 381 ? -3.130 19.309 10.560 1.00 98.44 381 THR A N 1
ATOM 2815 C CA . THR A 1 381 ? -3.809 19.360 9.256 1.00 98.44 381 THR A CA 1
ATOM 2816 C C . THR A 1 381 ? -2.933 20.012 8.200 1.00 98.44 381 THR A C 1
ATOM 2818 O O . THR A 1 381 ? -2.584 21.183 8.317 1.00 98.44 381 THR A O 1
ATOM 2821 N N . TRP A 1 382 ? -2.651 19.290 7.119 1.00 98.50 382 TRP A N 1
ATOM 2822 C CA . TRP A 1 382 ? -2.025 19.845 5.918 1.00 98.50 382 TRP A CA 1
ATOM 2823 C C . TRP A 1 382 ? -3.080 20.083 4.852 1.00 98.50 382 TRP A C 1
ATOM 2825 O O . TRP A 1 382 ? -4.015 19.294 4.731 1.00 98.50 382 TRP A O 1
ATOM 2835 N N . GLN A 1 383 ? -2.928 21.142 4.062 1.00 96.12 383 GLN A N 1
ATOM 2836 C CA . GLN A 1 383 ? -3.826 21.447 2.955 1.00 96.12 383 GLN A CA 1
ATOM 2837 C C . GLN A 1 383 ? -3.040 21.869 1.718 1.00 96.12 383 GLN A C 1
ATOM 2839 O O . GLN A 1 383 ? -2.200 22.772 1.764 1.00 96.12 383 GLN A O 1
ATOM 2844 N N . LYS A 1 384 ? -3.357 21.235 0.588 1.00 92.56 384 LYS A N 1
ATOM 2845 C CA . LYS A 1 384 ? -2.767 21.536 -0.709 1.00 92.56 384 LYS A CA 1
ATOM 2846 C C . LYS A 1 384 ? -3.808 21.396 -1.811 1.00 92.56 384 LYS A C 1
ATOM 2848 O O . LYS A 1 384 ? -4.478 20.377 -1.918 1.00 92.56 384 LYS A O 1
ATOM 2853 N N . ASN A 1 385 ? -3.931 22.425 -2.653 1.00 89.31 385 ASN A N 1
ATOM 2854 C CA . ASN A 1 385 ? -4.820 22.433 -3.825 1.00 89.31 385 ASN A CA 1
ATOM 2855 C C . ASN A 1 385 ? -6.286 22.053 -3.504 1.00 89.31 385 ASN A C 1
ATOM 2857 O O . ASN A 1 385 ? -6.938 21.372 -4.289 1.00 89.31 385 ASN A O 1
ATOM 2861 N N . GLY A 1 386 ? -6.803 22.483 -2.346 1.00 89.56 386 GLY A N 1
ATOM 2862 C CA . GLY A 1 386 ? -8.176 22.186 -1.915 1.00 89.56 386 GLY A CA 1
ATOM 2863 C C . GLY A 1 386 ? -8.390 20.780 -1.339 1.00 89.56 386 GLY A C 1
ATOM 2864 O O . GLY A 1 386 ? -9.524 20.427 -1.029 1.00 89.56 386 GLY A O 1
ATOM 2865 N N . VAL A 1 387 ? -7.324 19.995 -1.168 1.00 94.88 387 VAL A N 1
ATOM 2866 C CA . VAL A 1 387 ? -7.353 18.696 -0.490 1.00 94.88 387 VAL A CA 1
ATOM 2867 C C . VAL A 1 387 ? -6.600 18.815 0.827 1.00 94.88 387 VAL A C 1
ATOM 2869 O O . VAL A 1 387 ? -5.477 19.321 0.867 1.00 94.88 387 VAL A O 1
ATOM 2872 N N . SER A 1 388 ? -7.221 18.343 1.897 1.00 97.44 388 SER A N 1
ATOM 2873 C CA . SER A 1 388 ? -6.661 18.332 3.239 1.00 97.44 388 SER A CA 1
ATOM 2874 C C . SER A 1 388 ? -6.319 16.916 3.685 1.00 97.44 388 SER A C 1
ATOM 2876 O O . SER A 1 388 ? -7.003 15.960 3.319 1.00 97.44 388 SER A O 1
ATOM 2878 N N . LEU A 1 389 ? -5.295 16.795 4.524 1.00 98.62 389 LEU A N 1
ATOM 2879 C CA . LEU A 1 389 ? -4.979 15.608 5.309 1.00 98.62 389 LEU A CA 1
ATOM 2880 C C . LEU A 1 389 ? -5.027 15.987 6.786 1.00 98.62 389 LEU A C 1
ATOM 2882 O O . LEU A 1 389 ? -4.156 16.722 7.246 1.00 98.62 389 LEU A O 1
ATOM 2886 N N . LEU A 1 390 ? -6.021 15.479 7.515 1.00 98.50 390 LEU A N 1
ATOM 2887 C CA . LEU A 1 390 ? -6.017 15.496 8.977 1.00 98.50 390 LEU A CA 1
ATOM 2888 C C . LEU A 1 390 ? -5.307 14.237 9.477 1.00 98.50 390 LEU A C 1
ATOM 2890 O O . LEU A 1 390 ? -5.660 13.126 9.075 1.00 98.50 390 LEU A O 1
ATOM 2894 N N . ALA A 1 391 ? -4.346 14.412 10.376 1.00 98.62 391 ALA A N 1
ATOM 2895 C CA . ALA A 1 391 ? -3.787 13.331 11.169 1.00 98.62 391 ALA A CA 1
ATOM 2896 C C . ALA A 1 391 ? -4.177 13.519 12.632 1.00 98.62 391 ALA A C 1
ATOM 2898 O O . ALA A 1 391 ? -3.884 14.564 13.203 1.00 98.62 391 ALA A O 1
ATOM 2899 N N . HIS A 1 392 ? -4.787 12.494 13.223 1.00 98.50 392 HIS A N 1
ATOM 2900 C CA . HIS A 1 392 ? -5.037 12.388 14.662 1.00 98.50 392 HIS A CA 1
ATOM 2901 C C . HIS A 1 392 ? -4.229 11.223 15.205 1.00 98.50 392 HIS A C 1
ATOM 2903 O O . HIS A 1 392 ? -4.274 10.136 14.631 1.00 98.50 392 HIS A O 1
ATOM 2909 N N . ILE A 1 393 ? -3.488 11.406 16.289 1.00 97.88 393 ILE A N 1
ATOM 2910 C CA . ILE A 1 393 ? -2.510 10.410 16.739 1.00 97.88 393 ILE A CA 1
ATOM 2911 C C . ILE A 1 393 ? -2.478 10.354 18.258 1.00 97.88 393 ILE A C 1
ATOM 2913 O O . ILE A 1 393 ? -2.489 11.367 18.937 1.00 97.88 393 ILE A O 1
ATOM 2917 N N . THR A 1 394 ? -2.443 9.149 18.813 1.00 95.88 394 THR A N 1
ATOM 2918 C CA . THR A 1 394 ? -2.338 8.932 20.256 1.00 95.88 394 THR A CA 1
ATOM 2919 C C . THR A 1 394 ? -1.396 7.778 20.574 1.00 95.88 394 THR A C 1
ATOM 2921 O O . THR A 1 394 ? -0.967 7.049 19.679 1.00 95.88 394 THR A O 1
ATOM 2924 N N . SER A 1 395 ? -1.070 7.598 21.853 1.00 95.12 395 SER A N 1
ATOM 2925 C CA . SER A 1 395 ? -0.263 6.476 22.326 1.00 95.12 395 SER A CA 1
ATOM 2926 C C . SER A 1 395 ? -0.711 5.957 23.692 1.00 95.12 395 SER A C 1
ATOM 2928 O O . SER A 1 395 ? -1.472 6.612 24.409 1.00 95.12 395 SER A O 1
ATOM 2930 N N . THR A 1 396 ? -0.249 4.757 24.040 1.00 91.69 396 THR A N 1
ATOM 2931 C CA . THR A 1 396 ? -0.463 4.130 25.354 1.00 91.69 396 THR A CA 1
ATOM 2932 C C . THR A 1 396 ? 0.200 4.908 26.489 1.00 91.69 396 THR A C 1
ATOM 2934 O O . THR A 1 396 ? 1.235 5.539 26.295 1.00 91.69 396 THR A O 1
ATOM 2937 N N . GLY A 1 397 ? -0.345 4.786 27.703 1.00 77.19 397 GLY A N 1
ATOM 2938 C CA . GLY A 1 397 ? 0.275 5.287 28.938 1.00 77.19 397 GLY A CA 1
ATOM 2939 C C . GLY A 1 397 ? -0.054 6.739 29.291 1.00 77.19 397 GLY A C 1
ATOM 2940 O O . GLY A 1 397 ? 0.103 7.125 30.447 1.00 77.19 397 GLY A O 1
ATOM 2941 N N . GLY A 1 398 ? -0.572 7.521 28.340 1.00 73.56 398 GLY A N 1
ATOM 2942 C CA . GLY A 1 398 ? -0.750 8.963 28.512 1.00 73.56 398 GLY A CA 1
ATOM 2943 C C . GLY A 1 398 ? 0.591 9.710 28.567 1.00 73.56 398 GLY A C 1
ATOM 2944 O O . GLY A 1 398 ? 1.651 9.125 28.766 1.00 73.56 398 GLY A O 1
ATOM 2945 N N . GLY A 1 399 ? 0.562 11.027 28.354 1.00 83.50 399 GLY A N 1
ATOM 2946 C CA . GLY A 1 399 ? 1.766 11.860 28.474 1.00 83.50 399 GLY A CA 1
ATOM 2947 C C . GLY A 1 399 ? 2.700 11.860 27.262 1.00 83.50 399 GLY A C 1
ATOM 2948 O O . GLY A 1 399 ? 3.854 12.259 27.401 1.00 83.50 399 GLY A O 1
ATOM 2949 N N . ALA A 1 400 ? 2.225 11.452 26.081 1.00 94.75 400 ALA A N 1
ATOM 2950 C CA . ALA A 1 400 ? 2.931 11.788 24.850 1.00 94.75 400 ALA A CA 1
ATOM 2951 C C . ALA A 1 400 ? 2.999 13.306 24.663 1.00 94.75 400 ALA A C 1
ATOM 2953 O O . ALA A 1 400 ? 2.050 14.025 24.987 1.00 94.75 400 ALA A O 1
ATOM 2954 N N . THR A 1 401 ? 4.117 13.782 24.129 1.00 97.50 401 THR A N 1
ATOM 2955 C CA . THR A 1 401 ? 4.291 15.183 23.755 1.00 97.50 401 THR A CA 1
ATOM 2956 C C . THR A 1 401 ? 4.056 15.348 22.261 1.00 97.50 401 THR A C 1
ATOM 2958 O O . THR A 1 401 ? 4.416 14.488 21.455 1.00 97.50 401 THR A O 1
ATOM 2961 N N . TYR A 1 402 ? 3.430 16.465 21.903 1.00 98.31 402 TYR A N 1
ATOM 2962 C CA . TYR A 1 402 ? 3.075 16.812 20.534 1.00 98.31 402 TYR A CA 1
ATOM 2963 C C . TYR A 1 402 ? 3.860 18.053 20.142 1.00 98.31 402 TYR A C 1
ATOM 2965 O O . TYR A 1 402 ? 3.898 19.035 20.885 1.00 98.31 402 TYR A O 1
ATOM 2973 N N . GLY A 1 403 ? 4.504 18.003 18.986 1.00 98.19 403 GLY A N 1
ATOM 2974 C CA . GLY A 1 403 ? 5.299 19.107 18.479 1.00 98.19 403 GLY A CA 1
ATOM 2975 C C . GLY A 1 403 ? 5.399 19.080 16.967 1.00 98.19 403 GLY A C 1
ATOM 2976 O O . GLY A 1 403 ? 4.874 18.191 16.297 1.00 98.19 403 GLY A O 1
ATOM 2977 N N . THR A 1 404 ? 6.111 20.062 16.431 1.00 98.44 404 THR A N 1
ATOM 2978 C CA . THR A 1 404 ? 6.373 20.161 14.998 1.00 98.44 404 THR A CA 1
ATOM 2979 C C . THR A 1 404 ? 7.849 20.375 14.716 1.00 98.44 404 THR A C 1
ATOM 2981 O O . THR A 1 404 ? 8.537 21.054 15.477 1.00 98.44 404 THR A O 1
ATOM 2984 N N . ALA A 1 405 ? 8.305 19.878 13.573 1.00 97.88 405 ALA A N 1
ATOM 2985 C CA . ALA A 1 405 ? 9.578 20.238 12.963 1.00 97.88 405 ALA A CA 1
ATOM 2986 C C . ALA A 1 405 ? 9.359 20.802 11.552 1.00 97.88 405 ALA A C 1
ATOM 2988 O O . ALA A 1 405 ? 8.237 20.875 11.051 1.00 97.88 405 ALA A O 1
ATOM 2989 N N . THR A 1 406 ? 10.442 21.246 10.921 1.00 97.88 406 THR A N 1
ATOM 2990 C CA . THR A 1 406 ? 10.461 21.645 9.512 1.00 97.88 406 THR A CA 1
ATOM 2991 C C . THR A 1 406 ? 11.536 20.839 8.806 1.00 97.88 406 THR A C 1
ATOM 2993 O O . THR A 1 406 ? 12.696 20.888 9.212 1.00 97.88 406 THR A O 1
ATOM 2996 N N . ASN A 1 407 ? 11.154 20.108 7.761 1.00 97.56 407 ASN A N 1
ATOM 2997 C CA . ASN A 1 407 ? 12.048 19.203 7.043 1.00 97.56 407 ASN A CA 1
ATOM 2998 C C . ASN A 1 407 ? 12.034 19.494 5.531 1.00 97.56 407 ASN A C 1
ATOM 3000 O O . ASN A 1 407 ? 10.972 19.826 4.983 1.00 97.56 407 ASN A O 1
ATOM 3004 N N . PRO A 1 408 ? 13.184 19.359 4.847 1.00 96.44 408 PRO A N 1
ATOM 3005 C CA . PRO A 1 408 ? 13.274 19.543 3.406 1.00 96.44 408 PRO A CA 1
ATOM 3006 C C . PRO A 1 408 ? 12.731 18.318 2.664 1.00 96.44 408 PRO A C 1
ATOM 3008 O O . PRO A 1 408 ? 13.031 17.179 3.014 1.00 96.44 408 PRO A O 1
ATOM 3011 N N . HIS A 1 409 ? 11.964 18.563 1.607 1.00 96.00 409 HIS A N 1
ATOM 3012 C CA . HIS A 1 409 ? 11.475 17.544 0.682 1.00 96.00 409 HIS A CA 1
ATOM 3013 C C . HIS A 1 409 ? 11.688 18.037 -0.742 1.00 96.00 409 HIS A C 1
ATOM 3015 O O . HIS A 1 409 ? 11.500 19.215 -1.038 1.00 96.00 409 HIS A O 1
ATOM 3021 N N . GLU A 1 410 ? 12.065 17.151 -1.645 1.00 93.38 410 GLU A N 1
ATOM 3022 C CA . GLU A 1 410 ? 12.123 17.477 -3.058 1.00 93.38 410 GLU A CA 1
ATOM 3023 C C . GLU A 1 410 ? 10.709 17.564 -3.648 1.00 93.38 410 GLU A C 1
ATOM 3025 O O . GLU A 1 410 ? 9.989 16.573 -3.705 1.00 93.38 410 GLU A O 1
ATOM 3030 N N . THR A 1 411 ? 10.310 18.736 -4.137 1.00 85.50 411 THR A N 1
ATOM 3031 C CA . THR A 1 411 ? 9.025 18.917 -4.849 1.00 85.50 411 THR A CA 1
ATOM 3032 C C . THR A 1 411 ? 9.213 19.133 -6.345 1.00 85.50 411 THR A C 1
ATOM 3034 O O . THR A 1 411 ? 8.284 18.973 -7.132 1.00 85.50 411 THR A O 1
ATOM 3037 N N . THR A 1 412 ? 10.424 19.506 -6.751 1.00 83.56 412 THR A N 1
ATOM 3038 C CA . THR A 1 412 ? 10.880 19.647 -8.135 1.00 83.56 412 THR A CA 1
ATOM 3039 C C . THR A 1 412 ? 12.330 19.185 -8.186 1.00 83.56 412 THR A C 1
ATOM 3041 O O . THR A 1 412 ? 13.046 19.330 -7.197 1.00 83.56 412 THR A O 1
ATOM 3044 N N . TYR A 1 413 ? 12.769 18.641 -9.323 1.00 85.31 413 TYR A N 1
ATOM 3045 C CA . TYR A 1 413 ? 14.116 18.092 -9.496 1.00 85.31 413 TYR A CA 1
ATOM 3046 C C . TYR A 1 413 ? 15.208 18.948 -8.830 1.00 85.31 413 TYR A C 1
ATOM 3048 O O . TYR A 1 413 ? 15.369 20.134 -9.137 1.00 85.31 413 TYR A O 1
ATOM 3056 N N . ASN A 1 414 ? 15.956 18.319 -7.921 1.00 89.50 414 ASN A N 1
ATOM 3057 C CA . ASN A 1 414 ? 17.100 18.881 -7.209 1.00 89.50 414 ASN A CA 1
ATOM 3058 C C . ASN A 1 414 ? 16.803 20.183 -6.435 1.00 89.50 414 ASN A C 1
ATOM 3060 O O . ASN A 1 414 ? 17.721 20.929 -6.088 1.00 89.50 414 ASN A O 1
ATOM 3064 N N . THR A 1 415 ? 15.534 20.461 -6.136 1.00 91.44 415 THR A N 1
ATOM 3065 C CA . THR A 1 415 ? 15.096 21.668 -5.429 1.00 91.44 415 THR A CA 1
ATOM 3066 C C . THR A 1 415 ? 14.364 21.268 -4.148 1.00 91.44 415 THR A C 1
ATOM 3068 O O . THR A 1 415 ? 13.269 20.707 -4.233 1.00 91.44 415 THR A O 1
ATOM 3071 N N . PRO A 1 416 ? 14.947 21.526 -2.962 1.00 93.50 416 PRO A N 1
ATOM 3072 C CA . PRO A 1 416 ? 14.277 21.249 -1.703 1.00 93.50 416 PRO A CA 1
ATOM 3073 C C . PRO A 1 416 ? 13.248 22.335 -1.379 1.00 93.50 416 PRO A C 1
ATOM 3075 O O . PRO A 1 416 ? 13.471 23.526 -1.600 1.00 93.50 416 PRO A O 1
ATOM 3078 N N . GLU A 1 417 ? 12.148 21.907 -0.783 1.00 94.62 417 GLU A N 1
ATOM 3079 C CA . GLU A 1 417 ? 11.083 22.737 -0.245 1.00 94.62 417 GLU A CA 1
ATOM 3080 C C . GLU A 1 417 ? 10.768 22.276 1.182 1.00 94.62 417 GLU A C 1
ATOM 3082 O O . GLU A 1 417 ? 10.679 21.080 1.471 1.00 94.62 417 GLU A O 1
ATOM 3087 N N . ASN A 1 418 ? 10.632 23.232 2.094 1.00 96.44 418 ASN A N 1
ATOM 3088 C CA . ASN A 1 418 ? 10.385 22.946 3.499 1.00 96.44 418 ASN A CA 1
ATOM 3089 C C . ASN A 1 418 ? 8.903 22.684 3.755 1.00 96.44 418 ASN A C 1
ATOM 3091 O O . ASN A 1 418 ? 8.059 23.479 3.353 1.00 96.44 418 ASN A O 1
ATOM 3095 N N . HIS A 1 419 ? 8.618 21.632 4.515 1.00 97.94 419 HIS A N 1
ATOM 3096 C CA . HIS A 1 419 ? 7.274 21.296 4.972 1.00 97.94 419 HIS A CA 1
ATOM 3097 C C . HIS A 1 419 ? 7.265 21.059 6.480 1.00 97.94 419 HIS A C 1
ATOM 3099 O O . HIS A 1 419 ? 8.293 20.718 7.075 1.00 97.94 419 HIS A O 1
ATOM 3105 N N . THR A 1 420 ? 6.104 21.251 7.099 1.00 98.62 420 THR A N 1
ATOM 3106 C CA . THR A 1 420 ? 5.914 20.989 8.525 1.00 98.62 420 THR A CA 1
ATOM 3107 C C . THR A 1 420 ? 5.741 19.496 8.774 1.00 98.62 420 THR A C 1
ATOM 3109 O O . THR A 1 420 ? 4.911 18.843 8.143 1.00 98.62 420 THR A O 1
ATOM 3112 N N . THR A 1 421 ? 6.496 18.983 9.739 1.00 98.69 421 THR A N 1
ATOM 3113 C CA . THR A 1 421 ? 6.439 17.596 10.205 1.00 98.69 421 THR A CA 1
ATOM 3114 C C . THR A 1 421 ? 5.762 17.564 11.566 1.00 98.69 421 THR A C 1
ATOM 3116 O O . THR A 1 421 ? 6.192 18.283 12.467 1.00 98.69 421 THR A O 1
ATOM 3119 N N . LEU A 1 422 ? 4.736 16.735 11.740 1.00 98.75 422 LEU A N 1
ATOM 3120 C CA . LEU A 1 422 ? 4.138 16.452 13.046 1.00 98.75 422 LEU A CA 1
ATOM 3121 C C . LEU A 1 422 ? 4.994 15.418 13.778 1.00 98.75 422 LEU A C 1
ATOM 3123 O O . LEU A 1 422 ? 5.335 14.390 13.196 1.00 98.75 422 LEU A O 1
ATOM 3127 N N . LEU A 1 423 ? 5.307 15.677 15.047 1.00 98.69 423 LEU A N 1
ATOM 3128 C CA . LEU A 1 423 ? 6.087 14.801 15.917 1.00 98.69 423 LEU A CA 1
ATOM 3129 C C . LEU A 1 423 ? 5.262 14.430 17.150 1.00 98.69 423 LEU A C 1
ATOM 3131 O O . LEU A 1 423 ? 4.810 15.313 17.880 1.00 98.69 423 LEU A O 1
ATOM 3135 N N . VAL A 1 424 ? 5.112 13.129 17.403 1.00 98.50 424 VAL A N 1
ATOM 3136 C CA . VAL A 1 424 ? 4.461 12.602 18.609 1.00 98.50 424 VAL A CA 1
ATOM 3137 C C . VAL A 1 424 ? 5.418 11.684 19.336 1.00 98.50 424 VAL A C 1
ATOM 3139 O O . VAL A 1 424 ? 5.725 10.588 18.868 1.00 98.50 424 VAL A O 1
ATOM 3142 N N . GLN A 1 425 ? 5.902 12.138 20.483 1.00 98.12 425 GLN A N 1
ATOM 3143 C CA . GLN A 1 425 ? 6.916 11.434 21.248 1.00 98.12 425 GLN A CA 1
ATOM 3144 C C . GLN A 1 425 ? 6.294 10.764 22.472 1.00 98.12 425 GLN A C 1
ATOM 3146 O O . GLN A 1 425 ? 5.620 11.414 23.268 1.00 98.12 425 GLN A O 1
ATOM 3151 N N . SER A 1 426 ? 6.515 9.461 22.632 1.00 95.75 426 SER A N 1
ATOM 3152 C CA . SER A 1 426 ? 6.092 8.733 23.826 1.00 95.75 426 SER A CA 1
ATOM 3153 C C . SER A 1 426 ? 6.982 9.079 25.025 1.00 95.75 426 SER A C 1
ATOM 3155 O O . SER A 1 426 ? 8.152 9.429 24.847 1.00 95.75 426 SER A O 1
ATOM 3157 N N . PRO A 1 427 ? 6.505 8.861 26.260 1.00 93.19 427 PRO A N 1
ATOM 3158 C CA . PRO A 1 427 ? 7.396 8.690 27.401 1.00 93.19 427 PRO A CA 1
ATOM 3159 C C . PRO A 1 427 ? 8.414 7.562 27.162 1.00 93.19 427 PRO A C 1
ATOM 3161 O O . PRO A 1 427 ? 8.201 6.684 26.316 1.00 93.19 427 PRO A O 1
ATOM 3164 N N . SER A 1 428 ? 9.509 7.565 27.929 1.00 95.25 428 SER A N 1
ATOM 3165 C CA . SER A 1 428 ? 10.494 6.479 27.891 1.00 95.25 428 SER A CA 1
ATOM 3166 C C . SER A 1 428 ? 9.864 5.168 28.367 1.00 95.25 428 SER A C 1
ATOM 3168 O O . SER A 1 428 ? 9.331 5.101 29.477 1.00 95.25 428 SER A O 1
ATOM 3170 N N . ALA A 1 429 ? 9.905 4.133 27.529 1.00 95.25 429 ALA A N 1
ATOM 3171 C CA . ALA A 1 429 ? 9.282 2.846 27.818 1.00 95.25 429 ALA A CA 1
ATOM 3172 C C . ALA A 1 429 ? 9.959 1.692 27.064 1.00 95.25 429 ALA A C 1
ATOM 3174 O O . ALA A 1 429 ? 10.577 1.873 26.016 1.00 95.25 429 ALA A O 1
ATOM 3175 N N . THR A 1 430 ? 9.823 0.470 27.582 1.00 96.50 430 THR A N 1
ATOM 3176 C CA . THR A 1 430 ? 10.227 -0.753 26.862 1.00 96.50 430 THR A CA 1
ATOM 3177 C C . THR A 1 430 ? 9.204 -1.155 25.804 1.00 96.50 430 THR A C 1
ATOM 3179 O O . THR A 1 430 ? 9.545 -1.856 24.857 1.00 96.50 430 THR A O 1
ATOM 3182 N N . GLN A 1 431 ? 7.949 -0.729 25.953 1.00 95.69 431 GLN A N 1
ATOM 3183 C CA . GLN A 1 431 ? 6.863 -0.998 25.021 1.00 95.69 431 GLN A CA 1
ATOM 3184 C C . GLN A 1 431 ? 5.955 0.223 24.914 1.00 95.69 431 GLN A C 1
ATOM 3186 O O . GLN A 1 431 ? 5.665 0.873 25.916 1.00 95.69 431 GLN A O 1
ATOM 3191 N N . THR A 1 432 ? 5.474 0.505 23.709 1.00 96.12 432 THR A N 1
ATOM 3192 C CA . THR A 1 432 ? 4.420 1.495 23.474 1.00 96.12 432 THR A CA 1
ATOM 3193 C C . THR A 1 432 ? 3.595 1.087 22.259 1.00 96.12 432 THR A C 1
ATOM 3195 O O . THR A 1 432 ? 4.072 0.346 21.395 1.00 96.12 432 THR A O 1
ATOM 3198 N N . GLN A 1 433 ? 2.348 1.539 22.202 1.00 96.81 433 GLN A N 1
ATOM 3199 C CA . GLN A 1 433 ? 1.539 1.510 20.991 1.00 96.81 433 GLN A CA 1
ATOM 3200 C C . GLN A 1 433 ? 1.272 2.945 20.564 1.00 96.81 433 GLN A C 1
ATOM 3202 O O . GLN A 1 433 ? 0.861 3.755 21.395 1.00 96.81 433 GLN A O 1
ATOM 3207 N N . PHE A 1 434 ? 1.441 3.237 19.281 1.00 98.31 434 PHE A N 1
ATOM 3208 C CA . PHE A 1 434 ? 0.843 4.414 18.656 1.00 98.31 434 PHE A CA 1
ATOM 3209 C C . PHE A 1 434 ? -0.396 3.995 17.873 1.00 98.31 434 PHE A C 1
ATOM 3211 O O . PHE A 1 434 ? -0.416 2.910 17.293 1.00 98.31 434 PHE A O 1
ATOM 3218 N N . LEU A 1 435 ? -1.410 4.855 17.839 1.00 98.44 435 LEU A N 1
ATOM 3219 C CA . LEU A 1 435 ? -2.581 4.691 16.985 1.00 98.44 435 LEU A CA 1
ATOM 3220 C C . LEU A 1 435 ? -2.897 6.018 16.296 1.00 98.44 435 LEU A C 1
ATOM 3222 O O . LEU A 1 435 ? -3.260 6.991 16.957 1.00 98.44 435 LEU A O 1
ATOM 3226 N N . ALA A 1 436 ? -2.749 6.036 14.975 1.00 98.56 436 ALA A N 1
ATOM 3227 C CA . ALA A 1 436 ? -3.013 7.183 14.119 1.00 98.56 436 ALA A CA 1
ATOM 3228 C C . ALA A 1 436 ? -4.258 6.951 13.260 1.00 98.56 436 ALA A C 1
ATOM 3230 O O . ALA A 1 436 ? -4.458 5.844 12.757 1.00 98.56 436 ALA A O 1
ATOM 3231 N N . ALA A 1 437 ? -5.029 8.005 13.012 1.00 98.56 437 ALA A N 1
ATOM 3232 C CA . ALA A 1 437 ? -6.030 8.068 11.961 1.00 98.56 437 ALA A CA 1
ATOM 3233 C C . ALA A 1 437 ? -5.642 9.148 10.940 1.00 98.56 437 ALA A C 1
ATOM 3235 O O . ALA A 1 437 ? -5.420 10.300 11.311 1.00 98.56 437 ALA A O 1
ATOM 3236 N N . LEU A 1 438 ? -5.552 8.770 9.662 1.00 98.75 438 LEU A N 1
ATOM 3237 C CA . LEU A 1 438 ? -5.197 9.657 8.552 1.00 98.75 438 LEU A CA 1
ATOM 3238 C C . LEU A 1 438 ? -6.393 9.831 7.616 1.00 98.75 438 LEU A C 1
ATOM 3240 O O . LEU A 1 438 ? -6.778 8.888 6.918 1.00 98.75 438 LEU A O 1
ATOM 3244 N N . TYR A 1 439 ? -6.947 11.041 7.586 1.00 97.81 439 TYR A N 1
ATOM 3245 C CA . TYR A 1 439 ? -8.158 11.377 6.845 1.00 97.81 439 TYR A CA 1
ATOM 3246 C C . TYR A 1 439 ? -7.880 12.368 5.713 1.00 97.81 439 TYR A C 1
ATOM 3248 O O . TYR A 1 439 ? -7.692 13.560 5.975 1.00 97.81 439 TYR A O 1
ATOM 3256 N N . PRO A 1 440 ? -7.897 11.913 4.449 1.00 97.19 440 PRO A N 1
ATOM 3257 C CA . PRO A 1 440 ? -8.008 12.814 3.314 1.00 97.19 440 PRO A CA 1
ATOM 3258 C C . PRO A 1 440 ? -9.445 13.354 3.191 1.00 97.19 440 PRO A C 1
ATOM 3260 O O . PRO A 1 440 ? -10.404 12.583 3.221 1.00 97.19 440 PRO A O 1
ATOM 3263 N N . TYR A 1 441 ? -9.614 14.666 3.017 1.00 95.31 441 TYR A N 1
ATOM 3264 C CA . TYR A 1 441 ? -10.927 15.292 2.806 1.00 95.31 441 TYR A CA 1
ATOM 3265 C C . TYR A 1 441 ? -10.831 16.574 1.965 1.00 95.31 441 TYR A C 1
ATOM 3267 O O . TYR A 1 441 ? -9.762 17.159 1.825 1.00 95.31 441 TYR A O 1
ATOM 3275 N N . THR A 1 442 ? -11.952 17.020 1.391 1.00 93.75 442 THR A N 1
ATOM 3276 C CA . THR A 1 442 ? -12.021 18.238 0.550 1.00 93.75 442 THR A CA 1
ATOM 3277 C C . THR A 1 442 ? -12.981 19.301 1.077 1.00 93.75 442 THR A C 1
ATOM 3279 O O . THR A 1 442 ? -12.883 20.462 0.692 1.00 93.75 442 THR A O 1
ATOM 3282 N N . THR A 1 443 ? -13.933 18.921 1.934 1.00 87.62 443 THR A N 1
ATOM 3283 C CA . THR A 1 443 ? -15.008 19.813 2.393 1.00 87.62 443 THR A CA 1
ATOM 3284 C C . THR A 1 443 ? -15.104 19.844 3.911 1.00 87.62 443 THR A C 1
ATOM 3286 O O . THR A 1 443 ? -14.678 20.819 4.523 1.00 87.62 443 THR A O 1
ATOM 3289 N N . GLN A 1 444 ? -15.643 18.790 4.525 1.00 87.56 444 GLN A N 1
ATOM 3290 C CA . GLN A 1 444 ? -15.804 18.705 5.974 1.00 87.56 444 GLN A CA 1
ATOM 3291 C C . GLN A 1 444 ? -14.736 17.800 6.600 1.00 87.56 444 GLN A C 1
ATOM 3293 O O . GLN A 1 444 ? -14.590 16.658 6.153 1.00 87.56 444 GLN A O 1
ATOM 3298 N N . PRO A 1 445 ? -14.001 18.282 7.620 1.00 88.62 445 PRO A N 1
ATOM 3299 C CA . PRO A 1 445 ? -13.101 17.431 8.381 1.00 88.62 445 PRO A CA 1
ATOM 3300 C C . PRO A 1 445 ? -13.908 16.405 9.193 1.00 88.62 445 PRO A C 1
ATOM 3302 O O . PRO A 1 445 ? -15.011 16.716 9.658 1.00 88.62 445 PRO A O 1
ATOM 3305 N N . PRO A 1 446 ? -13.374 15.191 9.401 1.00 89.69 446 PRO A N 1
ATOM 3306 C CA . PRO A 1 446 ? -13.952 14.254 10.361 1.00 89.69 446 PRO A CA 1
ATOM 3307 C C . PRO A 1 446 ? -13.832 14.822 11.784 1.00 89.69 446 PRO A C 1
ATOM 3309 O O . PRO A 1 446 ? -13.043 15.732 12.034 1.00 89.69 446 PRO A O 1
ATOM 3312 N N . GLN A 1 447 ? -14.600 14.280 12.725 1.00 93.12 447 GLN A N 1
ATOM 3313 C CA . GLN A 1 447 ? -14.401 14.554 14.149 1.00 93.12 447 GLN A CA 1
ATOM 3314 C C . GLN A 1 447 ? -13.709 13.354 14.776 1.00 93.12 447 GLN A C 1
ATOM 3316 O O . GLN A 1 447 ? -14.252 12.251 14.712 1.00 93.12 447 GLN A O 1
ATOM 3321 N N . VAL A 1 448 ? -12.527 13.551 15.357 1.00 94.88 448 VAL A N 1
ATOM 3322 C CA . VAL A 1 448 ? -11.760 12.483 16.005 1.00 94.88 448 VAL A CA 1
ATOM 3323 C C . VAL A 1 448 ? -11.465 12.877 17.448 1.00 94.88 448 VAL A C 1
ATOM 3325 O O . VAL A 1 448 ? -11.172 14.027 17.751 1.00 94.88 448 VAL A O 1
ATOM 3328 N N . ALA A 1 449 ? -11.586 11.921 18.362 1.00 93.69 449 ALA A N 1
ATOM 3329 C CA . ALA A 1 449 ? -11.295 12.107 19.775 1.00 93.69 449 ALA A CA 1
ATOM 3330 C C . ALA A 1 449 ? -10.337 11.019 20.257 1.00 93.69 449 ALA A C 1
ATOM 3332 O O . ALA A 1 449 ? -10.501 9.844 19.932 1.00 93.69 449 ALA A O 1
ATOM 3333 N N . THR A 1 450 ? -9.352 11.396 21.075 1.00 94.06 450 THR A N 1
ATOM 3334 C CA . THR A 1 450 ? -8.534 10.428 21.815 1.00 94.06 450 THR A CA 1
ATOM 3335 C C . THR A 1 450 ? -9.322 9.862 22.987 1.00 94.06 450 THR A C 1
ATOM 3337 O O . THR A 1 450 ? -9.882 10.603 23.791 1.00 94.06 450 THR A O 1
ATOM 3340 N N . THR A 1 451 ? -9.299 8.541 23.113 1.00 92.88 451 THR A N 1
ATOM 3341 C CA . THR A 1 451 ? -10.027 7.773 24.132 1.00 92.88 451 THR A CA 1
ATOM 3342 C C . THR A 1 451 ? -9.096 6.810 24.882 1.00 92.88 451 THR A C 1
ATOM 3344 O O . THR A 1 451 ? -9.543 5.931 25.620 1.00 92.88 451 THR A O 1
ATOM 3347 N N . SER A 1 452 ? -7.781 6.986 24.686 1.00 92.06 452 SER A N 1
ATOM 3348 C CA . SER A 1 452 ? -6.695 6.194 25.266 1.00 92.06 452 SER A CA 1
ATOM 3349 C C . SER A 1 452 ? -6.820 6.023 26.775 1.00 92.06 452 SER A C 1
ATOM 3351 O O . SER A 1 452 ? -7.163 6.948 27.512 1.00 92.06 452 SER A O 1
ATOM 3353 N N . GLN A 1 453 ? -6.455 4.832 27.239 1.00 88.00 453 GLN A N 1
ATOM 3354 C CA . GLN A 1 453 ? -6.321 4.501 28.653 1.00 88.00 453 GLN A CA 1
ATOM 3355 C C . GLN A 1 453 ? -4.862 4.158 28.967 1.00 88.00 453 GLN A C 1
ATOM 3357 O O . GLN A 1 453 ? -4.000 4.127 28.091 1.00 88.00 453 GLN A O 1
ATOM 3362 N N . ALA A 1 454 ? -4.566 3.841 30.229 1.00 87.56 454 ALA A N 1
ATOM 3363 C CA . ALA A 1 454 ? -3.208 3.487 30.642 1.00 87.56 454 ALA A CA 1
ATOM 3364 C C . ALA A 1 454 ? -2.600 2.345 29.797 1.00 87.56 454 ALA A C 1
ATOM 3366 O O . ALA A 1 454 ? -1.420 2.392 29.464 1.00 87.56 454 ALA A O 1
ATOM 3367 N N . ALA A 1 455 ? -3.408 1.348 29.418 1.00 89.56 455 ALA A N 1
ATOM 3368 C CA . ALA A 1 455 ? -2.959 0.167 28.675 1.00 89.56 455 ALA A CA 1
ATOM 3369 C C . ALA A 1 455 ? -3.305 0.185 27.174 1.00 89.56 455 ALA A C 1
ATOM 3371 O O . ALA A 1 455 ? -2.928 -0.747 26.462 1.00 89.56 455 ALA A O 1
ATOM 3372 N N . THR A 1 456 ? -4.023 1.204 26.686 1.00 93.19 456 THR A N 1
ATOM 3373 C CA . THR A 1 456 ? -4.532 1.243 25.306 1.00 93.19 456 THR A CA 1
ATOM 3374 C C . THR A 1 456 ? -4.262 2.592 24.642 1.00 93.19 456 THR A C 1
ATOM 3376 O O . THR A 1 456 ? -4.500 3.644 25.230 1.00 93.19 456 THR A O 1
ATOM 3379 N N . ALA A 1 457 ? -3.788 2.567 23.397 1.00 95.31 457 ALA A N 1
ATOM 3380 C CA . ALA A 1 457 ? -3.840 3.719 22.501 1.00 95.31 457 ALA A CA 1
ATOM 3381 C C . ALA A 1 457 ? -5.184 3.645 21.777 1.00 95.31 457 ALA A C 1
ATOM 3383 O O . ALA A 1 457 ? -5.409 2.677 21.052 1.00 95.31 457 ALA A O 1
ATOM 3384 N N . ALA A 1 458 ? -6.086 4.595 22.003 1.00 95.62 458 ALA A N 1
ATOM 3385 C CA . ALA A 1 458 ? -7.461 4.504 21.529 1.00 95.62 458 ALA A CA 1
ATOM 3386 C C . ALA A 1 458 ? -7.983 5.834 20.983 1.00 95.62 458 ALA A C 1
ATOM 3388 O O . ALA A 1 458 ? -7.654 6.915 21.484 1.00 95.62 458 ALA A O 1
ATOM 3389 N N . LEU A 1 459 ? -8.798 5.740 19.938 1.00 95.75 459 LEU A N 1
ATOM 3390 C CA . LEU A 1 459 ? -9.493 6.868 19.344 1.00 95.75 459 LEU A CA 1
ATOM 3391 C C . LEU A 1 459 ? -10.901 6.473 18.906 1.00 95.75 459 LEU A C 1
ATOM 3393 O O . LEU A 1 459 ? -11.180 5.307 18.611 1.00 95.75 459 LEU A O 1
ATOM 3397 N N . ALA A 1 460 ? -11.763 7.475 18.816 1.00 94.88 460 ALA A N 1
ATOM 3398 C CA . ALA A 1 460 ? -13.084 7.372 18.228 1.00 94.88 460 ALA A CA 1
ATOM 3399 C C . ALA A 1 460 ? -13.238 8.437 17.144 1.00 94.88 460 ALA A C 1
ATOM 3401 O O . ALA A 1 460 ? -12.778 9.566 17.319 1.00 94.88 460 ALA A O 1
ATOM 3402 N N . ALA A 1 461 ? -13.869 8.083 16.032 1.00 93.81 461 ALA A N 1
ATOM 3403 C CA . ALA A 1 461 ? -14.129 8.990 14.930 1.00 93.81 461 ALA A CA 1
ATOM 3404 C C . ALA A 1 461 ? -15.614 8.995 14.574 1.00 93.81 461 ALA A C 1
ATOM 3406 O O . ALA A 1 461 ? -16.232 7.942 14.425 1.00 93.81 461 ALA A O 1
ATOM 3407 N N . THR A 1 462 ? -16.168 10.189 14.400 1.00 90.75 462 THR A N 1
ATOM 3408 C CA . THR A 1 462 ? -17.558 10.390 14.001 1.00 90.75 462 THR A CA 1
ATOM 3409 C C . THR A 1 462 ? -17.597 11.038 12.626 1.00 90.75 462 THR A C 1
ATOM 3411 O O . THR A 1 462 ? -16.985 12.080 12.376 1.00 90.75 462 THR A O 1
ATOM 3414 N N . SER A 1 463 ? -18.343 10.405 11.728 1.00 85.06 463 SER A N 1
ATOM 3415 C CA . SER A 1 463 ? -18.652 10.883 10.383 1.00 85.06 463 SER A CA 1
ATOM 3416 C C . SER A 1 463 ? -20.172 10.882 10.181 1.00 85.06 463 SER A C 1
ATOM 3418 O O . SER A 1 463 ? -20.874 10.211 10.937 1.00 85.06 463 SER A O 1
ATOM 3420 N N . PRO A 1 464 ? -20.715 11.561 9.153 1.00 80.12 464 PRO A N 1
ATOM 3421 C CA . PRO A 1 464 ? -22.161 11.580 8.918 1.00 80.12 464 PRO A CA 1
ATOM 3422 C C . PRO A 1 464 ? -22.819 10.194 8.793 1.00 80.12 464 PRO A C 1
ATOM 3424 O O . PRO A 1 464 ? -24.017 10.079 9.023 1.00 80.12 464 PRO A O 1
ATOM 3427 N N . GLY A 1 465 ? -22.064 9.153 8.414 1.00 88.06 465 GLY A N 1
ATOM 3428 C CA . GLY A 1 465 ? -22.594 7.795 8.243 1.00 88.06 465 GLY A CA 1
ATOM 3429 C C . GLY A 1 465 ? -22.221 6.800 9.343 1.00 88.06 465 GLY A C 1
ATOM 3430 O O . GLY A 1 465 ? -22.921 5.801 9.500 1.00 88.06 465 GLY A O 1
ATOM 3431 N N . PHE A 1 466 ? -21.133 7.040 10.082 1.00 93.69 466 PHE A N 1
ATOM 3432 C CA . PHE A 1 466 ? -20.539 6.040 10.972 1.00 93.69 466 PHE A CA 1
ATOM 3433 C C . PHE A 1 466 ? -19.933 6.656 12.228 1.00 93.69 466 PHE A C 1
ATOM 3435 O O . PHE A 1 466 ? -19.331 7.733 12.168 1.00 93.69 466 PHE A O 1
ATOM 3442 N N . VAL A 1 467 ? -20.019 5.899 13.320 1.00 93.88 467 VAL A N 1
ATOM 3443 C CA . VAL A 1 467 ? -19.225 6.082 14.534 1.00 93.88 467 VAL A CA 1
ATOM 3444 C C . VAL A 1 467 ? -18.256 4.911 14.630 1.00 93.88 467 VAL A C 1
ATOM 3446 O O . VAL A 1 467 ? -18.659 3.755 14.779 1.00 93.88 467 VAL A O 1
ATOM 3449 N N . ASP A 1 468 ? -16.972 5.218 14.517 1.00 95.81 468 ASP A N 1
ATOM 3450 C CA . ASP A 1 468 ? -15.882 4.256 14.527 1.00 95.81 468 ASP A CA 1
ATOM 3451 C C . ASP A 1 468 ? -15.094 4.359 15.832 1.00 95.81 468 ASP A C 1
ATOM 3453 O O . ASP A 1 468 ? -14.779 5.451 16.298 1.00 95.81 468 ASP A O 1
ATOM 3457 N N . VAL A 1 469 ? -14.712 3.219 16.394 1.00 96.19 469 VAL A N 1
ATOM 3458 C CA . VAL A 1 469 ? -13.845 3.113 17.570 1.00 96.19 469 VAL A CA 1
ATOM 3459 C C . VAL A 1 469 ? -12.695 2.176 17.242 1.00 96.19 469 VAL A C 1
ATOM 3461 O O . VAL A 1 469 ? -12.904 1.076 16.726 1.00 96.19 469 VAL A O 1
ATOM 3464 N N . ALA A 1 470 ? -11.475 2.597 17.560 1.00 97.44 470 ALA A N 1
ATOM 3465 C CA . ALA A 1 470 ? -10.275 1.798 17.376 1.00 97.44 470 ALA A CA 1
ATOM 3466 C C . ALA A 1 470 ? -9.377 1.873 18.609 1.00 97.44 470 ALA A C 1
ATOM 3468 O O . ALA A 1 470 ? -9.197 2.942 19.189 1.00 97.44 470 ALA A O 1
ATOM 3469 N N . PHE A 1 471 ? -8.774 0.747 18.987 1.00 96.75 471 PHE A N 1
ATOM 3470 C CA . PHE A 1 471 ? -7.782 0.722 20.057 1.00 96.75 471 PHE A CA 1
ATOM 3471 C C . PHE A 1 471 ? -6.724 -0.360 19.855 1.00 96.75 471 PHE A C 1
ATOM 3473 O O . PHE A 1 471 ? -7.021 -1.485 19.445 1.00 96.75 471 PHE A O 1
ATOM 3480 N N . ALA A 1 472 ? -5.480 -0.004 20.165 1.00 96.75 472 ALA A N 1
ATOM 3481 C CA . ALA A 1 472 ? -4.308 -0.864 20.119 1.00 96.75 472 ALA A CA 1
ATOM 3482 C C . ALA A 1 472 ? -3.736 -1.080 21.526 1.00 96.75 472 ALA A C 1
ATOM 3484 O O . ALA A 1 472 ? -3.767 -0.182 22.371 1.00 96.75 472 ALA A O 1
ATOM 3485 N N . GLN A 1 473 ? -3.203 -2.276 21.770 1.00 94.94 473 GLN A N 1
ATOM 3486 C CA . GLN A 1 473 ? -2.710 -2.704 23.079 1.00 94.94 473 GLN A CA 1
ATOM 3487 C C . GLN A 1 473 ? -1.601 -3.753 22.957 1.00 94.94 473 GLN A C 1
ATOM 3489 O O . GLN A 1 473 ? -1.543 -4.513 21.990 1.00 94.94 473 GLN A O 1
ATOM 3494 N N . ALA A 1 474 ? -0.711 -3.788 23.952 1.00 91.44 474 ALA A N 1
ATOM 3495 C CA . ALA A 1 474 ? 0.384 -4.759 24.011 1.00 91.44 474 ALA A CA 1
ATOM 3496 C C . ALA A 1 474 ? -0.055 -6.092 24.636 1.00 91.44 474 ALA A C 1
ATOM 3498 O O . ALA A 1 474 ? 0.352 -7.161 24.175 1.00 91.44 474 ALA A O 1
ATOM 3499 N N . ASP A 1 475 ? -0.890 -6.028 25.679 1.00 86.88 475 ASP A N 1
ATOM 3500 C CA . ASP A 1 475 ? -1.507 -7.210 26.264 1.00 86.88 475 ASP A CA 1
ATOM 3501 C C . ASP A 1 475 ? -2.751 -7.625 25.487 1.00 86.88 475 ASP A C 1
ATOM 3503 O O . ASP A 1 475 ? -3.305 -6.901 24.664 1.00 86.88 475 ASP A O 1
ATOM 3507 N N . SER A 1 476 ? -3.169 -8.850 25.738 1.00 87.19 476 SER A N 1
ATOM 3508 C CA . SER A 1 476 ? -4.247 -9.473 25.004 1.00 87.19 476 SER A CA 1
ATOM 3509 C C . SER A 1 476 ? -5.420 -9.813 25.920 1.00 87.19 476 SER A C 1
ATOM 3511 O O . SER A 1 476 ? -6.149 -10.775 25.681 1.00 87.19 476 SER A O 1
ATOM 3513 N N . VAL A 1 477 ? -5.543 -9.087 27.029 1.00 91.38 477 VAL A N 1
ATOM 3514 C CA . VAL A 1 477 ? -6.676 -9.189 27.943 1.00 91.38 477 VAL A CA 1
ATOM 3515 C C . VAL A 1 477 ? -7.814 -8.346 27.375 1.00 91.38 477 VAL A C 1
ATOM 3517 O O . VAL A 1 477 ? -7.593 -7.396 26.628 1.00 91.38 477 VAL A O 1
ATOM 3520 N N . LEU A 1 478 ? -9.050 -8.712 27.705 1.00 92.00 478 LEU A N 1
ATOM 3521 C CA . LEU A 1 478 ? -10.228 -7.948 27.317 1.00 92.00 478 LEU A CA 1
ATOM 3522 C C . LEU A 1 478 ? -10.151 -6.531 27.917 1.00 92.00 478 LEU A C 1
ATOM 3524 O O . LEU A 1 478 ? -10.231 -6.370 29.137 1.00 92.00 478 LEU A O 1
ATOM 3528 N N . ARG A 1 479 ? -9.992 -5.515 27.067 1.00 90.38 479 ARG A N 1
ATOM 3529 C CA . ARG A 1 479 ? -9.975 -4.094 27.446 1.00 90.38 479 ARG A CA 1
ATOM 3530 C C . ARG A 1 479 ? -11.157 -3.374 26.829 1.00 90.38 479 ARG A C 1
ATOM 3532 O O . ARG A 1 479 ? -11.620 -3.764 25.764 1.00 90.38 479 ARG A O 1
ATOM 3539 N N . ALA A 1 480 ? -11.617 -2.334 27.510 1.00 86.00 480 ALA A N 1
ATOM 3540 C CA . ALA A 1 480 ? -12.770 -1.536 27.131 1.00 86.00 480 ALA A CA 1
ATOM 3541 C C . ALA A 1 480 ? -12.345 -0.174 26.571 1.00 86.00 480 ALA A C 1
ATOM 3543 O O . ALA A 1 480 ? -11.519 0.496 27.185 1.00 86.00 480 ALA A O 1
ATOM 3544 N N . ASP A 1 481 ? -12.962 0.273 25.481 1.00 83.12 481 ASP A N 1
ATOM 3545 C CA . ASP A 1 481 ? -12.981 1.680 25.088 1.00 83.12 481 ASP A CA 1
ATOM 3546 C C . ASP A 1 481 ? -14.056 2.427 25.894 1.00 83.12 481 ASP A C 1
ATOM 3548 O O . ASP A 1 481 ? -15.248 2.143 25.787 1.00 83.12 481 ASP A O 1
ATOM 3552 N N . ALA A 1 482 ? -13.634 3.383 26.724 1.00 69.94 482 ALA A N 1
ATOM 3553 C CA . ALA A 1 482 ? -14.517 4.138 27.622 1.00 69.94 482 ALA A CA 1
ATOM 3554 C C . ALA A 1 482 ? -14.848 5.541 27.081 1.00 69.94 482 ALA A C 1
ATOM 3556 O O . ALA A 1 482 ? -15.074 6.469 27.854 1.00 69.94 482 ALA A O 1
ATOM 3557 N N . SER A 1 483 ? -14.850 5.705 25.756 1.00 70.06 483 SER A N 1
ATOM 3558 C CA . SER A 1 483 ? -15.011 6.996 25.079 1.00 70.06 483 SER A CA 1
ATOM 3559 C C . SER A 1 483 ? -16.367 7.673 25.283 1.00 70.06 483 SER A C 1
ATOM 3561 O O . SER A 1 483 ? -16.477 8.889 25.139 1.00 70.06 483 SER A O 1
ATOM 3563 N N . GLY A 1 484 ? -17.412 6.883 25.552 1.00 72.75 484 GLY A N 1
ATOM 3564 C CA . GLY A 1 484 ? -18.802 7.344 25.569 1.00 72.75 484 GLY A CA 1
ATOM 3565 C C . GLY A 1 484 ? -19.326 7.815 24.204 1.00 72.75 484 GLY A C 1
ATOM 3566 O O . GLY A 1 484 ? -20.421 8.366 24.150 1.00 72.75 484 GLY A O 1
ATOM 3567 N N . GLN A 1 485 ? -18.565 7.622 23.115 1.00 77.31 485 GLN A N 1
ATOM 3568 C CA . GLN A 1 485 ? -18.965 8.025 21.758 1.00 77.31 485 GLN A CA 1
ATOM 3569 C C . GLN A 1 485 ? -19.969 7.050 21.141 1.00 77.31 485 GLN A C 1
ATOM 3571 O O . GLN A 1 485 ? -20.797 7.437 20.322 1.00 77.31 485 GLN A O 1
ATOM 3576 N N . LEU A 1 486 ? -19.921 5.786 21.563 1.00 78.12 486 LEU A N 1
ATOM 3577 C CA . LEU A 1 486 ? -20.959 4.806 21.276 1.00 78.12 486 LEU A CA 1
ATOM 3578 C C . LEU A 1 486 ? -21.924 4.691 22.466 1.00 78.12 486 LEU A C 1
ATOM 3580 O O . LEU A 1 486 ? -21.494 4.851 23.613 1.00 78.12 486 LEU A O 1
ATOM 3584 N N . PRO A 1 487 ? -23.204 4.331 22.229 1.00 75.94 487 PRO A N 1
ATOM 3585 C CA . PRO A 1 487 ? -24.186 4.131 23.300 1.00 75.94 487 PRO A CA 1
ATOM 3586 C C . PRO A 1 487 ? -23.756 3.101 24.352 1.00 75.94 487 PRO A C 1
ATOM 3588 O O . PRO A 1 487 ? -24.211 3.138 25.494 1.00 75.94 487 PRO A O 1
ATOM 3591 N N . GLN A 1 488 ? -22.896 2.157 23.962 1.00 84.00 488 GLN A N 1
ATOM 3592 C CA . GLN A 1 488 ? -22.337 1.137 24.834 1.00 84.00 488 GLN A CA 1
ATOM 3593 C C . GLN A 1 488 ? -20.832 1.004 24.608 1.00 84.00 488 GLN A C 1
ATOM 3595 O O . GLN A 1 488 ? -20.334 1.119 23.490 1.00 84.00 488 GLN A O 1
ATOM 3600 N N . VAL A 1 489 ? -20.125 0.707 25.695 1.00 90.00 489 VAL A N 1
ATOM 3601 C CA . VAL A 1 489 ? -18.681 0.460 25.720 1.00 90.00 489 VAL A CA 1
ATOM 3602 C C . VAL A 1 489 ? -18.323 -0.734 24.837 1.00 90.00 489 VAL A C 1
ATOM 3604 O O . VAL A 1 489 ? -18.904 -1.808 24.982 1.00 90.00 489 VAL A O 1
ATOM 3607 N N . VAL A 1 490 ? -17.327 -0.576 23.968 1.00 93.62 490 VAL A N 1
ATOM 3608 C CA . VAL A 1 490 ? -16.761 -1.683 23.183 1.00 93.62 490 VAL A CA 1
ATOM 3609 C C . VAL A 1 490 ? -15.620 -2.302 23.977 1.00 93.62 490 VAL A C 1
ATOM 3611 O O . VAL A 1 490 ? -14.795 -1.577 24.517 1.00 93.62 490 VAL A O 1
ATOM 3614 N N . SER A 1 491 ? -15.540 -3.628 24.076 1.00 95.75 491 SER A N 1
ATOM 3615 C CA . SER A 1 491 ? -14.386 -4.307 24.677 1.00 95.75 491 SER A CA 1
ATOM 3616 C C . SER A 1 491 ? -13.865 -5.443 23.811 1.00 95.75 491 SER A C 1
ATOM 3618 O O . SER A 1 491 ? -14.662 -6.208 23.276 1.00 95.75 491 SER A O 1
ATOM 3620 N N . ALA A 1 492 ? -12.545 -5.585 23.696 1.00 97.25 492 ALA A N 1
ATOM 3621 C CA . ALA A 1 492 ? -11.906 -6.628 22.894 1.00 97.25 492 ALA A CA 1
ATOM 3622 C C . ALA A 1 492 ? -10.533 -7.035 23.454 1.00 97.25 492 ALA A C 1
ATOM 3624 O O . ALA A 1 492 ? -9.948 -6.324 24.270 1.00 97.25 492 ALA A O 1
ATOM 3625 N N . ASP A 1 493 ? -10.054 -8.215 23.059 1.00 97.56 493 ASP A N 1
ATOM 3626 C CA . ASP A 1 493 ? -8.823 -8.847 23.563 1.00 97.56 493 ASP A CA 1
ATOM 3627 C C . ASP A 1 493 ? -7.715 -8.976 22.492 1.00 97.56 493 ASP A C 1
ATOM 3629 O O . ASP A 1 493 ? -6.700 -9.663 22.697 1.00 97.56 493 ASP A O 1
ATOM 3633 N N . GLY A 1 494 ? -7.936 -8.374 21.321 1.00 97.50 494 GLY A N 1
ATOM 3634 C CA . GLY A 1 494 ? -6.977 -8.316 20.226 1.00 97.50 494 GLY A CA 1
ATOM 3635 C C . GLY A 1 494 ? -5.908 -7.250 20.448 1.00 97.50 494 GLY A C 1
ATOM 3636 O O . GLY A 1 494 ? -6.062 -6.345 21.264 1.00 97.50 494 GLY A O 1
ATOM 3637 N N . GLN A 1 495 ? -4.810 -7.344 19.703 1.00 96.75 495 GLN A N 1
ATOM 3638 C CA . GLN A 1 495 ? -3.717 -6.362 19.775 1.00 96.75 495 GLN A CA 1
ATOM 3639 C C . GLN A 1 495 ? -4.034 -5.060 19.025 1.00 96.75 495 GLN A C 1
ATOM 3641 O O . GLN A 1 495 ? -3.509 -4.001 19.363 1.00 96.75 495 GLN A O 1
ATOM 3646 N N . LEU A 1 496 ? -4.889 -5.143 18.007 1.00 98.00 496 LEU A N 1
ATOM 3647 C CA . LEU A 1 496 ? -5.512 -4.020 17.316 1.00 98.00 496 LEU A CA 1
ATOM 3648 C C . LEU A 1 496 ? -6.984 -4.366 17.125 1.00 98.00 496 LEU A C 1
ATOM 3650 O O . LEU A 1 496 ? -7.308 -5.436 16.608 1.00 98.00 496 LEU A O 1
ATOM 3654 N N . ASN A 1 497 ? -7.859 -3.465 17.545 1.00 98.12 497 ASN A N 1
ATOM 3655 C CA . ASN A 1 497 ? -9.298 -3.665 17.543 1.00 98.12 497 ASN A CA 1
ATOM 3656 C C . ASN A 1 497 ? -9.968 -2.488 16.846 1.00 98.12 497 ASN A C 1
ATOM 3658 O O . ASN A 1 497 ? -9.543 -1.343 17.001 1.00 98.12 497 ASN A O 1
ATOM 3662 N N . PHE A 1 498 ? -11.018 -2.783 16.095 1.00 98.12 498 PHE A N 1
ATOM 3663 C CA . PHE A 1 498 ? -11.838 -1.816 15.388 1.00 98.12 498 PHE A CA 1
ATOM 3664 C C . PHE A 1 498 ? -13.297 -2.253 15.455 1.00 98.12 498 PHE A C 1
ATOM 3666 O O . PHE A 1 498 ? -13.616 -3.423 15.231 1.00 98.12 498 PHE A O 1
ATOM 3673 N N . TYR A 1 499 ? -14.180 -1.306 15.736 1.00 97.50 499 TYR A N 1
ATOM 3674 C CA . TYR A 1 499 ? -15.620 -1.491 15.710 1.00 97.50 499 TYR A CA 1
ATOM 3675 C C . TYR A 1 499 ? -16.273 -0.258 15.101 1.00 97.50 499 TYR A C 1
ATOM 3677 O O . TYR A 1 499 ? -15.883 0.867 15.396 1.00 97.50 499 TYR A O 1
ATOM 3685 N N . SER A 1 500 ? -17.277 -0.481 14.269 1.00 96.44 500 SER A N 1
ATOM 3686 C CA . SER A 1 500 ? -18.018 0.554 13.571 1.00 96.44 500 SER A CA 1
ATOM 3687 C C . SER A 1 500 ? -19.507 0.290 13.700 1.00 96.44 500 SER A C 1
ATOM 3689 O O . SER A 1 500 ? -19.978 -0.830 13.455 1.00 96.44 500 SER A O 1
ATOM 3691 N N . ALA A 1 501 ? -20.237 1.343 14.046 1.00 94.62 501 ALA A N 1
ATOM 3692 C CA . ALA A 1 501 ? -21.685 1.388 13.979 1.00 94.62 501 ALA A CA 1
ATOM 3693 C C . ALA A 1 501 ? -22.143 2.469 12.993 1.00 94.62 501 ALA A C 1
ATOM 3695 O O . ALA A 1 501 ? -21.430 3.443 12.745 1.00 94.62 501 ALA A O 1
ATOM 3696 N N . THR A 1 502 ? -23.342 2.309 12.438 1.00 92.12 502 THR A N 1
ATOM 3697 C CA . THR A 1 502 ? -24.033 3.392 11.729 1.00 92.12 502 THR A CA 1
ATOM 3698 C C . THR A 1 502 ? -24.368 4.528 12.698 1.00 92.12 502 THR A C 1
ATOM 3700 O O . THR A 1 502 ? -24.338 4.348 13.917 1.00 92.12 502 THR A O 1
ATOM 3703 N N . ALA A 1 503 ? -24.731 5.700 12.171 1.00 84.44 503 ALA A N 1
ATOM 3704 C CA . ALA A 1 503 ? -25.208 6.812 12.999 1.00 84.44 503 ALA A CA 1
ATOM 3705 C C . ALA A 1 503 ? -26.429 6.442 13.877 1.00 84.44 503 ALA A C 1
ATOM 3707 O O . ALA A 1 503 ? -26.592 6.998 14.960 1.00 84.44 503 ALA A O 1
ATOM 3708 N N . ASP A 1 504 ? -27.233 5.463 13.445 1.00 84.94 504 ASP A N 1
ATOM 3709 C CA . ASP A 1 504 ? -28.395 4.943 14.180 1.00 84.94 504 ASP A CA 1
ATOM 3710 C C . ASP A 1 504 ? -28.023 3.883 15.240 1.00 84.94 504 ASP 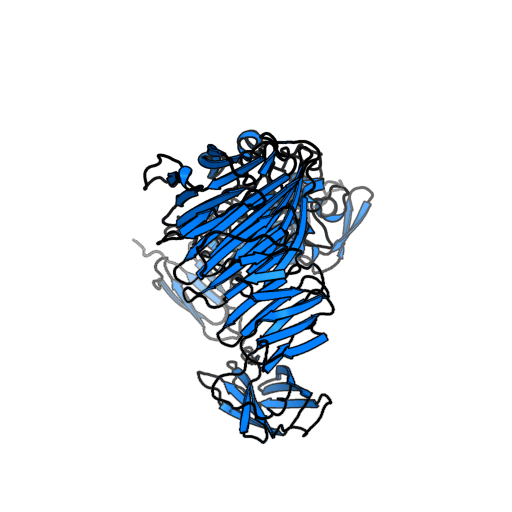A C 1
ATOM 3712 O O . ASP A 1 504 ? -28.879 3.411 15.986 1.00 84.94 504 ASP A O 1
ATOM 3716 N N . GLY A 1 505 ? -26.741 3.511 15.331 1.00 86.06 505 GLY A N 1
ATOM 3717 C CA . GLY A 1 505 ? -26.217 2.543 16.297 1.00 86.06 505 GLY A CA 1
ATOM 3718 C C . GLY A 1 505 ? -26.197 1.088 15.817 1.00 86.06 505 GLY A C 1
ATOM 3719 O O . GLY A 1 505 ? -25.782 0.210 16.577 1.00 86.06 505 GLY A O 1
ATOM 3720 N N . ASP A 1 506 ? -26.585 0.815 14.569 1.00 89.88 506 ASP A N 1
ATOM 3721 C CA . ASP A 1 506 ? -26.551 -0.534 14.001 1.00 89.88 506 ASP A CA 1
ATOM 3722 C C . ASP A 1 506 ? -25.122 -0.989 13.709 1.00 89.88 506 ASP A C 1
ATOM 3724 O O . ASP A 1 506 ? -24.268 -0.207 13.294 1.00 89.88 506 ASP A O 1
ATOM 3728 N N . PHE A 1 507 ? -24.864 -2.292 13.837 1.00 94.25 507 PHE A N 1
ATOM 3729 C CA . PHE A 1 507 ? -23.577 -2.874 13.462 1.00 94.25 507 PHE A CA 1
ATOM 3730 C C . PHE A 1 507 ? -23.242 -2.622 11.982 1.00 94.25 507 PHE A C 1
ATOM 3732 O O . PHE A 1 507 ? -24.008 -3.001 11.088 1.00 94.25 507 PHE A O 1
ATOM 3739 N N . ALA A 1 508 ? -22.054 -2.068 11.729 1.00 95.56 508 ALA A N 1
ATOM 3740 C CA . ALA A 1 508 ? -21.519 -1.880 10.385 1.00 95.56 508 ALA A CA 1
ATOM 3741 C C . ALA A 1 508 ? -20.333 -2.813 10.108 1.00 95.56 508 ALA A C 1
ATOM 3743 O O . ALA A 1 508 ? -20.341 -3.563 9.130 1.00 95.56 508 ALA A O 1
ATOM 3744 N N . GLN A 1 509 ? -19.305 -2.781 10.956 1.00 97.19 509 GLN A N 1
ATOM 3745 C CA . GLN A 1 509 ? -18.042 -3.473 10.692 1.00 97.19 509 GLN A CA 1
ATOM 3746 C C . GLN A 1 509 ? -17.242 -3.687 11.978 1.00 97.19 509 GLN A C 1
ATOM 3748 O O . GLN A 1 509 ? -17.301 -2.878 12.897 1.00 97.19 509 GLN A O 1
ATOM 3753 N N . LEU A 1 510 ? -16.450 -4.756 12.035 1.00 98.06 510 LEU A N 1
ATOM 3754 C CA . LEU A 1 510 ? -15.429 -4.957 13.056 1.00 98.06 510 LEU A CA 1
ATOM 3755 C C . LEU A 1 510 ? -14.154 -5.572 12.480 1.00 98.06 510 LEU A C 1
ATOM 3757 O O . LEU A 1 510 ? -14.158 -6.244 11.441 1.00 98.06 510 LEU A O 1
ATOM 3761 N N . PHE A 1 511 ? -13.065 -5.368 13.211 1.00 98.62 511 PHE A N 1
ATOM 3762 C CA . PHE A 1 511 ? -11.814 -6.085 13.044 1.00 98.62 511 PHE A CA 1
ATOM 3763 C C . PHE A 1 511 ? -11.151 -6.335 14.401 1.00 98.62 511 PHE A C 1
ATOM 3765 O O . PHE A 1 511 ? -11.138 -5.466 15.270 1.00 98.62 511 PHE A O 1
ATOM 3772 N N . VAL A 1 512 ? -10.596 -7.531 14.579 1.00 98.31 512 VAL A N 1
ATOM 3773 C CA . VAL A 1 512 ? -9.844 -7.929 15.771 1.00 98.31 512 VAL A CA 1
ATOM 3774 C C . VAL A 1 512 ? -8.583 -8.644 15.315 1.00 98.31 512 VAL A C 1
ATOM 3776 O O . VAL A 1 512 ? -8.666 -9.702 14.696 1.00 98.31 512 VAL A O 1
ATOM 3779 N N . GLN A 1 513 ? -7.416 -8.092 15.632 1.00 97.81 513 GLN A N 1
ATOM 3780 C CA . GLN A 1 513 ? -6.128 -8.713 15.338 1.00 97.81 513 GLN A CA 1
ATOM 3781 C C . GLN A 1 513 ? -5.715 -9.666 16.460 1.00 97.81 513 GLN A C 1
ATOM 3783 O O . GLN A 1 513 ? -5.655 -9.276 17.630 1.00 97.81 513 GLN A O 1
ATOM 3788 N N . ALA A 1 514 ? -5.355 -10.894 16.089 1.00 96.50 514 ALA A N 1
ATOM 3789 C CA . ALA A 1 514 ? -4.871 -11.933 16.987 1.00 96.50 514 ALA A CA 1
ATOM 3790 C C . ALA A 1 514 ? -5.734 -12.131 18.249 1.00 96.50 514 ALA A C 1
ATOM 3792 O O . ALA A 1 514 ? -5.192 -12.501 19.288 1.00 96.50 514 ALA A O 1
ATOM 3793 N N . GLY A 1 515 ? -7.049 -11.900 18.190 1.00 97.38 515 GLY A N 1
ATOM 3794 C CA . GLY A 1 515 ? -7.960 -11.925 19.343 1.00 97.38 515 GLY A CA 1
ATOM 3795 C C . GLY A 1 515 ? -8.981 -13.060 19.299 1.00 97.38 515 GLY A C 1
ATOM 3796 O O . GLY A 1 515 ? -9.037 -13.837 18.344 1.00 97.38 515 GLY A O 1
ATOM 3797 N N . THR A 1 516 ? -9.760 -13.182 20.371 1.00 97.88 516 THR A N 1
ATOM 3798 C CA . THR A 1 516 ? -10.827 -14.178 20.539 1.00 97.88 516 THR A CA 1
ATOM 3799 C C . THR A 1 516 ? -12.193 -13.582 20.830 1.00 97.88 516 THR A C 1
ATOM 3801 O O . THR A 1 516 ? -13.182 -14.299 20.696 1.00 97.88 516 THR A O 1
ATOM 3804 N N . ALA A 1 517 ? -12.285 -12.317 21.231 1.00 97.38 517 ALA A N 1
ATOM 3805 C CA . ALA A 1 517 ? -13.543 -11.733 21.658 1.00 97.38 517 ALA A CA 1
ATOM 3806 C C . ALA A 1 517 ? -13.636 -10.242 21.335 1.00 97.38 517 ALA A C 1
ATOM 3808 O O . ALA A 1 517 ? -12.685 -9.487 21.527 1.00 97.38 517 ALA A O 1
ATOM 3809 N N . LEU A 1 518 ? -14.833 -9.828 20.920 1.00 97.38 518 LEU A N 1
ATOM 3810 C CA . LEU A 1 518 ? -15.275 -8.439 20.932 1.00 97.38 518 LEU A CA 1
ATOM 3811 C C . LEU A 1 518 ? -16.720 -8.393 21.433 1.00 97.38 518 LEU A C 1
ATOM 3813 O O . LEU A 1 518 ? -17.570 -9.159 20.973 1.00 97.38 518 LEU A O 1
ATOM 3817 N N . GLN A 1 519 ? -16.999 -7.505 22.380 1.00 95.38 519 GLN A N 1
ATOM 3818 C CA . GLN A 1 519 ? -18.321 -7.293 22.964 1.00 95.38 519 GLN A CA 1
ATOM 3819 C C . GLN A 1 519 ? -18.682 -5.809 22.984 1.00 95.38 519 GLN A C 1
ATOM 3821 O O . GLN A 1 519 ? -17.805 -4.952 23.073 1.00 95.38 519 GLN A O 1
ATOM 3826 N N . VAL A 1 520 ? -19.977 -5.527 22.910 1.00 92.31 520 VAL A N 1
ATOM 3827 C CA . VAL A 1 520 ? -20.555 -4.185 23.021 1.00 92.31 520 VAL A CA 1
ATOM 3828 C C . VAL A 1 520 ? -21.492 -4.213 24.223 1.00 92.31 520 VAL A C 1
ATOM 3830 O O . VAL A 1 520 ? -22.419 -5.022 24.284 1.00 92.31 520 VAL A O 1
ATOM 3833 N N . GLY A 1 521 ? -21.170 -3.421 25.243 1.00 89.81 521 GLY A N 1
ATOM 3834 C CA . GLY A 1 521 ? -21.743 -3.569 26.574 1.00 89.81 521 GLY A CA 1
ATOM 3835 C C . GLY A 1 521 ? -21.452 -4.961 27.143 1.00 89.81 521 GLY A C 1
ATOM 3836 O O . GLY A 1 521 ? -20.302 -5.388 27.240 1.00 89.81 521 GLY A O 1
ATOM 3837 N N . VAL A 1 522 ? -22.512 -5.681 27.510 1.00 86.75 522 VAL A N 1
ATOM 3838 C CA . VAL A 1 522 ? -22.442 -7.078 27.981 1.00 86.75 522 VAL A CA 1
ATOM 3839 C C . VAL A 1 522 ? -22.658 -8.099 26.859 1.00 86.75 522 VAL A C 1
ATOM 3841 O O . VAL A 1 522 ? -22.511 -9.302 27.079 1.00 86.75 522 VAL A O 1
ATOM 3844 N N . SER A 1 523 ? -23.014 -7.634 25.660 1.00 88.44 523 SER A N 1
ATOM 3845 C CA . SER A 1 523 ? -23.395 -8.484 24.538 1.00 88.44 523 SER A CA 1
ATOM 3846 C C . SER A 1 523 ? -22.159 -8.867 23.721 1.00 88.44 523 SER A C 1
ATOM 3848 O O . SER A 1 523 ? -21.518 -7.990 23.136 1.00 88.44 523 SER A O 1
ATOM 3850 N N . PRO A 1 524 ? -21.793 -10.160 23.635 1.00 91.19 524 PRO A N 1
ATOM 3851 C CA . PRO A 1 524 ? -20.716 -10.582 22.747 1.00 91.19 524 PRO A CA 1
ATOM 3852 C C . PRO A 1 524 ? -21.149 -10.349 21.301 1.00 91.19 524 PRO A C 1
ATOM 3854 O O . PRO A 1 524 ? -22.218 -10.805 20.926 1.00 91.19 524 PRO A O 1
ATOM 3857 N N . VAL A 1 525 ? -20.336 -9.661 20.501 1.00 94.38 525 VAL A N 1
ATOM 3858 C CA . VAL A 1 525 ? -20.571 -9.466 19.056 1.00 94.38 525 VAL A CA 1
ATOM 3859 C C . VAL A 1 525 ? -19.773 -10.478 18.240 1.00 94.38 525 VAL A C 1
ATOM 3861 O O . VAL A 1 525 ? -20.235 -10.956 17.206 1.00 94.38 525 VAL A O 1
ATOM 3864 N N . LEU A 1 526 ? -18.591 -10.837 18.741 1.00 97.62 526 LEU A N 1
ATOM 3865 C CA . LEU A 1 526 ? -17.705 -11.839 18.177 1.00 97.62 526 LEU A CA 1
ATOM 3866 C C . LEU A 1 526 ? -17.118 -12.691 19.303 1.00 97.62 526 LEU A C 1
ATOM 3868 O O . LEU A 1 526 ? -16.595 -12.165 20.288 1.00 97.62 526 LEU A O 1
ATOM 3872 N N . ARG A 1 527 ? -17.124 -14.010 19.113 1.00 98.12 527 ARG A N 1
ATOM 3873 C CA . ARG A 1 527 ? -16.262 -14.956 19.826 1.00 98.12 527 ARG A CA 1
ATOM 3874 C C . ARG A 1 527 ? -15.580 -15.885 18.834 1.00 98.12 527 ARG A C 1
ATOM 3876 O O . ARG A 1 527 ? -16.196 -16.309 17.862 1.00 98.12 527 ARG A O 1
ATOM 3883 N N . ALA A 1 528 ? -14.334 -16.241 19.103 1.00 98.31 528 ALA A N 1
ATOM 3884 C CA . ALA A 1 528 ? -13.585 -17.224 18.341 1.00 98.31 528 ALA A CA 1
ATOM 3885 C C . ALA A 1 528 ? -13.026 -18.304 19.266 1.00 98.31 528 ALA A C 1
ATOM 3887 O O . ALA A 1 528 ? -12.562 -18.018 20.369 1.00 98.31 528 ALA A O 1
ATOM 3888 N N . SER A 1 529 ? -13.007 -19.553 18.802 1.00 98.31 529 SER A N 1
ATOM 3889 C CA . SER A 1 529 ? -12.461 -20.680 19.575 1.00 98.31 529 SER A CA 1
ATOM 3890 C C . SER A 1 529 ? -10.955 -20.570 19.840 1.00 98.31 529 SER A C 1
ATOM 3892 O O . SER A 1 529 ? -10.414 -21.304 20.663 1.00 98.31 529 SER A O 1
ATOM 3894 N N . ARG A 1 530 ? -10.249 -19.710 19.096 1.00 97.44 530 ARG A N 1
ATOM 3895 C CA . ARG A 1 530 ? -8.822 -19.426 19.263 1.00 97.44 530 ARG A CA 1
ATOM 3896 C C . ARG A 1 530 ? -8.453 -18.078 18.653 1.00 97.44 530 ARG A C 1
ATOM 3898 O O . ARG A 1 530 ? -9.178 -17.578 17.798 1.00 97.44 530 ARG A O 1
ATOM 3905 N N . ARG A 1 531 ? -7.287 -17.552 19.046 1.00 97.19 531 ARG A N 1
ATOM 3906 C CA . ARG A 1 531 ? -6.746 -16.290 18.521 1.00 97.19 531 ARG A CA 1
ATOM 3907 C C . ARG A 1 531 ? -6.557 -16.340 17.009 1.00 97.19 531 ARG A C 1
ATOM 3909 O O . ARG A 1 531 ? -5.884 -17.247 16.512 1.00 97.19 531 ARG A O 1
ATOM 3916 N N . ALA A 1 532 ? -7.122 -15.359 16.318 1.00 97.31 532 ALA A N 1
ATOM 3917 C CA . ALA A 1 532 ? -6.988 -15.146 14.882 1.00 97.31 532 ALA A CA 1
ATOM 3918 C C . ALA A 1 532 ? -7.169 -13.657 14.554 1.00 97.31 532 ALA A C 1
ATOM 3920 O O . ALA A 1 532 ? -7.691 -12.904 15.375 1.00 97.31 532 ALA A O 1
ATOM 3921 N N . ASP A 1 533 ? -6.768 -13.257 13.350 1.00 98.19 533 ASP A N 1
ATOM 3922 C CA . ASP A 1 533 ? -7.187 -11.974 12.785 1.00 98.19 533 ASP A CA 1
ATOM 3923 C C . ASP A 1 533 ? -8.547 -12.186 12.146 1.00 98.19 533 ASP A C 1
ATOM 3925 O O . ASP A 1 533 ? -8.709 -13.094 11.325 1.00 98.19 533 ASP A O 1
ATOM 3929 N N . ILE A 1 534 ? -9.524 -11.397 12.569 1.00 98.56 534 ILE A N 1
ATOM 3930 C CA . ILE A 1 534 ? -10.924 -11.586 12.213 1.00 98.56 534 ILE A CA 1
ATOM 3931 C C . ILE A 1 534 ? -11.463 -10.264 11.697 1.00 98.56 534 ILE A C 1
ATOM 3933 O O . ILE A 1 534 ? -11.340 -9.241 12.365 1.00 98.56 534 ILE A O 1
ATOM 3937 N N . SER A 1 535 ? -12.081 -10.293 10.521 1.00 98.38 535 SER A N 1
ATOM 3938 C CA . SER A 1 535 ? -12.875 -9.185 9.994 1.00 98.38 535 SER A CA 1
ATOM 3939 C C . SER A 1 535 ? -14.298 -9.668 9.768 1.00 98.38 535 SER A C 1
ATOM 3941 O O . SER A 1 535 ? -14.509 -10.793 9.313 1.00 98.38 535 SER A O 1
ATOM 3943 N N . TRP A 1 536 ? -15.266 -8.826 10.107 1.00 98.31 536 TRP A N 1
ATOM 3944 C CA . TRP A 1 536 ? -16.683 -9.086 9.893 1.00 98.31 536 TRP A CA 1
ATOM 3945 C C . TRP A 1 536 ? -17.378 -7.772 9.566 1.00 98.31 536 TRP A C 1
ATOM 3947 O O . TRP A 1 536 ? -17.128 -6.766 10.228 1.00 98.31 536 TRP A O 1
ATOM 3957 N N . GLN A 1 537 ? -18.209 -7.749 8.531 1.00 97.69 537 GLN A N 1
ATOM 3958 C CA . GLN A 1 537 ? -18.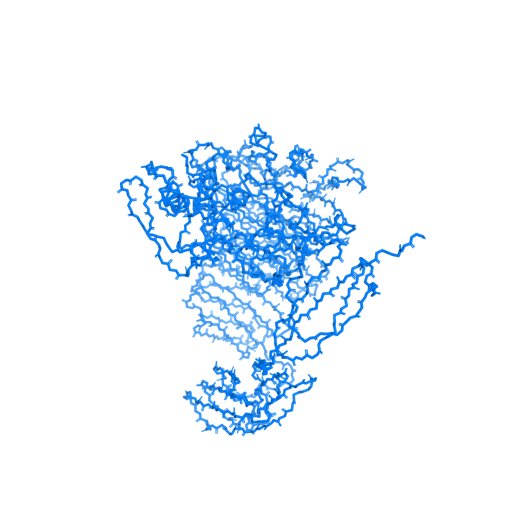798 -6.505 8.039 1.00 97.69 537 GLN A CA 1
ATOM 3959 C C . GLN A 1 537 ? -20.125 -6.736 7.332 1.00 97.69 537 GLN A C 1
ATOM 3961 O O . GLN A 1 537 ? -20.313 -7.740 6.647 1.00 97.69 537 GLN A O 1
ATOM 3966 N N . ARG A 1 538 ? -21.020 -5.763 7.462 1.00 96.12 538 ARG A N 1
ATOM 3967 C CA . ARG A 1 538 ? -22.275 -5.683 6.725 1.00 96.12 538 ARG A CA 1
ATOM 3968 C C . ARG A 1 538 ? -22.049 -4.877 5.447 1.00 96.12 538 ARG A C 1
ATOM 3970 O O . ARG A 1 538 ? -21.849 -3.668 5.498 1.00 96.12 538 ARG A O 1
ATOM 3977 N N . THR A 1 539 ? -22.082 -5.534 4.291 1.00 94.75 539 THR A N 1
ATOM 3978 C CA . THR A 1 539 ? -21.822 -4.883 2.993 1.00 94.75 539 THR A CA 1
ATOM 3979 C C . THR A 1 539 ? -23.084 -4.425 2.279 1.00 94.75 539 THR A C 1
ATOM 3981 O O . THR A 1 539 ? -23.021 -3.537 1.431 1.00 94.75 539 THR A O 1
ATOM 3984 N N . SER A 1 540 ? -24.238 -4.987 2.635 1.00 92.06 540 SER A N 1
ATOM 3985 C CA . SER A 1 540 ? -25.551 -4.478 2.237 1.00 92.06 540 SER A CA 1
ATOM 3986 C C . SER A 1 540 ? -26.600 -4.812 3.298 1.00 92.06 540 SER A C 1
ATOM 3988 O O . SER A 1 540 ? -26.301 -5.463 4.300 1.00 92.06 540 SER A O 1
ATOM 3990 N N . ALA A 1 541 ? -27.854 -4.413 3.075 1.00 88.69 541 ALA A N 1
ATOM 3991 C CA . ALA A 1 541 ? -28.946 -4.729 3.991 1.00 88.69 541 ALA A CA 1
ATOM 3992 C C . ALA A 1 541 ? -29.068 -6.237 4.285 1.00 88.69 541 ALA A C 1
ATOM 3994 O O . ALA A 1 541 ? -29.369 -6.592 5.424 1.00 88.69 541 ALA A O 1
ATOM 3995 N N . SER A 1 542 ? -28.778 -7.093 3.298 1.00 91.94 542 SER A N 1
ATOM 3996 C CA . SER A 1 542 ? -28.914 -8.550 3.382 1.00 91.94 542 SER A CA 1
ATOM 3997 C C . SER A 1 542 ? -27.598 -9.320 3.224 1.00 91.94 542 SER A C 1
ATOM 3999 O O . SER A 1 542 ? -27.628 -10.543 3.207 1.00 91.94 542 SER A O 1
ATOM 4001 N N . ARG A 1 543 ? -26.444 -8.653 3.109 1.00 95.62 543 ARG A N 1
ATOM 4002 C CA . ARG A 1 543 ? -25.156 -9.319 2.843 1.00 95.62 543 ARG A CA 1
ATOM 4003 C C . ARG A 1 543 ? -24.105 -8.930 3.865 1.00 95.62 543 ARG A C 1
ATOM 4005 O O . ARG A 1 543 ? -23.925 -7.746 4.160 1.00 95.62 543 ARG A O 1
ATOM 4012 N N . TYR A 1 544 ? -23.388 -9.937 4.341 1.00 97.94 544 TYR A N 1
ATOM 4013 C CA . TYR A 1 544 ? -22.239 -9.794 5.215 1.00 97.94 544 TYR A CA 1
ATOM 4014 C C . TYR A 1 544 ? -21.042 -10.549 4.646 1.00 97.94 544 TYR A C 1
ATOM 4016 O O . TYR A 1 544 ? -21.186 -11.600 4.020 1.00 97.94 544 TYR A O 1
ATOM 4024 N N . ASP A 1 545 ? -19.854 -10.028 4.918 1.00 98.31 545 ASP A N 1
ATOM 4025 C CA . ASP A 1 545 ? -18.590 -10.631 4.521 1.00 98.31 545 ASP A CA 1
ATOM 4026 C C . ASP A 1 545 ? -17.701 -10.795 5.749 1.00 98.31 545 ASP A C 1
ATOM 4028 O O . ASP A 1 545 ? -17.630 -9.923 6.618 1.00 98.31 545 ASP A O 1
ATOM 4032 N N . GLY A 1 546 ? -17.000 -11.918 5.811 1.00 98.00 546 GLY A N 1
ATOM 4033 C CA . GLY A 1 546 ? -16.099 -12.245 6.896 1.00 98.00 546 GLY A CA 1
ATOM 4034 C C . GLY A 1 546 ? -14.763 -12.776 6.410 1.00 98.00 546 GLY A C 1
ATOM 4035 O O . GLY A 1 546 ? -14.617 -13.254 5.285 1.00 98.00 546 GLY A O 1
ATOM 4036 N N . TYR A 1 547 ? -13.776 -12.702 7.291 1.00 98.44 547 TYR A N 1
ATOM 4037 C CA . TYR A 1 547 ? -12.463 -13.301 7.119 1.00 98.44 547 TYR A CA 1
ATOM 4038 C C . TYR A 1 547 ? -11.940 -13.787 8.467 1.00 98.44 547 TYR A C 1
ATOM 4040 O O . TYR A 1 547 ? -12.126 -13.116 9.483 1.00 98.44 547 TYR A O 1
ATOM 4048 N N . ALA A 1 548 ? -11.241 -14.920 8.459 1.00 98.31 548 ALA A N 1
ATOM 4049 C CA . ALA A 1 548 ? -10.381 -15.336 9.559 1.00 98.31 548 ALA A CA 1
ATOM 4050 C C . ALA A 1 548 ? -9.010 -15.757 9.018 1.00 98.31 548 ALA A C 1
ATOM 4052 O O . ALA A 1 548 ? -8.939 -16.473 8.018 1.00 98.31 548 ALA A O 1
ATOM 4053 N N . SER A 1 549 ? -7.923 -15.383 9.701 1.00 97.81 549 SER A N 1
ATOM 4054 C CA . SER A 1 549 ? -6.551 -15.699 9.263 1.00 97.81 549 SER A CA 1
ATOM 4055 C C . SER A 1 549 ? -6.104 -17.143 9.500 1.00 97.81 549 SER A C 1
ATOM 4057 O O . SER A 1 549 ? -4.963 -17.497 9.202 1.00 97.81 549 SER A O 1
ATOM 4059 N N . ARG A 1 550 ? -6.974 -18.003 10.045 1.00 97.12 550 ARG A N 1
ATOM 4060 C CA . ARG A 1 550 ? -6.716 -19.435 10.269 1.00 97.12 550 ARG A CA 1
ATOM 4061 C C . ARG A 1 550 ? -7.989 -20.200 10.617 1.00 97.12 550 ARG A C 1
ATOM 4063 O O . ARG A 1 550 ? -9.017 -19.604 10.922 1.00 97.12 550 ARG A O 1
ATOM 4070 N N . ALA A 1 551 ? -7.864 -21.528 10.660 1.00 97.88 551 ALA A N 1
ATOM 4071 C CA . ALA A 1 551 ? -8.907 -22.426 11.140 1.00 97.88 551 ALA A CA 1
ATOM 4072 C C . ALA A 1 551 ? -9.383 -22.029 12.547 1.00 97.88 551 ALA A C 1
ATOM 4074 O O . ALA A 1 551 ? -8.579 -21.934 13.482 1.00 97.88 551 ALA A O 1
ATOM 4075 N N . THR A 1 552 ? -10.684 -21.799 12.692 1.00 98.38 552 THR A N 1
ATOM 4076 C CA . THR A 1 552 ? -11.321 -21.354 13.935 1.00 98.38 552 THR A CA 1
ATOM 4077 C C . THR A 1 552 ? -12.830 -21.585 13.859 1.00 98.38 552 THR A C 1
ATOM 4079 O O . THR A 1 552 ? -13.379 -21.766 12.775 1.00 98.38 552 THR A O 1
ATOM 4082 N N . THR A 1 553 ? -13.508 -21.581 15.002 1.00 98.38 553 THR A N 1
ATOM 4083 C CA . THR A 1 553 ? -14.970 -21.489 15.068 1.00 98.38 553 THR A CA 1
ATOM 4084 C C . THR A 1 553 ? -15.339 -20.088 15.514 1.00 98.38 553 THR A C 1
ATOM 4086 O O . THR A 1 553 ? -14.911 -19.668 16.589 1.00 98.38 553 THR A O 1
ATOM 4089 N N . LEU A 1 554 ? -16.105 -19.377 14.692 1.00 98.50 554 LEU A N 1
ATOM 4090 C CA . LEU A 1 554 ? -16.621 -18.046 14.989 1.00 98.50 554 LEU A CA 1
ATOM 4091 C C . LEU A 1 554 ? -18.056 -18.163 15.494 1.00 98.50 554 LEU A C 1
ATOM 4093 O O . LEU A 1 554 ? -18.848 -18.872 14.888 1.00 98.50 554 LEU A O 1
ATOM 4097 N N . THR A 1 555 ? -18.391 -17.447 16.559 1.00 98.12 555 THR A N 1
ATOM 4098 C CA . THR A 1 555 ? -19.766 -17.166 16.982 1.00 98.12 555 THR A CA 1
ATOM 4099 C C . THR A 1 555 ? -19.976 -15.665 16.847 1.00 98.12 555 THR A C 1
ATOM 4101 O O . THR A 1 555 ? -19.282 -14.886 17.501 1.00 98.12 555 THR A O 1
ATOM 4104 N N . ILE A 1 556 ? -20.898 -15.266 15.978 1.00 96.56 556 ILE A N 1
ATOM 4105 C CA . ILE A 1 556 ? -21.153 -13.873 15.600 1.00 96.56 556 ILE A CA 1
ATOM 4106 C C . ILE A 1 556 ? -22.633 -13.546 15.753 1.00 96.56 556 ILE A C 1
ATOM 4108 O O . ILE A 1 556 ? -23.488 -14.383 15.460 1.00 96.56 556 ILE A O 1
ATOM 4112 N N . ASN A 1 557 ? -22.939 -12.329 16.193 1.00 93.56 557 ASN A N 1
ATOM 4113 C CA . ASN A 1 557 ? -24.324 -11.870 16.231 1.00 93.56 557 ASN A CA 1
ATOM 4114 C C . ASN A 1 557 ? -24.844 -11.669 14.808 1.00 93.56 557 ASN A C 1
ATOM 4116 O O . ASN A 1 557 ? -24.196 -11.023 13.981 1.00 93.56 557 ASN A O 1
ATOM 4120 N N . LEU A 1 558 ? -26.024 -12.217 14.542 1.00 93.88 558 LEU A N 1
ATOM 4121 C CA . LEU A 1 558 ? -26.709 -12.100 13.266 1.00 93.88 558 LEU A CA 1
ATOM 4122 C C . LEU A 1 558 ? -28.223 -12.033 13.532 1.00 93.88 558 LEU A C 1
ATOM 4124 O O . LEU A 1 558 ? -28.778 -12.979 14.097 1.00 93.88 558 LEU A O 1
ATOM 4128 N N . PRO A 1 559 ? -28.900 -10.936 13.146 1.00 89.44 559 PRO A N 1
ATOM 4129 C CA . PRO A 1 559 ? -30.258 -10.642 13.611 1.00 89.44 559 PRO A CA 1
ATOM 4130 C C . PRO A 1 559 ? -31.292 -11.677 13.155 1.00 89.44 559 PRO A C 1
ATOM 4132 O O . PRO A 1 559 ? -32.314 -11.864 13.812 1.00 89.44 559 PRO A O 1
ATOM 4135 N N . GLU A 1 560 ? -31.021 -12.363 12.048 1.00 91.38 560 GLU A N 1
ATOM 4136 C CA . GLU A 1 560 ? -31.942 -13.296 11.414 1.00 91.38 560 GLU A CA 1
ATOM 4137 C C . GLU A 1 560 ? -31.193 -14.532 10.917 1.00 91.38 560 GLU A C 1
ATOM 4139 O O . GLU A 1 560 ? -29.972 -14.510 10.731 1.00 91.38 560 GLU A O 1
ATOM 4144 N N . SER A 1 561 ? -31.931 -15.620 10.691 1.00 90.81 561 SER A N 1
ATOM 4145 C CA . SER A 1 561 ? -31.352 -16.856 10.168 1.00 90.81 561 SER A CA 1
ATOM 4146 C C . SER A 1 561 ? -30.790 -16.628 8.761 1.00 90.81 561 SER A C 1
ATOM 4148 O O . SER A 1 561 ? -31.487 -16.054 7.921 1.00 90.81 561 SER A O 1
ATOM 4150 N N . PRO A 1 562 ? -29.550 -17.059 8.468 1.00 94.44 562 PRO A N 1
ATOM 4151 C CA . PRO A 1 562 ? -28.970 -16.864 7.150 1.00 94.44 562 PRO A CA 1
ATOM 4152 C C . PRO A 1 562 ? -29.636 -17.779 6.120 1.00 94.44 562 PRO A C 1
ATOM 4154 O O . PRO A 1 562 ? -29.848 -18.965 6.369 1.00 94.44 562 PRO A O 1
ATOM 4157 N N . ALA A 1 563 ? -29.889 -17.245 4.926 1.00 93.00 563 ALA A N 1
ATOM 4158 C CA . ALA A 1 563 ? -30.280 -18.042 3.769 1.00 93.00 563 ALA A CA 1
ATOM 4159 C C . ALA A 1 563 ? -29.107 -18.911 3.287 1.00 93.00 563 ALA A C 1
ATOM 4161 O O . ALA A 1 563 ? -29.285 -20.094 3.003 1.00 93.00 563 ALA A O 1
ATOM 4162 N N . THR A 1 564 ? -27.898 -18.341 3.234 1.00 94.19 564 THR A N 1
ATOM 4163 C CA . THR A 1 564 ? -26.674 -19.072 2.877 1.00 94.19 564 THR A CA 1
ATOM 4164 C C . THR A 1 564 ? -25.473 -18.591 3.679 1.00 94.19 564 THR A C 1
ATOM 4166 O O . THR A 1 564 ? -25.346 -17.403 3.979 1.00 94.19 564 THR A O 1
ATOM 4169 N N . VAL A 1 565 ? -24.549 -19.512 3.953 1.00 94.31 565 VAL A N 1
ATOM 4170 C CA . VAL A 1 565 ? -23.186 -19.216 4.412 1.00 94.31 565 VAL A CA 1
ATOM 4171 C C . VAL A 1 565 ? -22.226 -19.935 3.475 1.00 94.31 565 VAL A C 1
ATOM 4173 O O . VAL A 1 565 ? -22.240 -21.164 3.402 1.00 94.31 565 VAL A O 1
ATOM 4176 N N . ALA A 1 566 ? -21.422 -19.183 2.730 1.00 94.25 566 ALA A N 1
ATOM 4177 C CA . ALA A 1 566 ? -20.591 -19.719 1.658 1.00 94.25 566 ALA A CA 1
ATOM 4178 C C . ALA A 1 566 ? -19.144 -19.230 1.764 1.00 94.25 566 ALA A C 1
ATOM 4180 O O . ALA A 1 566 ? -18.871 -18.118 2.198 1.00 94.25 566 ALA A O 1
ATOM 4181 N N . GLY A 1 567 ? -18.194 -20.064 1.358 1.00 93.62 567 GLY A N 1
ATOM 4182 C CA . GLY A 1 567 ? -16.770 -19.738 1.351 1.00 93.62 567 GLY A CA 1
ATOM 4183 C C . GLY A 1 567 ? -15.942 -21.013 1.300 1.00 93.62 567 GLY A C 1
ATOM 4184 O O . GLY A 1 567 ? -16.311 -22.015 1.909 1.00 93.62 567 GLY A O 1
ATOM 4185 N N . SER A 1 568 ? -14.818 -20.997 0.587 1.00 91.38 568 SER A N 1
ATOM 4186 C CA . SER A 1 568 ? -13.993 -22.200 0.376 1.00 91.38 568 SER A CA 1
ATOM 4187 C C . SER A 1 568 ? -13.450 -22.814 1.673 1.00 91.38 568 SER A C 1
ATOM 4189 O O . SER A 1 568 ? -13.147 -24.005 1.708 1.00 91.38 568 SER A O 1
ATOM 4191 N N . GLY A 1 569 ? -13.340 -22.024 2.747 1.00 91.94 569 GLY A N 1
ATOM 4192 C CA . GLY A 1 569 ? -12.915 -22.495 4.067 1.00 91.94 569 GLY A CA 1
ATOM 4193 C C . GLY A 1 569 ? -14.049 -22.894 5.014 1.00 91.94 569 GLY A C 1
ATOM 4194 O O . GLY A 1 569 ? -13.748 -23.387 6.102 1.00 91.94 569 GLY A O 1
ATOM 4195 N N . VAL A 1 570 ? -15.321 -22.714 4.640 1.00 96.44 570 VAL A N 1
ATOM 4196 C CA . VAL A 1 570 ? -16.476 -23.023 5.499 1.00 96.44 570 VAL A CA 1
ATOM 4197 C C . VAL A 1 570 ? -16.677 -24.538 5.590 1.00 96.44 570 VAL A C 1
ATOM 4199 O O . VAL A 1 570 ? -16.921 -25.215 4.597 1.00 96.44 570 VAL A O 1
ATOM 4202 N N . ALA A 1 571 ? -16.566 -25.087 6.800 1.00 89.75 571 ALA A N 1
ATOM 4203 C CA . ALA A 1 571 ? -16.783 -26.505 7.086 1.00 89.75 571 ALA A CA 1
ATOM 4204 C C . ALA A 1 571 ? -18.255 -26.834 7.339 1.00 89.75 571 ALA A C 1
ATOM 4206 O O . ALA A 1 571 ? -18.745 -27.867 6.891 1.00 89.75 571 ALA A O 1
ATOM 4207 N N . SER A 1 572 ? -18.899 -25.986 8.135 1.00 90.06 572 SER A N 1
ATOM 4208 C CA . SER A 1 572 ? -20.273 -26.107 8.612 1.00 90.06 572 SER A CA 1
ATOM 4209 C C . SER A 1 572 ? -20.680 -24.789 9.267 1.00 90.06 572 SER A C 1
ATOM 4211 O O . SER A 1 572 ? -1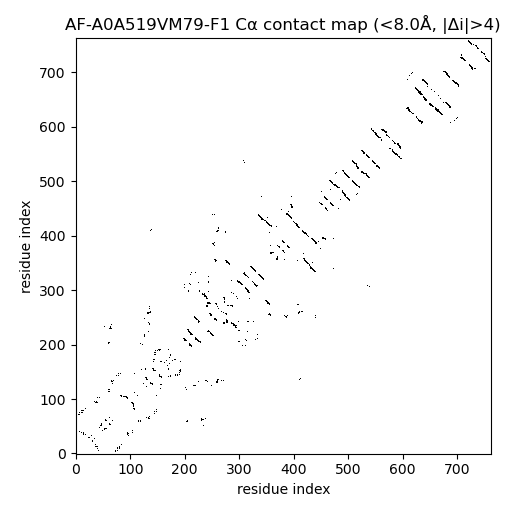9.821 -24.015 9.702 1.00 90.06 572 SER A O 1
ATOM 4213 N N . TYR A 1 573 ? -21.981 -24.562 9.397 1.00 96.62 573 TYR A N 1
ATOM 4214 C CA . TYR A 1 573 ? -22.525 -23.461 10.179 1.00 96.62 573 TYR A CA 1
ATOM 4215 C C . TYR A 1 573 ? -23.793 -23.900 10.913 1.00 96.62 573 TYR A C 1
ATOM 4217 O O . TYR A 1 573 ? -24.442 -24.868 10.515 1.00 96.62 573 TYR A O 1
ATOM 4225 N N . ALA A 1 574 ? -24.130 -23.197 11.988 1.00 88.06 574 ALA A N 1
ATOM 4226 C CA . ALA A 1 574 ? -25.358 -23.394 12.748 1.00 88.06 574 ALA A CA 1
ATOM 4227 C C . ALA A 1 574 ? -25.877 -22.038 13.229 1.00 88.06 574 ALA A C 1
ATOM 4229 O O . ALA A 1 574 ? -25.087 -21.197 13.652 1.00 88.06 574 ALA A O 1
ATOM 4230 N N . TYR A 1 575 ? -27.189 -21.822 13.165 1.00 94.31 575 TYR A N 1
ATOM 4231 C CA . TYR A 1 575 ? -27.823 -20.597 13.644 1.00 94.31 575 TYR A CA 1
ATOM 4232 C C . TYR A 1 575 ? -28.685 -20.889 14.872 1.00 94.31 575 TYR A C 1
ATOM 4234 O O . TYR A 1 575 ? -29.526 -21.786 14.839 1.00 94.31 575 TYR A O 1
ATOM 4242 N N . ASP A 1 576 ? -28.470 -20.125 15.936 1.00 90.25 576 ASP A N 1
ATOM 4243 C CA . ASP A 1 576 ? -29.274 -20.122 17.152 1.00 90.25 576 ASP A CA 1
ATOM 4244 C C . ASP A 1 576 ? -30.231 -18.927 17.094 1.00 90.25 576 ASP A C 1
ATOM 4246 O O . ASP A 1 576 ? -29.808 -17.775 17.227 1.00 90.25 576 ASP A O 1
ATOM 4250 N N . ALA A 1 577 ? -31.514 -19.208 16.860 1.00 87.88 577 ALA A N 1
ATOM 4251 C CA . ALA A 1 577 ? -32.545 -18.183 16.732 1.00 87.88 577 ALA A CA 1
ATOM 4252 C C . ALA A 1 577 ? -32.874 -17.498 18.066 1.00 87.88 577 ALA A C 1
ATOM 4254 O O . ALA A 1 577 ? -33.166 -16.305 18.067 1.00 87.88 577 ALA A O 1
ATOM 4255 N N . ASP A 1 578 ? -32.769 -18.213 19.190 1.00 90.44 578 ASP A N 1
ATOM 4256 C CA . ASP A 1 578 ? -33.068 -17.663 20.517 1.00 90.44 578 ASP A CA 1
ATOM 4257 C C . ASP A 1 578 ? -32.005 -16.644 20.939 1.00 90.44 578 ASP A C 1
ATOM 4259 O O . ASP A 1 578 ? -32.297 -15.662 21.621 1.00 90.44 578 ASP A O 1
ATOM 4263 N N . ARG A 1 579 ? -30.752 -16.875 20.526 1.00 89.38 579 ARG A N 1
ATOM 4264 C CA . ARG A 1 579 ? -29.617 -15.984 20.809 1.00 89.38 579 ARG A CA 1
ATOM 4265 C C . ARG A 1 579 ? -29.279 -15.027 19.671 1.00 89.38 579 ARG A C 1
ATOM 4267 O O . ARG A 1 579 ? -28.402 -14.189 19.860 1.00 89.38 579 ARG A O 1
ATOM 4274 N N . GLN A 1 580 ? -29.921 -15.167 18.511 1.00 93.62 580 GLN A N 1
ATOM 4275 C CA . GLN A 1 580 ? -29.576 -14.459 17.273 1.00 93.62 580 GLN A CA 1
ATOM 4276 C C . GLN A 1 580 ? -28.076 -14.557 16.947 1.00 93.62 580 GLN A C 1
ATOM 4278 O O . GLN A 1 580 ? -27.388 -13.564 16.694 1.00 93.62 580 GLN A O 1
ATOM 4283 N N . GLN A 1 581 ? -27.545 -15.780 17.001 1.00 94.62 581 GLN A N 1
ATOM 4284 C CA . GLN A 1 581 ? -26.119 -16.051 16.831 1.00 94.62 581 GLN A CA 1
ATOM 4285 C C . GLN A 1 581 ? -25.872 -17.065 15.725 1.00 94.62 581 GLN A C 1
ATOM 4287 O O . GLN A 1 581 ? -26.432 -18.158 15.713 1.00 94.62 581 GLN A O 1
ATOM 4292 N N . LEU A 1 582 ? -24.964 -16.719 14.818 1.00 96.81 582 LEU A N 1
ATOM 4293 C CA . LEU A 1 582 ? -24.441 -17.622 13.808 1.00 96.81 582 LEU A CA 1
ATOM 4294 C C . LEU A 1 582 ? -23.092 -18.177 14.273 1.00 96.81 582 LEU A C 1
ATOM 4296 O O . LEU A 1 582 ? -22.158 -17.427 14.557 1.00 96.81 582 LEU A O 1
ATOM 4300 N N . GLN A 1 583 ? -22.978 -19.500 14.312 1.00 97.69 583 GLN A N 1
ATOM 4301 C CA . GLN A 1 583 ? -21.714 -20.202 14.452 1.00 97.69 583 GLN A CA 1
ATOM 4302 C C . GLN A 1 583 ? -21.202 -20.638 13.075 1.00 97.69 583 GLN A C 1
ATOM 4304 O O . GLN A 1 583 ? -21.917 -21.316 12.343 1.00 97.69 583 GLN A O 1
ATOM 4309 N N . VAL A 1 584 ? -19.957 -20.301 12.737 1.00 97.38 584 VAL A N 1
ATOM 4310 C CA . VAL A 1 584 ? -19.286 -20.702 11.489 1.00 97.38 584 VAL A CA 1
ATOM 4311 C C . VAL A 1 584 ? -17.988 -21.425 11.826 1.00 97.38 584 VAL A C 1
ATOM 4313 O O . VAL A 1 584 ? -17.121 -20.875 12.505 1.00 97.38 584 VAL A O 1
ATOM 4316 N N . VAL A 1 585 ? -17.829 -22.654 11.341 1.00 97.12 585 VAL A N 1
ATOM 4317 C CA . VAL A 1 585 ? -16.598 -23.437 11.504 1.00 97.12 585 VAL A CA 1
ATOM 4318 C C . VAL A 1 585 ? -15.751 -23.288 10.246 1.00 97.12 585 VAL A C 1
ATOM 4320 O O . VAL A 1 585 ? -16.188 -23.661 9.159 1.00 97.12 585 VAL A O 1
ATOM 4323 N N . LEU A 1 586 ? -14.530 -22.774 10.385 1.00 97.38 586 LEU A N 1
ATOM 4324 C CA . LEU A 1 586 ? -13.585 -22.565 9.288 1.00 97.38 586 LEU A CA 1
ATOM 4325 C C . LEU A 1 586 ? -12.410 -23.548 9.376 1.00 97.38 586 LEU A C 1
ATOM 4327 O O . LEU A 1 586 ? -11.825 -23.739 10.444 1.00 97.38 586 LEU A O 1
ATOM 4331 N N . ARG A 1 587 ? -12.031 -24.159 8.245 1.00 96.44 587 ARG A N 1
ATOM 4332 C CA . ARG A 1 587 ? -10.949 -25.167 8.166 1.00 96.44 587 ARG A CA 1
ATOM 4333 C C . ARG A 1 587 ? -9.559 -24.578 7.942 1.00 96.44 587 ARG A C 1
ATOM 4335 O O . ARG A 1 587 ? -8.571 -25.275 8.152 1.00 96.44 587 ARG A O 1
ATOM 4342 N N . ALA A 1 588 ? -9.474 -23.332 7.490 1.00 95.62 588 ALA A N 1
ATOM 4343 C CA . ALA A 1 588 ? -8.231 -22.659 7.130 1.00 95.62 588 ALA A CA 1
ATOM 4344 C C . ALA A 1 588 ? -8.427 -21.136 7.157 1.00 95.62 588 ALA A C 1
ATOM 4346 O O . ALA A 1 588 ? -9.505 -20.657 7.502 1.00 95.62 588 ALA A O 1
ATOM 4347 N N . ALA A 1 589 ? -7.381 -20.386 6.801 1.00 96.75 589 ALA A N 1
ATOM 4348 C CA . ALA A 1 589 ? -7.521 -18.967 6.509 1.00 96.75 589 ALA A CA 1
ATOM 4349 C C . ALA A 1 589 ? -8.438 -18.790 5.292 1.00 96.75 589 ALA A C 1
ATOM 4351 O O . ALA A 1 589 ? -8.167 -19.367 4.237 1.00 96.75 589 ALA A O 1
ATOM 4352 N N . SER A 1 590 ? -9.527 -18.040 5.430 1.00 96.19 590 SER A N 1
ATOM 4353 C CA . SER A 1 590 ? -10.497 -17.895 4.342 1.00 96.19 590 SER A CA 1
ATOM 4354 C C . SER A 1 590 ? -11.408 -16.699 4.536 1.00 96.19 590 SER A C 1
ATOM 4356 O O . SER A 1 590 ? -11.795 -16.378 5.662 1.00 96.19 590 SER A O 1
ATOM 4358 N N . THR A 1 591 ? -11.821 -16.110 3.417 1.00 97.12 591 THR A N 1
ATOM 4359 C CA . THR A 1 591 ? -13.021 -15.281 3.365 1.00 97.12 591 THR A CA 1
ATOM 4360 C C . THR A 1 591 ? -14.274 -16.158 3.341 1.00 97.12 591 THR A C 1
ATOM 4362 O O . THR A 1 591 ? -14.241 -17.312 2.899 1.00 97.12 591 THR A O 1
ATOM 4365 N N . PHE A 1 592 ? -15.381 -15.613 3.827 1.00 97.75 592 PHE A N 1
ATOM 4366 C CA . PHE A 1 592 ? -16.704 -16.216 3.732 1.00 97.75 592 PHE A CA 1
ATOM 4367 C C . PHE A 1 592 ? -17.770 -15.126 3.613 1.00 97.75 592 PHE A C 1
ATOM 4369 O O . PHE A 1 592 ? -17.555 -13.979 3.999 1.00 97.75 592 PHE A O 1
ATOM 4376 N N . GLU A 1 593 ? -18.918 -15.493 3.071 1.00 98.19 593 GLU A N 1
ATOM 4377 C CA . GLU A 1 593 ? -20.073 -14.636 2.855 1.00 98.19 593 GLU A CA 1
ATOM 4378 C C . GLU A 1 593 ? -21.277 -15.219 3.592 1.00 98.19 593 GLU A C 1
ATOM 4380 O O . GLU A 1 593 ? -21.459 -16.439 3.651 1.00 98.19 593 GLU A O 1
ATOM 4385 N N . VAL A 1 594 ? -22.107 -14.338 4.142 1.00 97.94 594 VAL A N 1
ATOM 4386 C CA . VAL A 1 594 ? -23.399 -14.676 4.735 1.00 97.94 594 VAL A CA 1
ATOM 4387 C C . VAL A 1 594 ? -24.472 -13.831 4.066 1.00 97.94 594 VAL A C 1
ATOM 4389 O O . VAL A 1 594 ? -24.403 -12.600 4.077 1.00 97.94 594 VAL A O 1
ATOM 4392 N N . GLN A 1 595 ? -25.481 -14.499 3.518 1.00 96.50 595 GLN A N 1
ATOM 4393 C CA . GLN A 1 595 ? -26.624 -13.866 2.875 1.00 96.50 595 GLN A CA 1
ATOM 4394 C C . GLN A 1 595 ? -27.865 -14.077 3.743 1.00 96.50 595 GLN A C 1
ATOM 4396 O O . GLN A 1 595 ? -28.208 -15.210 4.084 1.00 96.50 595 GLN A O 1
ATOM 4401 N N . LEU A 1 596 ? -28.543 -12.990 4.093 1.00 93.06 596 LEU A N 1
ATOM 4402 C CA . LEU A 1 596 ? -29.844 -13.004 4.752 1.00 93.06 596 LEU A CA 1
ATOM 4403 C C . LEU A 1 596 ? -30.978 -13.164 3.723 1.00 93.06 596 LEU A C 1
ATOM 4405 O O . LEU A 1 596 ? -30.814 -12.760 2.561 1.00 93.06 596 LEU A O 1
ATOM 4409 N N . PRO A 1 597 ? -32.134 -13.715 4.136 1.00 85.69 597 PRO A N 1
ATOM 4410 C CA . PRO A 1 597 ? -33.348 -13.729 3.328 1.00 85.69 597 PRO A CA 1
ATOM 4411 C C . PRO A 1 597 ? -33.780 -12.304 2.951 1.00 85.69 597 PRO A C 1
ATOM 4413 O O . PRO A 1 597 ? -33.619 -11.364 3.726 1.00 85.69 597 PRO A O 1
ATOM 4416 N N . VAL A 1 598 ? -34.347 -12.122 1.758 1.00 74.44 598 VAL A N 1
ATOM 4417 C CA . VAL A 1 598 ? -34.918 -10.828 1.349 1.00 74.44 598 VAL A CA 1
ATOM 4418 C C . VAL A 1 598 ? -36.352 -10.735 1.879 1.00 74.44 598 VAL A C 1
ATOM 4420 O O . VAL A 1 598 ? -37.168 -11.618 1.606 1.00 74.44 598 VAL A O 1
ATOM 4423 N N . ALA A 1 599 ? -36.672 -9.672 2.626 1.00 55.12 599 ALA A N 1
ATOM 4424 C CA . ALA A 1 599 ? -38.008 -9.451 3.182 1.00 55.12 599 ALA A CA 1
ATOM 4425 C C . ALA A 1 599 ? -39.087 -9.481 2.078 1.00 55.12 599 ALA A C 1
ATOM 4427 O O . ALA A 1 599 ? -39.010 -8.734 1.104 1.00 55.12 599 ALA A O 1
ATOM 4428 N N . GLY A 1 600 ? -40.086 -10.361 2.230 1.00 51.66 600 GLY A N 1
ATOM 4429 C CA . GLY A 1 600 ? -41.201 -10.533 1.285 1.00 51.66 600 GLY A CA 1
ATOM 4430 C C . GLY A 1 600 ? -41.327 -11.926 0.656 1.00 51.66 600 GLY A C 1
ATOM 4431 O O . GLY A 1 600 ? -42.323 -12.186 -0.012 1.00 51.66 600 GLY A O 1
ATOM 4432 N N . HIS A 1 601 ? -40.376 -12.833 0.893 1.00 46.31 601 HIS A N 1
ATOM 4433 C CA . HIS A 1 601 ? -40.526 -14.256 0.574 1.00 46.31 601 HIS A CA 1
ATOM 4434 C C . HIS A 1 601 ? -40.592 -15.062 1.880 1.00 46.31 601 HIS A C 1
ATOM 4436 O O . HIS A 1 601 ? -39.633 -15.013 2.652 1.00 46.31 601 HIS A O 1
ATOM 4442 N N . PRO A 1 602 ? -41.698 -15.773 2.183 1.00 40.62 602 PRO A N 1
ATOM 4443 C CA . PRO A 1 602 ? -41.733 -16.648 3.347 1.00 40.62 602 PRO A CA 1
ATOM 4444 C C . PRO A 1 602 ? -40.630 -17.702 3.226 1.00 40.62 602 PRO A C 1
ATOM 4446 O O . PRO A 1 602 ? -40.348 -18.182 2.128 1.00 40.62 602 PRO A O 1
ATOM 4449 N N . ALA A 1 603 ? -40.035 -18.071 4.364 1.00 42.84 603 ALA A N 1
ATOM 4450 C CA . ALA A 1 603 ? -39.118 -19.198 4.504 1.00 42.84 603 ALA A CA 1
ATOM 4451 C C . ALA A 1 603 ? -39.864 -20.527 4.262 1.00 42.84 603 ALA A C 1
ATOM 4453 O O . ALA A 1 603 ? -40.099 -21.319 5.168 1.00 42.84 603 ALA A O 1
ATOM 4454 N N . GLY A 1 604 ? -40.309 -20.737 3.027 1.00 39.09 604 GLY A N 1
ATOM 4455 C CA . GLY A 1 604 ? -40.696 -22.025 2.485 1.00 39.09 604 GLY A CA 1
ATOM 4456 C C . GLY A 1 604 ? -39.495 -22.569 1.734 1.00 39.09 604 GLY A C 1
ATOM 4457 O O . GLY A 1 604 ? -38.859 -21.820 0.999 1.00 39.09 604 GLY A O 1
ATOM 4458 N N . VAL A 1 605 ? -39.177 -23.840 1.980 1.00 40.62 605 VAL A N 1
ATOM 4459 C CA . VAL A 1 605 ? -38.131 -24.640 1.328 1.00 40.62 605 VAL A CA 1
ATOM 4460 C C . VAL A 1 605 ? -37.874 -24.139 -0.095 1.00 40.62 605 VAL A C 1
ATOM 4462 O O . VAL A 1 605 ? -38.634 -24.449 -1.009 1.00 40.62 605 VAL A O 1
ATOM 4465 N N . SER A 1 606 ? -36.831 -23.324 -0.265 1.00 39.12 606 SER A N 1
ATOM 4466 C CA . SER A 1 606 ? -36.411 -22.901 -1.594 1.00 39.12 606 SER A CA 1
ATOM 4467 C C . SER A 1 606 ? -35.825 -24.151 -2.242 1.00 39.12 606 SER A C 1
ATOM 4469 O O . SER A 1 606 ? -34.867 -24.701 -1.683 1.00 39.12 606 SER A O 1
ATOM 4471 N N . PRO A 1 607 ? -36.408 -24.684 -3.330 1.00 38.41 607 PRO A N 1
ATOM 4472 C CA . PRO A 1 607 ? -35.772 -25.785 -4.032 1.00 38.41 607 PRO A CA 1
ATOM 4473 C C . PRO A 1 607 ? -34.371 -25.316 -4.421 1.00 38.41 607 PRO A C 1
ATOM 4475 O O . PRO A 1 607 ? -34.210 -24.185 -4.887 1.00 38.41 607 PRO A O 1
ATOM 4478 N N . LEU A 1 608 ? -33.351 -26.131 -4.129 1.00 50.91 608 LEU A N 1
ATOM 4479 C CA . LEU A 1 608 ? -31.972 -25.749 -4.413 1.00 50.91 608 LEU A CA 1
ATOM 4480 C C . LEU A 1 608 ? -31.885 -25.336 -5.891 1.00 50.91 608 LEU A C 1
ATOM 4482 O O . LEU A 1 608 ? -32.223 -26.145 -6.758 1.00 50.91 608 LEU A O 1
ATOM 4486 N N . PRO A 1 609 ? -31.466 -24.096 -6.199 1.00 55.62 609 PRO A N 1
ATOM 4487 C CA . PRO A 1 609 ? -31.350 -23.668 -7.580 1.00 55.62 609 PRO A CA 1
ATOM 4488 C C . PRO A 1 609 ? -30.300 -24.533 -8.277 1.00 55.62 609 PRO A C 1
ATOM 4490 O O . PRO A 1 609 ? -29.293 -24.901 -7.669 1.00 55.62 609 PRO A O 1
ATOM 4493 N N . VAL A 1 610 ? -30.508 -24.833 -9.565 1.00 60.16 610 VAL A N 1
ATOM 4494 C CA . VAL A 1 610 ? -29.444 -25.418 -10.396 1.00 60.16 610 VAL A CA 1
ATOM 4495 C C . VAL A 1 610 ? -28.199 -24.561 -10.225 1.00 60.16 610 VAL A C 1
ATOM 4497 O O . VAL A 1 610 ? -28.233 -23.342 -10.421 1.00 60.16 610 VAL A O 1
ATOM 4500 N N . VAL A 1 611 ? -27.103 -25.206 -9.853 1.00 72.69 611 VAL A N 1
ATOM 4501 C CA . VAL A 1 611 ? -25.819 -24.534 -9.700 1.00 72.69 611 VAL A CA 1
ATOM 4502 C C . VAL A 1 611 ? -25.139 -24.575 -11.057 1.00 72.69 611 VAL A C 1
ATOM 4504 O O . VAL A 1 611 ? -24.664 -25.626 -11.481 1.00 72.69 611 VAL A O 1
ATOM 4507 N N . LEU A 1 612 ? -25.120 -23.451 -11.770 1.00 78.50 612 LEU A N 1
ATOM 4508 C CA . LEU A 1 612 ? -24.381 -23.324 -13.024 1.00 78.50 612 LEU A CA 1
ATOM 4509 C C . LEU A 1 612 ? -22.875 -23.385 -12.724 1.00 78.50 612 LEU A C 1
ATOM 4511 O O . LEU A 1 612 ? -22.372 -22.584 -11.939 1.00 78.50 612 LEU A O 1
ATOM 4515 N N . ALA A 1 613 ? -22.165 -24.338 -13.326 1.00 80.50 613 ALA A N 1
ATOM 4516 C CA . ALA A 1 613 ? -20.721 -24.490 -13.150 1.00 80.50 613 ALA A CA 1
ATOM 4517 C C . ALA A 1 613 ? -19.949 -23.527 -14.062 1.00 80.50 613 ALA A C 1
ATOM 4519 O O . ALA A 1 613 ? -19.022 -22.852 -13.621 1.00 80.50 613 ALA A O 1
ATOM 4520 N N . ASP A 1 614 ? -20.369 -23.430 -15.324 1.00 82.25 614 ASP A N 1
ATOM 4521 C CA . ASP A 1 614 ? -19.808 -22.511 -16.308 1.00 82.25 614 ASP A CA 1
ATOM 4522 C C . ASP A 1 614 ? -20.814 -22.215 -17.421 1.00 82.25 614 ASP A C 1
ATOM 4524 O O . ASP A 1 614 ? -21.734 -22.993 -17.665 1.00 82.25 614 ASP A O 1
ATOM 4528 N N . PHE A 1 615 ? -20.629 -21.081 -18.095 1.00 91.50 615 PHE A N 1
ATOM 4529 C CA . PHE A 1 615 ? -21.301 -20.738 -19.344 1.00 91.50 615 PHE A CA 1
ATOM 4530 C C . PHE A 1 615 ? -20.331 -19.962 -20.228 1.00 91.50 615 PHE A C 1
ATOM 4532 O O . PHE A 1 615 ? -19.717 -18.985 -19.796 1.00 91.50 615 PHE A O 1
ATOM 4539 N N . GLY A 1 616 ? -20.194 -20.411 -21.470 1.00 90.69 616 GLY A N 1
ATOM 4540 C CA . GLY A 1 616 ? -19.282 -19.845 -22.446 1.00 90.69 616 GLY A CA 1
ATOM 4541 C C . GLY A 1 616 ? -19.859 -19.879 -23.852 1.00 90.69 616 GLY A C 1
ATOM 4542 O O . GLY A 1 616 ? -20.880 -20.507 -24.140 1.00 90.69 616 GLY A O 1
ATOM 4543 N N . GLY A 1 617 ? -19.174 -19.188 -24.752 1.00 91.19 617 GLY A N 1
ATOM 4544 C CA . GLY A 1 617 ? -19.545 -19.143 -26.151 1.00 91.19 617 GLY A CA 1
ATOM 4545 C C . GLY A 1 617 ? -18.364 -18.786 -27.030 1.00 91.19 617 GLY A C 1
ATOM 4546 O O . GLY A 1 617 ? -17.451 -18.079 -26.612 1.00 91.19 617 GLY A O 1
ATOM 4547 N N . GLN A 1 618 ? -18.398 -19.262 -28.267 1.00 90.06 618 GLN A N 1
ATOM 4548 C CA . GLN A 1 618 ? -17.407 -18.936 -29.281 1.00 90.06 618 GLN A CA 1
ATOM 4549 C C . GLN A 1 618 ? -18.063 -18.801 -30.650 1.00 90.06 618 GLN A C 1
ATOM 4551 O O . GLN A 1 618 ? -19.042 -19.477 -30.969 1.00 90.06 618 GLN A O 1
ATOM 4556 N N . ARG A 1 619 ? -17.513 -17.925 -31.488 1.00 86.88 619 ARG A N 1
ATOM 4557 C CA . ARG A 1 619 ? -17.969 -17.770 -32.869 1.00 86.88 619 ARG A CA 1
ATOM 4558 C C . ARG A 1 619 ? -17.368 -18.873 -33.744 1.00 86.88 619 ARG A C 1
ATOM 4560 O O . ARG A 1 619 ? -16.158 -19.070 -33.739 1.00 86.88 619 ARG A O 1
ATOM 4567 N N . VAL A 1 620 ? -18.207 -19.569 -34.509 1.00 84.75 620 VAL A N 1
ATOM 4568 C CA . VAL A 1 620 ? -17.820 -20.641 -35.441 1.00 84.75 620 VAL A CA 1
ATOM 4569 C C . VAL A 1 620 ? -18.402 -20.316 -36.820 1.00 84.75 620 VAL A C 1
ATOM 4571 O O . VAL A 1 620 ? -19.576 -20.571 -37.105 1.00 84.75 620 VAL A O 1
ATOM 4574 N N . GLY A 1 621 ? -17.582 -19.704 -37.680 1.00 83.81 621 GLY A N 1
ATOM 4575 C CA . GLY A 1 621 ? -18.032 -19.136 -38.955 1.00 83.81 621 GLY A CA 1
ATOM 4576 C C . GLY A 1 621 ? -18.975 -17.945 -38.739 1.00 83.81 621 GLY A C 1
ATOM 4577 O O . GLY A 1 621 ? -18.654 -17.026 -37.988 1.00 83.81 621 GLY A O 1
ATOM 4578 N N . ALA A 1 622 ? -20.147 -17.970 -39.379 1.00 85.00 622 ALA A N 1
ATOM 4579 C CA . ALA A 1 622 ? -21.197 -16.965 -39.172 1.00 85.00 622 ALA A CA 1
ATOM 4580 C C . ALA A 1 622 ? -22.030 -17.201 -37.894 1.00 85.00 622 ALA A C 1
ATOM 4582 O O . ALA A 1 622 ? -22.700 -16.287 -37.425 1.00 85.00 622 ALA A O 1
ATOM 4583 N N . ALA A 1 623 ? -21.974 -18.404 -37.312 1.00 90.62 623 ALA A N 1
ATOM 4584 C CA . ALA A 1 623 ? -22.777 -18.786 -36.153 1.00 90.62 623 ALA A CA 1
ATOM 4585 C C . ALA A 1 623 ? -22.031 -18.559 -34.829 1.00 90.62 623 ALA A C 1
ATOM 4587 O O . ALA A 1 623 ? -20.801 -18.489 -34.794 1.00 90.62 623 ALA A O 1
ATOM 4588 N N . VAL A 1 624 ? -22.771 -18.520 -33.724 1.00 94.00 624 VAL A N 1
ATOM 4589 C CA . VAL A 1 624 ? -22.217 -18.592 -32.365 1.00 94.00 624 VAL A CA 1
ATOM 4590 C C . VAL A 1 624 ? -22.594 -19.927 -31.737 1.00 94.00 624 VAL A C 1
ATOM 4592 O O . VAL A 1 624 ? -23.755 -20.326 -31.746 1.00 94.00 624 VAL A O 1
ATOM 4595 N N . GLN A 1 625 ? -21.598 -20.625 -31.198 1.00 96.31 625 GLN A N 1
ATOM 4596 C CA . GLN A 1 625 ? -21.769 -21.850 -30.433 1.00 96.31 625 GLN A CA 1
ATOM 4597 C C . GLN A 1 625 ? -21.642 -21.523 -28.948 1.00 96.31 625 GLN A C 1
ATOM 4599 O O . GLN A 1 625 ? -20.580 -21.098 -28.501 1.00 96.31 625 GLN A O 1
ATOM 4604 N N . LEU A 1 626 ? -22.717 -21.733 -28.200 1.00 95.50 626 LEU A N 1
ATOM 4605 C CA . LEU A 1 626 ? -22.767 -21.625 -26.747 1.00 95.50 626 LEU A CA 1
ATOM 4606 C C . LEU A 1 626 ? -22.652 -23.014 -26.121 1.00 95.50 626 LEU A C 1
ATOM 4608 O O . LEU A 1 626 ? -23.149 -23.995 -26.687 1.00 95.50 626 LEU A O 1
ATOM 4612 N N . SER A 1 627 ? -22.034 -23.079 -24.948 1.00 94.88 627 SER A N 1
ATOM 4613 C CA . SER A 1 627 ? -21.926 -24.287 -24.131 1.00 94.88 627 SER A CA 1
ATOM 4614 C C . SER A 1 627 ? -21.936 -23.938 -22.647 1.00 94.88 627 SER A C 1
ATOM 4616 O O . SER A 1 627 ? -21.376 -22.915 -22.252 1.00 94.88 627 SER A O 1
ATOM 4618 N N . TRP A 1 628 ? -22.564 -24.778 -21.831 1.00 95.62 628 TRP A N 1
ATOM 4619 C CA . TRP A 1 628 ? -22.562 -24.636 -20.376 1.00 95.62 628 TRP A CA 1
ATOM 4620 C C . TRP A 1 628 ? -22.634 -25.979 -19.679 1.00 95.62 628 TRP A C 1
ATOM 4622 O O . TRP A 1 628 ? -23.063 -26.979 -20.263 1.00 95.62 628 TRP A O 1
ATOM 4632 N N . HIS A 1 629 ? -22.278 -25.953 -18.399 1.00 89.75 629 HIS A N 1
ATOM 4633 C CA . HIS A 1 629 ? -22.416 -27.089 -17.509 1.00 89.75 629 HIS A CA 1
ATOM 4634 C C . HIS A 1 629 ? -23.191 -26.713 -16.254 1.00 89.75 629 HIS A C 1
ATOM 4636 O O . HIS A 1 629 ? -23.018 -25.634 -15.683 1.00 89.75 629 HIS A O 1
ATOM 4642 N N . THR A 1 630 ? -24.026 -27.633 -15.795 1.00 87.56 630 THR A N 1
ATOM 4643 C CA . THR A 1 630 ? -24.683 -27.569 -14.487 1.00 87.56 630 THR A CA 1
ATOM 4644 C C . THR A 1 630 ? -23.912 -28.468 -13.531 1.00 87.56 630 THR A C 1
ATOM 4646 O O . THR A 1 630 ? -23.562 -29.581 -13.896 1.00 87.56 630 THR A O 1
ATOM 4649 N N . ALA A 1 631 ? -23.604 -28.015 -12.318 1.00 78.75 631 ALA A N 1
ATOM 4650 C CA . ALA A 1 631 ? -22.989 -28.856 -11.288 1.00 78.75 631 ALA A CA 1
ATOM 4651 C C . ALA A 1 631 ? -24.019 -29.810 -10.657 1.00 78.75 631 ALA A C 1
ATOM 4653 O O . ALA A 1 631 ? -23.698 -30.945 -10.314 1.00 78.75 631 ALA A O 1
ATOM 4654 N N . SER A 1 632 ? -25.261 -29.341 -10.515 1.00 80.31 632 SER A N 1
ATOM 4655 C CA . SER A 1 632 ? -26.425 -30.127 -10.100 1.00 80.31 632 SER A CA 1
ATOM 4656 C C . SER A 1 632 ? -27.706 -29.452 -10.584 1.00 80.31 632 SER A C 1
ATOM 4658 O O . SER A 1 632 ? -27.739 -28.229 -10.718 1.00 80.31 632 SER A O 1
ATOM 4660 N N . GLU A 1 633 ? -28.744 -30.243 -10.832 1.00 80.75 633 GLU A N 1
ATOM 4661 C CA . GLU A 1 633 ? -30.081 -29.822 -11.239 1.00 80.75 633 GLU A CA 1
ATOM 4662 C C . GLU A 1 633 ? -31.103 -30.338 -10.225 1.00 80.75 633 GLU A C 1
ATOM 4664 O O . GLU A 1 633 ? -31.144 -31.531 -9.946 1.00 80.75 633 GLU A O 1
ATOM 4669 N N . GLN A 1 634 ? -31.933 -29.460 -9.666 1.00 74.31 634 GLN A N 1
ATOM 4670 C CA . GLN A 1 634 ? -33.119 -29.849 -8.902 1.00 74.31 634 GLN A CA 1
ATOM 4671 C C . GLN A 1 634 ? -34.279 -28.940 -9.291 1.00 74.31 634 GLN A C 1
ATOM 4673 O O . GLN A 1 634 ? -34.121 -27.724 -9.388 1.00 74.31 634 GLN A O 1
ATOM 4678 N N . HIS A 1 635 ? -35.422 -29.552 -9.585 1.00 77.00 635 HIS A N 1
ATOM 4679 C CA . HIS A 1 635 ? -36.651 -28.931 -10.063 1.00 77.00 635 HIS A CA 1
ATOM 4680 C C . HIS A 1 635 ? -36.429 -27.960 -11.234 1.00 77.00 635 HIS A C 1
ATOM 4682 O O . HIS A 1 635 ? -37.154 -26.980 -11.382 1.00 77.00 635 HIS A O 1
ATOM 4688 N N . SER A 1 636 ? -35.429 -28.207 -12.086 1.00 81.06 636 SER A N 1
ATOM 4689 C CA . SER A 1 636 ? -35.141 -27.356 -13.241 1.00 81.06 636 SER A CA 1
ATOM 4690 C C . SER A 1 636 ? -36.112 -27.645 -14.376 1.00 81.06 636 SER A C 1
ATOM 4692 O O . SER A 1 636 ? -36.282 -28.802 -14.757 1.00 81.06 636 SER A O 1
ATOM 4694 N N . LEU A 1 637 ? -36.707 -26.605 -14.956 1.00 86.19 637 LEU A N 1
ATOM 4695 C CA . LEU A 1 637 ? -37.504 -26.714 -16.177 1.00 86.19 637 LEU A CA 1
ATOM 4696 C C . LEU A 1 637 ? -36.609 -26.653 -17.428 1.00 86.19 637 LEU A C 1
ATOM 4698 O O . LEU A 1 637 ? -36.866 -27.339 -18.417 1.00 86.19 637 LEU A O 1
ATOM 4702 N N . GLY A 1 638 ? -35.557 -25.831 -17.392 1.00 89.81 638 GLY A N 1
ATOM 4703 C CA . GLY A 1 638 ? -34.600 -25.659 -18.486 1.00 89.81 638 GLY A CA 1
ATOM 4704 C C . GLY A 1 638 ? -34.062 -24.234 -18.597 1.00 89.81 638 GLY A C 1
ATOM 4705 O O . GLY A 1 638 ? -34.188 -23.422 -17.678 1.00 89.81 638 GLY A O 1
ATOM 4706 N N . PHE A 1 639 ? -33.453 -23.929 -19.740 1.00 95.25 639 PHE A N 1
ATOM 4707 C CA . PHE A 1 639 ? -32.718 -22.695 -20.000 1.00 95.25 639 PHE A CA 1
ATOM 4708 C C . PHE A 1 639 ? -33.275 -21.981 -21.230 1.00 95.25 639 PHE A C 1
ATOM 4710 O O . PHE A 1 639 ? -33.200 -22.488 -22.351 1.00 95.25 639 PHE A O 1
ATOM 4717 N N . ALA A 1 640 ? -33.771 -20.761 -21.037 1.00 95.88 640 ALA A N 1
ATOM 4718 C CA . ALA A 1 640 ? -34.018 -19.828 -22.123 1.00 95.88 640 ALA A CA 1
ATOM 4719 C C . ALA A 1 640 ? -32.692 -19.156 -22.488 1.00 95.88 640 ALA A C 1
ATOM 4721 O O . ALA A 1 640 ? -32.127 -18.392 -21.703 1.00 95.88 640 ALA A O 1
ATOM 4722 N N . VAL A 1 641 ? -32.194 -19.442 -23.685 1.00 96.88 641 VAL A N 1
ATOM 4723 C CA . VAL A 1 641 ? -31.004 -18.794 -24.232 1.00 96.88 641 VAL A CA 1
ATOM 4724 C C . VAL A 1 641 ? -31.414 -17.415 -24.715 1.00 96.88 641 VAL A C 1
ATOM 4726 O O . VAL A 1 641 ? -32.289 -17.291 -25.574 1.00 96.88 641 VAL A O 1
ATOM 4729 N N . GLN A 1 642 ? -30.793 -16.382 -24.156 1.00 96.25 642 GLN A N 1
ATOM 4730 C CA . GLN A 1 642 ? -31.085 -15.001 -24.500 1.00 96.25 642 GLN A CA 1
ATOM 4731 C C . GLN A 1 642 ? -29.899 -14.327 -25.175 1.00 96.25 642 GLN A C 1
ATOM 4733 O O . GLN A 1 642 ? -28.749 -14.567 -24.809 1.00 96.25 642 GLN A O 1
ATOM 4738 N N . ARG A 1 643 ? -30.199 -13.448 -26.130 1.00 96.31 643 ARG A N 1
ATOM 4739 C CA . ARG A 1 643 ? -29.241 -12.655 -26.895 1.00 96.31 643 ARG A CA 1
ATOM 4740 C C . ARG A 1 643 ? -29.590 -11.176 -26.800 1.00 96.31 643 ARG A C 1
ATOM 4742 O O . ARG A 1 643 ? -30.758 -10.821 -26.848 1.00 96.31 643 ARG A O 1
ATOM 4749 N N . GLN A 1 644 ? -28.583 -10.321 -26.707 1.00 93.12 644 GLN A N 1
ATOM 4750 C CA . GLN A 1 644 ? -28.717 -8.871 -26.785 1.00 93.12 644 GLN A CA 1
ATOM 4751 C C . GLN A 1 644 ? -27.758 -8.323 -27.841 1.00 93.12 644 GLN A C 1
ATOM 4753 O O . GLN A 1 644 ? -26.569 -8.647 -27.866 1.00 93.12 644 GLN A O 1
ATOM 4758 N N . THR A 1 645 ? -28.293 -7.471 -28.709 1.00 84.31 645 THR A N 1
ATOM 4759 C CA . THR A 1 645 ? -27.566 -6.784 -29.792 1.00 84.31 645 THR A CA 1
ATOM 4760 C C . THR A 1 645 ? -27.696 -5.264 -29.685 1.00 84.31 645 THR A C 1
ATOM 4762 O O . THR A 1 645 ? -26.890 -4.537 -30.259 1.00 84.31 645 THR A O 1
ATOM 4765 N N . THR A 1 646 ? -28.689 -4.789 -28.923 1.00 80.56 646 THR A N 1
ATOM 4766 C CA . THR A 1 646 ? -28.951 -3.379 -28.616 1.00 80.56 646 THR A CA 1
ATOM 4767 C C . THR A 1 646 ? -29.165 -3.203 -27.104 1.00 80.56 646 THR A C 1
ATOM 4769 O O . THR A 1 646 ? -28.219 -3.418 -26.352 1.00 80.56 646 THR A O 1
ATOM 4772 N N . ALA A 1 647 ? -30.361 -2.832 -26.636 1.00 72.25 647 ALA A N 1
ATOM 4773 C CA . ALA A 1 647 ? -30.648 -2.515 -25.233 1.00 72.25 647 ALA A CA 1
ATOM 4774 C C . ALA A 1 647 ? -31.241 -3.690 -24.429 1.00 72.25 647 ALA A C 1
ATOM 4776 O O . ALA A 1 647 ? -30.895 -3.840 -23.260 1.00 72.25 647 ALA A O 1
ATOM 4777 N N . ASP A 1 648 ? -32.060 -4.544 -25.054 1.00 87.12 648 ASP A N 1
ATOM 4778 C CA . ASP A 1 648 ? -32.795 -5.616 -24.367 1.00 87.12 648 ASP A CA 1
ATOM 4779 C C . ASP A 1 648 ? -32.338 -7.023 -24.788 1.00 87.12 648 ASP A C 1
ATOM 4781 O O . ASP A 1 648 ? -31.901 -7.252 -25.919 1.00 87.12 648 ASP A O 1
ATOM 4785 N N . PHE A 1 649 ? -32.465 -7.982 -23.864 1.00 91.88 649 PHE A N 1
ATOM 4786 C CA . PHE A 1 649 ? -32.235 -9.406 -24.123 1.00 91.88 649 PHE A CA 1
ATOM 4787 C C . PHE A 1 649 ? -33.499 -10.074 -24.681 1.00 91.88 649 PHE A C 1
ATOM 4789 O O . PHE A 1 649 ? -34.511 -10.179 -23.987 1.00 91.88 649 PHE A O 1
ATOM 4796 N N . GLU A 1 650 ? -33.410 -10.614 -25.894 1.00 94.50 650 GLU A N 1
ATOM 4797 C CA . GLU A 1 650 ? -34.439 -11.443 -26.526 1.00 94.50 650 GLU A CA 1
ATOM 4798 C C . GLU A 1 650 ? -34.153 -12.935 -26.318 1.00 94.50 650 GLU A C 1
ATOM 4800 O O . GLU A 1 650 ? -33.005 -13.373 -26.378 1.00 94.50 650 GLU A O 1
ATOM 4805 N N . THR A 1 651 ? -35.186 -13.747 -26.084 1.00 96.00 651 THR A N 1
ATOM 4806 C CA . THR A 1 651 ? -35.035 -15.210 -26.040 1.00 96.00 651 THR A CA 1
ATOM 4807 C C . THR A 1 651 ? -34.943 -15.761 -27.460 1.00 96.00 651 THR A C 1
ATOM 4809 O O . THR A 1 651 ? -35.885 -15.627 -28.236 1.00 96.00 651 THR A O 1
ATOM 4812 N N . ILE A 1 652 ? -33.831 -16.423 -27.778 1.00 96.31 652 ILE A N 1
ATOM 4813 C CA . ILE A 1 652 ? -33.547 -16.994 -29.104 1.00 96.31 652 ILE A CA 1
ATOM 4814 C C . ILE A 1 652 ? -33.673 -18.521 -29.147 1.00 96.31 652 ILE A C 1
ATOM 4816 O O . ILE A 1 652 ? -33.629 -19.117 -30.220 1.00 96.31 652 ILE A O 1
ATOM 4820 N N . GLY A 1 653 ? -33.832 -19.170 -27.993 1.00 95.44 653 GLY A N 1
ATOM 4821 C CA . GLY A 1 653 ? -34.016 -20.613 -27.925 1.00 95.44 653 GLY A CA 1
ATOM 4822 C C . GLY A 1 653 ? -34.292 -21.127 -26.520 1.00 95.44 653 GLY A C 1
ATOM 4823 O O . GLY A 1 653 ? -34.123 -20.411 -25.532 1.00 95.44 653 GLY A O 1
ATOM 4824 N N . TRP A 1 654 ? -34.709 -22.387 -26.448 1.00 95.88 654 TRP A N 1
ATOM 4825 C CA . TRP A 1 654 ? -34.960 -23.111 -25.207 1.00 95.88 654 TRP A CA 1
ATOM 4826 C C . TRP A 1 654 ? -34.210 -24.439 -25.218 1.00 95.88 654 TRP A C 1
ATOM 4828 O O . TRP A 1 654 ? -34.254 -25.164 -26.213 1.00 95.88 654 TRP A O 1
ATOM 4838 N N . VAL A 1 655 ? -33.548 -24.764 -24.111 1.00 95.31 655 VAL A N 1
ATOM 4839 C CA . VAL A 1 655 ? -32.908 -26.062 -23.886 1.00 95.31 655 VAL A CA 1
ATOM 4840 C C . VAL A 1 655 ? -33.466 -26.647 -22.596 1.00 95.31 655 VAL A C 1
ATOM 4842 O O . VAL A 1 655 ? -33.290 -26.065 -21.529 1.00 95.31 655 VAL A O 1
ATOM 4845 N N . ALA A 1 656 ? -34.176 -27.771 -22.699 1.00 93.38 656 ALA A N 1
ATOM 4846 C CA . ALA A 1 656 ? -34.720 -28.463 -21.533 1.00 93.38 656 ALA A CA 1
ATOM 4847 C C . ALA A 1 656 ? -33.588 -28.979 -20.630 1.00 93.38 656 ALA A C 1
ATOM 4849 O O . ALA A 1 656 ? -32.526 -29.364 -21.123 1.00 93.38 656 ALA A O 1
ATOM 4850 N N . SER A 1 657 ? -33.827 -28.973 -19.321 1.00 88.62 657 SER A N 1
ATOM 4851 C CA . SER A 1 657 ? -32.944 -29.608 -18.339 1.00 88.62 657 SER A CA 1
ATOM 4852 C C . SER A 1 657 ? -32.957 -31.136 -18.491 1.00 88.62 657 SER A C 1
ATOM 4854 O O . SER A 1 657 ? -33.838 -31.709 -19.141 1.00 88.62 657 SER A O 1
ATOM 4856 N N . ALA A 1 658 ? -31.996 -31.812 -17.866 1.00 85.56 658 ALA A N 1
ATOM 4857 C CA . ALA A 1 658 ? -31.914 -33.270 -17.811 1.00 85.56 658 ALA A CA 1
ATOM 4858 C C . ALA A 1 658 ? -32.746 -33.866 -16.655 1.00 85.56 658 ALA A C 1
ATOM 4860 O O . ALA A 1 658 ? -32.743 -35.083 -16.459 1.00 85.56 658 ALA A O 1
ATOM 4861 N N . GLY A 1 659 ? -33.473 -33.024 -15.911 1.00 78.75 659 GLY A N 1
ATOM 4862 C CA . GLY A 1 659 ? -34.225 -33.397 -14.714 1.00 78.75 659 GLY A CA 1
ATOM 4863 C C . GLY A 1 659 ? -33.364 -33.405 -13.448 1.00 78.75 659 GLY A C 1
ATOM 4864 O O . GLY A 1 659 ? -32.209 -32.985 -13.458 1.00 78.75 659 GLY A O 1
ATOM 4865 N N . ASP A 1 660 ? -33.936 -33.872 -12.336 1.00 79.56 660 ASP A N 1
ATOM 4866 C CA . ASP A 1 660 ? -33.257 -33.853 -11.037 1.00 79.56 660 ASP A CA 1
ATOM 4867 C C . ASP A 1 660 ? -31.996 -34.731 -11.052 1.00 79.56 660 ASP A C 1
ATOM 4869 O O . ASP A 1 660 ? -32.050 -35.952 -11.213 1.00 79.56 660 ASP A O 1
ATOM 4873 N N . SER A 1 661 ? -30.835 -34.104 -10.876 1.00 75.56 661 SER A N 1
ATOM 4874 C CA . SER A 1 661 ? -29.525 -34.736 -10.956 1.00 75.56 661 SER A CA 1
ATOM 4875 C C . SER A 1 661 ? -28.522 -34.070 -10.020 1.00 75.56 661 SER A C 1
ATOM 4877 O O . SER A 1 661 ? -28.277 -32.872 -10.083 1.00 75.56 661 SER A O 1
ATOM 4879 N N . ALA A 1 662 ? -27.835 -34.874 -9.209 1.00 72.88 662 ALA A N 1
ATOM 4880 C CA . ALA A 1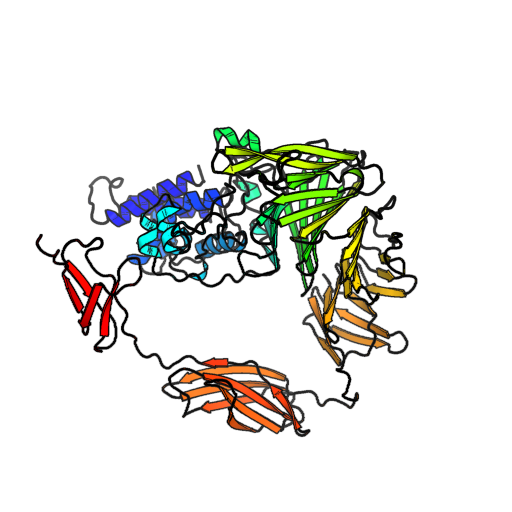 662 ? -26.655 -34.438 -8.455 1.00 72.88 662 ALA A CA 1
ATOM 4881 C C . ALA A 1 662 ? -25.338 -34.587 -9.251 1.00 72.88 662 ALA A C 1
ATOM 4883 O O . ALA A 1 662 ? -24.256 -34.416 -8.696 1.00 72.88 662 ALA A O 1
ATOM 4884 N N . ARG A 1 663 ? -25.414 -34.982 -10.530 1.00 74.81 663 ARG A N 1
ATOM 4885 C CA . ARG A 1 663 ? -24.265 -35.134 -11.435 1.00 74.81 663 ARG A CA 1
ATOM 4886 C C . ARG A 1 663 ? -24.243 -34.007 -12.456 1.00 74.81 663 ARG A C 1
ATOM 4888 O O . ARG A 1 663 ? -25.304 -33.554 -12.884 1.00 74.81 663 ARG A O 1
ATOM 4895 N N . GLN A 1 664 ? -23.034 -33.641 -12.875 1.00 85.31 664 GLN A N 1
ATOM 4896 C CA . GLN A 1 664 ? -22.818 -32.608 -13.876 1.00 85.31 664 GLN A CA 1
ATOM 4897 C C . GLN A 1 664 ? -23.427 -32.994 -15.227 1.00 85.31 664 GLN A C 1
ATOM 4899 O O . GLN A 1 664 ? -23.180 -34.098 -15.719 1.00 85.31 664 GLN A O 1
ATOM 4904 N N . HIS A 1 665 ? -24.156 -32.064 -15.844 1.00 89.31 665 HIS A N 1
ATOM 4905 C CA . HIS A 1 665 ? -24.662 -32.194 -17.212 1.00 89.31 665 HIS A CA 1
ATOM 4906 C C . HIS A 1 665 ? -24.060 -31.128 -18.116 1.00 89.31 665 HIS A C 1
ATOM 4908 O O . HIS A 1 665 ? -23.689 -30.046 -17.665 1.00 89.31 665 HIS A O 1
ATOM 4914 N N . SER A 1 666 ? -23.924 -31.466 -19.398 1.00 91.00 666 SER A N 1
ATOM 4915 C CA . SER A 1 666 ? -23.329 -30.600 -20.421 1.00 91.00 666 SER A CA 1
ATOM 4916 C C . SER A 1 666 ? -24.380 -30.237 -21.455 1.00 91.00 666 SER A C 1
ATOM 4918 O O . SER A 1 666 ? -25.073 -31.113 -21.972 1.00 91.00 666 SER A O 1
ATOM 4920 N N . TYR A 1 667 ? -24.453 -28.959 -21.797 1.00 95.44 667 TYR A N 1
ATOM 4921 C CA . TYR A 1 667 ? -25.426 -28.427 -22.737 1.00 95.44 667 TYR A CA 1
ATOM 4922 C C . TYR A 1 667 ? -24.745 -27.574 -23.794 1.00 95.44 667 TYR A C 1
ATOM 4924 O O . TYR A 1 667 ? -23.680 -26.994 -23.575 1.00 95.44 667 TYR A O 1
ATOM 4932 N N . ALA A 1 668 ? -25.391 -27.475 -24.951 1.00 94.88 668 ALA A N 1
ATOM 4933 C CA . ALA A 1 668 ? -24.921 -26.657 -26.050 1.00 94.88 668 ALA A CA 1
ATOM 4934 C C . ALA A 1 668 ? -26.096 -26.055 -26.820 1.00 94.88 668 ALA A C 1
ATOM 4936 O O . ALA A 1 668 ? -27.136 -26.688 -26.996 1.00 94.88 668 ALA A O 1
ATOM 4937 N N . PHE A 1 669 ? -25.905 -24.838 -27.326 1.00 97.00 669 PHE A N 1
ATOM 4938 C CA . PHE A 1 669 ? -26.870 -24.160 -28.185 1.00 97.00 669 PHE A CA 1
ATOM 4939 C C . PHE A 1 669 ? -26.150 -23.441 -29.323 1.00 97.00 669 PHE A C 1
ATOM 4941 O O . PHE A 1 669 ? -25.149 -22.765 -29.098 1.00 97.00 669 PHE A O 1
ATOM 4948 N N . ARG A 1 670 ? -26.655 -23.576 -30.552 1.00 96.56 670 ARG A N 1
ATOM 4949 C CA . ARG A 1 670 ? -26.070 -22.939 -31.735 1.00 96.56 670 ARG A CA 1
ATOM 4950 C C . ARG A 1 670 ? -26.984 -21.833 -32.249 1.00 96.56 670 ARG A C 1
ATOM 4952 O O . ARG A 1 670 ? -28.037 -22.120 -32.809 1.00 96.56 670 ARG A O 1
ATOM 4959 N N . ASP A 1 671 ? -26.540 -20.586 -32.133 1.00 96.00 671 ASP A N 1
ATOM 4960 C CA . ASP A 1 671 ? -27.184 -19.447 -32.784 1.00 96.00 671 ASP A CA 1
ATOM 4961 C C . ASP A 1 671 ? -26.655 -19.300 -34.218 1.00 96.00 671 ASP A C 1
ATOM 4963 O O . ASP A 1 671 ? -25.582 -18.742 -34.462 1.00 96.00 671 ASP A O 1
ATOM 4967 N N . ALA A 1 672 ? -27.404 -19.839 -35.181 1.00 93.50 672 ALA A N 1
ATOM 4968 C CA . ALA A 1 672 ? -27.084 -19.726 -36.603 1.00 93.50 672 ALA A CA 1
ATOM 4969 C C . ALA A 1 672 ? -27.391 -18.335 -37.189 1.00 93.50 672 ALA A C 1
ATOM 4971 O O . ALA A 1 672 ? -26.865 -18.002 -38.248 1.00 93.50 672 ALA A O 1
ATOM 4972 N N . ALA A 1 673 ? -28.212 -17.532 -36.507 1.00 90.12 673 ALA A N 1
ATOM 4973 C CA . ALA A 1 673 ? -28.618 -16.191 -36.923 1.00 90.12 673 ALA A CA 1
ATOM 4974 C C . ALA A 1 673 ? -27.873 -15.100 -36.134 1.00 90.12 673 ALA A C 1
ATOM 4976 O O . ALA A 1 673 ? -28.364 -13.975 -36.005 1.00 90.12 673 ALA A O 1
ATOM 4977 N N . ALA A 1 674 ? -26.712 -15.436 -35.566 1.00 89.25 674 ALA A N 1
ATOM 4978 C CA . ALA A 1 674 ? -25.919 -14.530 -34.753 1.00 89.25 674 ALA A CA 1
ATOM 4979 C C . ALA A 1 674 ? -25.427 -13.327 -35.581 1.00 89.25 674 ALA A C 1
ATOM 4981 O O . ALA A 1 674 ? -24.780 -13.521 -36.615 1.00 89.25 674 ALA A O 1
ATOM 4982 N N . PRO A 1 675 ? -25.639 -12.079 -35.129 1.00 85.94 675 PRO A N 1
ATOM 4983 C CA . PRO A 1 675 ? -25.201 -10.911 -35.879 1.00 85.94 675 PRO A CA 1
ATOM 4984 C C . PRO A 1 675 ? -23.688 -10.832 -36.061 1.00 85.94 675 PRO A C 1
ATOM 4986 O O . PRO A 1 675 ? -22.893 -11.196 -35.183 1.00 85.94 675 PRO A O 1
ATOM 4989 N N . ALA A 1 676 ? -23.304 -10.282 -37.211 1.00 80.81 676 ALA A N 1
ATOM 4990 C CA . ALA A 1 676 ? -21.922 -10.031 -37.595 1.00 80.81 676 ALA A CA 1
ATOM 4991 C C . ALA A 1 676 ? -21.250 -8.943 -36.740 1.00 80.81 676 ALA A C 1
ATOM 4993 O O . ALA A 1 676 ? -20.035 -8.957 -36.605 1.00 80.81 676 ALA A O 1
ATOM 4994 N N . THR A 1 677 ? -22.015 -8.036 -36.127 1.00 81.62 677 THR A N 1
ATOM 4995 C CA . THR A 1 677 ? -21.524 -6.889 -35.333 1.00 81.62 677 THR A CA 1
ATOM 4996 C C . THR A 1 677 ? -21.111 -7.241 -33.902 1.00 81.62 677 THR A C 1
ATOM 4998 O O . THR A 1 677 ? -20.596 -6.390 -33.185 1.00 81.62 677 THR A O 1
ATOM 5001 N N . GLY A 1 678 ? -21.312 -8.494 -33.485 1.00 84.12 678 GLY A N 1
ATOM 5002 C CA . GLY A 1 678 ? -21.142 -8.934 -32.101 1.00 84.12 678 GLY A CA 1
ATOM 5003 C C . GLY A 1 678 ? -22.468 -8.959 -31.342 1.00 84.12 678 GLY A C 1
ATOM 5004 O O . GLY A 1 678 ? -23.443 -8.327 -31.748 1.00 84.12 678 GLY A O 1
ATOM 5005 N N . ALA A 1 679 ? -22.521 -9.760 -30.282 1.00 91.81 679 ALA A N 1
ATOM 5006 C CA . ALA A 1 679 ? -23.714 -9.943 -29.463 1.00 91.81 679 ALA A CA 1
ATOM 5007 C C . ALA A 1 679 ? -23.348 -10.419 -28.053 1.00 91.81 679 ALA A C 1
ATOM 5009 O O . ALA A 1 679 ? -22.320 -11.068 -27.849 1.00 91.81 679 ALA A O 1
ATOM 5010 N N . TYR A 1 680 ? -24.221 -10.128 -27.096 1.00 93.44 680 TYR A N 1
ATOM 5011 C CA . TYR A 1 680 ? -24.140 -10.605 -25.721 1.00 93.44 680 TYR A CA 1
ATOM 5012 C C . TYR A 1 680 ? -25.128 -11.746 -25.518 1.00 93.44 680 TYR A C 1
ATOM 5014 O O . TYR A 1 680 ? -26.248 -11.682 -26.017 1.00 93.44 680 TYR A O 1
ATOM 5022 N N . TYR A 1 681 ? -24.740 -12.770 -24.768 1.00 95.12 681 TYR A N 1
ATOM 5023 C CA . TYR A 1 681 ? -25.582 -13.925 -24.479 1.00 95.12 681 TYR A CA 1
ATOM 5024 C C . TYR A 1 681 ? -25.680 -14.158 -22.981 1.00 95.12 681 TYR A C 1
ATOM 5026 O O . TYR A 1 681 ? -24.718 -13.937 -22.252 1.00 95.12 681 TYR A O 1
ATOM 5034 N N . ARG A 1 682 ? -26.831 -14.641 -22.524 1.00 95.69 682 ARG A N 1
ATOM 5035 C CA . ARG A 1 682 ? -27.023 -15.156 -21.163 1.00 95.69 682 ARG A CA 1
ATOM 5036 C C . ARG A 1 682 ? -28.035 -16.289 -21.174 1.00 95.69 682 ARG A C 1
ATOM 5038 O O . ARG A 1 682 ? -28.849 -16.391 -22.090 1.00 95.69 682 ARG A O 1
ATOM 5045 N N . LEU A 1 683 ? -28.023 -17.102 -20.133 1.00 94.25 683 LEU A N 1
ATOM 5046 C CA . LEU A 1 683 ? -29.064 -18.077 -19.859 1.00 94.25 683 LEU A CA 1
ATOM 5047 C C . LEU A 1 683 ? -30.029 -17.478 -18.843 1.00 94.25 683 LEU A C 1
ATOM 5049 O O . LEU A 1 683 ? -29.604 -16.936 -17.824 1.00 94.25 683 LEU A O 1
ATOM 5053 N N . ARG A 1 684 ? -31.326 -17.595 -19.113 1.00 92.06 684 ARG A N 1
ATOM 5054 C CA . ARG A 1 684 ? -32.381 -17.469 -18.112 1.00 92.06 684 ARG A CA 1
ATOM 5055 C C . ARG A 1 684 ? -32.847 -18.876 -17.775 1.00 92.06 684 ARG A C 1
ATOM 5057 O O . ARG A 1 684 ? -33.584 -19.494 -18.537 1.00 92.06 684 ARG A O 1
ATOM 5064 N N . GLN A 1 685 ? -32.382 -19.385 -16.654 1.00 86.62 685 GLN A N 1
ATOM 5065 C CA . GLN A 1 685 ? -32.803 -20.663 -16.117 1.00 86.62 685 GLN A CA 1
ATOM 5066 C C . GLN A 1 685 ? -34.181 -20.509 -15.479 1.00 86.62 685 GLN A C 1
ATOM 5068 O O . GLN A 1 685 ? -34.386 -19.555 -14.734 1.00 86.62 685 GLN A O 1
ATOM 5073 N N . LEU A 1 686 ? -35.107 -21.426 -15.760 1.00 83.12 686 LEU A N 1
ATOM 5074 C CA . LEU A 1 686 ? -36.371 -21.522 -15.030 1.00 83.12 686 LEU A CA 1
ATOM 5075 C C . LEU A 1 686 ? -36.433 -22.825 -14.243 1.00 83.12 686 LEU A C 1
ATOM 5077 O O . LEU A 1 686 ? -35.985 -23.874 -14.714 1.00 83.12 686 LEU A O 1
ATOM 5081 N N . ASP A 1 687 ? -37.027 -22.751 -13.061 1.00 80.38 687 ASP A N 1
ATOM 5082 C CA . ASP A 1 687 ? -37.449 -23.917 -12.297 1.00 80.38 687 ASP A CA 1
ATOM 5083 C C . ASP A 1 687 ? -38.917 -24.290 -12.598 1.00 80.38 687 ASP A C 1
ATOM 5085 O O . ASP A 1 687 ? -39.652 -23.568 -13.278 1.00 80.38 687 ASP A O 1
ATOM 5089 N N . GLN A 1 688 ? -39.351 -25.450 -12.105 1.00 76.00 688 GLN A N 1
ATOM 5090 C CA . GLN A 1 688 ? -40.733 -25.926 -12.208 1.00 76.00 688 GLN A CA 1
ATOM 5091 C C . GLN A 1 688 ? -41.719 -25.072 -11.383 1.00 76.00 688 GLN A C 1
ATOM 5093 O O . GLN A 1 688 ? -42.925 -25.161 -11.604 1.00 76.00 688 GLN A O 1
ATOM 5098 N N . GLY A 1 689 ? -41.222 -24.239 -10.458 1.00 69.19 689 GLY A N 1
ATOM 5099 C CA . GLY A 1 689 ? -41.998 -23.290 -9.653 1.00 69.19 689 GLY A CA 1
ATOM 5100 C C . GLY A 1 689 ? -42.185 -21.911 -10.304 1.00 69.19 689 GLY A C 1
ATOM 5101 O O . GLY A 1 689 ? -42.908 -21.077 -9.763 1.00 69.19 689 GLY A O 1
ATOM 5102 N N . GLY A 1 690 ? -41.567 -21.667 -11.464 1.00 65.88 690 GLY A N 1
ATOM 5103 C CA . GLY A 1 690 ? -41.611 -20.403 -12.198 1.00 65.88 690 GLY A CA 1
ATOM 5104 C C . GLY A 1 690 ? -40.562 -19.362 -11.782 1.00 65.88 690 GLY A C 1
ATOM 5105 O O . GLY A 1 690 ? -40.534 -18.281 -12.381 1.00 65.88 690 GLY A O 1
ATOM 5106 N N . ALA A 1 691 ? -39.688 -19.648 -10.811 1.00 72.31 691 ALA A N 1
ATOM 5107 C CA . ALA A 1 691 ? -38.580 -18.765 -10.468 1.00 72.31 691 ALA A CA 1
ATOM 5108 C C . ALA A 1 691 ? -37.515 -18.791 -11.570 1.00 72.31 691 ALA A C 1
ATOM 5110 O O . ALA A 1 691 ? -37.288 -19.805 -12.237 1.00 72.31 691 ALA A O 1
ATOM 5111 N N . ALA A 1 692 ? -36.867 -17.642 -11.776 1.00 80.38 692 ALA A N 1
ATOM 5112 C CA . ALA A 1 692 ? -35.858 -17.482 -12.810 1.00 80.38 692 ALA A CA 1
ATOM 5113 C C . ALA A 1 692 ? -34.536 -16.957 -12.248 1.00 80.38 692 ALA A C 1
ATOM 5115 O O . ALA A 1 692 ? -34.507 -15.940 -11.556 1.00 80.38 692 ALA A O 1
ATOM 5116 N N . THR A 1 693 ? -33.441 -17.605 -12.628 1.00 79.12 693 THR A N 1
ATOM 5117 C CA . THR A 1 693 ? -32.063 -17.187 -12.341 1.00 79.12 693 THR A CA 1
ATOM 5118 C C . THR A 1 693 ? -31.310 -16.944 -13.643 1.00 79.12 693 THR A C 1
ATOM 5120 O O . THR A 1 693 ? -31.579 -17.579 -14.663 1.00 79.12 693 THR A O 1
ATOM 5123 N N . TYR A 1 694 ? -30.375 -15.995 -13.631 1.00 86.25 694 TYR A N 1
ATOM 5124 C CA . TYR A 1 694 ? -29.610 -15.616 -14.819 1.00 86.25 694 TYR A CA 1
ATOM 5125 C C . TYR A 1 694 ? -28.142 -16.018 -14.682 1.00 86.25 694 TYR A C 1
ATOM 5127 O O . TYR A 1 694 ? -27.556 -15.877 -13.611 1.00 86.25 694 TYR A O 1
ATOM 5135 N N . SER A 1 695 ? -27.539 -16.481 -15.777 1.00 86.88 695 SER A N 1
ATOM 5136 C CA . SER A 1 695 ? -26.088 -16.671 -15.858 1.00 86.88 695 SER A CA 1
ATOM 5137 C C . SER A 1 695 ? -25.349 -15.327 -15.944 1.00 86.88 695 SER A C 1
ATOM 5139 O O . SER A 1 695 ? -25.956 -14.304 -16.286 1.00 86.88 695 SER A O 1
ATOM 5141 N N . PRO A 1 696 ? -24.014 -15.323 -15.771 1.00 86.06 696 PRO A N 1
ATOM 5142 C CA . PRO A 1 696 ? -23.176 -14.254 -16.299 1.00 86.06 696 PRO A CA 1
ATOM 5143 C C . PRO A 1 696 ? -23.423 -14.033 -17.797 1.00 86.06 696 PRO A C 1
ATOM 5145 O O . PRO A 1 696 ? -23.824 -14.950 -18.523 1.00 86.06 696 PRO A O 1
ATOM 5148 N N . VAL A 1 697 ? -23.170 -12.810 -18.260 1.00 90.06 697 VAL A N 1
ATOM 5149 C CA . VAL A 1 697 ? -23.287 -12.443 -19.674 1.00 90.06 697 VAL A CA 1
ATOM 5150 C C . VAL A 1 697 ? -21.978 -12.761 -20.396 1.00 90.06 697 VAL A C 1
ATOM 5152 O O . VAL A 1 697 ? -20.911 -12.318 -19.976 1.00 90.06 697 VAL A O 1
ATOM 5155 N N . VAL A 1 698 ? -22.059 -13.480 -21.514 1.00 85.19 698 VAL A N 1
ATOM 5156 C CA . VAL A 1 698 ? -20.928 -13.772 -22.402 1.00 85.19 698 VAL A CA 1
ATOM 5157 C C . VAL A 1 698 ? -20.989 -12.844 -23.611 1.00 85.19 698 VAL A C 1
ATOM 5159 O O . VAL A 1 698 ? -21.959 -12.863 -24.368 1.00 85.19 698 VAL A O 1
ATOM 5162 N N . ALA A 1 699 ? -19.947 -12.039 -23.812 1.00 88.75 699 ALA A N 1
ATOM 5163 C CA . ALA A 1 699 ? -19.811 -11.178 -24.983 1.00 88.75 699 ALA A CA 1
ATOM 5164 C C . ALA A 1 699 ? -19.088 -11.920 -26.114 1.00 88.75 699 ALA A C 1
ATOM 5166 O O . ALA A 1 699 ? -17.970 -12.399 -25.932 1.00 88.75 699 ALA A O 1
ATOM 5167 N N . ILE A 1 700 ? -19.702 -11.979 -27.294 1.00 89.25 700 ILE A N 1
ATOM 5168 C CA . ILE A 1 700 ? -19.097 -12.551 -28.497 1.00 89.25 700 ILE A CA 1
ATOM 5169 C C . ILE A 1 700 ? -18.858 -11.436 -29.505 1.00 89.25 700 ILE A C 1
ATOM 5171 O O . ILE A 1 700 ? -19.797 -10.796 -29.977 1.00 89.25 700 ILE A O 1
ATOM 5175 N N . GLY A 1 701 ? -17.587 -11.221 -29.846 1.00 81.19 701 GLY A N 1
ATOM 5176 C CA . GLY A 1 701 ? -17.165 -10.175 -30.774 1.00 81.19 701 GLY A CA 1
ATOM 5177 C C . GLY A 1 701 ? -17.740 -10.325 -32.186 1.00 81.19 701 GLY A C 1
ATOM 5178 O O . GLY A 1 701 ? -18.280 -11.372 -32.571 1.00 81.19 701 GLY A O 1
ATOM 5179 N N . ALA A 1 702 ? -17.617 -9.251 -32.963 1.00 79.25 702 ALA A N 1
ATOM 5180 C CA . ALA A 1 702 ? -17.982 -9.208 -34.373 1.00 79.25 702 ALA A CA 1
ATOM 5181 C C . ALA A 1 702 ? -17.239 -10.274 -35.203 1.00 79.25 702 ALA A C 1
ATOM 5183 O O . ALA A 1 702 ? -16.139 -10.702 -34.849 1.00 79.25 702 ALA A O 1
ATOM 5184 N N . THR A 1 703 ? -17.816 -10.700 -36.330 1.00 68.38 703 THR A N 1
ATOM 5185 C CA . THR A 1 703 ? -17.030 -11.356 -37.387 1.00 68.38 703 THR A CA 1
ATOM 5186 C C . THR A 1 703 ? -15.960 -10.373 -37.836 1.00 68.38 703 THR A C 1
ATOM 5188 O O . THR A 1 703 ? -16.300 -9.244 -38.180 1.00 68.38 703 THR A O 1
ATOM 5191 N N . ALA A 1 704 ? -14.689 -10.780 -37.819 1.00 55.47 704 ALA A N 1
ATOM 5192 C CA . ALA A 1 704 ? -13.591 -9.924 -38.245 1.00 55.47 704 ALA A CA 1
ATOM 5193 C C . ALA A 1 704 ? -13.819 -9.461 -39.693 1.00 55.47 704 ALA A C 1
ATOM 5195 O O . ALA A 1 704 ? -13.624 -10.222 -40.639 1.00 55.47 704 ALA A O 1
ATOM 5196 N N . VAL A 1 705 ? -14.248 -8.211 -39.854 1.00 50.69 705 VAL A N 1
ATOM 5197 C CA . VAL A 1 705 ? -14.150 -7.491 -41.118 1.00 50.69 705 VAL A CA 1
ATOM 5198 C C . VAL A 1 705 ? -12.791 -6.816 -41.076 1.00 50.69 705 VAL A C 1
ATOM 5200 O O . VAL A 1 705 ? -12.488 -6.085 -40.136 1.00 50.69 705 VAL A O 1
ATOM 5203 N N . ALA A 1 706 ? -11.934 -7.114 -42.046 1.00 53.25 706 ALA A N 1
ATOM 5204 C CA . ALA A 1 706 ? -10.674 -6.404 -42.184 1.00 53.25 706 ALA A CA 1
ATOM 5205 C C . ALA A 1 706 ? -10.993 -4.918 -42.427 1.00 53.25 706 ALA A C 1
ATOM 5207 O O . ALA A 1 706 ? -11.569 -4.572 -43.454 1.00 53.25 706 ALA A O 1
ATOM 5208 N N . GLU A 1 707 ? -10.686 -4.040 -41.475 1.00 59.59 707 GLU A N 1
ATOM 5209 C CA . GLU A 1 707 ? -10.855 -2.599 -41.664 1.00 59.59 707 GLU A CA 1
ATOM 5210 C C . GLU A 1 707 ? -9.652 -2.010 -42.404 1.00 59.59 707 GLU A C 1
ATOM 5212 O O . GLU A 1 707 ? -8.514 -2.464 -42.259 1.00 59.59 707 GLU A O 1
ATOM 5217 N N . ALA A 1 708 ? -9.911 -0.977 -43.206 1.00 64.31 708 ALA A N 1
ATOM 5218 C CA . ALA A 1 708 ? -8.872 -0.210 -43.869 1.00 64.31 708 ALA A CA 1
ATOM 5219 C C . ALA A 1 708 ? -8.156 0.691 -42.847 1.00 64.31 708 ALA A C 1
ATOM 5221 O O . ALA A 1 708 ? -8.704 1.674 -42.355 1.00 64.31 708 ALA A O 1
ATOM 5222 N N . ARG A 1 709 ? -6.911 0.351 -42.523 1.00 73.62 709 ARG A N 1
ATOM 5223 C CA . ARG A 1 709 ? -6.033 1.053 -41.589 1.00 73.62 709 ARG A CA 1
ATOM 5224 C C . ARG A 1 709 ? -5.062 1.959 -42.333 1.00 73.62 709 ARG A C 1
ATOM 5226 O O . ARG A 1 709 ? -4.289 1.499 -43.171 1.00 73.62 709 ARG A O 1
ATOM 5233 N N . LEU A 1 710 ? -5.017 3.232 -41.955 1.00 77.69 710 LEU A N 1
ATOM 5234 C CA . LEU A 1 710 ? -3.986 4.155 -42.424 1.00 77.69 710 LEU A CA 1
ATOM 5235 C C . LEU A 1 710 ? -2.605 3.737 -41.892 1.00 77.69 710 LEU A C 1
ATOM 5237 O O . LEU A 1 710 ? -2.410 3.599 -40.684 1.00 77.69 710 LEU A O 1
ATOM 5241 N N . LEU A 1 711 ? -1.646 3.530 -42.788 1.00 76.94 711 LEU A N 1
ATOM 5242 C CA . LEU A 1 711 ? -0.239 3.330 -42.454 1.00 76.94 711 LEU A CA 1
ATOM 5243 C C . LEU A 1 711 ? 0.455 4.688 -42.265 1.00 76.94 711 LEU A C 1
ATOM 5245 O O . LEU A 1 711 ? -0.022 5.694 -42.798 1.00 76.94 711 LEU A O 1
ATOM 5249 N N . PRO A 1 712 ? 1.589 4.734 -41.539 1.00 70.19 712 PRO A N 1
ATOM 5250 C CA . PRO A 1 712 ? 2.348 5.964 -41.358 1.00 70.19 712 PRO A CA 1
ATOM 5251 C C . PRO A 1 712 ? 2.647 6.634 -42.697 1.00 70.19 712 PRO A C 1
ATOM 5253 O O . PRO A 1 712 ? 3.147 6.000 -43.629 1.00 70.19 712 PRO A O 1
ATOM 5256 N N . ALA A 1 713 ? 2.310 7.915 -42.786 1.00 79.88 713 ALA A N 1
ATOM 5257 C CA . ALA A 1 713 ? 2.582 8.706 -43.967 1.00 79.88 713 ALA A CA 1
ATOM 5258 C C . ALA A 1 713 ? 4.072 9.096 -44.011 1.00 79.88 713 ALA A C 1
ATOM 5260 O O . ALA A 1 713 ? 4.689 9.245 -42.959 1.00 79.88 713 ALA A O 1
ATOM 5261 N N . LEU A 1 714 ? 4.664 9.228 -45.199 1.00 68.88 714 LEU A N 1
ATOM 5262 C CA . LEU A 1 714 ? 6.101 9.466 -45.387 1.00 68.88 714 LEU A CA 1
ATOM 5263 C C . LEU A 1 714 ? 6.363 10.515 -46.482 1.00 68.88 714 LEU A C 1
ATOM 5265 O O . LEU A 1 714 ? 5.651 10.511 -47.486 1.00 68.88 714 LEU A O 1
ATOM 5269 N N . PRO A 1 715 ? 7.408 11.351 -46.361 1.00 65.12 715 PRO A N 1
ATOM 5270 C CA . PRO A 1 715 ? 8.279 11.514 -45.193 1.00 65.12 715 PRO A CA 1
ATOM 5271 C C . PRO A 1 715 ? 7.561 12.212 -44.022 1.00 65.12 715 PRO A C 1
ATOM 5273 O O . PRO A 1 715 ? 6.539 12.865 -44.210 1.00 65.12 715 PRO A O 1
ATOM 5276 N N . GLN A 1 716 ? 8.079 12.045 -42.802 1.00 58.88 716 GLN A N 1
ATOM 5277 C CA . GLN A 1 716 ? 7.637 12.778 -41.609 1.00 58.88 716 GLN A CA 1
ATOM 5278 C C . GLN A 1 716 ? 8.874 13.302 -40.860 1.00 58.88 716 GLN A C 1
ATOM 5280 O O . GLN A 1 716 ? 9.618 12.480 -40.320 1.00 58.88 716 GLN A O 1
ATOM 5285 N N . PRO A 1 717 ? 9.113 14.629 -40.826 1.00 63.12 717 PRO A N 1
ATOM 5286 C CA . PRO A 1 717 ? 8.273 15.692 -41.398 1.00 63.12 717 PRO A CA 1
ATOM 5287 C C . PRO A 1 717 ? 8.282 15.723 -42.942 1.00 63.12 717 PRO A C 1
ATOM 5289 O O . PRO A 1 717 ? 9.261 15.339 -43.578 1.00 63.12 717 PRO A O 1
ATOM 5292 N N . ALA A 1 718 ? 7.175 16.181 -43.535 1.00 72.94 718 ALA A N 1
ATOM 5293 C CA . ALA A 1 718 ? 7.015 16.404 -44.976 1.00 72.94 718 ALA A CA 1
ATOM 5294 C C . ALA A 1 718 ? 6.857 17.904 -45.254 1.00 72.94 718 ALA A C 1
ATOM 5296 O O . ALA A 1 718 ? 6.103 18.575 -44.552 1.00 72.94 718 ALA A O 1
ATOM 5297 N N . HIS A 1 719 ? 7.544 18.412 -46.281 1.00 71.81 719 HIS A N 1
ATOM 5298 C CA . HIS A 1 719 ? 7.487 19.827 -46.670 1.00 71.81 719 HIS A CA 1
ATOM 5299 C C . HIS A 1 719 ? 6.627 20.049 -47.925 1.00 71.81 719 HIS A C 1
ATOM 5301 O O . HIS A 1 719 ? 5.743 20.899 -47.902 1.00 71.81 719 HIS A O 1
ATOM 5307 N N . ASP A 1 720 ? 6.809 19.224 -48.964 1.00 76.25 720 ASP A N 1
ATOM 5308 C CA . ASP A 1 720 ? 6.137 19.415 -50.264 1.00 76.25 720 ASP A CA 1
ATOM 5309 C C . ASP A 1 720 ? 5.137 18.302 -50.613 1.00 76.25 720 ASP A C 1
ATOM 5311 O O . ASP A 1 720 ? 4.098 18.539 -51.237 1.00 76.25 720 ASP A O 1
ATOM 5315 N N . LEU A 1 721 ? 5.444 17.065 -50.214 1.00 78.19 721 LEU A N 1
ATOM 5316 C CA . LEU A 1 721 ? 4.706 15.871 -50.613 1.00 78.19 721 LEU A CA 1
ATOM 5317 C C . LEU A 1 721 ? 4.608 14.885 -49.455 1.00 78.19 721 LEU A C 1
ATOM 5319 O O . LEU A 1 721 ? 5.611 14.571 -48.819 1.00 78.19 721 LEU A O 1
ATOM 5323 N N . LEU A 1 722 ? 3.406 14.360 -49.226 1.00 79.56 722 LEU A N 1
ATOM 5324 C CA . LEU A 1 722 ? 3.136 13.339 -48.225 1.00 79.56 722 LEU A CA 1
ATOM 5325 C C . LEU A 1 722 ? 2.547 12.085 -48.880 1.00 79.56 722 LEU A C 1
ATOM 5327 O O . LEU A 1 722 ? 1.431 12.108 -49.400 1.00 79.56 722 LEU A O 1
ATOM 5331 N N . HIS A 1 723 ? 3.274 10.974 -48.828 1.00 82.38 723 HIS A N 1
ATOM 5332 C CA . HIS A 1 723 ? 2.790 9.668 -49.262 1.00 82.38 723 HIS A CA 1
ATOM 5333 C C . HIS A 1 723 ? 2.035 8.978 -48.139 1.00 82.38 723 HIS A C 1
ATOM 5335 O O . HIS A 1 723 ? 2.548 8.817 -47.038 1.00 82.38 723 HIS A O 1
ATOM 5341 N N . VAL A 1 724 ? 0.830 8.518 -48.439 1.00 84.06 724 VAL A N 1
ATOM 5342 C CA . VAL A 1 724 ? -0.064 7.851 -47.500 1.00 84.06 724 VAL A CA 1
ATOM 5343 C C . VAL A 1 724 ? -0.377 6.467 -48.048 1.00 84.06 724 VAL A C 1
ATOM 5345 O O . VAL A 1 724 ? -0.675 6.333 -49.234 1.00 84.06 724 VAL A O 1
ATOM 5348 N N . ARG A 1 725 ? -0.316 5.438 -47.200 1.00 83.62 725 ARG A N 1
ATOM 5349 C CA . ARG A 1 725 ? -0.707 4.065 -47.550 1.00 83.62 725 ARG A CA 1
ATOM 5350 C C . ARG A 1 725 ? -1.820 3.582 -46.633 1.00 83.62 725 ARG A C 1
ATOM 5352 O O . ARG A 1 725 ? -1.917 4.027 -45.496 1.00 83.62 725 ARG A O 1
ATOM 5359 N N . VAL A 1 726 ? -2.649 2.677 -47.123 1.00 81.00 726 VAL A N 1
ATOM 5360 C CA . VAL A 1 726 ? -3.804 2.120 -46.421 1.00 81.00 726 VAL A CA 1
ATOM 5361 C C . VAL A 1 726 ? -3.706 0.603 -46.527 1.00 81.00 726 VAL A C 1
ATOM 5363 O O . VAL A 1 726 ? -3.587 0.066 -47.625 1.00 81.00 726 VAL A O 1
ATOM 5366 N N . ALA A 1 727 ? -3.693 -0.081 -45.388 1.00 75.75 727 ALA A N 1
ATOM 5367 C CA . ALA A 1 727 ? -3.680 -1.535 -45.292 1.00 75.75 727 ALA A CA 1
ATOM 5368 C C . ALA A 1 727 ? -5.088 -2.043 -44.979 1.00 75.75 727 ALA A C 1
ATOM 5370 O O . ALA A 1 727 ? -5.730 -1.519 -44.081 1.00 75.75 727 ALA A O 1
ATOM 5371 N N . GLY A 1 728 ? -5.566 -3.065 -45.678 1.00 70.12 728 GLY A N 1
ATOM 5372 C CA . GLY A 1 728 ? -6.922 -3.594 -45.515 1.00 70.12 728 GLY A CA 1
ATOM 5373 C C . GLY A 1 728 ? -7.508 -4.018 -46.864 1.00 70.12 728 GLY A C 1
ATOM 5374 O O . GLY A 1 728 ? -6.771 -4.052 -47.851 1.00 70.12 728 GLY A O 1
ATOM 5375 N N . PRO A 1 729 ? -8.803 -4.368 -46.931 1.00 66.19 729 PRO A N 1
ATOM 5376 C CA . PRO A 1 729 ? -9.453 -4.727 -48.187 1.00 66.19 729 PRO A CA 1
ATOM 5377 C C . PRO A 1 729 ? -9.463 -3.536 -49.153 1.00 66.19 729 PRO A C 1
ATOM 5379 O O . PRO A 1 729 ? -9.474 -2.386 -48.717 1.00 66.19 729 PRO A O 1
ATOM 5382 N N . GLU A 1 730 ? -9.468 -3.815 -50.461 1.00 68.00 730 GLU A N 1
ATOM 5383 C CA . GLU A 1 730 ? -9.497 -2.818 -51.546 1.00 68.00 730 GLU A CA 1
ATOM 5384 C C . GLU A 1 730 ? -10.826 -2.044 -51.577 1.00 68.00 730 GLU A C 1
ATOM 5386 O O . GLU A 1 730 ? -11.677 -2.225 -52.445 1.00 68.00 730 GLU A O 1
ATOM 5391 N N . ALA A 1 731 ? -11.025 -1.179 -50.587 1.00 67.19 731 ALA A N 1
ATOM 5392 C CA . ALA A 1 731 ? -12.177 -0.307 -50.454 1.00 67.19 731 ALA A CA 1
ATOM 5393 C C . ALA A 1 731 ? -11.772 1.143 -50.735 1.00 67.19 731 ALA A C 1
ATOM 5395 O O . ALA A 1 731 ? -10.682 1.589 -50.380 1.00 67.19 731 ALA A O 1
ATOM 5396 N N . ASN A 1 732 ? -12.672 1.908 -51.356 1.00 79.00 732 ASN A N 1
ATOM 5397 C CA . ASN A 1 732 ? -12.476 3.344 -51.535 1.00 79.00 732 ASN A CA 1
ATOM 5398 C C . ASN A 1 732 ? -12.554 4.043 -50.170 1.00 79.00 732 ASN A C 1
ATOM 5400 O O . ASN A 1 732 ? -13.639 4.190 -49.609 1.00 79.00 732 ASN A O 1
ATOM 5404 N N . VAL A 1 733 ? -11.419 4.513 -49.663 1.00 81.25 733 VAL A N 1
ATOM 5405 C CA . VAL A 1 733 ? -11.329 5.296 -48.430 1.00 81.25 733 VAL A CA 1
ATOM 5406 C C . VAL A 1 733 ? -11.191 6.783 -48.733 1.00 81.25 733 VAL A C 1
ATOM 5408 O O . VAL A 1 733 ? -10.686 7.186 -49.781 1.00 81.25 733 VAL A O 1
ATOM 5411 N N . THR A 1 734 ? -11.657 7.621 -47.808 1.00 87.06 734 T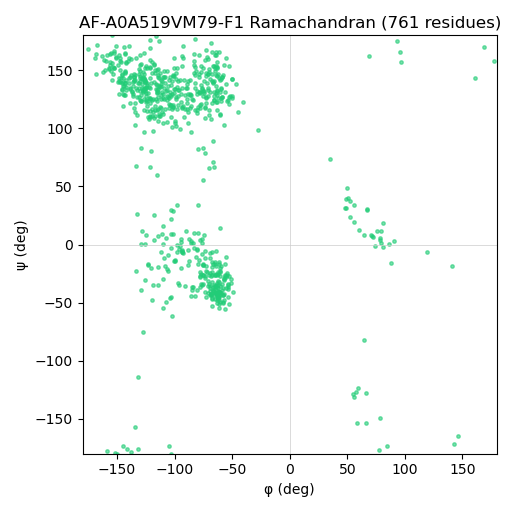HR A N 1
ATOM 5412 C CA . THR A 1 734 ? -11.503 9.078 -47.885 1.00 87.06 734 THR A CA 1
ATOM 5413 C C . THR A 1 734 ? -10.426 9.516 -46.901 1.00 87.06 734 THR A C 1
ATOM 5415 O O . THR A 1 734 ? -10.578 9.345 -45.697 1.00 87.06 734 THR A O 1
ATOM 5418 N N . LEU A 1 735 ? -9.346 10.092 -47.418 1.00 83.81 735 LEU A N 1
ATOM 5419 C CA . LEU A 1 735 ? -8.283 10.724 -46.649 1.00 83.81 735 LEU A CA 1
ATOM 5420 C C . LEU A 1 735 ? -8.618 12.197 -46.418 1.00 83.81 735 LEU A C 1
ATOM 5422 O O . LEU A 1 735 ? -8.987 12.895 -47.364 1.00 83.81 735 LEU A O 1
ATOM 5426 N N . GLN A 1 736 ? -8.442 12.673 -45.187 1.00 87.69 736 GLN A N 1
ATOM 5427 C CA . GLN A 1 736 ? -8.547 14.086 -44.821 1.00 87.69 736 GLN A CA 1
ATOM 5428 C C . GLN A 1 736 ? -7.246 14.546 -44.160 1.00 87.69 736 GLN A C 1
ATOM 5430 O O . GLN A 1 736 ? -6.744 13.899 -43.244 1.00 87.69 736 GLN A O 1
ATOM 5435 N N . LEU A 1 737 ? -6.705 15.665 -44.634 1.00 82.44 737 LEU A N 1
ATOM 5436 C CA . LEU A 1 737 ? -5.632 16.407 -43.985 1.00 82.44 737 LEU A CA 1
ATOM 5437 C C . LEU A 1 737 ? -6.275 17.506 -43.142 1.00 82.44 737 LEU A C 1
ATOM 5439 O O . LEU A 1 737 ? -7.028 18.318 -43.683 1.00 82.44 737 LEU A O 1
ATOM 5443 N N . LEU A 1 738 ? -5.987 17.517 -41.844 1.00 81.69 738 LEU A N 1
ATOM 5444 C CA . LEU A 1 738 ? -6.546 18.461 -40.879 1.00 81.69 738 LEU A CA 1
ATOM 5445 C C . LEU A 1 738 ? -5.450 19.400 -40.361 1.00 81.69 738 LEU A C 1
ATOM 5447 O O . LEU A 1 738 ? -4.296 18.986 -40.243 1.00 81.69 738 LEU A O 1
ATOM 5451 N N . ASP A 1 739 ? -5.799 20.645 -40.040 1.00 76.94 739 ASP A N 1
ATOM 5452 C CA . ASP A 1 739 ? -4.904 21.548 -39.310 1.00 76.94 739 ASP A CA 1
ATOM 5453 C C . ASP A 1 739 ? -4.953 21.305 -37.788 1.00 76.94 739 ASP A C 1
ATOM 5455 O O . ASP A 1 739 ? -5.732 20.490 -37.291 1.00 76.94 739 ASP A O 1
ATOM 5459 N N . GLY A 1 740 ? -4.128 22.032 -37.023 1.00 61.62 740 GLY A N 1
ATOM 5460 C CA . GLY A 1 740 ? -4.064 21.918 -35.557 1.00 61.62 740 GLY A CA 1
ATOM 5461 C C . GLY A 1 740 ? -5.348 22.313 -34.809 1.00 61.62 740 GLY A C 1
ATOM 5462 O O . GLY A 1 740 ? -5.414 22.133 -33.597 1.00 61.62 740 GLY A O 1
ATOM 5463 N N . LEU A 1 741 ? -6.361 22.833 -35.512 1.00 74.19 741 LEU A N 1
ATOM 5464 C CA . LEU A 1 741 ? -7.689 23.158 -34.985 1.00 74.19 741 LEU A CA 1
ATOM 5465 C C . LEU A 1 741 ? -8.765 22.168 -35.474 1.00 74.19 741 LEU A C 1
ATOM 5467 O O . LEU A 1 741 ? -9.949 22.373 -35.214 1.00 74.19 741 LEU A O 1
ATOM 5471 N N . GLY A 1 742 ? -8.376 21.104 -36.187 1.00 59.25 742 GLY A N 1
ATOM 5472 C CA . GLY A 1 742 ? -9.284 20.082 -36.711 1.00 59.25 742 GLY A CA 1
ATOM 5473 C C . GLY A 1 742 ? -10.024 20.478 -37.993 1.00 59.25 742 GLY A C 1
ATOM 5474 O O . GLY A 1 742 ? -10.957 19.781 -38.391 1.00 59.25 742 GLY A O 1
ATOM 5475 N N . ARG A 1 743 ? -9.641 21.572 -38.666 1.00 74.00 743 ARG A N 1
ATOM 5476 C CA . ARG A 1 743 ? -10.272 22.004 -39.926 1.00 74.00 743 ARG A CA 1
ATOM 5477 C C . ARG A 1 743 ? -9.691 21.231 -41.106 1.00 74.00 743 ARG A C 1
ATOM 5479 O O . ARG A 1 743 ? -8.479 21.050 -41.187 1.00 74.00 743 ARG A O 1
ATOM 5486 N N . VAL A 1 744 ? -10.541 20.816 -42.048 1.00 82.88 744 VAL A N 1
ATOM 5487 C CA . VAL A 1 744 ? -10.110 20.097 -43.259 1.00 82.88 744 VAL A CA 1
ATOM 5488 C C . VAL A 1 744 ? -9.345 21.039 -44.189 1.00 82.88 744 VAL A C 1
ATOM 5490 O O . VAL A 1 744 ? -9.923 21.934 -44.798 1.00 82.88 744 VAL A O 1
ATOM 5493 N N . VAL A 1 745 ? -8.043 20.796 -44.322 1.00 82.94 745 VAL A N 1
ATOM 5494 C CA . VAL A 1 745 ? -7.130 21.482 -45.248 1.00 82.94 745 VAL A CA 1
ATOM 5495 C C . VAL A 1 745 ? -7.196 20.845 -46.635 1.00 82.94 745 VAL A C 1
ATOM 5497 O O . VAL A 1 745 ? -7.110 21.536 -47.647 1.00 82.94 745 VAL A O 1
ATOM 5500 N N . ARG A 1 746 ? -7.350 19.515 -46.704 1.00 81.31 746 ARG A N 1
ATOM 5501 C CA . ARG A 1 746 ? -7.468 18.778 -47.971 1.00 81.31 746 ARG A CA 1
ATOM 5502 C C . ARG A 1 746 ? -8.216 17.462 -47.785 1.00 81.31 746 ARG A C 1
ATOM 5504 O O . ARG A 1 746 ? -8.106 16.835 -46.739 1.00 81.31 746 ARG A O 1
ATOM 5511 N N . GLN A 1 747 ? -8.930 17.013 -48.815 1.00 86.81 747 GLN A N 1
ATOM 5512 C CA . GLN A 1 747 ? -9.621 15.724 -48.827 1.00 86.81 747 GLN A CA 1
ATOM 5513 C C . GLN A 1 747 ? -9.408 15.010 -50.166 1.00 86.81 747 GLN A C 1
ATOM 5515 O O . GLN A 1 747 ? -9.484 15.637 -51.221 1.00 86.81 747 GLN A O 1
ATOM 5520 N N . GLN A 1 748 ? -9.137 13.704 -50.137 1.00 85.19 748 GLN A N 1
ATOM 5521 C CA . GLN A 1 748 ? -8.891 12.892 -51.334 1.00 85.19 748 GLN A CA 1
ATOM 5522 C C . GLN A 1 748 ? -9.365 11.451 -51.127 1.00 85.19 748 GLN A C 1
ATOM 5524 O O . GLN A 1 748 ? -9.213 10.901 -50.043 1.00 85.19 748 GLN A O 1
ATOM 5529 N N . ARG A 1 749 ? -9.916 10.814 -52.165 1.00 86.94 749 ARG A N 1
ATOM 5530 C CA . ARG A 1 749 ? -10.244 9.379 -52.134 1.00 86.94 749 ARG A CA 1
ATOM 5531 C C . ARG A 1 749 ? -9.085 8.534 -52.664 1.00 86.94 749 ARG A C 1
ATOM 5533 O O . ARG A 1 749 ? -8.443 8.930 -53.636 1.00 86.94 749 ARG A O 1
ATOM 5540 N N . CYS A 1 750 ? -8.832 7.379 -52.054 1.00 84.38 750 CYS A N 1
ATOM 5541 C CA . CYS A 1 750 ? -7.864 6.389 -52.534 1.00 84.38 750 CYS A CA 1
ATOM 5542 C C . CYS A 1 750 ? -8.267 4.963 -52.127 1.00 84.38 750 CYS A C 1
ATOM 5544 O O . CYS A 1 750 ? -9.213 4.786 -51.369 1.00 84.38 750 CYS A O 1
ATOM 5546 N N . GLN A 1 751 ? -7.572 3.952 -52.652 1.00 80.00 751 GLN A N 1
ATOM 5547 C CA . GLN A 1 751 ? -7.830 2.542 -52.321 1.00 80.00 751 GLN A CA 1
ATOM 5548 C C . GLN A 1 751 ? -6.730 1.951 -51.433 1.00 80.00 751 GLN A C 1
ATOM 5550 O O . GLN A 1 751 ? -7.021 1.399 -50.381 1.00 80.00 751 GLN A O 1
ATOM 5555 N N . GLN A 1 752 ? -5.459 2.121 -51.812 1.00 80.75 752 GLN A N 1
ATOM 5556 C CA . GLN A 1 752 ? -4.320 1.610 -51.029 1.00 80.75 752 GLN A CA 1
ATOM 5557 C C . GLN A 1 752 ? -3.192 2.627 -50.838 1.00 80.75 752 GLN A C 1
ATOM 5559 O O . GLN A 1 752 ? -2.415 2.513 -49.893 1.00 80.75 752 GLN A O 1
ATOM 5564 N N . GLN A 1 753 ? -3.080 3.634 -51.708 1.00 82.62 753 GLN A N 1
ATOM 5565 C CA . GLN A 1 753 ? -2.074 4.684 -51.577 1.00 82.62 753 GLN A CA 1
ATOM 5566 C C . GLN A 1 753 ? -2.520 6.004 -52.206 1.00 82.62 753 GLN A C 1
ATOM 5568 O O . GLN A 1 753 ? -3.297 6.016 -53.161 1.00 82.62 753 GLN A O 1
ATOM 5573 N N . ALA A 1 754 ? -2.012 7.114 -51.678 1.00 85.50 754 ALA A N 1
ATOM 5574 C CA . ALA A 1 754 ? -2.191 8.455 -52.221 1.00 85.50 754 ALA A CA 1
ATOM 5575 C C . ALA A 1 754 ? -0.947 9.312 -51.967 1.00 85.50 754 ALA A C 1
ATOM 5577 O O . ALA A 1 754 ? -0.191 9.059 -51.029 1.00 85.50 754 ALA A O 1
ATOM 5578 N N . ALA A 1 755 ? -0.762 10.349 -52.780 1.00 81.50 755 ALA A N 1
ATOM 5579 C CA . ALA A 1 755 ? 0.217 11.397 -52.534 1.00 81.50 755 ALA A CA 1
ATOM 5580 C C . ALA A 1 755 ? -0.521 12.729 -52.349 1.00 81.50 755 ALA A C 1
ATOM 5582 O O . ALA A 1 755 ? -1.243 13.174 -53.241 1.00 81.50 755 ALA A O 1
ATOM 5583 N N . LEU A 1 756 ? -0.365 13.339 -51.177 1.00 78.38 756 LEU A N 1
ATOM 5584 C CA . LEU A 1 756 ? -0.931 14.638 -50.835 1.00 78.38 756 LEU A CA 1
ATOM 5585 C C . LEU A 1 756 ? 0.171 15.686 -51.004 1.00 78.38 756 LEU A C 1
ATOM 5587 O O . LEU A 1 756 ? 1.083 15.764 -50.187 1.00 78.38 756 LEU A O 1
ATOM 5591 N N . ALA A 1 757 ? 0.109 16.468 -52.080 1.00 73.19 757 ALA A N 1
ATOM 5592 C CA . ALA A 1 757 ? 1.006 17.607 -52.277 1.00 73.19 757 ALA A CA 1
ATOM 5593 C C . ALA A 1 757 ? 0.492 18.837 -51.511 1.00 73.19 757 ALA A C 1
ATOM 5595 O O . ALA A 1 757 ? -0.721 19.059 -51.440 1.00 73.19 757 ALA A O 1
ATOM 5596 N N . HIS A 1 758 ? 1.379 19.672 -50.983 1.00 61.81 758 HIS A N 1
ATOM 5597 C CA . HIS A 1 758 ? 1.021 21.017 -50.539 1.00 61.81 758 HIS A CA 1
ATOM 5598 C C . HIS A 1 758 ? 1.719 22.022 -51.454 1.00 61.81 758 HIS A C 1
ATOM 5600 O O . HIS A 1 758 ? 2.936 22.137 -51.433 1.00 61.81 758 HIS A O 1
ATOM 5606 N N . HIS A 1 759 ? 0.955 22.728 -52.291 1.00 54.72 759 HIS A N 1
ATOM 5607 C CA . HIS A 1 759 ? 1.476 23.904 -52.980 1.00 54.72 759 HIS A CA 1
ATOM 5608 C C . HIS A 1 759 ? 1.136 25.123 -52.122 1.00 54.72 759 HIS A C 1
ATOM 5610 O O . HIS A 1 759 ? -0.057 25.361 -51.903 1.00 54.72 759 HIS A O 1
ATOM 5616 N N . PRO A 1 760 ? 2.124 25.890 -51.627 1.00 46.25 760 PRO A N 1
ATOM 5617 C CA . PRO A 1 760 ? 1.828 27.208 -51.094 1.00 46.25 760 PRO A CA 1
ATOM 5618 C C . PRO A 1 760 ? 1.202 28.032 -52.222 1.00 46.25 760 PRO A C 1
ATOM 5620 O O . PRO A 1 760 ? 1.669 27.991 -53.364 1.00 46.25 760 PRO A O 1
ATOM 5623 N N . ALA A 1 761 ? 0.109 28.735 -51.920 1.00 43.62 761 ALA A N 1
ATOM 5624 C CA . ALA A 1 761 ? -0.426 29.731 -52.837 1.00 43.62 761 ALA A CA 1
ATOM 5625 C C . ALA A 1 761 ? 0.719 30.688 -53.204 1.00 43.62 761 ALA A C 1
ATOM 5627 O O . ALA A 1 761 ? 1.422 31.170 -52.313 1.00 43.62 761 ALA A O 1
ATOM 5628 N N . GLN A 1 762 ? 0.959 30.885 -54.504 1.00 34.88 762 GLN A N 1
ATOM 5629 C CA . GLN A 1 762 ? 1.919 31.892 -54.949 1.00 34.88 762 GLN A CA 1
ATOM 5630 C C . GLN A 1 762 ? 1.481 33.276 -54.435 1.00 34.88 762 GLN A C 1
ATOM 5632 O O . GLN A 1 762 ? 0.273 33.494 -54.318 1.00 34.88 762 GLN A O 1
ATOM 5637 N N . PRO A 1 763 ? 2.447 34.141 -54.070 1.00 45.81 763 PRO A N 1
ATOM 5638 C CA . PRO A 1 763 ? 2.199 35.385 -53.343 1.00 45.81 763 PRO A CA 1
ATOM 5639 C C . PRO A 1 763 ? 1.276 36.367 -54.066 1.00 45.81 763 PRO A C 1
ATOM 5641 O O . PRO A 1 763 ? 1.282 36.385 -55.319 1.00 45.81 763 PRO A O 1
#

Solvent-accessible surface area (backbone atoms only — not comparable to full-atom values): 39181 Å² total; per-residue (Å²): 129,59,50,46,72,48,36,30,53,20,20,48,39,25,35,49,16,67,75,40,60,84,51,80,55,93,50,64,90,64,22,23,69,44,33,33,9,41,11,53,48,47,41,49,31,30,37,59,64,43,96,62,19,33,34,45,69,87,49,50,21,37,43,15,42,21,64,43,41,43,51,60,20,39,67,33,34,38,59,29,26,39,51,47,53,74,79,42,72,85,47,75,42,77,34,40,46,90,96,47,73,50,76,48,53,37,64,54,70,31,66,49,54,50,32,46,52,49,38,58,63,73,59,39,41,53,31,25,27,42,56,32,43,39,52,5,50,55,81,37,62,59,56,66,42,25,48,69,75,42,37,83,52,24,45,61,62,62,59,85,88,42,78,85,50,83,47,87,38,62,46,34,35,26,54,73,73,42,99,47,69,73,48,23,73,78,26,58,85,59,67,62,47,80,63,83,64,63,51,66,42,83,32,52,41,34,8,43,38,35,41,37,30,69,58,47,44,47,18,32,36,39,38,41,32,12,42,3,57,40,31,25,54,46,13,12,52,34,31,36,15,41,69,56,14,38,34,30,33,38,75,65,35,76,41,34,37,48,19,14,26,56,41,87,94,48,26,81,77,24,29,41,26,91,40,32,25,34,67,24,48,72,83,40,54,40,68,54,34,46,74,90,35,50,54,86,48,53,33,31,56,77,54,70,54,73,56,100,52,40,35,40,38,30,30,40,37,39,49,90,77,28,40,38,36,42,36,39,38,36,46,65,64,58,34,36,38,42,37,37,46,37,40,35,93,57,69,41,34,38,33,43,38,44,37,31,39,7,19,64,88,43,54,90,86,40,94,62,12,22,36,47,88,31,50,95,74,37,28,41,33,24,33,39,97,70,39,33,36,42,38,40,53,41,40,35,56,58,75,58,48,66,50,73,51,76,46,53,24,28,75,47,91,63,38,74,43,69,22,34,24,46,36,40,30,46,58,73,33,38,61,49,27,38,34,33,41,43,38,64,40,68,83,71,79,76,48,73,46,80,39,49,41,68,71,24,5,22,37,36,37,45,49,95,65,32,41,36,40,38,38,29,30,88,60,61,60,78,44,69,47,79,62,73,84,49,102,48,46,42,30,35,16,19,41,40,35,37,42,30,22,32,72,89,64,47,84,34,37,40,36,30,32,62,15,36,42,33,25,47,58,91,46,69,47,35,38,37,79,47,70,29,37,37,39,42,34,53,80,47,100,43,34,30,43,36,36,33,69,37,56,36,40,38,41,32,63,34,93,63,73,63,71,43,78,48,38,95,23,59,73,52,70,51,70,41,78,92,75,26,31,37,36,40,34,32,72,33,57,32,55,36,38,38,33,43,66,65,92,89,62,78,97,58,88,71,73,60,70,57,41,71,68,50,76,49,68,49,77,57,84,72,23,34,42,34,39,37,31,32,47,27,31,40,59,41,52,21,32,35,37,26,40,27,78,76,93,60,74,44,77,80,46,77,46,74,49,93,44,75,31,86,56,69,48,80,48,72,49,73,41,73,82,42,60,58,82,26,40,36,34,33,38,40,35,31,34,74,85,71,54,74,50,69,54,76,75,42,78,42,74,43,59,88,68,73,62,72,39,78,44,84,54,40,55,80,86,55,84,52,51,34,38,37,38,40,49,56,58,93,44,86,41,78,48,72,43,60,48,102,84,70,47,79,75,44,75,50,76,36,50,47,57,48,74,51,69,56,78,78,78,80,133

Foldseek 3Di:
DLFLVLLQQLLQLLVVLLVPVVDDDPDPCRHSQQSNLSSVVSNCQQQDNDPLHQYHQPALQEGQLFLVSVLSSVLSNLVSLLSCVVPPPFDKDWGDHDPDIDIDTSPLPRCSVVSHLVNQLQQAAQQQAGAQAFQAAPPHHRCLCLSSVDLASRGQGHDPVCPPPPSPDSLVCCCPVDPRNVSNVSRVPHDHDQADHDQWDDGFSQQWTKGWDDRHLQIKIKIFRQGHHSNQFNSAQRHALEHRFMWIDHGNDTWFDQQHHLDSVCRVQRRAVLNTQDKAWQSHTWHRGHHPGGTPKRKGKDDWDDDQFKTKTWMWIDDPQKIWIWIWICGRSFWIKIKIKMAGPFWTKMKGKTFTQAADPDDCPDQSFHKDDPVVQQWIWTDDPLKIKIKHKWKAQDDWHKDKDWGWGRPDRSDTDITIMIITMDDTDRIMMMIMMIGIDRPDDWDKHFQHDNFWGWMWIDDQFKIKIKIAGDFQDWDWRPPCSAVFIKTWRARIKMFMATPVRHGFWIWGAQTAFIATHPHTAKGKPGGWTKIWGDPDPFKIKIWTQFWIKMKHAAQDDFPDKDWPQWPDWDADNVSNIIITTGHTTIMMMTGHDDPPDPPDPDFPAFAWPDKEWADDPQKIKIKTKTQWDEQWQWKQKWKDDDDDTDGPDTDGDPYGGNHMDMDMDMGNVAAQAWMKIKIFTAGNVGDTDIDDIYTYHHNDQWDWAKDDWPDVVDDFKIKIFTDTPQDWDKDFDADPVRHTPDIDIDRTMDMDGDDDDDD

Mean predicted aligned error: 13.4 Å

Radius of gyration: 30.49 Å; Cα contacts (8 Å, |Δi|>4): 2013; chains: 1; bounding box: 82×70×86 Å

Nearest PDB structures (foldseek):
  6jph-assembly1_A  TM=7.892E-01  e=2.404E-28  Defluviitalea phaphyphila
  6jpn-assembly1_A  TM=7.875E-01  e=1.405E-27  Defluviitalea phaphyphila
  5gw7-assembly1_A  TM=4.234E-01  e=1.099E-02  Escherichia coli K-12
  7q1u-assembly1_B  TM=1.982E-01  e=4.097E-03  Escherichia coli K-12
  6xux-assembly1_A  TM=1.921E-01  e=1.352E-02  Escherichia coli K-12

pLDDT: mean 88.04, std 12.83, range [34.88, 98.75]

Secondary structure (DSSP, 8-state):
--SHHHHHHHHHHHHHHHHTTT---SSGGGSHHHHHHHHHHHHHIIIIISTT-SS-SSS----TT-HHHHHHHHHHHHHHHHHHHHHS-SSEEEEEETTEEEEEE-TTT-HHHHHHHHHHHHT--TTSPPP--SS--SS---GGGGGGS-GGG------GGGBTBSTTSHHHHHHHT-S-THHHHHHTTPPPPPP---SEEEETTTTEEEEEE-SSTT-EEEEEE---HHHHHH-GGG--S-TTEEEEEETTEEEE-------GGGGGGT-SGGGSSSEEETTB-SPPP-TT---SSEEEEEEEEEETTEEEEEEEEEETTEEEEEEEEEETTTEEEEEEEEEEEEEE-EEEEEEBS-EET--TT-TT-EEEEEGGGTEEEEEETTEEEEEEEEETTS--EEEEEEEEEEEETTEEEEEEEEEEEPPSEEEEEEEEEEEEESSSPPEEEE--BTTEEEEEEE-SSEEEEEEEESS-S-EEE--SSSSS-EEE-SSEEEEEEETTS-EEEEEEEEEEEEEETTEEEEEEEEEEEEEEEE-SSSEEEEEESSSEEEEEE-SS--SEEE-TTEEEEEEETTTTEEEEEESSSEEEEEEPPPTTS----PPPPPEEEEEEEEEETTEEEEEEEEEEBSSEEEEEEEEESSSSEEEEEEEE---SBSS-EEEEEEETT--TT-EEEEEEEEETTS-EEEPPPEEEPPP-----EEEEEESSS-SSEEEEEEESSS--EEEEEE-TTS-EEEEEEESSEEEEE-PPPP-

Sequence (763 aa):
VKNNHTLMTAAALGLAAVVLNEASSADANQQPSSWAGAGLYNIDNVLWRDAQRQSDSTQVAGYAEGPYYLKYALLNCLPFFRALGNFLPDGTQAYTFGATTRSIRNPYFDPKYALLYGWLTAILMPDGRLPALEDSYVDMGMPELALTGKTQYVKPMYFSKLSGTGLASAVAQLRDVTVDMRAAWLAAALAPTPPSAAALTVLPGSGNLVFRAGTDSLATYLHVYGRGGLAQANAGGHSQGNASSFILHAQGQLLALDPGYLSYDRRAEVGQATNHNLVLVDGAGPAIGTPGAGSPAMSGIQHAFQTPQLSYGEVTTAYQQASITRKTLFVRGAYFLLADAVSAAAPHTYTWQLHGYGLAGAPAAAATGTFADGLAAHEGTWQKNGVSLLAHITSTGGGATYGTATNPHETTYNTPENHTTLLVQSPSATQTQFLAALYPYTTQPPQVATTSQAATAALAATSPGFVDVAFAQADSVLRADASGQLPQVVSADGQLNFYSATADGDFAQLFVQAGTALQVGVSPVLRASRRADISWQRTSASRYDGYASRATTLTINLPESPATVAGSGVASYAYDADRQQLQVVLRAASTFEVQLPVAGHPAGVSPLPVVLADFGGQRVGAAVQLSWHTASEQHSLGFAVQRQTTADFETIGWVASAGDSARQHSYAFRDAAAPATGAYYRLRQLDQGGAATYSPVVAIGATAVAEARLLPALPQPAHDLLHVRVAGPEANVTLQLLDGLGRVVRQQRCQQQAALAHHPAQP